Protein AF-D8QGA3-F1 (afdb_monomer_lite)

InterPro domains:
  IPR032675 Leucine-rich repeat domain superfamily [G3DSA:3.80.10.10] (146-526)

Structure (mmCIF, N/CA/C/O backbone):
data_AF-D8QGA3-F1
#
_entry.id   AF-D8QGA3-F1
#
loop_
_atom_site.group_PDB
_atom_site.id
_atom_site.type_symbol
_atom_site.label_atom_id
_atom_site.label_alt_id
_atom_site.label_comp_id
_atom_site.label_asym_id
_atom_site.label_entity_id
_atom_site.label_seq_id
_atom_site.pdbx_PDB_ins_code
_atom_site.Cartn_x
_atom_site.Cartn_y
_atom_site.Cartn_z
_atom_site.occupancy
_atom_site.B_iso_or_equiv
_atom_site.auth_seq_id
_atom_site.auth_comp_id
_atom_site.auth_asym_id
_atom_site.auth_atom_id
_atom_site.pdbx_PDB_model_num
ATOM 1 N N . MET A 1 1 ? -32.145 -8.968 11.616 1.00 62.69 1 MET A N 1
ATOM 2 C CA . MET A 1 1 ? -31.290 -10.158 11.440 1.00 62.69 1 MET A CA 1
ATOM 3 C C . MET A 1 1 ? -30.883 -10.277 9.981 1.00 62.69 1 MET A C 1
ATOM 5 O O . MET A 1 1 ? -30.034 -9.486 9.636 1.00 62.69 1 MET A O 1
ATOM 9 N N . ILE A 1 2 ? -31.520 -11.068 9.100 1.00 62.66 2 ILE A N 1
ATOM 10 C CA . ILE A 1 2 ? -31.058 -11.266 7.698 1.00 62.66 2 ILE A CA 1
ATOM 11 C C . ILE A 1 2 ? -30.681 -9.955 6.977 1.00 62.66 2 ILE A C 1
ATOM 13 O O . ILE A 1 2 ? -29.564 -9.838 6.490 1.00 62.66 2 ILE A O 1
ATOM 17 N N . CYS A 1 3 ? -31.551 -8.936 6.969 1.00 61.97 3 CYS A N 1
ATOM 18 C CA . CYS A 1 3 ? -31.232 -7.663 6.305 1.00 61.97 3 CYS A CA 1
ATOM 19 C C . CYS A 1 3 ? -30.091 -6.865 6.969 1.00 61.97 3 CYS A C 1
ATOM 21 O O . CYS A 1 3 ? -29.496 -6.029 6.309 1.00 61.97 3 CYS A O 1
ATOM 23 N N . ALA A 1 4 ? -29.799 -7.116 8.249 1.00 65.12 4 ALA A N 1
ATOM 24 C CA . ALA A 1 4 ? -28.674 -6.527 8.974 1.00 65.12 4 ALA A CA 1
ATOM 25 C C . ALA A 1 4 ? -27.374 -7.311 8.723 1.00 65.12 4 ALA A C 1
ATOM 27 O O . ALA A 1 4 ? -26.356 -6.686 8.472 1.00 65.12 4 ALA A O 1
ATOM 28 N N . GLU A 1 5 ? -27.409 -8.649 8.681 1.00 64.81 5 GLU A N 1
ATOM 29 C CA . GLU A 1 5 ? -26.251 -9.466 8.266 1.00 64.81 5 GLU A CA 1
ATOM 30 C C . GLU A 1 5 ? -25.817 -9.103 6.839 1.00 64.81 5 GLU A C 1
ATOM 32 O O . GLU A 1 5 ? -24.656 -8.801 6.590 1.00 64.81 5 GLU A O 1
ATOM 37 N N . LEU A 1 6 ? -26.773 -9.024 5.905 1.00 60.62 6 LEU A N 1
ATOM 38 C CA . LEU A 1 6 ? -26.517 -8.599 4.525 1.00 60.62 6 LEU A CA 1
ATOM 39 C C . LEU A 1 6 ? -26.026 -7.145 4.422 1.00 60.62 6 LEU A C 1
ATOM 41 O O . LEU A 1 6 ? -25.371 -6.803 3.445 1.00 60.62 6 LEU A O 1
ATOM 45 N N . GLN A 1 7 ? -26.325 -6.291 5.402 1.00 61.12 7 GLN A N 1
ATOM 46 C CA . GLN A 1 7 ? -25.847 -4.907 5.464 1.00 61.12 7 GLN A CA 1
ATOM 47 C C . GLN A 1 7 ? -24.437 -4.826 6.071 1.00 61.12 7 GLN A C 1
ATOM 49 O O . GLN A 1 7 ? -23.598 -4.101 5.546 1.00 61.12 7 GLN A O 1
ATOM 54 N N . HIS A 1 8 ? -24.147 -5.614 7.112 1.00 61.25 8 HIS A N 1
ATOM 55 C CA . HIS A 1 8 ? -22.802 -5.798 7.669 1.00 61.25 8 HIS A CA 1
ATOM 56 C C . HIS A 1 8 ? -21.844 -6.455 6.662 1.00 61.25 8 HIS A C 1
ATOM 58 O O . HIS A 1 8 ? -20.671 -6.108 6.633 1.00 61.25 8 HIS A O 1
ATOM 64 N N . ALA A 1 9 ? -22.353 -7.330 5.790 1.00 62.06 9 ALA A N 1
ATOM 65 C CA . ALA A 1 9 ? -21.626 -7.930 4.671 1.00 62.06 9 ALA A CA 1
ATOM 66 C C . ALA A 1 9 ? -21.742 -7.135 3.347 1.00 62.06 9 ALA A C 1
ATOM 68 O O . ALA A 1 9 ? -21.458 -7.682 2.284 1.00 62.06 9 ALA A O 1
ATOM 69 N N . HIS A 1 10 ? -22.198 -5.873 3.375 1.00 65.00 10 HIS A N 1
ATOM 70 C CA . HIS A 1 10 ? -22.252 -4.957 2.216 1.00 65.00 10 HIS A CA 1
ATOM 71 C C . HIS A 1 10 ? -22.998 -5.486 0.953 1.00 65.00 10 HIS A C 1
ATOM 73 O O . HIS A 1 10 ? -22.811 -4.999 -0.162 1.00 65.00 10 HIS A O 1
ATOM 79 N N . CYS A 1 11 ? -23.907 -6.453 1.108 1.00 72.69 11 CYS A N 1
ATOM 80 C CA . CYS A 1 11 ? -24.596 -7.188 0.037 1.00 72.69 11 CYS A CA 1
ATOM 81 C C . CYS A 1 11 ? -25.850 -6.468 -0.520 1.00 72.69 11 CYS A C 1
ATOM 83 O O . CYS A 1 11 ? -26.947 -7.037 -0.579 1.00 72.69 11 CYS A O 1
ATOM 85 N N . TYR A 1 12 ? -25.709 -5.211 -0.955 1.00 71.31 12 TYR A N 1
ATOM 86 C CA . TYR A 1 12 ? -26.837 -4.347 -1.349 1.00 71.31 12 TYR A CA 1
ATOM 87 C C . TYR A 1 12 ? -27.714 -4.894 -2.493 1.00 71.31 12 TYR A C 1
ATOM 89 O O . TYR A 1 12 ? -28.938 -4.752 -2.447 1.00 71.31 12 TYR A O 1
ATOM 97 N N . GLY A 1 13 ? -27.130 -5.564 -3.494 1.00 65.44 13 GLY A N 1
ATOM 98 C CA . GLY A 1 13 ? -27.889 -6.149 -4.612 1.00 65.44 13 GLY A CA 1
ATOM 99 C C . GLY A 1 13 ? -28.885 -7.228 -4.165 1.00 65.44 13 GLY A C 1
ATOM 100 O O . GLY A 1 13 ? -30.031 -7.255 -4.621 1.00 65.44 13 GLY A O 1
ATOM 101 N N . SER A 1 14 ? -28.485 -8.060 -3.199 1.00 68.94 14 SER A N 1
ATOM 102 C CA . SER A 1 14 ? -29.341 -9.088 -2.596 1.00 68.94 14 SER A CA 1
ATOM 103 C C . SER A 1 14 ? -30.527 -8.471 -1.855 1.00 68.94 14 SER A C 1
ATOM 105 O O . SER A 1 14 ? -31.649 -8.962 -1.977 1.00 68.94 14 SER A O 1
ATOM 107 N N . LEU A 1 15 ? -30.309 -7.361 -1.137 1.00 70.94 15 LEU A N 1
ATOM 108 C CA . LEU A 1 15 ? -31.378 -6.619 -0.462 1.00 70.94 15 LEU A CA 1
ATOM 109 C C . LEU A 1 15 ? -32.376 -6.010 -1.461 1.00 70.94 15 LEU A C 1
ATOM 111 O O . LEU A 1 15 ? -33.584 -6.080 -1.230 1.00 70.94 15 LEU A O 1
ATOM 115 N N . ALA A 1 16 ? -31.900 -5.449 -2.578 1.00 70.50 16 ALA A N 1
ATOM 116 C CA . ALA A 1 16 ? -32.761 -4.853 -3.604 1.00 70.50 16 ALA A CA 1
ATOM 117 C C . ALA A 1 16 ? -33.681 -5.895 -4.268 1.00 70.50 16 ALA A C 1
ATOM 119 O O . ALA A 1 16 ? -34.882 -5.659 -4.417 1.00 70.50 16 ALA A O 1
ATOM 120 N N . ALA A 1 17 ? -33.151 -7.084 -4.578 1.00 68.06 17 ALA A N 1
ATOM 121 C CA . ALA A 1 17 ? -33.957 -8.213 -5.043 1.00 68.06 17 ALA A CA 1
ATOM 122 C C . ALA A 1 17 ? -34.994 -8.656 -3.989 1.00 68.06 17 ALA A C 1
ATOM 124 O O . ALA A 1 17 ? -36.149 -8.918 -4.326 1.00 68.06 17 ALA A O 1
ATOM 125 N N . PHE A 1 18 ? -34.615 -8.670 -2.705 1.00 75.38 18 PHE A N 1
ATOM 126 C CA . PHE A 1 18 ? -35.513 -8.982 -1.586 1.00 75.38 18 PHE A CA 1
ATOM 127 C C . PHE A 1 18 ? -36.673 -7.980 -1.464 1.00 75.38 18 PHE A C 1
ATOM 129 O O . PHE A 1 18 ? -37.813 -8.382 -1.229 1.00 75.38 18 PHE A O 1
ATOM 136 N N . ALA A 1 19 ? -36.400 -6.687 -1.674 1.00 74.81 19 ALA A N 1
ATOM 137 C CA . ALA A 1 19 ? -37.408 -5.630 -1.650 1.00 74.81 19 ALA A CA 1
ATOM 138 C C . ALA A 1 19 ? -38.414 -5.744 -2.808 1.00 74.81 19 ALA A C 1
ATOM 140 O O . ALA A 1 19 ? -39.609 -5.530 -2.605 1.00 74.81 19 ALA A O 1
ATOM 141 N N . ALA A 1 20 ? -37.941 -6.097 -4.008 1.00 70.12 20 ALA A N 1
ATOM 142 C CA . ALA A 1 20 ? -38.783 -6.266 -5.192 1.00 70.12 20 ALA A CA 1
ATOM 143 C C . ALA A 1 20 ? -39.639 -7.548 -5.151 1.00 70.12 20 ALA A C 1
ATOM 145 O O . ALA A 1 20 ? -40.749 -7.565 -5.680 1.00 70.12 20 ALA A O 1
ATOM 146 N N . ALA A 1 21 ? -39.143 -8.619 -4.522 1.00 77.31 21 ALA A N 1
ATOM 147 C CA . ALA A 1 21 ? -39.791 -9.930 -4.542 1.00 77.31 21 ALA A CA 1
ATOM 148 C C . ALA A 1 21 ? -41.006 -10.072 -3.602 1.00 77.31 21 ALA A C 1
ATOM 150 O O . ALA A 1 21 ? -41.808 -10.987 -3.794 1.00 77.31 21 ALA A O 1
ATOM 151 N N . ASN A 1 22 ? -41.142 -9.238 -2.561 1.00 79.94 22 ASN A N 1
ATOM 152 C CA . ASN A 1 22 ? -42.162 -9.442 -1.526 1.00 79.94 22 ASN A CA 1
ATOM 153 C C . ASN A 1 22 ? -42.572 -8.135 -0.815 1.00 79.94 22 ASN A C 1
ATOM 155 O O . ASN A 1 22 ? -41.786 -7.499 -0.113 1.00 79.94 22 ASN A O 1
ATOM 159 N N . THR A 1 23 ? -43.855 -7.779 -0.921 1.00 75.19 23 THR A N 1
ATOM 160 C CA . THR A 1 23 ? -44.430 -6.539 -0.372 1.00 75.19 23 THR A CA 1
ATOM 161 C C . THR A 1 23 ? -44.436 -6.457 1.157 1.00 75.19 23 THR A C 1
ATOM 163 O O . THR A 1 23 ? -44.431 -5.353 1.687 1.00 75.19 23 THR A O 1
ATOM 166 N N . LEU A 1 24 ? -44.425 -7.584 1.882 1.00 76.00 24 LEU A N 1
ATOM 167 C CA . LEU A 1 24 ? -44.410 -7.601 3.357 1.00 76.00 24 LEU A CA 1
ATOM 168 C C . LEU A 1 24 ? -43.034 -7.265 3.947 1.00 76.00 24 LEU A C 1
ATOM 170 O O . LEU A 1 24 ? -42.946 -6.844 5.097 1.00 76.00 24 LEU A O 1
ATOM 174 N N . ILE A 1 25 ? -41.966 -7.478 3.176 1.00 79.81 25 ILE A N 1
ATOM 175 C CA . ILE A 1 25 ? -40.581 -7.204 3.590 1.00 79.81 25 ILE A CA 1
ATOM 176 C C . ILE A 1 25 ? -39.964 -6.031 2.827 1.00 79.81 25 ILE A C 1
ATOM 178 O O . ILE A 1 25 ? -38.893 -5.575 3.217 1.00 79.81 25 ILE A O 1
ATOM 182 N N . CYS A 1 26 ? -40.644 -5.521 1.794 1.00 85.44 26 CYS A N 1
ATOM 183 C CA . CYS A 1 26 ? -40.224 -4.379 0.987 1.00 85.44 26 CYS A CA 1
ATOM 184 C C . CYS A 1 26 ? -39.794 -3.192 1.859 1.00 85.44 26 CYS A C 1
ATOM 186 O O . CYS A 1 26 ? -38.671 -2.722 1.721 1.00 85.44 26 CYS A O 1
ATOM 188 N N . ASP A 1 27 ? -40.607 -2.787 2.839 1.00 86.62 27 ASP A N 1
ATOM 189 C CA . ASP A 1 27 ? -40.255 -1.688 3.747 1.00 86.62 27 ASP A CA 1
ATOM 190 C C . ASP A 1 27 ? -39.027 -1.968 4.626 1.00 86.62 27 ASP A C 1
ATOM 192 O O . ASP A 1 27 ? -38.256 -1.053 4.891 1.00 86.62 27 ASP A O 1
ATOM 196 N N . ILE A 1 28 ? -38.806 -3.214 5.055 1.00 85.88 28 ILE A N 1
ATOM 197 C CA . ILE A 1 28 ? -37.666 -3.589 5.913 1.00 85.88 28 ILE A CA 1
ATOM 198 C C . ILE A 1 28 ? -36.379 -3.705 5.085 1.00 85.88 28 ILE A C 1
ATOM 200 O O . ILE A 1 28 ? -35.304 -3.317 5.540 1.00 85.88 28 ILE A O 1
ATOM 204 N N . ALA A 1 29 ? -36.479 -4.230 3.863 1.00 81.56 29 ALA A N 1
ATOM 205 C CA . ALA A 1 29 ? -35.371 -4.307 2.921 1.00 81.56 29 ALA A CA 1
ATOM 206 C C . ALA A 1 29 ? -34.984 -2.909 2.414 1.00 81.56 29 ALA A C 1
ATOM 208 O O . ALA A 1 29 ? -33.802 -2.581 2.415 1.00 81.56 29 ALA A O 1
ATOM 209 N N . LEU A 1 30 ? -35.957 -2.055 2.075 1.00 85.19 30 LEU A N 1
ATOM 210 C CA . LEU A 1 30 ? -35.713 -0.646 1.763 1.00 85.19 30 LEU A CA 1
ATOM 211 C C . LEU A 1 30 ? -35.129 0.097 2.968 1.00 85.19 30 LEU A C 1
ATOM 213 O O . LEU A 1 30 ? -34.142 0.804 2.801 1.00 85.19 30 LEU A O 1
ATOM 217 N N . ASP A 1 31 ? -35.654 -0.086 4.180 1.00 88.69 31 ASP A N 1
ATOM 218 C CA . ASP A 1 31 ? -35.037 0.521 5.361 1.00 88.69 31 ASP A CA 1
ATOM 219 C C . ASP A 1 31 ? -33.565 0.093 5.495 1.00 88.69 31 ASP A C 1
ATOM 221 O O . ASP A 1 31 ? -32.723 0.965 5.660 1.00 88.69 31 ASP A O 1
ATOM 225 N N . ALA A 1 32 ? -33.211 -1.185 5.312 1.00 81.88 32 ALA A N 1
ATOM 226 C CA . ALA A 1 32 ? -31.815 -1.644 5.377 1.00 81.88 32 ALA A CA 1
ATOM 227 C C . ALA A 1 32 ? -30.913 -1.113 4.238 1.00 81.88 32 ALA A C 1
ATOM 229 O O . ALA A 1 32 ? -29.787 -0.694 4.508 1.00 81.88 32 ALA A O 1
ATOM 230 N N . ILE A 1 33 ? -31.397 -1.093 2.986 1.00 84.12 33 ILE A N 1
ATOM 231 C CA . ILE A 1 33 ? -30.666 -0.548 1.821 1.00 84.12 33 ILE A CA 1
ATOM 232 C C . ILE A 1 33 ? -30.339 0.925 2.049 1.00 84.12 33 ILE A C 1
ATOM 234 O O . ILE A 1 33 ? -29.197 1.347 1.898 1.00 84.12 33 ILE A O 1
ATOM 238 N N . TRP A 1 34 ? -31.355 1.706 2.411 1.00 87.06 34 TRP A N 1
ATOM 239 C CA . TRP A 1 34 ? -31.241 3.154 2.497 1.00 87.06 34 TRP A CA 1
ATOM 240 C C . TRP A 1 34 ? -30.659 3.614 3.841 1.00 87.06 34 TRP A C 1
ATOM 242 O O . TRP A 1 34 ? -30.111 4.709 3.905 1.00 87.06 34 TRP A O 1
ATOM 252 N N . GLN A 1 35 ? -30.704 2.803 4.908 1.00 87.81 35 GLN A N 1
ATOM 253 C CA . GLN A 1 35 ? -30.206 3.172 6.242 1.00 87.81 35 GLN A CA 1
ATOM 254 C C . GLN A 1 35 ? -28.764 3.687 6.223 1.00 87.81 35 GLN A C 1
ATOM 256 O O . GLN A 1 35 ? -28.471 4.603 6.990 1.00 87.81 35 GLN A O 1
ATOM 261 N N . HIS A 1 36 ? -27.884 3.158 5.372 1.00 82.81 36 HIS A N 1
ATOM 262 C CA . HIS A 1 36 ? -26.590 3.776 5.092 1.00 82.81 36 HIS A CA 1
ATOM 263 C C . HIS A 1 36 ? -26.489 4.091 3.602 1.00 82.81 36 HIS A C 1
ATOM 265 O O . HIS A 1 36 ? -26.660 3.213 2.764 1.00 82.81 36 HIS A O 1
ATOM 271 N N . GLN A 1 37 ? -26.189 5.346 3.283 1.00 85.56 37 GLN A N 1
ATOM 272 C CA . GLN A 1 37 ? -25.785 5.790 1.952 1.00 85.56 37 GLN A CA 1
ATOM 273 C C . GLN A 1 37 ? -24.453 6.543 2.051 1.00 85.56 37 GLN A C 1
ATOM 275 O O . GLN A 1 37 ? -24.142 7.136 3.085 1.00 85.56 37 GLN A O 1
ATOM 280 N N . ASP A 1 38 ? -23.681 6.526 0.977 1.00 78.75 38 ASP A N 1
ATOM 281 C CA . ASP A 1 38 ? -22.496 7.357 0.723 1.00 78.75 38 ASP A CA 1
ATOM 282 C C . ASP A 1 38 ? -22.730 8.354 -0.434 1.00 78.75 38 ASP A C 1
ATOM 284 O O . ASP A 1 38 ? -21.971 9.299 -0.644 1.00 78.75 38 ASP A O 1
ATOM 288 N N . ASN A 1 39 ? -23.835 8.173 -1.162 1.00 76.44 39 ASN A N 1
ATOM 289 C CA . ASN A 1 39 ? -24.136 8.822 -2.428 1.00 76.44 39 ASN A CA 1
ATOM 290 C C . ASN A 1 39 ? -25.613 9.273 -2.469 1.00 76.44 39 ASN A C 1
ATOM 292 O O . ASN A 1 39 ? -26.519 8.526 -2.101 1.00 76.44 39 ASN A O 1
ATOM 296 N N . LEU A 1 40 ? -25.872 10.507 -2.923 1.00 78.69 40 LEU A N 1
ATOM 297 C CA . LEU A 1 40 ? -27.222 11.089 -3.023 1.00 78.69 40 LEU A CA 1
ATOM 298 C C . LEU A 1 40 ? -27.926 10.834 -4.366 1.00 78.69 40 LEU A C 1
ATOM 300 O O . LEU A 1 40 ? -29.122 11.102 -4.483 1.00 78.69 40 LEU A O 1
ATOM 304 N N . VAL A 1 41 ? -27.233 10.308 -5.377 1.00 77.75 41 VAL A N 1
ATOM 305 C CA . VAL A 1 41 ? -27.791 10.098 -6.724 1.00 77.75 41 VAL A CA 1
ATOM 306 C C . VAL A 1 41 ? -28.903 9.074 -6.728 1.00 77.75 41 VAL A C 1
ATOM 308 O O . VAL A 1 41 ? -29.950 9.339 -7.315 1.00 77.75 41 VAL A O 1
ATOM 311 N N . TYR A 1 42 ? -28.722 7.953 -6.028 1.00 81.56 42 TYR A N 1
ATOM 312 C CA . TYR A 1 42 ? -29.754 6.925 -5.912 1.00 81.56 42 TYR A CA 1
ATOM 313 C C . TYR A 1 42 ? -31.080 7.537 -5.450 1.00 81.56 42 TYR A C 1
ATOM 315 O O . TYR A 1 42 ? -32.135 7.238 -6.009 1.00 81.56 42 TYR A O 1
ATOM 323 N N . LEU A 1 43 ? -31.024 8.455 -4.478 1.00 84.31 43 LEU A N 1
ATOM 324 C CA . LEU A 1 43 ? -32.195 9.163 -3.974 1.00 84.31 43 LEU A CA 1
ATOM 325 C C . LEU A 1 43 ? -32.810 10.092 -5.035 1.00 84.31 43 LEU A C 1
ATOM 327 O O . LEU A 1 43 ? -34.027 10.094 -5.215 1.00 84.31 43 LEU A O 1
ATOM 331 N N . LEU A 1 44 ? -31.995 10.859 -5.761 1.00 82.69 44 LEU A N 1
ATOM 332 C CA . LEU A 1 44 ? -32.468 11.768 -6.816 1.00 82.69 44 LEU A CA 1
ATOM 333 C C . LEU A 1 44 ? -33.104 11.016 -7.999 1.00 82.69 44 LEU A C 1
ATOM 335 O O . LEU A 1 44 ? -34.104 11.478 -8.547 1.00 82.69 44 LEU A O 1
ATOM 339 N N . MET A 1 45 ? -32.608 9.817 -8.320 1.00 80.88 45 MET A N 1
ATOM 340 C CA . MET A 1 45 ? -33.180 8.914 -9.332 1.00 80.88 45 MET A CA 1
ATOM 341 C C . MET A 1 45 ? -34.580 8.376 -8.978 1.00 80.88 45 MET A C 1
ATOM 343 O O . MET A 1 45 ? -35.201 7.710 -9.802 1.00 80.88 45 MET A O 1
ATOM 347 N N . THR A 1 46 ? -35.114 8.655 -7.782 1.00 82.06 46 THR A N 1
ATOM 348 C CA . THR A 1 46 ? -36.482 8.242 -7.419 1.00 82.06 46 THR A CA 1
ATOM 349 C C . THR A 1 46 ? -37.574 9.092 -8.083 1.00 82.06 46 THR A C 1
ATOM 351 O O . THR A 1 46 ? -38.729 8.660 -8.122 1.00 82.06 46 THR A O 1
ATOM 354 N N . LEU A 1 47 ? -37.244 10.277 -8.611 1.00 81.44 47 LEU A N 1
ATOM 355 C CA . LEU A 1 47 ? -38.208 11.227 -9.175 1.00 81.44 47 LEU A CA 1
ATOM 356 C C . LEU A 1 47 ? -38.815 10.730 -10.515 1.00 81.44 47 LEU A C 1
ATOM 358 O O . LEU A 1 47 ? -38.064 10.401 -11.427 1.00 81.44 47 LEU A O 1
ATOM 362 N N . PRO A 1 48 ? -40.158 10.684 -10.673 1.00 61.88 48 PRO A N 1
ATOM 363 C CA . PRO A 1 48 ? -40.805 9.932 -11.758 1.00 61.88 48 PRO A CA 1
ATOM 364 C C . PRO A 1 48 ? -40.848 10.590 -13.145 1.00 61.88 48 PRO A C 1
ATOM 366 O O . PRO A 1 48 ? -40.940 9.863 -14.128 1.00 61.88 48 PRO A O 1
ATOM 369 N N . GLU A 1 49 ? -40.862 11.923 -13.237 1.00 61.94 49 GLU A N 1
ATOM 370 C CA . GLU A 1 49 ? -41.240 12.639 -14.476 1.00 61.94 49 GLU A CA 1
ATOM 371 C C . GLU A 1 49 ? -40.182 13.629 -14.986 1.00 61.94 49 GLU A C 1
ATOM 373 O O . GLU A 1 49 ? -40.367 14.256 -16.027 1.00 61.94 49 GLU A O 1
ATOM 378 N N . HIS A 1 50 ? -39.058 13.779 -14.281 1.00 59.69 50 HIS A N 1
ATOM 379 C CA . HIS A 1 50 ? -37.995 14.687 -14.705 1.00 59.69 50 HIS A CA 1
ATOM 380 C C . HIS A 1 50 ? -37.039 13.968 -15.648 1.00 59.69 50 HIS A C 1
ATOM 382 O O . HIS A 1 50 ? -36.408 12.977 -15.277 1.00 59.69 50 HIS A O 1
ATOM 388 N N . HIS A 1 51 ? -36.902 14.491 -16.866 1.00 53.47 51 HIS A N 1
ATOM 389 C CA . HIS A 1 51 ? -35.857 14.051 -17.778 1.00 53.47 51 HIS A CA 1
ATOM 390 C C . HIS A 1 51 ? -34.489 14.374 -17.168 1.00 53.47 51 HIS A C 1
ATOM 392 O O . HIS A 1 51 ? -34.055 15.522 -17.168 1.00 53.47 51 HIS A O 1
ATOM 398 N N . ILE A 1 52 ? -33.793 13.342 -16.685 1.00 58.34 52 ILE A N 1
ATOM 399 C CA . ILE A 1 52 ? -32.362 13.413 -16.385 1.00 58.34 52 ILE A CA 1
ATOM 400 C C . ILE A 1 52 ? -31.641 13.513 -17.737 1.00 58.34 52 ILE A C 1
ATOM 402 O O . ILE A 1 52 ? -31.291 12.503 -18.351 1.00 58.34 52 ILE A O 1
ATOM 406 N N . GLN A 1 53 ? -31.492 14.736 -18.251 1.00 52.31 53 GLN A N 1
ATOM 407 C CA . GLN A 1 53 ? -30.799 14.979 -19.514 1.00 52.31 53 GLN A CA 1
ATOM 408 C C . GLN A 1 53 ? -29.291 14.769 -19.342 1.00 52.31 53 GLN A C 1
ATOM 410 O O . GLN A 1 53 ? -28.566 15.668 -18.919 1.00 52.31 53 GLN A O 1
ATOM 415 N N . GLY A 1 54 ? -28.809 13.587 -19.731 1.00 52.03 54 GLY A N 1
ATOM 416 C CA . GLY A 1 54 ? -27.387 13.356 -19.977 1.00 52.03 54 GLY A CA 1
ATOM 417 C C . GLY A 1 54 ? -26.917 14.204 -21.161 1.00 52.03 54 GLY A C 1
ATOM 418 O O . GLY A 1 54 ? -27.087 13.811 -22.317 1.00 52.03 54 GLY A O 1
ATOM 419 N N . LEU A 1 55 ? -26.358 15.381 -20.875 1.00 43.78 55 LEU A N 1
ATOM 420 C CA . LEU A 1 55 ? -25.884 16.334 -21.878 1.00 43.78 55 LEU A CA 1
ATOM 421 C C . LEU A 1 55 ? -24.607 15.839 -22.576 1.00 43.78 55 LEU A C 1
ATOM 423 O O . LEU A 1 55 ? -23.500 16.200 -22.200 1.00 43.78 55 LEU A O 1
ATOM 427 N N . HIS A 1 56 ? -24.812 15.094 -23.667 1.00 39.19 56 HIS A N 1
ATOM 428 C CA . HIS A 1 56 ? -23.800 14.677 -24.647 1.00 39.19 56 HIS A CA 1
ATOM 429 C C . HIS A 1 56 ? -22.762 13.642 -24.125 1.00 39.19 56 HIS A C 1
ATOM 431 O O . HIS A 1 56 ? -22.542 13.525 -22.923 1.00 39.19 56 HIS A O 1
ATOM 437 N N . PRO A 1 57 ? -22.119 12.818 -24.986 1.00 41.28 57 PRO A N 1
ATOM 438 C CA . PRO A 1 57 ? -21.294 11.701 -24.499 1.00 41.28 57 PRO A CA 1
ATOM 439 C C . PRO A 1 57 ? -19.942 12.055 -23.852 1.00 41.28 57 PRO A C 1
ATOM 441 O O . PRO A 1 57 ? -19.294 11.124 -23.368 1.00 41.28 57 PRO A O 1
ATOM 444 N N . TRP A 1 58 ? -19.524 13.329 -23.867 1.00 48.53 58 TRP A N 1
ATOM 445 C CA . TRP A 1 58 ? -18.123 13.763 -23.695 1.00 48.53 58 TRP A CA 1
ATOM 446 C C . TRP A 1 58 ? -17.863 14.834 -22.613 1.00 48.53 58 TRP A C 1
ATOM 448 O O . TRP A 1 58 ? -16.702 15.163 -22.394 1.00 48.53 58 TRP A O 1
ATOM 458 N N . ASP A 1 59 ? -18.894 15.358 -21.943 1.00 43.66 59 ASP A N 1
ATOM 459 C CA . ASP A 1 59 ? -18.779 16.390 -20.893 1.00 43.66 59 ASP A CA 1
ATOM 460 C C . ASP A 1 59 ? -19.346 15.893 -19.544 1.00 43.66 59 ASP A C 1
ATOM 462 O O . ASP A 1 59 ? -20.037 14.870 -19.497 1.00 43.66 59 ASP A O 1
ATOM 466 N N . ASP A 1 60 ? -19.057 16.618 -18.450 1.00 50.16 60 ASP A N 1
ATOM 467 C CA . ASP A 1 60 ? -19.498 16.301 -17.077 1.00 50.16 60 ASP A CA 1
ATOM 468 C C . ASP A 1 60 ? -20.983 15.928 -17.014 1.00 50.16 60 ASP A C 1
ATOM 470 O O . ASP A 1 60 ? -21.861 16.700 -17.424 1.00 50.16 60 ASP A O 1
ATOM 474 N N . LEU A 1 61 ? -21.293 14.773 -16.423 1.00 45.69 61 LEU A N 1
ATOM 475 C CA . LEU A 1 61 ? -22.647 14.238 -16.478 1.00 45.69 61 LEU A CA 1
ATOM 476 C C . LEU A 1 61 ? -23.523 14.882 -15.397 1.00 45.69 61 LEU A C 1
ATOM 478 O O . LEU A 1 61 ? -23.638 14.408 -14.271 1.00 45.69 61 LEU A O 1
ATOM 482 N N . ARG A 1 62 ? -24.102 16.035 -15.737 1.00 58.12 62 ARG A N 1
ATOM 483 C CA . ARG A 1 62 ? -24.833 16.880 -14.788 1.00 58.12 62 ARG A CA 1
ATOM 484 C C . ARG A 1 62 ? -26.250 16.396 -14.538 1.00 58.12 62 ARG A C 1
ATOM 486 O O . ARG A 1 62 ? -27.067 16.322 -15.453 1.00 58.12 62 ARG A O 1
ATOM 493 N N . LEU A 1 63 ? -26.581 16.195 -13.263 1.00 59.47 63 LEU A N 1
ATOM 494 C CA . LEU A 1 63 ? -27.963 15.985 -12.835 1.00 59.47 63 LEU A CA 1
ATOM 495 C C . LEU A 1 63 ? -28.744 17.310 -12.912 1.00 59.47 63 LEU A C 1
ATOM 497 O O . LEU A 1 63 ? -28.747 18.107 -11.972 1.00 59.47 63 LEU A O 1
ATOM 501 N N . VAL A 1 64 ? -29.395 17.554 -14.049 1.00 64.69 64 VAL A N 1
ATOM 502 C CA . VAL A 1 64 ? -30.401 18.614 -14.211 1.00 64.69 64 VAL A CA 1
ATOM 503 C C . VAL A 1 64 ? -31.781 18.008 -13.964 1.00 64.69 64 VAL A C 1
ATOM 505 O O . VAL A 1 64 ? -32.147 17.015 -14.587 1.00 64.69 64 VAL A O 1
ATOM 508 N N . ILE A 1 65 ? -32.542 18.600 -13.042 1.00 70.44 65 ILE A N 1
ATOM 509 C CA . ILE A 1 65 ? -33.962 18.289 -12.858 1.00 70.44 65 ILE A CA 1
ATOM 510 C C . ILE A 1 65 ? -34.744 19.220 -13.790 1.00 70.44 65 ILE A C 1
ATOM 512 O O . ILE A 1 65 ? -34.816 20.429 -13.556 1.00 70.44 65 ILE A O 1
ATOM 516 N N . ASP A 1 66 ? -35.287 18.663 -14.871 1.00 70.75 66 ASP A N 1
ATOM 517 C CA . ASP A 1 66 ? -36.100 19.414 -15.828 1.00 70.75 66 ASP A CA 1
ATOM 518 C C . ASP A 1 66 ? -37.549 19.566 -15.350 1.00 70.75 66 ASP A C 1
ATOM 520 O O . ASP A 1 66 ? -38.281 18.590 -15.168 1.00 70.75 66 ASP A O 1
ATOM 524 N N . GLY A 1 67 ? -37.978 20.822 -15.208 1.00 75.50 67 GLY A N 1
ATOM 525 C CA . GLY A 1 67 ? -39.312 21.195 -14.736 1.00 75.50 67 GLY A CA 1
ATOM 526 C C . GLY A 1 67 ? -39.428 21.300 -13.206 1.00 75.50 67 GLY A C 1
ATOM 527 O O . GLY A 1 67 ? -38.523 20.909 -12.474 1.00 75.50 67 GLY A O 1
ATOM 528 N N . PRO A 1 68 ? -40.532 21.872 -12.693 1.00 77.44 68 PRO A N 1
ATOM 529 C CA . PRO A 1 68 ? -40.773 21.965 -11.257 1.00 77.44 68 PRO A CA 1
ATOM 530 C C . PRO A 1 68 ? -41.104 20.587 -10.675 1.00 77.44 68 PRO A C 1
ATOM 532 O O . PRO A 1 68 ? -41.914 19.858 -11.245 1.00 77.44 68 PRO A O 1
ATOM 535 N N . ILE A 1 69 ? -40.534 20.261 -9.512 1.00 77.31 69 ILE A N 1
ATOM 536 C CA . ILE A 1 69 ? -40.821 19.005 -8.805 1.00 77.31 69 ILE A CA 1
ATOM 537 C C . ILE A 1 69 ? -42.328 18.886 -8.544 1.00 77.31 69 ILE A C 1
ATOM 539 O O . ILE A 1 69 ? -42.939 19.780 -7.956 1.00 77.31 69 ILE A O 1
ATOM 543 N N . THR A 1 70 ? -42.940 17.788 -8.993 1.00 85.50 70 THR A N 1
ATOM 544 C CA . THR A 1 70 ? -44.373 17.546 -8.779 1.00 85.50 70 THR A CA 1
ATOM 545 C C . THR A 1 70 ? -44.642 17.119 -7.329 1.00 85.50 70 THR A C 1
ATOM 547 O O . THR A 1 70 ? -43.756 16.540 -6.692 1.00 85.50 70 THR A O 1
ATOM 550 N N . PRO A 1 71 ? -45.852 17.343 -6.774 1.00 84.56 71 PRO A N 1
ATOM 551 C CA . PRO A 1 71 ? -46.188 16.887 -5.420 1.00 84.56 71 PRO A CA 1
ATOM 552 C C . PRO A 1 71 ? -45.969 15.382 -5.214 1.00 84.56 71 PRO A C 1
ATOM 554 O O . PRO A 1 71 ? -45.525 14.953 -4.151 1.00 84.56 71 PRO A O 1
ATOM 557 N N . GLU A 1 72 ? -46.220 14.583 -6.253 1.00 83.81 72 GLU A N 1
ATOM 558 C CA . GLU A 1 72 ? -46.008 13.133 -6.254 1.00 83.81 72 GLU A CA 1
ATOM 559 C C . GLU A 1 72 ? -44.518 12.764 -6.301 1.00 83.81 72 GLU A C 1
ATOM 561 O O . GLU A 1 72 ? -44.075 11.875 -5.568 1.00 83.81 72 GLU A O 1
ATOM 566 N N . GLY A 1 73 ? -43.723 13.487 -7.101 1.00 82.88 73 GLY A N 1
ATOM 567 C CA . GLY A 1 73 ? -42.266 13.372 -7.105 1.00 82.88 73 GLY A CA 1
ATOM 568 C C . GLY A 1 73 ? -41.660 13.719 -5.746 1.00 82.88 73 GLY A C 1
ATOM 569 O O . GLY A 1 73 ? -40.871 12.939 -5.212 1.00 82.88 73 GLY A O 1
ATOM 570 N N . TRP A 1 74 ? -42.091 14.824 -5.131 1.00 85.19 74 TRP A N 1
ATOM 571 C CA . TRP A 1 74 ? -41.651 15.211 -3.790 1.00 85.19 74 TRP A CA 1
ATOM 572 C C . TRP A 1 74 ? -42.027 14.173 -2.728 1.00 85.19 74 TRP A C 1
ATOM 574 O O . TRP A 1 74 ? -41.172 13.768 -1.941 1.00 85.19 74 TRP A O 1
ATOM 584 N N . ALA A 1 75 ? -43.280 13.705 -2.715 1.00 84.44 75 ALA A N 1
ATOM 585 C CA . ALA A 1 75 ? -43.738 12.696 -1.760 1.00 84.44 75 ALA A CA 1
ATOM 586 C C . ALA A 1 75 ? -42.914 11.399 -1.854 1.00 84.44 75 ALA A C 1
ATOM 588 O O . ALA A 1 75 ? -42.578 10.796 -0.831 1.00 84.44 75 ALA A O 1
ATOM 589 N N . ARG A 1 76 ? -42.532 11.000 -3.074 1.00 84.38 76 ARG A N 1
ATOM 590 C CA . ARG A 1 76 ? -41.680 9.835 -3.329 1.00 84.38 76 ARG A CA 1
ATOM 591 C C . ARG A 1 76 ? -40.229 10.063 -2.891 1.00 84.38 76 ARG A C 1
ATOM 593 O O . ARG A 1 76 ? -39.697 9.231 -2.159 1.00 84.38 76 ARG A O 1
ATOM 600 N N . LEU A 1 77 ? -39.625 11.194 -3.265 1.00 85.31 77 LEU A N 1
ATOM 601 C CA . LEU A 1 77 ? -38.271 11.590 -2.852 1.00 85.31 77 LEU A CA 1
ATOM 602 C C . LEU A 1 77 ? -38.154 11.614 -1.318 1.00 85.31 77 LEU A C 1
ATOM 604 O O . LEU A 1 77 ? -37.267 10.991 -0.739 1.00 85.31 77 LEU A O 1
ATOM 608 N N . HIS A 1 78 ? -39.112 12.258 -0.650 1.00 87.25 78 HIS A N 1
ATOM 609 C CA . HIS A 1 78 ? -39.203 12.305 0.807 1.00 87.25 78 HIS A CA 1
ATOM 610 C C . HIS A 1 78 ? -39.406 10.909 1.427 1.00 87.25 78 HIS A C 1
ATOM 612 O O . HIS A 1 78 ? -38.819 10.613 2.465 1.00 87.25 78 HIS A O 1
ATOM 618 N N . SER A 1 79 ? -40.179 10.018 0.791 1.00 87.81 79 SER A N 1
ATOM 619 C CA . SER A 1 79 ? -40.370 8.642 1.274 1.00 87.81 79 SER A CA 1
ATOM 620 C C . SER A 1 79 ? -39.052 7.861 1.350 1.00 87.81 79 SER A C 1
ATOM 622 O O . SER A 1 79 ? -38.746 7.305 2.405 1.00 87.81 79 SER A O 1
ATOM 624 N N . TYR A 1 80 ? -38.232 7.867 0.294 1.00 89.38 80 TYR A N 1
ATOM 625 C CA . TYR A 1 80 ? -36.935 7.175 0.311 1.00 89.38 80 TYR A CA 1
ATOM 626 C C . TYR A 1 80 ? -35.920 7.856 1.233 1.00 89.38 80 TYR A C 1
ATOM 628 O O . TYR A 1 80 ? -35.288 7.187 2.052 1.00 89.38 80 TYR A O 1
ATOM 636 N N . ALA A 1 81 ? -35.820 9.185 1.184 1.00 88.00 81 ALA A N 1
ATOM 637 C CA . ALA A 1 81 ? -34.899 9.929 2.036 1.00 88.00 81 ALA A CA 1
ATOM 638 C C . ALA A 1 81 ? -35.196 9.764 3.536 1.00 88.00 81 ALA A C 1
ATOM 640 O O . ALA A 1 81 ? -34.274 9.712 4.353 1.00 88.00 81 ALA A O 1
ATOM 641 N N . SER A 1 82 ? -36.471 9.574 3.901 1.00 89.94 82 SER A N 1
ATOM 642 C CA . SER A 1 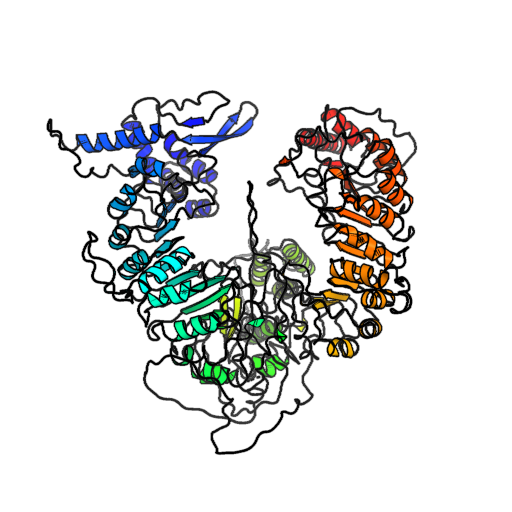82 ? -36.892 9.304 5.280 1.00 89.94 82 SER A CA 1
ATOM 643 C C . SER A 1 82 ? -36.351 8.009 5.884 1.00 89.94 82 SER A C 1
ATOM 645 O O . SER A 1 82 ? -36.439 7.843 7.100 1.00 89.94 82 SER A O 1
ATOM 647 N N . ARG A 1 83 ? -35.764 7.113 5.082 1.00 92.38 83 ARG A N 1
ATOM 648 C CA . ARG A 1 83 ? -35.177 5.845 5.542 1.00 92.38 83 ARG A CA 1
ATOM 649 C C . ARG A 1 83 ? -33.702 5.971 5.942 1.00 92.38 83 ARG A C 1
ATOM 651 O O . ARG A 1 83 ? -33.225 5.168 6.741 1.00 92.38 83 ARG A O 1
ATOM 658 N N . ILE A 1 84 ? -32.995 6.982 5.433 1.00 90.75 84 ILE A N 1
ATOM 659 C CA . ILE A 1 84 ? -31.537 7.118 5.563 1.00 90.75 84 ILE A CA 1
ATOM 660 C C . ILE A 1 84 ? -31.144 7.524 6.992 1.00 90.75 84 ILE A C 1
ATOM 662 O O . ILE A 1 84 ? -31.681 8.484 7.543 1.00 90.75 84 ILE A O 1
ATOM 666 N N . ALA A 1 85 ? -30.192 6.797 7.594 1.00 87.88 85 ALA A N 1
ATOM 667 C CA . ALA A 1 85 ? -29.740 6.973 8.981 1.00 87.88 85 ALA A CA 1
ATOM 668 C C . ALA A 1 85 ? -28.227 7.253 9.129 1.00 87.88 85 ALA A C 1
ATOM 670 O O . ALA A 1 85 ? -27.825 7.888 10.105 1.00 87.88 85 ALA A O 1
ATOM 671 N N . LYS A 1 86 ? -27.390 6.835 8.175 1.00 85.31 86 LYS A N 1
ATOM 672 C CA . LYS A 1 86 ? -26.011 7.298 7.978 1.00 85.31 86 LYS A CA 1
ATOM 673 C C . LYS A 1 86 ? -25.856 7.785 6.538 1.00 85.31 86 LYS A C 1
ATOM 675 O O . LYS A 1 86 ? -26.216 7.066 5.611 1.00 85.31 86 LYS A O 1
ATOM 680 N N . LEU A 1 87 ? -25.311 8.983 6.369 1.00 83.69 87 LEU A N 1
ATOM 681 C CA . LEU A 1 87 ? -25.013 9.590 5.078 1.00 83.69 87 LEU A CA 1
ATOM 682 C C . LEU A 1 87 ? -23.544 10.041 5.098 1.00 83.69 87 LEU A C 1
ATOM 684 O O . LEU A 1 87 ? -23.183 10.928 5.864 1.00 83.69 87 LEU A O 1
ATOM 688 N N . ASP A 1 88 ? -22.693 9.355 4.340 1.00 78.31 88 ASP A N 1
ATOM 689 C CA . ASP A 1 88 ? -21.220 9.438 4.388 1.00 78.31 88 ASP A CA 1
ATOM 690 C C . ASP A 1 88 ? -20.705 9.975 3.051 1.00 78.31 88 ASP A C 1
ATOM 692 O O . ASP A 1 88 ? -20.320 9.223 2.160 1.00 78.31 88 ASP A O 1
ATOM 696 N N . LEU A 1 89 ? -20.861 11.282 2.854 1.00 76.25 89 LEU A N 1
ATOM 697 C CA . LEU A 1 89 ? -20.710 11.882 1.533 1.00 76.25 89 LEU A CA 1
ATOM 698 C C . LEU A 1 89 ? -19.227 12.004 1.193 1.00 76.25 89 LEU A C 1
ATOM 700 O O . LEU A 1 89 ? -18.442 12.455 2.026 1.00 76.25 89 LEU A O 1
ATOM 704 N N . ARG A 1 90 ? -18.853 11.635 -0.040 1.00 67.50 90 ARG A N 1
ATOM 705 C CA . ARG A 1 90 ? -17.475 11.706 -0.565 1.00 67.50 90 ARG A CA 1
ATOM 706 C C . ARG A 1 90 ? -17.359 12.711 -1.719 1.00 67.50 90 ARG A C 1
ATOM 708 O O . ARG A 1 90 ? -18.362 13.095 -2.312 1.00 67.50 90 ARG A O 1
ATOM 715 N N . TYR A 1 91 ? -16.154 13.230 -1.958 1.00 47.75 91 TYR A N 1
ATOM 716 C CA . TYR A 1 91 ? -15.888 14.300 -2.930 1.00 47.75 91 TYR A CA 1
ATOM 717 C C . TYR A 1 91 ? -14.620 13.992 -3.701 1.00 47.75 91 TYR A C 1
ATOM 719 O O . TYR A 1 91 ? -13.547 13.832 -3.117 1.00 47.75 91 TYR A O 1
ATOM 727 N N . HIS A 1 92 ? -14.769 13.962 -5.019 1.00 49.59 92 HIS A N 1
ATOM 728 C CA . HIS A 1 92 ? -13.699 13.756 -5.974 1.00 49.59 92 HIS A CA 1
ATOM 729 C C . HIS A 1 92 ? -13.721 14.911 -6.985 1.00 49.59 92 HIS A C 1
ATOM 731 O O . HIS A 1 92 ? -14.778 15.439 -7.335 1.00 49.59 92 HIS A O 1
ATOM 737 N N . ASN A 1 93 ? -12.532 15.342 -7.401 1.00 41.25 93 ASN A N 1
ATOM 738 C CA . ASN A 1 93 ? -12.258 16.123 -8.614 1.00 41.25 93 ASN A CA 1
ATOM 739 C C . ASN A 1 93 ? -13.123 17.376 -8.882 1.00 41.25 93 ASN A C 1
ATOM 741 O O . ASN A 1 93 ? -13.261 17.819 -10.016 1.00 41.25 93 ASN A O 1
ATOM 745 N N . GLY A 1 94 ? -13.639 18.028 -7.834 1.00 45.81 94 GLY A N 1
ATOM 746 C CA . GLY A 1 94 ? -14.180 19.388 -7.916 1.00 45.81 94 GLY A CA 1
ATOM 747 C C . GLY A 1 94 ? -15.697 19.524 -7.779 1.00 45.81 94 GLY A C 1
ATOM 748 O O . GLY A 1 94 ? -16.145 20.604 -7.376 1.00 45.81 94 GLY A O 1
ATOM 749 N N . GLY A 1 95 ? -16.466 18.479 -8.078 1.00 45.50 95 GLY A N 1
ATOM 750 C CA . GLY A 1 95 ? -17.934 18.480 -8.029 1.00 45.50 95 GLY A CA 1
ATOM 751 C C . GLY A 1 95 ? -18.504 17.852 -6.756 1.00 45.50 95 GLY A C 1
ATOM 752 O O . GLY A 1 95 ? -17.763 17.411 -5.880 1.00 45.50 95 GLY A O 1
ATOM 753 N N . ILE A 1 96 ? -19.832 17.757 -6.664 1.00 53.81 96 ILE A N 1
ATOM 754 C CA . ILE A 1 96 ? -20.447 16.702 -5.836 1.00 53.81 96 ILE A CA 1
ATOM 755 C C . ILE A 1 96 ? -20.570 15.504 -6.771 1.00 53.81 96 ILE A C 1
ATOM 757 O O . ILE A 1 96 ? -21.638 15.274 -7.338 1.00 53.81 96 ILE A O 1
ATOM 761 N N . SER A 1 97 ? -19.438 14.837 -7.018 1.00 43.34 97 SER A N 1
ATOM 762 C CA . SER A 1 97 ? -19.402 13.693 -7.920 1.00 43.34 97 SER A CA 1
ATOM 763 C C . SER A 1 97 ? -20.007 12.465 -7.252 1.00 43.34 97 SER A C 1
ATOM 765 O O . SER A 1 97 ? -20.016 12.320 -6.026 1.00 43.34 97 SER A O 1
ATOM 767 N N . ALA A 1 98 ? -20.574 11.602 -8.079 1.00 46.34 98 ALA A N 1
ATOM 768 C CA . ALA A 1 98 ? -21.247 10.405 -7.637 1.00 46.34 98 ALA A CA 1
ATOM 769 C C . ALA A 1 98 ? -21.205 9.352 -8.736 1.00 46.34 98 ALA A C 1
ATOM 771 O O . ALA A 1 98 ? -21.525 9.628 -9.893 1.00 46.34 98 ALA A O 1
ATOM 772 N N . PHE A 1 99 ? -20.835 8.134 -8.362 1.00 40.38 99 PHE A N 1
ATOM 773 C CA . PHE A 1 99 ? -20.725 7.033 -9.304 1.00 40.38 99 PHE A CA 1
ATOM 774 C C . PHE A 1 99 ? -22.105 6.477 -9.643 1.00 40.38 99 PHE A C 1
ATOM 776 O O . PHE A 1 99 ? -22.918 6.205 -8.757 1.00 40.38 99 PHE A O 1
ATOM 783 N N . TYR A 1 100 ? -22.344 6.273 -10.934 1.00 40.53 100 TYR A N 1
ATOM 784 C CA . TYR A 1 100 ? -23.455 5.475 -11.435 1.00 40.53 100 TYR A CA 1
ATOM 785 C C . TYR A 1 100 ? -22.993 4.645 -12.639 1.00 40.53 100 TYR A C 1
ATOM 787 O O . TYR A 1 100 ? -22.003 4.973 -13.300 1.00 40.53 100 TYR A O 1
ATOM 795 N N . THR A 1 101 ? -23.683 3.536 -12.892 1.00 37.12 101 THR A N 1
ATOM 796 C CA . THR A 1 101 ? -23.300 2.535 -13.889 1.00 37.12 101 THR A CA 1
ATOM 797 C C . THR A 1 101 ? -24.242 2.567 -15.087 1.00 37.12 101 THR A C 1
ATOM 799 O O . THR A 1 101 ? -25.445 2.339 -14.959 1.00 37.12 101 THR A O 1
ATOM 802 N N . VAL A 1 102 ? -23.695 2.825 -16.278 1.00 39.66 102 VAL A N 1
ATOM 803 C CA . VAL A 1 102 ? -24.450 2.735 -17.538 1.00 39.66 102 VAL A CA 1
ATOM 804 C C . VAL A 1 102 ? -24.175 1.380 -18.197 1.00 39.66 102 VAL A C 1
ATOM 806 O O . VAL A 1 102 ? -23.009 1.093 -18.490 1.00 39.66 102 VAL A O 1
ATOM 809 N N . PRO A 1 103 ? -25.203 0.551 -18.471 1.00 33.53 103 PRO A N 1
ATOM 810 C CA . PRO A 1 103 ? -25.058 -0.599 -19.352 1.00 33.53 103 PRO A CA 1
ATOM 811 C C . PRO A 1 103 ? -24.939 -0.111 -20.801 1.00 33.53 103 PRO A C 1
ATOM 813 O O . PRO A 1 103 ? -25.835 0.555 -21.318 1.00 33.53 103 PRO A O 1
ATOM 816 N N . VAL A 1 104 ? -23.828 -0.435 -21.457 1.00 42.47 104 VAL A N 1
ATOM 817 C CA . VAL A 1 104 ? -23.578 -0.084 -22.862 1.00 42.47 104 VAL A CA 1
ATOM 818 C C . VAL A 1 104 ? -24.035 -1.237 -23.762 1.00 42.47 104 VAL A C 1
ATOM 820 O O . VAL A 1 104 ? -23.823 -2.407 -23.427 1.00 42.47 104 VAL A O 1
ATOM 823 N N . GLU A 1 105 ? -24.634 -0.936 -24.919 1.00 27.52 105 GLU A N 1
ATOM 824 C CA . GLU A 1 105 ? -24.918 -1.955 -25.939 1.00 27.52 105 GLU A CA 1
ATOM 825 C C . GLU A 1 105 ? -23.609 -2.658 -26.340 1.00 27.52 105 GLU A C 1
ATOM 827 O O . GLU A 1 105 ? -22.674 -2.031 -26.834 1.00 27.52 105 GLU A O 1
ATOM 832 N N . GLY A 1 106 ? -23.520 -3.960 -26.048 1.00 35.09 106 GLY A N 1
ATOM 833 C CA . GLY A 1 106 ? -22.267 -4.728 -26.071 1.00 35.09 106 GLY A CA 1
ATOM 834 C C . GLY A 1 106 ? -21.906 -5.397 -24.737 1.00 35.09 106 GLY A C 1
ATOM 835 O O . GLY A 1 106 ? -21.015 -6.240 -24.711 1.00 35.09 106 GLY A O 1
ATOM 836 N N . GLY A 1 107 ? -22.611 -5.085 -23.641 1.00 34.12 107 GLY A N 1
ATOM 837 C CA . GLY A 1 107 ? -22.477 -5.792 -22.356 1.00 34.12 107 GLY A CA 1
ATOM 838 C C . GLY A 1 107 ? -21.362 -5.277 -21.439 1.00 34.12 107 GLY A C 1
ATOM 839 O O . GLY A 1 107 ? -21.072 -5.904 -20.423 1.00 34.12 107 GLY A O 1
ATOM 840 N N . GLY A 1 108 ? -20.751 -4.138 -21.772 1.00 30.69 108 GLY A N 1
ATOM 841 C CA . GLY A 1 108 ? -19.846 -3.420 -20.875 1.00 30.69 108 GLY A CA 1
ATOM 842 C C . GLY A 1 108 ? -20.608 -2.528 -19.891 1.00 30.69 108 GLY A C 1
ATOM 843 O O . GLY A 1 108 ? -21.633 -1.941 -20.240 1.00 30.69 108 GLY A O 1
ATOM 844 N N . VAL A 1 109 ? -20.077 -2.389 -18.676 1.00 31.28 109 VAL A N 1
ATOM 845 C CA . VAL A 1 109 ? -20.528 -1.396 -17.691 1.00 31.28 109 VAL A CA 1
ATOM 846 C C . VAL A 1 109 ? -19.518 -0.256 -17.665 1.00 31.28 109 VAL A C 1
ATOM 848 O O . VAL A 1 109 ? -18.329 -0.492 -17.466 1.00 31.28 109 VAL A O 1
ATOM 851 N N . MET A 1 110 ? -19.986 0.977 -17.862 1.00 35.06 110 MET A N 1
ATOM 852 C CA . MET A 1 110 ? -19.152 2.176 -17.762 1.00 35.06 110 MET A CA 1
ATOM 853 C C . MET A 1 110 ? -19.481 2.928 -16.470 1.00 35.06 110 MET A C 1
ATOM 855 O O . MET A 1 110 ? -20.636 3.304 -16.253 1.00 35.06 110 MET A O 1
ATOM 859 N N . PHE A 1 111 ? -18.465 3.157 -15.637 1.00 37.19 111 PHE A N 1
ATOM 860 C CA . PHE A 1 111 ? -18.532 4.078 -14.502 1.00 37.19 111 PHE A CA 1
ATOM 861 C C . PHE A 1 111 ? -18.327 5.514 -14.996 1.00 37.19 111 PHE A C 1
ATOM 863 O O . PHE A 1 111 ? -17.520 5.750 -15.898 1.00 37.19 111 PHE A O 1
ATOM 870 N N . ARG A 1 112 ? -19.063 6.469 -14.424 1.00 42.78 112 ARG A N 1
ATOM 871 C CA . ARG A 1 112 ? -18.950 7.901 -14.737 1.00 42.78 112 ARG A CA 1
ATOM 872 C C . ARG A 1 112 ? -19.113 8.741 -13.474 1.00 42.78 112 ARG A C 1
ATOM 874 O O . ARG A 1 112 ? -19.960 8.420 -12.641 1.00 42.78 112 ARG A O 1
ATOM 881 N N . ASP A 1 113 ? -18.348 9.826 -13.382 1.00 41.50 113 ASP A N 1
ATOM 882 C CA . ASP A 1 113 ? -18.592 10.902 -12.422 1.00 41.50 113 ASP A CA 1
ATOM 883 C C . ASP A 1 113 ? -19.839 11.699 -12.827 1.00 41.50 113 ASP A C 1
ATOM 885 O O . ASP A 1 113 ? -19.955 12.188 -13.955 1.00 41.50 113 ASP A O 1
ATOM 889 N N . LEU A 1 114 ? -20.776 11.831 -11.890 1.00 41.03 114 LEU A N 1
ATOM 890 C CA . LEU A 1 114 ? -22.000 12.611 -12.042 1.00 41.03 114 LEU A CA 1
ATOM 891 C C . LEU A 1 114 ? -21.954 13.848 -11.133 1.00 41.03 114 LEU A C 1
ATOM 893 O O . LEU A 1 114 ? -22.180 13.722 -9.931 1.00 41.03 114 LEU A O 1
ATOM 897 N N . ASP A 1 115 ? -21.678 15.038 -11.674 1.00 51.66 115 ASP A N 1
ATOM 898 C CA . ASP A 1 115 ? -21.735 16.280 -10.888 1.00 51.66 115 ASP A CA 1
ATOM 899 C C . ASP A 1 115 ? -23.198 16.649 -10.604 1.00 51.66 115 ASP A C 1
ATOM 901 O O . ASP A 1 115 ? -23.959 17.035 -11.504 1.00 51.66 115 ASP A O 1
ATOM 905 N N . ILE A 1 116 ? -23.628 16.511 -9.346 1.00 56.59 116 ILE A N 1
ATOM 906 C CA . ILE A 1 116 ? -24.996 16.873 -8.973 1.00 56.59 116 ILE A CA 1
ATOM 907 C C . ILE A 1 116 ? -25.128 18.396 -8.993 1.00 56.59 116 ILE A C 1
ATOM 909 O O . ILE A 1 116 ? -24.714 19.089 -8.058 1.00 56.59 116 ILE A O 1
ATOM 913 N N . SER A 1 117 ? -25.755 18.911 -10.054 1.00 57.78 117 SER A N 1
ATOM 914 C CA . SER A 1 117 ? -25.891 20.347 -10.263 1.00 57.78 117 SER A CA 1
ATOM 915 C C . SER A 1 117 ? -26.523 21.029 -9.052 1.00 57.78 117 SER A C 1
ATOM 917 O O . SER A 1 117 ? -27.591 20.647 -8.566 1.00 57.78 117 SER A O 1
ATOM 919 N N . ILE A 1 118 ? -25.894 22.125 -8.629 1.00 60.94 118 ILE A N 1
ATOM 920 C CA . ILE A 1 118 ? -26.412 23.081 -7.644 1.00 60.94 118 ILE A CA 1
ATOM 921 C C . ILE A 1 118 ? -27.896 23.403 -7.886 1.00 60.94 118 ILE A C 1
ATOM 923 O O . ILE A 1 118 ? -28.665 23.497 -6.930 1.00 60.94 118 ILE A O 1
ATOM 927 N N . THR A 1 119 ? -28.313 23.508 -9.152 1.00 59.66 119 THR A N 1
ATOM 928 C CA . THR A 1 119 ? -29.691 23.831 -9.541 1.00 59.66 119 THR A CA 1
ATOM 929 C C . THR A 1 119 ? -30.704 22.778 -9.078 1.00 59.66 119 THR A C 1
ATOM 931 O O . THR A 1 119 ? -31.822 23.139 -8.721 1.00 59.66 119 THR A O 1
ATOM 934 N N . ALA A 1 120 ? -30.330 21.494 -9.022 1.00 64.81 120 ALA A N 1
ATOM 935 C CA . ALA A 1 120 ? -31.203 20.419 -8.543 1.00 64.81 120 ALA A CA 1
ATOM 936 C C . ALA A 1 120 ? -31.495 20.563 -7.038 1.00 64.81 120 ALA A C 1
ATOM 938 O O . ALA A 1 120 ? -32.650 20.514 -6.612 1.00 64.81 120 ALA A O 1
ATOM 939 N N . PHE A 1 121 ? -30.466 20.839 -6.229 1.00 69.38 121 PHE A N 1
ATOM 940 C CA . PHE A 1 121 ? -30.642 21.111 -4.799 1.00 69.38 121 PHE A CA 1
ATOM 941 C C . PHE A 1 121 ? -31.325 22.453 -4.521 1.00 69.38 121 PHE A C 1
ATOM 943 O O . PHE A 1 121 ? -32.078 22.562 -3.550 1.00 69.38 121 PHE A O 1
ATOM 950 N N . GLU A 1 122 ? -31.129 23.461 -5.374 1.00 73.00 122 GLU A N 1
ATOM 951 C CA . GLU A 1 122 ? -31.880 24.717 -5.306 1.00 73.00 122 GLU A CA 1
ATOM 952 C C . GLU A 1 122 ? -33.370 24.500 -5.609 1.00 73.00 122 GLU A C 1
ATOM 954 O O . GLU A 1 122 ? -34.198 25.005 -4.854 1.00 73.00 122 GLU A O 1
ATOM 959 N N . GLN A 1 123 ? -33.737 23.681 -6.604 1.00 72.06 123 GLN A N 1
ATOM 960 C CA . GLN A 1 123 ? -35.136 23.304 -6.855 1.00 72.06 123 GLN A CA 1
ATOM 961 C C . GLN A 1 123 ? -35.753 22.514 -5.690 1.00 72.06 123 GLN A C 1
ATOM 963 O O . GLN A 1 123 ? -36.824 22.888 -5.212 1.00 72.06 123 GLN A O 1
ATOM 968 N N . ILE A 1 124 ? -35.066 21.481 -5.183 1.00 73.00 124 ILE A N 1
ATOM 969 C CA . ILE A 1 124 ? -35.474 20.705 -3.993 1.00 73.00 124 ILE A CA 1
ATOM 970 C C . ILE A 1 124 ? -35.711 21.638 -2.799 1.00 73.00 124 ILE A C 1
ATOM 972 O O . ILE A 1 124 ? -36.734 21.550 -2.121 1.00 73.00 124 ILE A O 1
ATOM 976 N N . THR A 1 125 ? -34.802 22.587 -2.574 1.00 72.06 125 THR A N 1
ATOM 977 C CA . THR A 1 125 ? -34.898 23.560 -1.478 1.00 72.06 125 THR A CA 1
ATOM 978 C C . THR A 1 125 ? -36.014 24.585 -1.704 1.00 72.06 125 THR A C 1
ATOM 980 O O . THR A 1 125 ? -36.693 24.967 -0.751 1.00 72.06 125 THR A O 1
ATOM 983 N N . CYS A 1 126 ? -36.243 25.031 -2.940 1.00 75.81 126 CYS A N 1
ATOM 984 C CA . CYS A 1 126 ? -37.355 25.916 -3.288 1.00 75.81 126 CYS A CA 1
ATOM 985 C C . CYS A 1 126 ? -38.713 25.225 -3.119 1.00 75.81 126 CYS A C 1
ATOM 987 O O . CYS A 1 126 ? -39.619 25.840 -2.560 1.00 75.81 126 CYS A O 1
ATOM 989 N N . TYR A 1 127 ? -38.836 23.953 -3.505 1.00 74.88 127 TYR A N 1
ATOM 990 C CA . TYR A 1 127 ? -40.063 23.178 -3.323 1.00 74.88 127 TYR A CA 1
ATOM 991 C C . TYR A 1 127 ? -40.352 22.892 -1.838 1.00 74.88 127 TYR A C 1
ATOM 993 O O . TYR A 1 127 ? -41.459 23.123 -1.348 1.00 74.88 127 TYR A O 1
ATOM 1001 N N . ALA A 1 128 ? -39.326 22.505 -1.070 1.00 72.12 128 ALA A N 1
ATOM 1002 C CA . ALA A 1 128 ? -39.436 22.349 0.383 1.00 72.12 128 ALA A CA 1
ATOM 1003 C C . ALA A 1 128 ? -39.873 23.652 1.086 1.00 72.12 128 ALA A C 1
ATOM 1005 O O . ALA A 1 128 ? -40.592 23.617 2.086 1.00 72.12 128 ALA A O 1
ATOM 1006 N N . ARG A 1 129 ? -39.461 24.813 0.551 1.00 73.88 129 ARG A N 1
ATOM 1007 C CA . ARG A 1 129 ? -39.882 26.139 1.030 1.00 73.88 129 ARG A CA 1
ATOM 1008 C C . ARG A 1 129 ? -41.311 26.496 0.615 1.00 73.88 129 ARG A C 1
ATOM 1010 O O . ARG A 1 129 ? -42.013 27.063 1.451 1.00 73.88 129 ARG A O 1
ATOM 1017 N N . SER A 1 130 ? -41.767 26.169 -0.599 1.00 75.81 130 SER A N 1
ATOM 1018 C CA . SER A 1 130 ? -43.146 26.472 -1.021 1.00 75.81 130 SER A CA 1
ATOM 1019 C C . SER A 1 130 ? -44.182 25.702 -0.203 1.00 75.81 130 SER A C 1
ATOM 1021 O O . SER A 1 130 ? -45.143 26.311 0.257 1.00 75.81 130 SER A O 1
ATOM 1023 N N . LEU A 1 131 ? -43.936 24.420 0.103 1.00 69.44 131 LEU A N 1
ATOM 1024 C CA . LEU A 1 131 ? -44.802 23.644 1.005 1.00 69.44 131 LEU A CA 1
ATOM 1025 C C . LEU A 1 131 ? -44.980 24.326 2.375 1.00 69.44 131 LEU A C 1
ATOM 1027 O O . LEU A 1 131 ? -46.088 24.402 2.897 1.00 69.44 131 LEU A O 1
ATOM 1031 N N . SER A 1 132 ? -43.903 24.895 2.929 1.00 64.75 132 SER A N 1
ATOM 1032 C CA . SER A 1 132 ? -43.934 25.592 4.227 1.00 64.75 132 SER A CA 1
ATOM 1033 C C . SER A 1 132 ? -44.609 26.977 4.210 1.00 64.75 132 SER A C 1
ATOM 1035 O O . SER A 1 132 ? -44.739 27.609 5.266 1.00 64.75 132 SER A O 1
ATOM 1037 N N . ALA A 1 133 ? -45.017 27.467 3.032 1.00 65.38 133 ALA A N 1
ATOM 1038 C CA . ALA A 1 133 ? -45.740 28.727 2.869 1.00 65.38 133 ALA A CA 1
ATOM 1039 C C . ALA A 1 133 ? -47.267 28.523 2.873 1.00 65.38 133 ALA A C 1
ATOM 1041 O O . ALA A 1 133 ? -47.969 29.269 3.558 1.00 65.38 133 ALA A O 1
ATOM 1042 N N . ASP A 1 134 ? -47.773 27.498 2.177 1.00 55.56 134 ASP A N 1
ATOM 1043 C CA . ASP A 1 134 ? -49.219 27.266 2.018 1.00 55.56 134 ASP A CA 1
ATOM 1044 C C . ASP A 1 134 ? -49.934 26.888 3.331 1.00 55.56 134 ASP A C 1
ATOM 1046 O O . ASP A 1 134 ? -51.109 27.213 3.507 1.00 55.56 134 ASP A O 1
ATOM 1050 N N . GLU A 1 135 ? -49.232 26.307 4.315 1.00 54.09 135 GLU A N 1
ATOM 1051 C CA . GLU A 1 135 ? -49.788 26.065 5.662 1.00 54.09 135 GLU A CA 1
ATOM 1052 C C . GLU A 1 135 ? -50.175 27.357 6.419 1.00 54.09 135 GLU A C 1
ATOM 1054 O O . GLU A 1 135 ? -50.855 27.302 7.447 1.00 54.09 135 GLU A O 1
ATOM 1059 N N . LYS A 1 136 ? -49.746 28.537 5.949 1.00 49.94 136 LYS A N 1
ATOM 1060 C CA . LYS A 1 136 ? -49.966 29.834 6.609 1.00 49.94 136 LYS A CA 1
ATOM 1061 C C . LYS A 1 136 ? -50.721 30.786 5.689 1.00 49.94 136 LYS A C 1
ATOM 1063 O O . LYS A 1 136 ? -50.156 31.760 5.199 1.00 49.94 136 LYS A O 1
ATOM 1068 N N . GLY A 1 137 ? -52.016 30.518 5.508 1.00 45.88 137 GLY A N 1
ATOM 1069 C CA . GLY A 1 137 ? -52.948 31.269 4.652 1.00 45.88 137 GLY A CA 1
ATOM 1070 C C . GLY A 1 137 ? -53.159 32.749 5.018 1.00 45.88 137 GLY A C 1
ATOM 1071 O O . GLY A 1 137 ? -54.248 33.145 5.424 1.00 45.88 137 GLY A O 1
ATOM 1072 N N . TYR A 1 138 ? -52.126 33.573 4.833 1.00 39.03 138 TYR A N 1
ATOM 1073 C CA . TYR A 1 138 ? -52.109 35.022 5.029 1.00 39.03 138 TYR A CA 1
ATOM 1074 C C . TYR A 1 138 ? -51.686 35.732 3.731 1.00 39.03 138 TYR A C 1
ATOM 1076 O O . TYR A 1 138 ? -50.490 35.912 3.482 1.00 39.03 138 TYR A O 1
ATOM 1084 N N . PRO A 1 139 ? -52.638 36.176 2.891 1.00 44.16 139 PRO A N 1
ATOM 1085 C CA . PRO A 1 139 ? -52.310 36.963 1.712 1.00 44.16 139 PRO A CA 1
ATOM 1086 C C . PRO A 1 139 ? -51.885 38.386 2.107 1.00 44.16 139 PRO A C 1
ATOM 1088 O O . PRO A 1 139 ? -52.696 39.185 2.568 1.00 44.16 139 PRO A O 1
ATOM 1091 N N . GLY A 1 140 ? -50.616 38.719 1.854 1.00 46.19 140 GLY A N 1
ATOM 1092 C CA . GLY A 1 140 ? -50.142 40.102 1.756 1.00 46.19 140 GLY A CA 1
ATOM 1093 C C . GLY A 1 140 ? -49.629 40.759 3.042 1.00 46.19 140 GLY A C 1
ATOM 1094 O O . GLY A 1 140 ? -50.312 41.590 3.631 1.00 46.19 140 GLY A O 1
ATOM 1095 N N . ASN A 1 141 ? -48.362 40.502 3.388 1.00 42.72 141 ASN A N 1
ATOM 1096 C CA . ASN A 1 141 ? -47.400 41.561 3.740 1.00 42.72 141 ASN A CA 1
ATOM 1097 C C . ASN A 1 141 ? -45.963 41.011 3.763 1.00 42.72 141 ASN A C 1
ATOM 1099 O O . ASN A 1 141 ? -45.683 40.010 4.418 1.00 42.72 141 ASN A O 1
ATOM 1103 N N . ALA A 1 142 ? -45.038 41.671 3.061 1.00 46.78 142 ALA A N 1
ATOM 1104 C CA . ALA A 1 142 ? -43.641 41.246 2.984 1.00 46.78 142 ALA A CA 1
ATOM 1105 C C . ALA A 1 142 ? -42.827 41.795 4.170 1.00 46.78 142 ALA A C 1
ATOM 1107 O O . ALA A 1 142 ? -42.439 42.962 4.179 1.00 46.78 142 ALA A O 1
ATOM 1108 N N . ALA A 1 143 ? -42.550 40.948 5.165 1.00 35.03 143 ALA A N 1
ATOM 1109 C CA . ALA A 1 143 ? -41.649 41.267 6.273 1.00 35.03 143 ALA A CA 1
ATOM 1110 C C . ALA A 1 143 ? -40.208 40.796 5.964 1.00 35.03 143 ALA A C 1
ATOM 1112 O O . ALA A 1 143 ? -40.022 39.634 5.593 1.00 35.03 143 ALA A O 1
ATOM 1113 N N . PRO A 1 144 ? -39.174 41.646 6.115 1.00 46.12 144 PRO A N 1
ATOM 1114 C CA . PRO A 1 144 ? -37.797 41.266 5.809 1.00 46.12 144 PRO A CA 1
ATOM 1115 C C . PRO A 1 144 ? -37.185 40.378 6.905 1.00 46.12 144 PRO A C 1
ATOM 1117 O O . PRO A 1 144 ? -37.211 40.727 8.081 1.00 46.12 144 PRO A O 1
ATOM 1120 N N . PHE A 1 145 ? -36.575 39.261 6.495 1.00 45.53 145 PHE A N 1
ATOM 1121 C CA . PHE A 1 145 ? -35.680 38.418 7.308 1.00 45.53 145 PHE A CA 1
ATOM 1122 C C . PHE A 1 145 ? -36.193 38.002 8.702 1.00 45.53 145 PHE A C 1
ATOM 1124 O O . PHE A 1 145 ? -35.434 37.965 9.671 1.00 45.53 145 PHE A O 1
ATOM 1131 N N . GLY A 1 146 ? -37.457 37.579 8.791 1.00 42.44 146 GLY A N 1
ATOM 1132 C CA . GLY A 1 146 ? -37.842 36.631 9.841 1.00 42.44 146 GLY A CA 1
ATOM 1133 C C . GLY A 1 146 ? -37.020 35.339 9.722 1.00 42.44 146 GLY A C 1
ATOM 1134 O O . GLY A 1 146 ? -36.622 34.957 8.618 1.00 42.44 146 GLY A O 1
ATOM 1135 N N . THR A 1 147 ? -36.756 34.656 10.839 1.00 47.12 147 THR A N 1
ATOM 1136 C CA . THR A 1 147 ? -36.119 33.330 10.816 1.00 47.12 147 THR A CA 1
ATOM 1137 C C . THR A 1 147 ? -36.930 32.397 9.913 1.00 47.12 147 THR A C 1
ATOM 1139 O O . THR A 1 147 ? -38.140 32.272 10.127 1.00 47.12 147 THR A O 1
ATOM 1142 N N . PRO A 1 148 ? -36.315 31.744 8.907 1.00 51.56 148 PRO A N 1
ATOM 1143 C CA . PRO A 1 148 ? -37.048 30.819 8.058 1.00 51.56 148 PRO A CA 1
ATOM 1144 C C . PRO A 1 148 ? -37.615 29.699 8.930 1.00 51.56 148 PRO A C 1
ATOM 1146 O O . PRO A 1 148 ? -36.905 29.141 9.771 1.00 51.56 148 PRO A O 1
ATOM 1149 N N . ALA A 1 149 ? -38.893 29.370 8.731 1.00 54.19 149 ALA A N 1
ATOM 1150 C CA . ALA A 1 149 ? -39.424 28.120 9.250 1.00 54.19 149 ALA A CA 1
ATOM 1151 C C . ALA A 1 149 ? -38.546 26.990 8.697 1.00 54.19 149 ALA A C 1
ATOM 1153 O O . ALA A 1 149 ? -38.240 26.992 7.503 1.00 54.19 149 ALA A O 1
ATOM 1154 N N . ILE A 1 150 ? -38.091 26.082 9.565 1.00 54.66 150 ILE A N 1
ATOM 1155 C CA . ILE A 1 150 ? -37.248 24.963 9.139 1.00 54.66 150 ILE A CA 1
ATOM 1156 C C . ILE A 1 150 ? -38.083 24.158 8.130 1.00 54.66 150 ILE A C 1
ATOM 1158 O O . ILE A 1 150 ? -39.148 23.671 8.517 1.00 54.66 150 ILE A O 1
ATOM 1162 N N . PRO A 1 151 ? -37.678 24.075 6.847 1.00 57.25 151 PRO A N 1
ATOM 1163 C CA . PRO A 1 151 ? -38.436 23.324 5.856 1.00 57.25 151 PRO A CA 1
ATOM 1164 C C . PRO A 1 151 ? -38.432 21.845 6.246 1.00 57.25 151 PRO A C 1
ATOM 1166 O O . PRO A 1 151 ? -37.519 21.400 6.945 1.00 57.25 151 PRO A O 1
ATOM 1169 N N . HIS A 1 152 ? -39.425 21.080 5.784 1.00 71.12 152 HIS A N 1
ATOM 1170 C CA . HIS A 1 152 ? -39.477 19.639 6.041 1.00 71.12 152 HIS A CA 1
ATOM 1171 C C . HIS A 1 152 ? -38.138 18.998 5.656 1.00 71.12 152 HIS A C 1
ATOM 1173 O O . HIS A 1 152 ? -37.726 19.032 4.495 1.00 71.12 152 HIS A O 1
ATOM 1179 N N . THR A 1 153 ? -37.431 18.484 6.662 1.00 78.75 153 THR A N 1
ATOM 1180 C CA . THR A 1 153 ? -36.088 17.927 6.502 1.00 78.75 153 THR A CA 1
ATOM 1181 C C . THR A 1 153 ? -36.180 16.709 5.609 1.00 78.75 153 THR A C 1
ATOM 1183 O O . THR A 1 153 ? -37.023 15.852 5.864 1.00 78.75 153 THR A O 1
ATOM 1186 N N . LEU A 1 154 ? -35.322 16.598 4.597 1.00 84.00 154 LEU A N 1
ATOM 1187 C CA . LEU A 1 154 ? -35.436 15.501 3.639 1.00 84.00 154 LEU A CA 1
ATOM 1188 C C . LEU A 1 154 ? -35.080 14.148 4.291 1.00 84.00 154 LEU A C 1
ATOM 1190 O O . LEU A 1 154 ? -35.640 13.130 3.910 1.00 84.00 154 LEU A O 1
ATOM 1194 N N . PHE A 1 155 ? -34.256 14.139 5.347 1.00 86.81 155 PHE A N 1
ATOM 1195 C CA . PHE A 1 155 ? -33.742 12.921 5.992 1.00 86.81 155 PHE A CA 1
ATOM 1196 C C . PHE A 1 155 ? -34.130 12.816 7.488 1.00 86.81 155 PHE A C 1
ATOM 1198 O O . PHE A 1 155 ? -33.250 12.802 8.351 1.00 86.81 155 PHE A O 1
ATOM 1205 N N . PRO A 1 156 ? -35.427 12.726 7.854 1.00 85.62 156 PRO A N 1
ATOM 1206 C CA . PRO A 1 156 ? -35.906 12.739 9.248 1.00 85.62 156 PRO A CA 1
ATOM 1207 C C . PRO A 1 156 ? -35.408 11.589 10.150 1.00 85.62 156 PRO A C 1
ATOM 1209 O O . PRO A 1 156 ? -35.683 11.600 11.350 1.00 85.62 156 PRO A O 1
ATOM 1212 N N . ARG A 1 157 ? -34.686 10.594 9.610 1.00 88.69 157 ARG A N 1
ATOM 1213 C CA . ARG A 1 157 ? -34.012 9.530 10.380 1.00 88.69 157 ARG A CA 1
ATOM 1214 C C . ARG A 1 157 ? -32.485 9.646 10.424 1.00 88.69 157 ARG A C 1
ATOM 1216 O O . ARG A 1 157 ? -31.865 8.865 11.146 1.00 88.69 157 ARG A O 1
ATOM 1223 N N . LEU A 1 158 ? -31.874 10.593 9.707 1.00 90.88 158 LEU A N 1
ATOM 1224 C CA . LEU A 1 158 ? -30.422 10.726 9.589 1.00 90.88 158 LEU A CA 1
ATOM 1225 C C . LEU A 1 158 ? -29.778 10.975 10.952 1.00 90.88 158 LEU A C 1
ATOM 1227 O O . LEU A 1 158 ? -30.011 12.014 11.561 1.00 90.88 158 LEU A O 1
ATOM 1231 N N . ARG A 1 159 ? -28.989 10.015 11.436 1.00 91.12 159 ARG A N 1
ATOM 1232 C CA . ARG A 1 159 ? -28.270 10.063 12.715 1.00 91.12 159 ARG A CA 1
ATOM 1233 C C . ARG A 1 159 ? -26.814 10.447 12.545 1.00 91.12 159 ARG A C 1
ATOM 1235 O O . ARG A 1 159 ? -26.308 11.207 13.359 1.00 91.12 159 ARG A O 1
ATOM 1242 N N . ASN A 1 160 ? -26.155 9.933 11.514 1.00 88.62 160 ASN A N 1
ATOM 1243 C CA . ASN A 1 160 ? -24.729 10.134 11.285 1.00 88.62 160 ASN A CA 1
ATOM 1244 C C . ASN A 1 160 ? -24.531 10.794 9.920 1.00 88.62 160 ASN A C 1
ATOM 1246 O O . ASN A 1 160 ? -24.859 10.183 8.909 1.00 88.62 160 ASN A O 1
ATOM 1250 N N . LEU A 1 161 ? -24.009 12.015 9.880 1.00 88.94 161 LEU A N 1
ATOM 1251 C CA . LEU A 1 161 ? -23.732 12.739 8.640 1.00 88.94 161 LEU A CA 1
ATOM 1252 C C . LEU A 1 161 ? -22.241 13.071 8.564 1.00 88.94 161 LEU A C 1
ATOM 1254 O O . LEU A 1 161 ? -21.739 13.773 9.443 1.00 88.94 161 LEU A O 1
ATOM 1258 N N . ASP A 1 162 ? -21.552 12.596 7.526 1.00 84.69 162 ASP A N 1
ATOM 1259 C CA . ASP A 1 162 ? -20.247 13.135 7.145 1.00 84.69 162 ASP A CA 1
ATOM 1260 C C . ASP A 1 162 ? -20.393 14.134 5.989 1.00 84.69 162 ASP A C 1
ATOM 1262 O O . ASP A 1 162 ? -21.043 13.885 4.973 1.00 84.69 162 ASP A O 1
ATOM 1266 N N . CYS A 1 163 ? -19.813 15.301 6.233 1.00 78.94 163 CYS A N 1
ATOM 1267 C CA . CYS A 1 163 ? -19.790 16.517 5.445 1.00 78.94 163 CYS A CA 1
ATOM 1268 C C . CYS A 1 163 ? -18.395 17.183 5.509 1.00 78.94 163 CYS A C 1
ATOM 1270 O O . CYS A 1 163 ? -18.259 18.355 5.148 1.00 78.94 163 CYS A O 1
ATOM 1272 N N . THR A 1 164 ? -17.340 16.474 5.942 1.00 74.94 164 THR A N 1
ATOM 1273 C CA . THR A 1 164 ? -15.920 16.914 5.838 1.00 74.94 164 THR A CA 1
ATOM 1274 C C . THR A 1 164 ? -15.468 17.151 4.400 1.00 74.94 164 THR A C 1
ATOM 1276 O O . THR A 1 164 ? -14.441 17.765 4.109 1.00 74.94 164 THR A O 1
ATOM 1279 N N . VAL A 1 165 ? -16.287 16.649 3.499 1.00 68.25 165 VAL A N 1
ATOM 1280 C CA . VAL A 1 165 ? -16.086 16.496 2.079 1.00 68.25 165 VAL A CA 1
ATOM 1281 C C . VAL A 1 165 ? -16.616 17.683 1.273 1.00 68.25 165 VAL A C 1
ATOM 1283 O O . VAL A 1 165 ? -16.097 17.977 0.198 1.00 68.25 165 VAL A O 1
ATOM 1286 N N . PHE A 1 166 ? -17.622 18.407 1.771 1.00 67.50 166 PHE A N 1
ATOM 1287 C CA . PHE A 1 166 ? -18.227 19.480 0.988 1.00 67.50 166 PHE A CA 1
ATOM 1288 C C . PHE A 1 166 ? -17.280 20.660 0.804 1.00 67.50 166 PHE A C 1
ATOM 1290 O O . PHE A 1 166 ? -16.788 21.235 1.775 1.00 67.50 166 PHE A O 1
ATOM 1297 N N . LYS A 1 167 ? -17.166 21.131 -0.446 1.00 69.31 167 LYS A N 1
ATOM 1298 C CA . LYS A 1 167 ? -16.805 22.525 -0.744 1.00 69.31 167 LYS A CA 1
ATOM 1299 C C . LYS A 1 167 ? -17.650 23.436 0.162 1.00 69.31 167 LYS A C 1
ATOM 1301 O O . LYS A 1 167 ? -18.869 23.456 -0.001 1.00 69.31 167 LYS A O 1
ATOM 1306 N N . PRO A 1 168 ? -17.076 24.211 1.100 1.00 64.38 168 PRO A N 1
ATOM 1307 C CA . PRO A 1 168 ? -17.896 24.856 2.130 1.00 64.38 168 PRO A CA 1
ATOM 1308 C C . PRO A 1 168 ? -18.902 25.903 1.621 1.00 64.38 168 PRO A C 1
ATOM 1310 O O . PRO A 1 168 ? -19.939 26.113 2.248 1.00 64.38 168 PRO A O 1
ATOM 1313 N N . LYS A 1 169 ? -18.661 26.492 0.438 1.00 65.50 169 LYS A N 1
ATOM 1314 C CA . LYS A 1 169 ? -19.644 27.318 -0.295 1.00 65.50 169 LYS A CA 1
ATOM 1315 C C . LYS A 1 169 ? -20.920 26.550 -0.625 1.00 65.50 169 LYS A C 1
ATOM 1317 O O . LYS A 1 169 ? -22.008 27.121 -0.549 1.00 65.50 169 LYS A O 1
ATOM 1322 N N . SER A 1 170 ? -20.795 25.262 -0.941 1.00 69.38 170 SER A N 1
ATOM 1323 C CA . SER A 1 170 ? -21.920 24.376 -1.210 1.00 69.38 170 SER A CA 1
ATOM 1324 C C . SER A 1 170 ? -22.846 24.320 0.000 1.00 69.38 170 SER A C 1
ATOM 1326 O O . SER A 1 170 ? -24.019 24.620 -0.182 1.00 69.38 170 SER A O 1
ATOM 1328 N N . LEU A 1 171 ? -22.336 24.071 1.221 1.00 67.94 171 LEU A N 1
ATOM 1329 C CA . LEU A 1 171 ? -23.130 23.878 2.455 1.00 67.94 171 LEU A CA 1
ATOM 1330 C C . LEU A 1 171 ? -24.256 24.912 2.653 1.00 67.94 171 LEU A C 1
ATOM 1332 O O . LEU A 1 171 ? -25.338 24.535 3.092 1.00 67.94 171 LEU A O 1
ATOM 1336 N N . SER A 1 172 ? -24.058 26.178 2.261 1.00 64.88 172 SER A N 1
ATOM 1337 C CA . SER A 1 172 ? -25.089 27.241 2.257 1.00 64.88 172 SER A CA 1
ATOM 1338 C C . SER A 1 172 ? -26.412 26.901 1.551 1.00 64.88 172 SER A C 1
ATOM 1340 O O . SER A 1 172 ? -27.453 27.481 1.865 1.00 64.88 172 SER A O 1
ATOM 1342 N N . ARG A 1 173 ? -26.391 25.928 0.637 1.00 65.31 173 ARG A N 1
ATOM 1343 C CA . ARG A 1 173 ? -27.533 25.436 -0.146 1.00 65.31 173 ARG A CA 1
ATOM 1344 C C . ARG A 1 173 ? -28.170 24.162 0.418 1.00 65.31 173 ARG A C 1
ATOM 1346 O O . ARG A 1 173 ? -29.230 23.768 -0.052 1.00 65.31 173 ARG A O 1
ATOM 1353 N N . PHE A 1 174 ? -27.579 23.553 1.449 1.00 73.44 174 PHE A N 1
ATOM 1354 C CA . PHE A 1 174 ? -27.989 22.256 2.004 1.00 73.44 174 PHE A CA 1
ATOM 1355 C C . PHE A 1 174 ? -28.671 22.269 3.397 1.00 73.44 174 PHE A C 1
ATOM 1357 O O . PHE A 1 174 ? -28.561 21.259 4.096 1.00 73.44 174 PHE A O 1
ATOM 1364 N N . PRO A 1 175 ? -29.456 23.293 3.824 1.00 74.69 175 PRO A N 1
ATOM 1365 C CA . PRO A 1 175 ? -30.315 23.159 5.012 1.00 74.69 175 PRO A CA 1
ATOM 1366 C C . PRO A 1 175 ? -31.202 21.904 5.009 1.00 74.69 175 PRO A C 1
ATOM 1368 O O . PRO A 1 175 ? -31.556 21.406 6.069 1.00 74.69 175 PRO A O 1
ATOM 1371 N N . VAL A 1 176 ? -31.544 21.389 3.821 1.00 76.75 176 VAL A N 1
ATOM 1372 C CA . VAL A 1 176 ? -32.432 20.236 3.630 1.00 76.75 176 VAL A CA 1
ATOM 1373 C C . VAL A 1 176 ? -31.784 18.876 3.955 1.00 76.75 176 VAL A C 1
ATOM 1375 O O . VAL A 1 176 ? -32.513 17.928 4.246 1.00 76.75 176 VAL A O 1
ATOM 1378 N N . LEU A 1 177 ? -30.443 18.768 3.933 1.00 80.69 177 LEU A N 1
ATOM 1379 C CA . LEU A 1 177 ? -29.724 17.536 4.316 1.00 80.69 177 LEU A CA 1
ATOM 1380 C C . LEU A 1 177 ? -29.735 17.300 5.829 1.00 80.69 177 LEU A C 1
ATOM 1382 O O . LEU A 1 177 ? -29.565 16.178 6.295 1.00 80.69 177 LEU A O 1
ATOM 1386 N N . LEU A 1 178 ? -29.872 18.374 6.600 1.00 84.88 178 LEU A N 1
ATOM 1387 C CA . LEU A 1 178 ? -29.674 18.367 8.038 1.00 84.88 178 LEU A CA 1
ATOM 1388 C C . LEU A 1 178 ? -31.000 18.060 8.745 1.00 84.88 178 LEU A C 1
ATOM 1390 O O . LEU A 1 178 ? -32.057 18.530 8.329 1.00 84.88 178 LEU A O 1
ATOM 1394 N N . SER A 1 179 ? -30.948 17.275 9.821 1.00 85.56 179 SER A N 1
ATOM 1395 C CA . SER A 1 179 ? -32.139 16.764 10.502 1.00 85.56 179 SER A CA 1
ATOM 1396 C C . SER A 1 179 ? -31.995 16.794 12.029 1.00 85.56 179 SER A C 1
ATOM 1398 O O . SER A 1 179 ? -30.915 16.479 12.538 1.00 85.56 179 SER A O 1
ATOM 1400 N N . PRO A 1 180 ? -33.084 17.046 12.784 1.00 88.69 180 PRO A N 1
ATOM 1401 C CA . PRO A 1 180 ? -33.104 16.913 14.238 1.00 88.69 180 PRO A CA 1
ATOM 1402 C C . PRO A 1 180 ? -32.696 15.543 14.780 1.00 88.69 180 PRO A C 1
ATOM 1404 O O . PRO A 1 180 ? -32.322 15.440 15.948 1.00 88.69 180 PRO A O 1
ATOM 1407 N N . SER A 1 181 ? -32.738 14.501 13.945 1.00 90.88 181 SER A N 1
ATOM 1408 C CA . SER A 1 181 ? -32.261 13.158 14.276 1.00 90.88 181 SER A CA 1
ATOM 1409 C C . SER A 1 181 ? -30.732 13.018 14.322 1.00 90.88 181 SER A C 1
ATOM 1411 O O . SER A 1 181 ? -30.261 11.987 14.803 1.00 90.88 181 SER A O 1
ATOM 1413 N N . ILE A 1 182 ? -29.958 14.001 13.835 1.00 93.94 182 ILE A N 1
ATOM 1414 C CA . ILE A 1 182 ? -28.497 13.888 13.717 1.00 93.94 182 ILE A CA 1
ATOM 1415 C C . ILE A 1 182 ? -27.856 13.867 15.109 1.00 93.94 182 ILE A C 1
ATOM 1417 O O . ILE A 1 182 ? -27.849 14.861 15.835 1.00 93.94 182 ILE A O 1
ATOM 1421 N N . THR A 1 183 ? -27.282 12.713 15.451 1.00 95.12 183 THR A N 1
ATOM 1422 C CA . THR A 1 183 ? -26.508 12.441 16.665 1.00 95.12 183 THR A CA 1
ATOM 1423 C C . THR A 1 183 ? -25.000 12.480 16.437 1.00 95.12 183 THR A C 1
ATOM 1425 O O . THR A 1 183 ? -24.274 12.705 17.396 1.00 95.12 183 THR A O 1
ATOM 1428 N N . SER A 1 184 ? -24.511 12.297 15.210 1.00 93.38 184 SER A N 1
ATOM 1429 C CA . SER A 1 184 ? -23.103 12.460 14.839 1.00 93.38 184 SER A CA 1
ATOM 1430 C C . SER A 1 184 ? -22.996 13.306 13.577 1.00 93.38 184 SER A C 1
ATOM 1432 O O . SER A 1 184 ? -23.635 12.998 12.573 1.00 93.38 184 SER A O 1
ATOM 1434 N N . LEU A 1 185 ? -22.179 14.352 13.614 1.00 93.19 185 LEU A N 1
ATOM 1435 C CA . LEU A 1 185 ? -21.909 15.227 12.480 1.00 93.19 185 LEU A CA 1
ATOM 1436 C C . LEU A 1 185 ? -20.405 15.421 12.346 1.00 93.19 185 LEU A C 1
ATOM 1438 O O . LEU A 1 185 ? -19.750 15.858 13.286 1.00 93.19 185 LEU A O 1
ATOM 1442 N N . SER A 1 186 ? -19.879 15.126 11.173 1.00 90.69 186 SER A N 1
ATOM 1443 C CA . SER A 1 186 ? -18.484 15.327 10.810 1.00 90.69 186 SER A CA 1
ATOM 1444 C C . SER A 1 186 ? -18.457 16.370 9.692 1.00 90.69 186 SER A C 1
ATOM 1446 O O . SER A 1 186 ? -19.174 16.220 8.709 1.00 90.69 186 SER A O 1
ATOM 1448 N N . ILE A 1 187 ? -17.774 17.504 9.873 1.00 87.69 187 ILE A N 1
ATOM 1449 C CA . ILE A 1 187 ? -17.900 18.691 9.003 1.00 87.69 187 ILE A CA 1
ATOM 1450 C C . ILE A 1 187 ? -16.569 19.405 8.784 1.00 87.69 187 ILE A C 1
ATOM 1452 O O . ILE A 1 187 ? -15.767 19.547 9.703 1.00 87.69 187 ILE A O 1
ATOM 1456 N N . ARG A 1 188 ? -16.384 19.935 7.568 1.00 82.06 188 ARG A N 1
ATOM 1457 C CA . ARG A 1 188 ? -15.290 20.839 7.186 1.00 82.06 188 ARG A CA 1
ATOM 1458 C C . ARG A 1 188 ? -15.890 22.181 6.785 1.00 82.06 188 ARG A C 1
ATOM 1460 O O . ARG A 1 188 ? -16.788 22.228 5.946 1.00 82.06 188 ARG A O 1
ATOM 1467 N N . ILE A 1 189 ? -15.450 23.270 7.414 1.00 73.94 189 ILE A N 1
ATOM 1468 C CA . ILE A 1 189 ? -16.173 24.552 7.378 1.00 73.94 189 ILE A CA 1
ATOM 1469 C C . ILE A 1 189 ? -15.300 25.731 6.918 1.00 73.94 189 ILE A C 1
ATOM 1471 O O . ILE A 1 189 ? -14.159 25.913 7.334 1.00 73.94 189 ILE A O 1
ATOM 1475 N N . SER A 1 190 ? -15.896 26.588 6.081 1.00 74.94 190 SER A N 1
ATOM 1476 C CA . SER A 1 190 ? -15.444 27.956 5.799 1.00 74.94 190 SER A CA 1
ATOM 1477 C C . SER A 1 190 ? -16.488 28.965 6.287 1.00 74.94 190 SER A C 1
ATOM 1479 O O . SER A 1 190 ? -17.573 28.614 6.754 1.00 74.94 190 SER A O 1
ATOM 1481 N N . LYS A 1 191 ? -16.189 30.247 6.081 1.00 70.69 191 LYS A N 1
ATOM 1482 C CA . LYS A 1 191 ? -17.103 31.368 6.316 1.00 70.69 191 LYS A CA 1
ATOM 1483 C C . LYS A 1 191 ? -18.443 31.279 5.597 1.00 70.69 191 LYS A C 1
ATOM 1485 O O . LYS A 1 191 ? -19.443 31.751 6.124 1.00 70.69 191 LYS A O 1
ATOM 1490 N N . ASP A 1 192 ? -18.496 30.637 4.437 1.00 66.12 192 ASP A N 1
ATOM 1491 C CA . ASP A 1 192 ? -19.739 30.467 3.679 1.00 66.12 192 ASP A CA 1
ATOM 1492 C C . ASP A 1 192 ? -20.740 29.541 4.410 1.00 66.12 192 ASP A C 1
ATOM 1494 O O . ASP A 1 192 ? -21.939 29.545 4.124 1.00 66.12 192 ASP A O 1
ATOM 1498 N N . ALA A 1 193 ? -20.265 28.805 5.423 1.00 72.75 193 ALA A N 1
ATOM 1499 C CA . ALA A 1 193 ? -21.061 28.031 6.367 1.00 72.75 193 ALA A CA 1
ATOM 1500 C C . ALA A 1 193 ? -21.247 28.722 7.745 1.00 72.75 193 ALA A C 1
ATOM 1502 O O . ALA A 1 193 ? -21.705 28.076 8.683 1.00 72.75 193 ALA A O 1
ATOM 1503 N N . GLU A 1 194 ? -20.985 30.032 7.900 1.00 77.12 194 GLU A N 1
ATOM 1504 C CA . GLU A 1 194 ? -21.264 30.772 9.156 1.00 77.12 194 GLU A CA 1
ATOM 1505 C C . GLU A 1 194 ? -22.749 30.697 9.574 1.00 77.12 194 GLU A C 1
ATOM 1507 O O . GLU A 1 194 ? -23.061 30.664 10.766 1.00 77.12 194 GLU A O 1
ATOM 1512 N N . TRP A 1 195 ? -23.677 30.588 8.616 1.00 81.75 195 TRP A N 1
ATOM 1513 C CA . TRP A 1 195 ? -25.092 30.313 8.898 1.00 81.75 195 TRP A CA 1
ATOM 1514 C C . TRP A 1 195 ? -25.292 28.921 9.534 1.00 81.75 195 TRP A C 1
ATOM 1516 O O . TRP A 1 195 ? -26.078 28.793 10.467 1.00 81.75 195 TRP A O 1
ATOM 1526 N N . LEU A 1 196 ? -24.555 27.895 9.082 1.00 82.44 196 LEU A N 1
ATOM 1527 C CA . LEU A 1 196 ? -24.639 26.533 9.611 1.00 82.44 196 LEU A CA 1
ATOM 1528 C C . LEU A 1 196 ? -24.115 26.524 11.040 1.00 82.44 196 LEU A C 1
ATOM 1530 O O . LEU A 1 196 ? -24.779 26.014 11.927 1.00 82.44 196 LEU A O 1
ATOM 1534 N N . VAL A 1 197 ? -22.985 27.181 11.295 1.00 82.44 197 VAL A N 1
ATOM 1535 C CA . VAL A 1 197 ? -22.473 27.395 12.656 1.00 82.44 197 VAL A CA 1
ATOM 1536 C C . VAL A 1 197 ? -23.514 28.077 13.549 1.00 82.44 197 VAL A C 1
ATOM 1538 O O . VAL A 1 197 ? -23.711 27.681 14.699 1.00 82.44 197 VAL A O 1
ATOM 1541 N N . ARG A 1 198 ? -24.206 29.096 13.030 1.00 83.94 198 ARG A N 1
ATOM 1542 C CA . ARG A 1 198 ? -25.256 29.806 13.768 1.00 83.94 198 ARG A CA 1
ATOM 1543 C C . ARG A 1 198 ? -26.489 28.934 14.017 1.00 83.94 198 ARG A C 1
ATOM 1545 O O . ARG A 1 198 ? -27.109 29.083 15.068 1.00 83.94 198 ARG A O 1
ATOM 1552 N N . ASP A 1 199 ? -26.857 28.035 13.113 1.00 85.62 199 ASP A N 1
ATOM 1553 C CA . ASP A 1 199 ? -28.166 27.374 13.156 1.00 85.62 199 ASP A CA 1
ATOM 1554 C C . ASP A 1 199 ? -28.095 25.881 13.533 1.00 85.62 199 ASP A C 1
ATOM 1556 O O . ASP A 1 199 ? -29.094 25.331 13.993 1.00 85.62 199 ASP A O 1
ATOM 1560 N N . LEU A 1 200 ? -26.919 25.243 13.476 1.00 88.88 200 LEU A N 1
ATOM 1561 C CA . LEU A 1 200 ? -26.688 23.823 13.780 1.00 88.88 200 LEU A CA 1
ATOM 1562 C C . LEU A 1 200 ? -27.288 23.342 15.121 1.00 88.88 200 LEU A C 1
ATOM 1564 O O . LEU A 1 200 ? -27.871 22.265 15.123 1.00 88.88 200 LEU A O 1
ATOM 1568 N N . PRO A 1 201 ? -27.268 24.097 16.239 1.00 90.94 201 PRO A N 1
ATOM 1569 C CA . PRO A 1 201 ? -27.928 23.670 17.481 1.00 90.94 201 PRO A CA 1
ATOM 1570 C C . PRO A 1 201 ? -29.460 23.630 17.411 1.00 90.94 201 PRO A C 1
ATOM 1572 O O . PRO A 1 201 ? -30.095 22.961 18.220 1.00 90.94 201 PRO A O 1
ATOM 1575 N N . ASN A 1 202 ? -30.054 24.373 16.475 1.00 87.88 202 ASN A N 1
ATOM 1576 C CA . ASN A 1 202 ? -31.496 24.385 16.228 1.00 87.88 202 ASN A CA 1
ATOM 1577 C C . ASN A 1 202 ? -31.882 23.288 15.223 1.00 87.88 202 ASN A C 1
ATOM 1579 O O . ASN A 1 202 ? -32.994 22.771 15.275 1.00 87.88 202 ASN A O 1
ATOM 1583 N N . ILE A 1 203 ? -30.967 22.967 14.303 1.00 87.88 203 ILE A N 1
ATOM 1584 C CA . ILE A 1 203 ? -31.165 21.997 13.223 1.00 87.88 203 ILE A CA 1
ATOM 1585 C C . ILE A 1 203 ? -30.870 20.566 13.699 1.00 87.88 203 ILE A C 1
ATOM 1587 O O . ILE A 1 203 ? -31.631 19.658 13.390 1.00 87.88 203 ILE A O 1
ATOM 1591 N N . CYS A 1 204 ? -29.814 20.378 14.497 1.00 92.19 204 CYS A N 1
ATOM 1592 C CA . CYS A 1 204 ? -29.372 19.103 15.065 1.00 92.19 204 CYS A CA 1
ATOM 1593 C C . CYS A 1 204 ? -29.367 19.145 16.616 1.00 92.19 204 CYS A C 1
ATOM 1595 O O . CYS A 1 204 ? -28.321 18.935 17.233 1.00 92.19 204 CYS A O 1
ATOM 1597 N N . PRO A 1 205 ? -30.502 19.417 17.296 1.00 92.81 205 PRO A N 1
ATOM 1598 C CA . PRO A 1 205 ? -30.581 19.457 18.763 1.00 92.81 205 PRO A CA 1
ATOM 1599 C C . PRO A 1 205 ? -30.286 18.114 19.456 1.00 92.81 205 PRO A C 1
ATOM 1601 O O . PRO A 1 205 ? -30.164 18.086 20.677 1.00 92.81 205 PRO A O 1
ATOM 1604 N N . GLY A 1 206 ? -30.190 17.009 18.706 1.00 92.62 206 GLY A N 1
ATOM 1605 C CA . GLY A 1 206 ? -29.760 15.697 19.195 1.00 92.62 206 GLY A CA 1
ATOM 1606 C C . GLY A 1 206 ? -28.254 15.426 19.090 1.00 92.62 206 GLY A C 1
ATOM 1607 O O . GLY A 1 206 ? -27.840 14.309 19.402 1.00 92.62 206 GLY A O 1
ATOM 1608 N N . LEU A 1 207 ? -27.437 16.389 18.640 1.00 95.50 207 LEU A N 1
ATOM 1609 C CA . LEU A 1 207 ? -26.033 16.156 18.289 1.00 95.50 207 LEU A CA 1
ATOM 1610 C C . LEU A 1 207 ? -25.188 15.747 19.505 1.00 95.50 207 LEU A C 1
ATOM 1612 O O . LEU A 1 207 ? -25.013 16.535 20.433 1.00 95.50 207 LEU A O 1
ATOM 1616 N N . ARG A 1 208 ? -24.651 14.523 19.473 1.00 95.25 208 ARG A N 1
ATOM 1617 C CA . ARG A 1 208 ? -23.790 13.914 20.501 1.00 95.25 208 ARG A CA 1
ATOM 1618 C C . ARG A 1 208 ? -22.324 13.907 20.097 1.00 95.25 208 ARG A C 1
ATOM 1620 O O . ARG A 1 208 ? -21.480 14.136 20.948 1.00 95.25 208 ARG A O 1
ATOM 1627 N N . THR A 1 209 ? -22.016 13.685 18.826 1.00 94.44 209 THR A N 1
ATOM 1628 C CA . THR A 1 209 ? -20.649 13.693 18.301 1.00 94.44 209 THR A CA 1
ATOM 1629 C C . THR A 1 209 ? -20.512 14.785 17.253 1.00 94.44 209 THR A C 1
ATOM 1631 O O . THR A 1 209 ? -21.286 14.826 16.301 1.00 94.44 209 THR A O 1
ATOM 1634 N N . LEU A 1 210 ? -19.532 15.667 17.421 1.00 94.62 210 LEU A N 1
ATOM 1635 C CA . LEU A 1 210 ? -19.136 16.658 16.426 1.00 94.62 210 LEU A CA 1
ATOM 1636 C C . LEU A 1 210 ? -17.673 16.410 16.085 1.00 94.62 210 LEU A C 1
ATOM 1638 O O . LEU A 1 210 ? -16.828 16.570 16.960 1.00 94.62 210 LEU A O 1
ATOM 1642 N N . SER A 1 211 ? -17.389 16.052 14.836 1.00 92.00 211 SER A N 1
ATOM 1643 C CA . SER A 1 211 ? -16.040 16.099 14.281 1.00 92.00 211 SER A CA 1
ATOM 1644 C C . SER A 1 211 ? -15.902 17.360 13.442 1.00 92.00 211 SER A C 1
ATOM 1646 O O . SER A 1 211 ? -16.676 17.581 12.508 1.00 92.00 211 SER A O 1
ATOM 1648 N N . TRP A 1 212 ? -14.963 18.226 13.804 1.00 90.31 212 TRP A N 1
ATOM 1649 C CA . TRP A 1 212 ? -14.720 19.488 13.122 1.00 90.31 212 TRP A CA 1
ATOM 1650 C C . TRP A 1 212 ? -13.342 19.479 12.476 1.00 90.31 212 TRP A C 1
ATOM 1652 O O . TRP A 1 212 ? -12.313 19.528 13.143 1.00 90.31 212 TRP A O 1
ATOM 1662 N N . HIS A 1 213 ? -13.321 19.456 11.154 1.00 84.06 213 HIS A N 1
ATOM 1663 C CA . HIS A 1 213 ? -12.089 19.448 10.388 1.00 84.06 213 HIS A CA 1
ATOM 1664 C C . HIS A 1 213 ? -11.858 20.858 9.859 1.00 84.06 213 HIS A C 1
ATOM 1666 O O . HIS A 1 213 ? -12.501 21.305 8.903 1.00 84.06 213 HIS A O 1
ATOM 1672 N N . GLY A 1 214 ? -10.962 21.580 10.525 1.00 72.56 214 GLY A N 1
ATOM 1673 C CA . GLY A 1 214 ? -10.489 22.874 10.066 1.00 72.56 214 GLY A CA 1
ATOM 1674 C C . GLY A 1 214 ? -9.857 22.755 8.685 1.00 72.56 214 GLY A C 1
ATOM 1675 O O . GLY A 1 214 ? -9.287 21.725 8.321 1.00 72.56 214 GLY A O 1
ATOM 1676 N N . PHE A 1 215 ? -9.941 23.823 7.894 1.00 62.28 215 PHE A N 1
ATOM 1677 C CA . PHE A 1 215 ? -9.157 23.916 6.665 1.00 62.28 215 PHE A CA 1
ATOM 1678 C C . PHE A 1 215 ? -7.741 24.394 7.019 1.00 62.28 215 PHE A C 1
ATOM 1680 O O . PHE A 1 215 ? -7.378 25.540 6.746 1.00 62.28 215 PHE A O 1
ATOM 1687 N N . ALA A 1 216 ? -6.969 23.521 7.677 1.00 54.44 216 ALA A N 1
ATOM 1688 C CA . ALA A 1 216 ? -5.531 23.706 7.852 1.00 54.44 216 ALA A CA 1
ATOM 1689 C C . ALA A 1 216 ? -4.906 23.941 6.467 1.00 54.44 216 ALA A C 1
ATOM 1691 O O . ALA A 1 216 ? -5.239 23.257 5.493 1.00 54.44 216 ALA A O 1
ATOM 1692 N N . SER A 1 217 ? -4.098 24.992 6.334 1.00 42.03 217 SER A N 1
ATOM 1693 C CA . SER A 1 217 ? -3.751 25.526 5.018 1.00 42.03 217 SER A CA 1
ATOM 1694 C C . SER A 1 217 ? -2.683 24.683 4.322 1.00 42.03 217 SER A C 1
ATOM 1696 O O . SER A 1 217 ? -1.493 24.894 4.542 1.00 42.03 217 SER A O 1
ATOM 1698 N N . LEU A 1 218 ? -3.118 23.793 3.425 1.00 44.06 218 LEU A N 1
ATOM 1699 C CA . LEU A 1 218 ? -2.277 23.064 2.464 1.00 44.06 218 LEU A CA 1
ATOM 1700 C C . LEU A 1 218 ? -1.536 24.033 1.516 1.00 44.06 218 LEU A C 1
ATOM 1702 O O . LEU A 1 218 ? -1.986 24.277 0.397 1.00 44.06 218 LEU A O 1
ATOM 1706 N N . GLY A 1 219 ? -0.436 24.634 1.986 1.00 48.84 219 GLY A N 1
ATOM 1707 C CA . GLY A 1 219 ? 0.563 25.430 1.245 1.00 48.84 219 GLY A CA 1
ATOM 1708 C C . GLY A 1 219 ? 0.104 26.745 0.582 1.00 48.84 219 GLY A C 1
ATOM 1709 O O . GLY A 1 219 ? 0.914 27.642 0.330 1.00 48.84 219 GLY A O 1
ATOM 1710 N N . GLY A 1 220 ? -1.185 26.893 0.281 1.00 40.94 220 GLY A N 1
ATOM 1711 C CA . GLY A 1 220 ? -1.721 27.963 -0.552 1.00 40.94 220 GLY A CA 1
ATOM 1712 C C . GLY A 1 220 ? -1.694 29.333 0.125 1.00 40.94 220 GLY A C 1
ATOM 1713 O O . GLY A 1 220 ? -2.481 29.609 1.024 1.00 40.94 220 GLY A O 1
ATOM 1714 N N . LYS A 1 221 ? -0.879 30.259 -0.398 1.00 45.62 221 LYS A N 1
ATOM 1715 C CA . LYS A 1 221 ? -0.765 31.663 0.069 1.00 45.62 221 LYS A CA 1
ATOM 1716 C C . LYS A 1 221 ? -2.030 32.526 -0.157 1.00 45.62 221 LYS A C 1
ATOM 1718 O O . LYS A 1 221 ? -1.993 33.746 0.022 1.00 45.62 221 LYS A O 1
ATOM 1723 N N . GLY A 1 222 ? -3.154 31.921 -0.547 1.00 43.41 222 GLY A N 1
ATOM 1724 C CA . GLY A 1 222 ? -4.450 32.578 -0.701 1.00 43.41 222 GLY A CA 1
ATOM 1725 C C . GLY A 1 222 ? -5.119 32.816 0.652 1.00 43.41 222 GLY A C 1
ATOM 1726 O O . GLY A 1 222 ? -5.470 31.875 1.353 1.00 43.41 222 GLY A O 1
ATOM 1727 N N . ARG A 1 223 ? -5.347 34.084 1.016 1.00 44.62 223 ARG A N 1
ATOM 1728 C CA . ARG A 1 223 ? -5.970 34.489 2.295 1.00 44.62 223 ARG A CA 1
ATOM 1729 C C . ARG A 1 223 ? -7.496 34.270 2.348 1.00 44.62 223 ARG A C 1
ATOM 1731 O O . ARG A 1 223 ? -8.206 35.084 2.945 1.00 44.62 223 ARG A O 1
ATOM 1738 N N . ASP A 1 224 ? -8.003 33.190 1.756 1.00 49.78 224 ASP A N 1
ATOM 1739 C CA . ASP A 1 224 ? -9.405 32.780 1.898 1.00 49.78 224 ASP A CA 1
ATOM 1740 C C . ASP A 1 224 ? -9.604 32.213 3.310 1.00 49.78 224 ASP A C 1
ATOM 1742 O O . ASP A 1 224 ? -9.355 31.048 3.606 1.00 49.78 224 ASP A O 1
ATOM 1746 N N . ARG A 1 225 ? -9.987 33.116 4.219 1.00 54.56 225 ARG A N 1
ATOM 1747 C CA . ARG A 1 225 ? -10.087 32.895 5.668 1.00 54.56 225 ARG A CA 1
ATOM 1748 C C . ARG A 1 225 ? -11.050 31.746 5.991 1.00 54.56 225 ARG A C 1
ATOM 1750 O O . ARG A 1 225 ? -12.254 31.977 6.078 1.00 54.56 225 ARG A O 1
ATOM 1757 N N . ALA A 1 226 ? -10.535 30.544 6.226 1.00 57.72 226 ALA A N 1
ATOM 1758 C CA . ALA A 1 226 ? -11.306 29.454 6.817 1.00 57.72 226 ALA A CA 1
ATOM 1759 C C . ALA A 1 226 ? -11.747 29.782 8.260 1.00 57.72 226 ALA A C 1
ATOM 1761 O O . ALA A 1 226 ? -11.329 30.783 8.851 1.00 57.72 226 ALA A O 1
ATOM 1762 N N . LEU A 1 227 ? -12.599 28.929 8.832 1.00 63.31 227 LEU A N 1
ATOM 1763 C CA . LEU A 1 227 ? -12.813 28.864 10.277 1.00 63.31 227 LEU A CA 1
ATOM 1764 C C . LEU A 1 227 ? -12.095 27.599 10.773 1.00 63.31 227 LEU A C 1
ATOM 1766 O O . LEU A 1 227 ? -12.686 26.523 10.675 1.00 63.31 227 LEU A O 1
ATOM 1770 N N . PRO A 1 228 ? -10.829 27.691 11.230 1.00 64.31 228 PRO A N 1
ATOM 1771 C CA . PRO A 1 228 ? -10.067 26.514 11.653 1.00 64.31 228 PRO A CA 1
ATOM 1772 C C . PRO A 1 228 ? -10.811 25.705 12.720 1.00 64.31 228 PRO A C 1
ATOM 1774 O O . PRO A 1 228 ? -11.011 24.506 12.577 1.00 64.31 228 PRO A O 1
ATOM 1777 N N . HIS A 1 229 ? -11.335 26.401 13.726 1.00 77.94 229 HIS A N 1
ATOM 1778 C CA . HIS A 1 229 ? -12.017 25.827 14.877 1.00 77.94 229 HIS A CA 1
ATOM 1779 C C . HIS A 1 229 ? -13.533 26.127 14.873 1.00 77.94 229 HIS A C 1
ATOM 1781 O O . HIS A 1 229 ? -13.952 27.169 14.347 1.00 77.94 229 HIS A O 1
ATOM 1787 N N . PRO A 1 230 ? -14.379 25.306 15.532 1.00 82.75 230 PRO A N 1
ATOM 1788 C CA . PRO A 1 230 ? -15.772 25.647 15.805 1.00 82.75 230 PRO A CA 1
ATOM 1789 C C . PRO A 1 230 ? -15.871 26.963 16.589 1.00 82.75 230 PRO A C 1
ATOM 1791 O O . PRO A 1 230 ? -15.203 27.127 17.616 1.00 82.75 230 PRO A O 1
ATOM 1794 N N . PRO A 1 231 ? -16.705 27.923 16.152 1.00 87.50 231 PRO A N 1
ATOM 1795 C CA . PRO A 1 231 ? -16.917 29.141 16.919 1.00 87.50 231 PRO A CA 1
ATOM 1796 C C . PRO A 1 231 ? -17.510 28.876 18.320 1.00 87.50 231 PRO A C 1
ATOM 1798 O O . PRO A 1 231 ? -18.418 28.050 18.461 1.00 87.50 231 PRO A O 1
ATOM 1801 N N . PRO A 1 232 ? -17.040 29.587 19.363 1.00 86.38 232 PRO A N 1
ATOM 1802 C CA . PRO A 1 232 ? -17.474 29.419 20.758 1.00 86.38 232 PRO A CA 1
ATOM 1803 C C . PRO A 1 232 ? -18.999 29.400 20.955 1.00 86.38 232 PRO A C 1
ATOM 1805 O O . PRO A 1 232 ? -19.547 28.618 21.734 1.00 86.38 232 PRO A O 1
ATOM 1808 N N . GLU A 1 233 ? -19.708 30.243 20.209 1.00 87.69 233 GLU A N 1
ATOM 1809 C CA . GLU A 1 233 ? -21.160 30.420 20.250 1.00 87.69 233 GLU A CA 1
ATOM 1810 C C . GLU A 1 233 ? -21.934 29.187 19.755 1.00 87.69 233 GLU A C 1
ATOM 1812 O O . GLU A 1 233 ? -23.064 28.969 20.198 1.00 87.69 233 GLU A O 1
ATOM 1817 N N . LEU A 1 234 ? -21.330 28.370 18.882 1.00 89.81 234 LEU A N 1
ATOM 1818 C CA . LEU A 1 234 ? -21.871 27.072 18.475 1.00 89.81 234 LEU A CA 1
ATOM 1819 C C . LEU A 1 234 ? -21.748 26.071 19.625 1.00 89.81 234 LEU A C 1
ATOM 1821 O O . LEU A 1 234 ? -22.757 25.518 20.068 1.00 89.81 234 LEU A O 1
ATOM 1825 N N . LEU A 1 235 ? -20.531 25.881 20.147 1.00 90.69 235 LEU A N 1
ATOM 1826 C CA . LEU A 1 235 ? -20.260 24.909 21.209 1.00 90.69 235 LEU A CA 1
ATOM 1827 C C . LEU A 1 235 ? -21.146 25.158 22.437 1.00 90.69 235 LEU A C 1
ATOM 1829 O O . LEU A 1 235 ? -21.814 24.239 22.895 1.00 90.69 235 LEU A O 1
ATOM 1833 N N . ARG A 1 236 ? -21.283 26.411 22.898 1.00 89.44 236 ARG A N 1
ATOM 1834 C CA . ARG A 1 236 ? -22.156 26.776 24.041 1.00 89.44 236 ARG A CA 1
ATOM 1835 C C . ARG A 1 236 ? -23.642 26.406 23.864 1.00 89.44 236 ARG A C 1
ATOM 1837 O O . ARG A 1 236 ? -24.397 26.443 24.838 1.00 89.44 236 ARG A O 1
ATOM 1844 N N . ARG A 1 237 ? -24.090 26.081 22.646 1.00 92.06 237 ARG A N 1
ATOM 1845 C CA . ARG A 1 237 ? -25.480 25.712 22.326 1.00 92.06 237 ARG A CA 1
ATOM 1846 C C . ARG A 1 237 ? -25.680 24.223 22.039 1.00 92.06 237 ARG A C 1
ATOM 1848 O O . ARG A 1 237 ? -26.803 23.753 22.204 1.00 92.06 237 ARG A O 1
ATOM 1855 N N . LEU A 1 238 ? -24.634 23.473 21.689 1.00 92.94 238 LEU A N 1
ATOM 1856 C CA . LEU A 1 238 ? -24.689 22.021 21.468 1.00 92.94 238 LEU A CA 1
ATOM 1857 C C . LEU A 1 238 ? -24.754 21.247 22.798 1.00 92.94 238 LEU A C 1
ATOM 1859 O O . LEU A 1 238 ? -23.873 20.465 23.130 1.00 92.94 238 LEU A O 1
ATOM 1863 N N . ARG A 1 239 ? -25.796 21.475 23.605 1.00 92.75 239 ARG A N 1
ATOM 1864 C CA . ARG A 1 239 ? -25.883 20.963 24.990 1.00 92.75 239 ARG A CA 1
ATOM 1865 C C . ARG A 1 239 ? -25.830 19.440 25.111 1.00 92.75 239 ARG A C 1
ATOM 1867 O O . ARG A 1 239 ? -25.439 18.950 26.166 1.00 92.75 239 ARG A O 1
ATOM 1874 N N . THR A 1 240 ? -26.231 18.721 24.067 1.00 94.50 240 THR A N 1
ATOM 1875 C CA . THR A 1 240 ? -26.192 17.255 23.944 1.00 94.50 240 THR A CA 1
ATOM 1876 C C . THR A 1 240 ? -24.828 16.704 23.541 1.00 94.50 240 THR A C 1
ATOM 1878 O O . THR A 1 240 ? -24.683 15.487 23.490 1.00 94.50 240 THR A O 1
ATOM 1881 N N . LEU A 1 241 ? -23.844 17.561 23.242 1.00 95.38 241 LEU A N 1
ATOM 1882 C CA . LEU A 1 241 ? -22.554 17.132 22.720 1.00 95.38 241 LEU A CA 1
ATOM 1883 C C . LEU A 1 241 ? -21.783 16.348 23.782 1.00 95.38 241 LEU A C 1
ATOM 1885 O O . LEU A 1 241 ? -21.352 16.904 24.786 1.00 95.38 241 LEU A O 1
ATOM 1889 N N . GLU A 1 242 ? -21.652 15.052 23.537 1.00 95.00 242 GLU A N 1
ATOM 1890 C CA . GLU A 1 242 ? -20.957 14.051 24.340 1.00 95.00 242 GLU A CA 1
ATOM 1891 C C . GLU A 1 242 ? -19.484 13.928 23.936 1.00 95.00 242 GLU A C 1
ATOM 1893 O O . GLU A 1 242 ? -18.615 13.805 24.802 1.00 95.00 242 GLU A O 1
ATOM 1898 N N . THR A 1 243 ? -19.218 14.022 22.630 1.00 94.00 243 THR A N 1
ATOM 1899 C CA . THR A 1 243 ? -17.908 13.909 21.990 1.00 94.00 243 THR A CA 1
ATOM 1900 C C . THR A 1 243 ? -17.658 15.098 21.068 1.00 94.00 243 THR A C 1
ATOM 1902 O O . THR A 1 243 ? -18.427 15.337 20.137 1.00 94.00 243 THR A O 1
ATOM 1905 N N . LEU A 1 244 ? -16.546 15.798 21.274 1.00 94.19 244 LEU A N 1
ATOM 1906 C CA . LEU A 1 244 ? -16.009 16.778 20.331 1.00 94.19 244 LEU A CA 1
ATOM 1907 C C . LEU A 1 244 ? -14.652 16.281 19.824 1.00 94.19 244 LEU A C 1
ATOM 1909 O O . LEU A 1 244 ? -13.781 15.973 20.631 1.00 94.19 244 LEU A O 1
ATOM 1913 N N . ILE A 1 245 ? -14.499 16.209 18.506 1.00 92.06 245 ILE A N 1
ATOM 1914 C CA . ILE A 1 245 ? -13.238 15.970 17.802 1.00 92.06 245 ILE A CA 1
ATOM 1915 C C . ILE A 1 245 ? -12.937 17.247 17.006 1.00 92.06 245 ILE A C 1
ATOM 1917 O O . ILE A 1 245 ? -13.847 17.787 16.372 1.00 92.06 245 ILE A O 1
ATOM 1921 N N . THR A 1 246 ? -11.709 17.766 17.034 1.00 89.31 246 THR A N 1
ATOM 1922 C CA . THR A 1 246 ? -11.314 18.889 16.162 1.00 89.31 246 THR A CA 1
ATOM 1923 C C . THR A 1 246 ? -9.879 18.758 15.656 1.00 89.31 246 THR A C 1
ATOM 1925 O O . THR A 1 246 ? -8.990 18.369 16.405 1.00 89.31 246 THR A O 1
ATOM 1928 N N . SER A 1 247 ? -9.638 19.103 14.391 1.00 79.12 247 SER A N 1
ATOM 1929 C CA . SER A 1 247 ? -8.289 19.082 13.795 1.00 79.12 247 SER A CA 1
ATOM 1930 C C . SER A 1 247 ? -7.471 20.354 14.062 1.00 79.12 247 SER A C 1
ATOM 1932 O O . SER A 1 247 ? -6.418 20.534 13.464 1.00 79.12 247 SER A O 1
ATOM 1934 N N . ASP A 1 248 ? -8.002 21.275 14.863 1.00 79.50 248 ASP A N 1
ATOM 1935 C CA . ASP A 1 248 ? -7.325 22.478 15.350 1.00 79.50 248 ASP A CA 1
ATOM 1936 C C . ASP A 1 248 ? -8.050 22.960 16.618 1.00 79.50 248 ASP A C 1
ATOM 1938 O O . ASP A 1 248 ? -9.287 22.892 16.692 1.00 79.50 248 ASP A O 1
ATOM 1942 N N . LEU A 1 249 ? -7.306 23.444 17.611 1.00 79.62 249 LEU A N 1
ATOM 1943 C CA . LEU A 1 249 ? -7.820 23.928 18.887 1.00 79.62 249 LEU A CA 1
ATOM 1944 C C . LEU A 1 249 ? -7.489 25.411 19.072 1.00 79.62 249 LEU A C 1
ATOM 1946 O O . LEU A 1 249 ? -6.360 25.844 18.890 1.00 79.62 249 LEU A O 1
ATOM 1950 N N . CYS A 1 250 ? -8.451 26.189 19.567 1.00 85.38 250 CYS A N 1
ATOM 1951 C CA . CYS A 1 250 ? -8.183 27.523 20.110 1.00 85.38 250 CYS A CA 1
ATOM 1952 C C . CYS A 1 250 ? -8.587 27.608 21.589 1.00 85.38 250 CYS A C 1
ATOM 1954 O O . CYS A 1 250 ? -9.441 26.851 22.063 1.00 85.38 250 CYS A O 1
ATOM 1956 N N . ILE A 1 251 ? -8.042 28.573 22.333 1.00 83.94 251 ILE A N 1
ATOM 1957 C CA . ILE A 1 251 ? -8.358 28.805 23.758 1.00 83.94 251 ILE A CA 1
ATOM 1958 C C . ILE A 1 251 ? -9.872 28.914 23.966 1.00 83.94 251 ILE A C 1
ATOM 1960 O O . ILE A 1 251 ? -10.435 28.384 24.926 1.00 83.94 251 ILE A O 1
ATOM 1964 N N . LYS A 1 252 ? -10.552 29.574 23.023 1.00 84.75 252 LYS A N 1
ATOM 1965 C CA . LYS A 1 252 ? -11.996 29.827 23.070 1.00 84.75 252 LYS A CA 1
ATOM 1966 C C . LYS A 1 252 ? -12.828 28.555 22.849 1.00 84.75 252 LYS A C 1
ATOM 1968 O O . LYS A 1 252 ? -13.970 28.501 23.306 1.00 84.75 252 LYS A O 1
ATOM 1973 N N . MET A 1 253 ? -12.271 27.526 22.200 1.00 85.62 253 MET A N 1
ATOM 1974 C CA . MET A 1 253 ? -12.873 26.190 22.185 1.00 85.62 253 MET A CA 1
ATOM 1975 C C . MET A 1 253 ? -12.797 25.544 23.556 1.00 85.62 253 MET A C 1
ATOM 1977 O O . MET A 1 253 ? -13.823 25.081 24.045 1.00 85.62 253 MET A O 1
ATOM 1981 N N . VAL A 1 254 ? -11.618 25.531 24.187 1.00 84.19 254 VAL A N 1
ATOM 1982 C CA . VAL A 1 254 ? -11.440 24.939 25.523 1.00 84.19 254 VAL A CA 1
ATOM 1983 C C . VAL A 1 254 ? -12.359 25.642 26.524 1.00 84.19 254 VAL A C 1
ATOM 1985 O O . VAL A 1 254 ? -13.067 24.977 27.276 1.00 84.19 254 VAL A O 1
ATOM 1988 N N . GLU A 1 255 ? -12.481 26.971 26.438 1.00 87.00 255 GLU A N 1
ATOM 1989 C CA . GLU A 1 255 ? -13.413 27.809 27.215 1.00 87.00 255 GLU A CA 1
ATOM 1990 C C . GLU A 1 255 ? -14.903 27.465 27.006 1.00 87.00 255 GLU A C 1
ATOM 1992 O O . GLU A 1 255 ? -15.741 27.876 27.809 1.00 87.00 255 GLU A O 1
ATOM 1997 N N . CYS A 1 256 ? -15.253 26.701 25.966 1.00 87.94 256 CYS A N 1
ATOM 1998 C CA . CYS A 1 256 ? -16.623 26.258 25.687 1.00 87.94 256 CYS A CA 1
ATOM 1999 C C . CYS A 1 256 ? -16.833 24.754 25.884 1.00 87.94 256 CYS A C 1
ATOM 2001 O O . CYS A 1 256 ? -17.872 24.365 26.411 1.00 87.94 256 CYS A O 1
ATOM 2003 N N . ALA A 1 257 ? -15.849 23.923 25.536 1.00 87.12 257 ALA A N 1
ATOM 2004 C CA . ALA A 1 257 ? -15.831 22.491 25.818 1.00 87.12 257 ALA A CA 1
ATOM 2005 C C . ALA A 1 257 ? -15.938 22.231 27.330 1.00 87.12 257 ALA A C 1
ATOM 2007 O O . ALA A 1 257 ? -16.768 21.449 27.781 1.00 87.12 257 ALA A O 1
ATOM 2008 N N . THR A 1 258 ? -15.202 23.007 28.127 1.00 84.56 258 THR A N 1
ATOM 2009 C CA . THR A 1 258 ? -15.296 23.027 29.597 1.00 84.56 258 THR A CA 1
ATOM 2010 C C . THR A 1 258 ? -16.704 23.330 30.134 1.00 84.56 258 THR A C 1
ATOM 2012 O O . THR A 1 258 ? -17.074 22.861 31.214 1.00 84.56 258 THR A O 1
ATOM 2015 N N . LYS A 1 259 ? -17.522 24.067 29.370 1.00 87.25 259 LYS A N 1
ATOM 2016 C CA . LYS A 1 259 ? -18.882 24.511 29.729 1.00 87.25 259 LYS A CA 1
ATOM 2017 C C . LYS A 1 259 ? -19.996 23.632 29.144 1.00 87.25 259 LYS A C 1
ATOM 2019 O O . LYS A 1 259 ? -21.170 23.953 29.333 1.00 87.25 259 LYS A O 1
ATOM 2024 N N . LEU A 1 260 ? -19.664 22.553 28.432 1.00 90.00 260 LEU A N 1
ATOM 2025 C CA . LEU A 1 260 ? -20.650 21.652 27.839 1.00 90.00 260 LEU A CA 1
ATOM 2026 C C . LEU A 1 260 ? -21.128 20.588 28.849 1.00 90.00 260 LEU A C 1
ATOM 2028 O O . LEU A 1 260 ? -20.331 19.759 29.281 1.00 90.00 260 LEU A O 1
ATOM 2032 N N . PRO A 1 261 ? -22.431 20.542 29.192 1.00 89.69 261 PRO A N 1
ATOM 2033 C CA . PRO A 1 261 ? -22.932 19.708 30.286 1.00 89.69 261 PRO A CA 1
ATOM 2034 C C . PRO A 1 261 ? -23.076 18.222 29.932 1.00 89.69 261 PRO A C 1
ATOM 2036 O O . PRO A 1 261 ? -23.220 17.411 30.843 1.00 89.69 261 PRO A O 1
ATOM 2039 N N . SER A 1 262 ? -23.032 17.856 28.647 1.00 91.75 262 SER A N 1
ATOM 2040 C CA . SER A 1 262 ? -22.979 16.451 28.210 1.00 91.75 262 SER A CA 1
ATOM 2041 C C . SER A 1 262 ? -21.572 16.003 27.822 1.00 91.75 262 SER A C 1
ATOM 2043 O O . SER A 1 262 ? -21.357 14.801 27.680 1.00 91.75 262 SER A O 1
ATOM 2045 N N . LEU A 1 263 ? -20.620 16.934 27.656 1.00 93.38 263 LEU A N 1
ATOM 2046 C CA . LEU A 1 263 ? -19.311 16.602 27.106 1.00 93.38 263 LEU A CA 1
ATOM 2047 C C . LEU A 1 263 ? -18.563 15.740 28.110 1.00 93.38 263 LEU A C 1
ATOM 2049 O O . LEU A 1 263 ? -18.340 16.127 29.260 1.00 93.38 263 LEU A O 1
ATOM 2053 N N . HIS A 1 264 ? -18.212 14.549 27.648 1.00 92.00 264 HIS A N 1
ATOM 2054 C CA . HIS A 1 264 ? -17.413 13.591 28.391 1.00 92.00 264 HIS A CA 1
ATOM 2055 C C . HIS A 1 264 ? -16.226 13.090 27.574 1.00 92.00 264 HIS A C 1
ATOM 2057 O O . HIS A 1 264 ? -15.318 12.521 28.158 1.00 92.00 264 HIS A O 1
ATOM 2063 N N . SER A 1 265 ? -16.186 13.353 26.269 1.00 93.06 265 SER A N 1
ATOM 2064 C CA . SER A 1 265 ? -15.109 12.985 25.361 1.00 93.06 265 SER A CA 1
ATOM 2065 C C . SER A 1 265 ? -14.644 14.206 24.574 1.00 93.06 265 SER A C 1
ATOM 2067 O O . SER A 1 265 ? -15.459 14.897 23.965 1.00 93.06 265 SER A O 1
ATOM 2069 N N . LEU A 1 266 ? -13.342 14.461 24.541 1.00 92.69 266 LEU A N 1
ATOM 2070 C CA . LEU A 1 266 ? -12.772 15.593 23.814 1.00 92.69 266 LEU A CA 1
ATOM 2071 C C . LEU A 1 266 ? -11.424 15.192 23.202 1.00 92.69 266 LEU A C 1
ATOM 2073 O O . LEU A 1 266 ? -10.469 15.007 23.942 1.00 92.69 266 LEU A O 1
ATOM 2077 N N . GLN A 1 267 ? -11.361 15.057 21.879 1.00 92.50 267 GLN A N 1
ATOM 2078 C CA . GLN A 1 267 ? -10.150 14.735 21.115 1.00 92.50 267 GLN A CA 1
ATOM 2079 C C . GLN A 1 267 ? -9.758 15.937 20.260 1.00 92.50 267 GLN A C 1
ATOM 2081 O O . GLN A 1 267 ? -10.635 16.538 19.633 1.00 92.50 267 GLN A O 1
ATOM 2086 N N . PHE A 1 268 ? -8.481 16.309 20.218 1.00 87.75 268 PHE A N 1
ATOM 2087 C CA . PHE A 1 268 ? -8.056 17.392 19.336 1.00 87.75 268 PHE A CA 1
ATOM 2088 C C . PHE A 1 268 ? -6.562 17.459 19.056 1.00 87.75 268 PHE A C 1
ATOM 2090 O O . PHE A 1 268 ? -5.733 17.171 19.919 1.00 87.75 268 PHE A O 1
ATOM 2097 N N . PHE A 1 269 ? -6.269 17.977 17.867 1.00 83.62 269 PHE A N 1
ATOM 2098 C CA . PHE A 1 269 ? -4.937 18.382 17.456 1.00 83.62 269 PHE A CA 1
ATOM 2099 C C . PHE A 1 269 ? -4.585 19.765 18.039 1.00 83.62 269 PHE A C 1
ATOM 2101 O O . PHE A 1 269 ? -5.366 20.717 17.925 1.00 83.62 269 PHE A O 1
ATOM 2108 N N . ILE A 1 270 ? -3.420 19.879 18.676 1.00 81.50 270 ILE A N 1
ATOM 2109 C CA . ILE A 1 270 ? -2.774 21.128 19.089 1.00 81.50 270 ILE A CA 1
ATOM 2110 C C . ILE A 1 270 ? -1.666 21.412 18.076 1.00 81.50 270 ILE A C 1
ATOM 2112 O O . ILE A 1 270 ? -0.538 20.955 18.230 1.00 81.50 270 ILE A O 1
ATOM 2116 N N . GLY A 1 271 ? -2.002 22.190 17.048 1.00 81.19 271 GLY A N 1
ATOM 2117 C CA . GLY A 1 271 ? -1.007 22.745 16.135 1.00 81.19 271 GLY A CA 1
ATOM 2118 C C . GLY A 1 271 ? -0.207 23.886 16.774 1.00 81.19 271 GLY A C 1
ATOM 2119 O O . GLY A 1 271 ? -0.640 24.497 17.762 1.00 81.19 271 GLY A O 1
ATOM 2120 N N . GLY A 1 272 ? 0.912 24.270 16.161 1.00 79.88 272 GLY A N 1
ATOM 2121 C CA . GLY A 1 272 ? 1.743 25.392 16.616 1.00 79.88 272 GLY A CA 1
ATOM 2122 C C . GLY A 1 272 ? 0.999 26.739 16.689 1.00 79.88 272 GLY A C 1
ATOM 2123 O O . GLY A 1 272 ? 1.405 27.636 17.431 1.00 79.88 272 GLY A O 1
ATOM 2124 N N . ASP A 1 273 ? -0.128 26.908 15.983 1.00 80.06 273 ASP A N 1
ATOM 2125 C CA . ASP A 1 273 ? -0.988 28.097 16.121 1.00 80.06 273 ASP A CA 1
ATOM 2126 C C . ASP A 1 273 ? -1.740 28.164 17.462 1.00 80.06 273 ASP A C 1
ATOM 2128 O O . ASP A 1 273 ? -1.929 29.265 17.986 1.00 80.06 273 ASP A O 1
ATOM 2132 N N . PHE A 1 274 ? -2.089 27.031 18.085 1.00 83.44 274 PHE A N 1
ATOM 2133 C CA . PHE A 1 274 ? -2.630 27.021 19.451 1.00 83.44 274 PHE A CA 1
ATOM 2134 C C . PHE A 1 274 ? -1.577 27.491 20.456 1.00 83.44 274 PHE A C 1
ATOM 2136 O O . PHE A 1 274 ? -1.867 28.320 21.322 1.00 83.44 274 PHE A O 1
ATOM 2143 N N . VAL A 1 275 ? -0.338 27.005 20.322 1.00 83.25 275 VAL A N 1
ATOM 2144 C CA . VAL A 1 275 ? 0.774 27.433 21.179 1.00 83.25 275 VAL A CA 1
ATOM 2145 C C . VAL A 1 275 ? 1.044 28.924 21.003 1.00 83.25 275 VAL A C 1
ATOM 2147 O O . VAL A 1 275 ? 1.184 29.628 22.006 1.00 83.25 275 VAL A O 1
ATOM 2150 N N . ARG A 1 276 ? 1.003 29.441 19.767 1.00 86.12 276 ARG A N 1
ATOM 2151 C CA . ARG A 1 276 ? 1.071 30.885 19.491 1.00 86.12 276 ARG A CA 1
ATOM 2152 C C . ARG A 1 276 ? -0.110 31.666 20.091 1.00 86.12 276 ARG A C 1
ATOM 2154 O O . ARG A 1 276 ? 0.130 32.738 20.648 1.00 86.12 276 ARG A O 1
ATOM 2161 N N . GLU A 1 277 ? -1.354 31.164 20.046 1.00 84.94 277 GLU A N 1
ATOM 2162 C CA . GLU A 1 277 ? -2.502 31.834 20.695 1.00 84.94 277 GLU A CA 1
ATOM 2163 C C . GLU A 1 277 ? -2.325 31.874 22.222 1.00 84.94 277 GLU A C 1
ATOM 2165 O O . GLU A 1 277 ? -2.504 32.935 22.824 1.00 84.94 277 GLU A O 1
ATOM 2170 N N . VAL A 1 278 ? -1.940 30.759 22.858 1.00 82.06 278 VAL A N 1
ATOM 2171 C CA . VAL A 1 278 ? -1.764 30.678 24.320 1.00 82.06 278 VAL A CA 1
ATOM 2172 C C . VAL A 1 278 ? -0.573 31.504 24.794 1.00 82.06 278 VAL A C 1
ATOM 2174 O O . VAL A 1 278 ? -0.696 32.236 25.775 1.00 82.06 278 VAL A O 1
ATOM 2177 N N . ASP A 1 279 ? 0.560 31.450 24.099 1.00 85.19 279 ASP A N 1
ATOM 2178 C CA . ASP A 1 279 ? 1.729 32.265 24.424 1.00 85.19 279 ASP A CA 1
ATOM 2179 C C . ASP A 1 279 ? 1.414 33.766 24.317 1.00 85.19 279 ASP A C 1
ATOM 2181 O O . ASP A 1 279 ? 1.697 34.525 25.246 1.00 85.19 279 ASP A O 1
ATOM 2185 N N . ALA A 1 280 ? 0.733 34.195 23.248 1.00 87.00 280 ALA A N 1
ATOM 2186 C CA . ALA A 1 280 ? 0.283 35.577 23.095 1.00 87.00 280 ALA A CA 1
ATOM 2187 C C . ALA A 1 280 ? -0.746 35.981 24.168 1.00 87.00 280 ALA A C 1
ATOM 2189 O O . ALA A 1 280 ? -0.666 37.084 24.718 1.00 87.00 280 ALA A O 1
ATOM 2190 N N . PHE A 1 281 ? -1.687 35.094 24.507 1.00 82.44 281 PHE A N 1
ATOM 2191 C CA . PHE A 1 281 ? -2.680 35.306 25.562 1.00 82.44 281 PHE A CA 1
ATOM 2192 C C . PHE A 1 281 ? -2.028 35.494 26.941 1.00 82.44 281 PHE A C 1
ATOM 2194 O O . PHE A 1 281 ? -2.417 36.397 27.679 1.00 82.44 281 PHE A O 1
ATOM 2201 N N . LEU A 1 282 ? -1.000 34.703 27.263 1.00 81.06 282 LEU A N 1
ATOM 2202 C CA . LEU A 1 282 ? -0.279 34.765 28.539 1.00 81.06 282 LEU A CA 1
ATOM 2203 C C . LEU A 1 282 ? 0.743 35.909 28.611 1.00 81.06 282 LEU A C 1
ATOM 2205 O O . LEU A 1 282 ? 0.939 36.483 29.682 1.00 81.06 282 LEU A O 1
ATOM 2209 N N . LYS A 1 283 ? 1.393 36.258 27.493 1.00 84.38 283 LYS A N 1
ATOM 2210 C CA . LYS A 1 283 ? 2.337 37.389 27.413 1.00 84.38 283 LYS A CA 1
ATOM 2211 C C . LYS A 1 283 ? 1.642 38.748 27.371 1.00 84.38 283 LYS A C 1
ATOM 2213 O O . LYS A 1 283 ? 2.284 39.752 27.672 1.00 84.38 283 LYS A O 1
ATOM 2218 N N . THR A 1 284 ? 0.357 38.803 27.017 1.00 81.69 284 THR A N 1
ATOM 2219 C CA . THR A 1 284 ? -0.437 40.039 27.034 1.00 81.69 284 THR A CA 1
ATOM 2220 C C . THR A 1 284 ? -0.619 40.527 28.478 1.00 81.69 284 THR A C 1
ATOM 2222 O O . THR A 1 284 ? -1.351 39.896 29.242 1.00 81.69 284 THR A O 1
ATOM 2225 N N . PRO A 1 285 ? -0.010 41.656 28.898 1.00 74.12 285 PRO A N 1
ATOM 2226 C CA . PRO A 1 285 ? -0.093 42.078 30.289 1.00 74.12 285 PRO A CA 1
ATOM 2227 C C . PRO A 1 285 ? -1.515 42.531 30.632 1.00 74.12 285 PRO A C 1
ATOM 2229 O O . PRO A 1 285 ? -2.144 43.268 29.867 1.00 74.12 285 PRO A O 1
ATOM 2232 N N . ALA A 1 286 ? -1.991 42.169 31.826 1.00 62.44 286 ALA A N 1
ATOM 2233 C CA . ALA A 1 286 ? -3.373 42.371 32.282 1.00 62.44 286 ALA A CA 1
ATOM 2234 C C . ALA A 1 286 ? -3.860 43.842 32.361 1.00 62.44 286 ALA A C 1
ATOM 2236 O O . ALA A 1 286 ? -5.010 44.086 32.719 1.00 62.44 286 ALA A O 1
ATOM 2237 N N . GLY A 1 287 ? -3.009 44.820 32.025 1.00 57.47 287 GLY A N 1
ATOM 2238 C CA . GLY A 1 287 ? -3.347 46.243 31.913 1.00 57.47 287 GLY A CA 1
ATOM 2239 C C . GLY A 1 287 ? -2.965 46.911 30.582 1.00 57.47 287 GLY A C 1
ATOM 2240 O O . GLY A 1 287 ? -3.113 48.125 30.474 1.00 57.47 287 GLY A O 1
ATOM 2241 N N . THR A 1 288 ? -2.460 46.176 29.579 1.00 54.19 288 THR A N 1
ATOM 2242 C CA . THR A 1 288 ? -1.920 46.765 28.327 1.00 54.19 288 THR A CA 1
ATOM 2243 C C . THR A 1 288 ? -2.775 46.479 27.084 1.00 54.19 288 THR A C 1
ATOM 2245 O O . THR A 1 288 ? -2.511 47.026 26.014 1.00 54.19 288 THR A O 1
ATOM 2248 N N . LEU A 1 289 ? -3.867 45.715 27.215 1.00 53.50 289 LEU A N 1
ATOM 2249 C CA . LEU A 1 289 ? -4.951 45.695 26.224 1.00 53.50 289 LEU A CA 1
ATOM 2250 C C . LEU A 1 289 ? -5.669 47.055 26.220 1.00 53.50 289 LEU A C 1
ATOM 2252 O O . LEU A 1 289 ? -6.641 47.273 26.942 1.00 53.50 289 LEU A O 1
ATOM 2256 N N . GLY A 1 290 ? -5.151 47.990 25.418 1.00 45.22 290 GLY A N 1
ATOM 2257 C CA . GLY A 1 290 ? -5.667 49.354 25.314 1.00 45.22 290 GLY A CA 1
ATOM 2258 C C . GLY A 1 290 ? -7.155 49.367 24.962 1.00 45.22 290 GLY A C 1
ATOM 2259 O O . GLY A 1 290 ? -7.546 48.917 23.885 1.00 45.22 290 GLY A O 1
ATOM 2260 N N . MET A 1 291 ? -7.987 49.884 25.873 1.00 43.53 291 MET A N 1
ATOM 2261 C CA . MET A 1 291 ? -9.448 49.829 25.767 1.00 43.53 291 MET A CA 1
ATOM 2262 C C . MET A 1 291 ? -9.992 50.677 24.608 1.00 43.53 291 MET A C 1
ATOM 2264 O O . MET A 1 291 ? -10.401 51.824 24.776 1.00 43.53 291 MET A O 1
ATOM 2268 N N . SER A 1 292 ? -10.047 50.071 23.423 1.00 45.41 292 SER A N 1
ATOM 2269 C CA . SER A 1 292 ? -10.697 50.612 22.232 1.00 45.41 292 SER A CA 1
ATOM 2270 C C . SER A 1 292 ? -11.517 49.520 21.535 1.00 45.41 292 SER A C 1
ATOM 2272 O O . SER A 1 292 ? -11.023 48.771 20.697 1.00 45.41 292 SER A O 1
ATOM 2274 N N . LYS A 1 293 ? -12.810 49.465 21.882 1.00 46.00 293 LYS A N 1
ATOM 2275 C CA . LYS A 1 293 ? -13.896 48.756 21.168 1.00 46.00 293 LYS A CA 1
ATOM 2276 C C . LYS A 1 293 ? -13.951 47.217 21.192 1.00 46.00 293 LYS A C 1
ATOM 2278 O O . LYS A 1 293 ? -14.839 46.672 20.540 1.00 46.00 293 LYS A O 1
ATOM 2283 N N . VAL A 1 294 ? -13.131 46.507 21.968 1.00 43.56 294 VAL A N 1
ATOM 2284 C CA . VAL A 1 294 ? -13.452 45.108 22.328 1.00 43.56 294 VAL A CA 1
ATOM 2285 C C . VAL A 1 294 ? -14.327 45.115 23.584 1.00 43.56 294 VAL A C 1
ATOM 2287 O O . VAL A 1 294 ? -14.016 45.808 24.551 1.00 43.56 294 VAL A O 1
ATOM 2290 N N . ASN A 1 295 ? -15.452 44.392 23.549 1.00 42.97 295 ASN A N 1
ATOM 2291 C CA . ASN A 1 295 ? -16.400 44.325 24.665 1.00 42.97 295 ASN A CA 1
ATOM 2292 C C . ASN A 1 295 ? -15.745 43.755 25.930 1.00 42.97 295 ASN A C 1
ATOM 2294 O O . ASN A 1 295 ? -14.836 42.932 25.846 1.00 42.97 295 ASN A O 1
ATOM 2298 N N . ALA A 1 296 ? -16.253 44.165 27.095 1.00 39.34 296 ALA A N 1
ATOM 2299 C CA . ALA A 1 296 ? -15.723 43.796 28.405 1.00 39.34 296 ALA A CA 1
ATOM 2300 C C . ALA A 1 296 ? -15.937 42.307 28.746 1.00 39.34 296 ALA A C 1
ATOM 2302 O O . ALA A 1 296 ? -16.777 41.952 29.573 1.00 39.34 296 ALA A O 1
ATOM 2303 N N . MET A 1 297 ? -15.132 41.434 28.142 1.00 43.91 297 MET A N 1
ATOM 2304 C CA . MET A 1 297 ? -14.734 40.202 28.807 1.00 43.91 297 MET A CA 1
ATOM 2305 C C . MET A 1 297 ? -13.857 40.601 29.994 1.00 43.91 297 MET A C 1
ATOM 2307 O O . MET A 1 297 ? -12.840 41.276 29.824 1.00 43.91 297 MET A O 1
ATOM 2311 N N . THR A 1 298 ? -14.242 40.181 31.199 1.00 50.12 298 THR A N 1
ATOM 2312 C CA . THR A 1 298 ? -13.277 40.023 32.290 1.00 50.12 298 THR A CA 1
ATOM 2313 C C . THR A 1 298 ? -12.086 39.220 31.759 1.00 50.12 298 THR A C 1
ATOM 2315 O O . THR A 1 298 ? -12.317 38.279 30.991 1.00 50.12 298 THR A O 1
ATOM 2318 N N . PRO A 1 299 ? -10.832 39.550 32.136 1.00 48.34 299 PRO A N 1
ATOM 2319 C CA . PRO A 1 299 ? -9.703 38.696 31.788 1.00 48.34 299 PRO A CA 1
ATOM 2320 C C . PRO A 1 299 ? -10.052 37.280 32.261 1.00 48.34 299 PRO A C 1
ATOM 2322 O O . PRO A 1 299 ? -10.444 37.135 33.427 1.00 48.34 299 PRO A O 1
ATOM 2325 N N . PRO A 1 300 ? -10.022 36.259 31.381 1.00 52.91 300 PRO A N 1
ATOM 2326 C CA . PRO A 1 300 ? -10.385 34.916 31.793 1.00 52.91 300 PRO A CA 1
ATOM 2327 C C . PRO A 1 300 ? -9.526 34.531 32.991 1.00 52.91 300 PRO A C 1
ATOM 2329 O O . PRO A 1 300 ? -8.318 34.784 32.985 1.00 52.91 300 PRO A O 1
ATOM 2332 N N . SER A 1 301 ? -10.132 33.933 34.021 1.00 57.34 301 SER A N 1
ATOM 2333 C CA . SER A 1 301 ? -9.340 33.238 35.036 1.00 57.34 301 SER A CA 1
ATOM 2334 C C . SER A 1 301 ? -8.367 32.319 34.283 1.00 57.34 301 SER A C 1
ATOM 2336 O O . SER A 1 301 ? -8.827 31.648 33.354 1.00 57.34 301 SER A O 1
ATOM 2338 N N . PRO A 1 302 ? -7.050 32.350 34.579 1.00 56.97 302 PRO A N 1
ATOM 2339 C CA . PRO A 1 302 ? -5.989 31.820 33.706 1.00 56.97 302 PRO A CA 1
ATOM 2340 C C . PRO A 1 302 ? -5.887 30.291 33.820 1.00 56.97 302 PRO A C 1
ATOM 2342 O O . PRO A 1 302 ? -4.857 29.731 34.178 1.00 56.97 302 PRO A O 1
ATOM 2345 N N . SER A 1 303 ? -7.049 29.654 33.723 1.00 68.38 303 SER A N 1
ATOM 2346 C CA . SER A 1 303 ? -7.395 28.398 34.355 1.00 68.38 303 SER A CA 1
ATOM 2347 C C . SER A 1 303 ? -8.895 28.142 34.053 1.00 68.38 303 SER A C 1
ATOM 2349 O O . SER A 1 303 ? -9.753 28.874 34.553 1.00 68.38 303 SER A O 1
ATOM 2351 N N . LEU A 1 304 ? -9.227 27.115 33.266 1.00 79.75 304 LEU A N 1
ATOM 2352 C CA . LEU A 1 304 ? -10.588 26.793 32.809 1.00 79.75 304 LEU A CA 1
ATOM 2353 C C . LEU A 1 304 ? -11.131 25.500 33.455 1.00 79.75 304 LEU A C 1
ATOM 2355 O O . LEU A 1 304 ? -10.546 24.424 33.312 1.00 79.75 304 LEU A O 1
ATOM 2359 N N . HIS A 1 305 ? -12.279 25.587 34.135 1.00 80.50 305 HIS A N 1
ATOM 2360 C CA . HIS A 1 305 ? -12.939 24.460 34.808 1.00 80.50 305 HIS A CA 1
ATOM 2361 C C . HIS A 1 305 ? -13.778 23.630 33.834 1.00 80.50 305 HIS A C 1
ATOM 2363 O O . HIS A 1 305 ? -14.871 24.056 33.460 1.00 80.50 305 HIS A O 1
ATOM 2369 N N . PHE A 1 306 ? -13.361 22.394 33.543 1.00 82.50 306 PHE A N 1
ATOM 2370 C CA . PHE A 1 306 ? -14.307 21.379 33.074 1.00 82.50 306 PHE A CA 1
ATOM 2371 C C . PHE A 1 306 ? -15.401 21.179 34.133 1.00 82.50 306 PHE A C 1
ATOM 2373 O O . PHE A 1 306 ? -15.127 20.853 35.289 1.00 82.50 306 PHE A O 1
ATOM 2380 N N . SER A 1 307 ? -16.644 21.457 33.738 1.00 79.31 307 SER A N 1
ATOM 2381 C CA . SER A 1 307 ? -17.819 21.438 34.621 1.00 79.31 307 SER A CA 1
ATOM 2382 C C . SER A 1 307 ? -18.205 20.024 35.069 1.00 79.31 307 SER A C 1
ATOM 2384 O O . SER A 1 307 ? -18.643 19.834 36.205 1.00 79.31 307 SER A O 1
ATOM 2386 N N . ASN A 1 308 ? -17.967 19.035 34.208 1.00 81.62 308 ASN A N 1
ATOM 2387 C CA . ASN A 1 308 ? -18.069 17.610 34.503 1.00 81.62 308 ASN A CA 1
ATOM 2388 C C . ASN A 1 308 ? -16.700 17.003 34.836 1.00 81.62 308 ASN A C 1
ATOM 2390 O O . ASN A 1 308 ? -15.656 17.554 34.491 1.00 81.62 308 ASN A O 1
ATOM 2394 N N . ALA A 1 309 ? -16.712 15.802 35.421 1.00 87.38 309 ALA A N 1
ATOM 2395 C CA . ALA A 1 309 ? -15.593 14.890 35.228 1.00 87.38 309 ALA A CA 1
ATOM 2396 C C . ALA A 1 309 ? -15.616 14.418 33.765 1.00 87.38 309 ALA A C 1
ATOM 2398 O O . ALA A 1 309 ? -16.548 13.721 33.357 1.00 87.38 309 ALA A O 1
ATOM 2399 N N . MET A 1 310 ? -14.624 14.825 32.973 1.00 90.81 310 MET A N 1
ATOM 2400 C CA . MET A 1 310 ? -14.460 14.340 31.601 1.00 90.81 310 MET A CA 1
ATOM 2401 C C . MET A 1 310 ? -14.204 12.835 31.645 1.00 90.81 310 MET A C 1
ATOM 2403 O O . MET A 1 310 ? -13.343 12.399 32.399 1.00 90.81 310 MET A O 1
ATOM 2407 N N . ARG A 1 311 ? -14.909 12.019 30.856 1.00 90.94 311 ARG A N 1
ATOM 2408 C CA . ARG A 1 311 ? -14.564 10.592 30.746 1.00 90.94 311 ARG A CA 1
ATOM 2409 C C . ARG A 1 311 ? -13.252 10.400 30.006 1.00 90.94 311 ARG A C 1
ATOM 2411 O O . ARG A 1 311 ? -12.499 9.527 30.398 1.00 90.94 311 ARG A O 1
ATOM 2418 N N . HIS A 1 312 ? -12.997 11.203 28.976 1.00 92.81 312 HIS A N 1
ATOM 2419 C CA . HIS A 1 312 ? -11.821 11.132 28.123 1.00 92.81 312 HIS A CA 1
ATOM 2420 C C . HIS A 1 312 ? -11.420 12.514 27.602 1.00 92.81 312 HIS A C 1
ATOM 2422 O O . HIS A 1 312 ? -12.272 13.273 27.130 1.00 92.81 312 HIS A O 1
ATOM 2428 N N . ILE A 1 313 ? -10.131 12.816 27.646 1.00 92.94 313 ILE A N 1
ATOM 2429 C CA . ILE A 1 313 ? -9.487 13.860 26.847 1.00 92.94 313 ILE A CA 1
ATOM 2430 C C . ILE A 1 313 ? -8.393 13.157 26.042 1.00 92.94 313 ILE A C 1
ATOM 2432 O O . ILE A 1 313 ? -7.675 12.363 26.634 1.00 92.94 313 ILE A O 1
ATOM 2436 N N . LYS A 1 314 ? -8.276 13.440 24.743 1.00 92.69 314 LYS A N 1
ATOM 2437 C CA . LYS A 1 314 ? -7.152 13.028 23.897 1.00 92.69 314 LYS A CA 1
ATOM 2438 C C . LYS A 1 314 ? -6.517 14.269 23.272 1.00 92.69 314 LYS A C 1
ATOM 2440 O O . LYS A 1 314 ? -7.225 15.058 22.641 1.00 92.69 314 LYS A O 1
ATOM 2445 N N . LEU A 1 315 ? -5.216 14.441 23.460 1.00 92.38 315 LEU A N 1
ATOM 2446 C CA . LEU A 1 315 ? -4.417 15.491 22.834 1.00 92.38 315 LEU A CA 1
ATOM 2447 C C . LEU A 1 315 ? -3.511 14.871 21.770 1.00 92.38 315 LEU A C 1
ATOM 2449 O O . LEU A 1 315 ? -2.886 13.854 22.034 1.00 92.38 315 LEU A O 1
ATOM 2453 N N . GLU A 1 316 ? -3.411 15.505 20.611 1.00 88.44 316 GLU A N 1
ATOM 2454 C CA . GLU A 1 316 ? -2.440 15.177 19.560 1.00 88.44 316 GLU A CA 1
ATOM 2455 C C . GLU A 1 316 ? -1.628 16.461 19.319 1.00 88.44 316 GLU A C 1
ATOM 2457 O O . GLU A 1 316 ? -2.167 17.431 18.795 1.00 88.44 316 GLU A O 1
ATOM 2462 N N . LEU A 1 317 ? -0.392 16.561 19.812 1.00 85.56 317 LEU A N 1
ATOM 2463 C CA . LEU A 1 317 ? 0.377 17.815 19.828 1.00 85.56 317 LEU A CA 1
ATOM 2464 C C . LEU A 1 317 ? 1.400 17.852 18.686 1.00 85.56 317 LEU A C 1
ATOM 2466 O O . LEU A 1 317 ? 2.239 16.971 18.618 1.00 85.56 317 LEU A O 1
ATOM 2470 N N . GLU A 1 318 ? 1.389 18.901 17.867 1.00 81.50 318 GLU A N 1
ATOM 2471 C CA . GLU A 1 318 ? 2.422 19.235 16.858 1.00 81.50 318 GLU A CA 1
ATOM 2472 C C . GLU A 1 318 ? 3.601 20.026 17.464 1.00 81.50 318 GLU A C 1
ATOM 2474 O O . GLU A 1 318 ? 4.626 20.259 16.835 1.00 81.50 318 GLU A O 1
ATOM 2479 N N . ASP A 1 319 ? 3.410 20.544 18.679 1.00 79.06 319 ASP A N 1
ATOM 2480 C CA . ASP A 1 319 ? 4.317 21.476 19.340 1.00 79.06 319 ASP A CA 1
ATOM 2481 C C . ASP A 1 319 ? 4.514 21.029 20.792 1.00 79.06 319 ASP A C 1
ATOM 2483 O O . ASP A 1 319 ? 3.549 20.856 21.548 1.00 79.06 319 ASP A O 1
ATOM 2487 N N . ARG A 1 320 ? 5.776 20.884 21.207 1.00 71.94 320 ARG A N 1
ATOM 2488 C CA . ARG A 1 320 ? 6.194 20.464 22.557 1.00 71.94 320 ARG A CA 1
ATOM 2489 C C . ARG A 1 320 ? 5.632 21.326 23.684 1.00 71.94 320 ARG A C 1
ATOM 2491 O O . ARG A 1 320 ? 5.395 20.853 24.797 1.00 71.94 320 ARG A O 1
ATOM 2498 N N . ALA A 1 321 ? 5.404 22.612 23.421 1.00 82.00 321 ALA A N 1
ATOM 2499 C CA . ALA A 1 321 ? 4.784 23.509 24.379 1.00 82.00 321 ALA A CA 1
ATOM 2500 C C . ALA A 1 321 ? 3.264 23.299 24.451 1.00 82.00 321 ALA A C 1
ATOM 2502 O O . ALA A 1 321 ? 2.652 23.803 25.387 1.00 82.00 321 ALA A O 1
ATOM 2503 N N . GLY A 1 322 ? 2.652 22.534 23.545 1.00 84.50 322 GLY A N 1
ATOM 2504 C CA . GLY A 1 322 ? 1.221 22.241 23.483 1.00 84.50 322 GLY A CA 1
ATOM 2505 C C . GLY A 1 322 ? 0.633 21.753 24.805 1.00 84.50 322 GLY A C 1
ATOM 2506 O O . GLY A 1 322 ? -0.342 22.337 25.283 1.00 84.50 322 GLY A O 1
ATOM 2507 N N . LEU A 1 323 ? 1.266 20.775 25.466 1.00 86.88 323 LEU A N 1
ATOM 2508 C CA . LEU A 1 323 ? 0.810 20.271 26.770 1.00 86.88 323 LEU A CA 1
ATOM 2509 C C . LEU A 1 323 ? 0.955 21.330 27.870 1.00 86.88 323 LEU A C 1
ATOM 2511 O O . LEU A 1 323 ? 0.051 21.546 28.683 1.00 86.88 323 LEU A O 1
ATOM 2515 N N . VAL A 1 324 ? 2.091 22.032 27.863 1.00 87.00 324 VAL A N 1
ATOM 2516 C CA . VAL A 1 324 ? 2.399 23.118 28.797 1.00 87.00 324 VAL A CA 1
ATOM 2517 C C . VAL A 1 324 ? 1.378 24.249 28.656 1.00 87.00 324 VAL A C 1
ATOM 2519 O O . VAL A 1 324 ? 0.865 24.745 29.656 1.00 87.00 324 VAL A O 1
ATOM 2522 N N . MET A 1 325 ? 1.042 24.634 27.428 1.00 86.44 325 MET A N 1
ATOM 2523 C CA . MET A 1 325 ? 0.048 25.648 27.094 1.00 86.44 325 MET A CA 1
ATOM 2524 C C . MET A 1 325 ? -1.375 25.185 27.430 1.00 86.44 325 MET A C 1
ATOM 2526 O O . MET A 1 325 ? -2.135 25.956 28.014 1.00 86.44 325 MET A O 1
ATOM 2530 N N . PHE A 1 326 ? -1.718 23.919 27.177 1.00 87.56 326 PHE A N 1
ATOM 2531 C CA . PHE A 1 326 ? -3.001 23.334 27.567 1.00 87.56 326 PHE A CA 1
ATOM 2532 C C . PHE A 1 326 ? -3.225 23.400 29.088 1.00 87.56 326 PHE A C 1
ATOM 2534 O O . PHE A 1 326 ? -4.237 23.939 29.540 1.00 87.56 326 PHE A O 1
ATOM 2541 N N . PHE A 1 327 ? -2.265 22.963 29.907 1.00 85.62 327 PHE A N 1
ATOM 2542 C CA . PHE A 1 327 ? -2.387 23.044 31.372 1.00 85.62 327 PHE A CA 1
ATOM 2543 C C . PHE A 1 327 ? -2.133 24.440 31.965 1.00 85.62 327 PHE A C 1
ATOM 2545 O O . PHE A 1 327 ? -2.492 24.678 33.119 1.00 85.62 327 PHE A O 1
ATOM 2552 N N . LYS A 1 328 ? -1.576 25.383 31.193 1.00 84.69 328 LYS A N 1
ATOM 2553 C CA . LYS A 1 328 ? -1.605 26.822 31.518 1.00 84.69 328 LYS A CA 1
ATOM 2554 C C . LYS A 1 328 ? -2.982 27.454 31.285 1.00 84.69 328 LYS A C 1
ATOM 2556 O O . LYS A 1 328 ? -3.222 28.532 31.821 1.00 84.69 328 LYS A O 1
ATOM 2561 N N . ILE A 1 329 ? -3.875 26.827 30.507 1.00 81.94 329 ILE A N 1
ATOM 2562 C CA . ILE A 1 329 ? -5.259 27.300 30.335 1.00 81.94 329 ILE A CA 1
ATOM 2563 C C . ILE A 1 329 ? -6.308 26.429 31.034 1.00 81.94 329 ILE A C 1
ATOM 2565 O O . ILE A 1 329 ? -7.403 26.921 31.261 1.00 81.94 329 ILE A O 1
ATOM 2569 N N . VAL A 1 330 ? -6.033 25.181 31.422 1.00 82.38 330 VAL A N 1
ATOM 2570 C CA . VAL A 1 330 ? -6.989 24.291 32.122 1.00 82.38 330 VAL A CA 1
ATOM 2571 C C . VAL A 1 330 ? -6.779 24.299 33.644 1.00 82.38 330 VAL A C 1
ATOM 2573 O O . VAL A 1 330 ? -5.680 24.537 34.132 1.00 82.38 330 VAL A O 1
ATOM 2576 N N . GLN A 1 331 ? -7.850 24.098 34.425 1.00 75.06 331 GLN A N 1
ATOM 2577 C CA . GLN A 1 331 ? -7.770 24.124 35.892 1.00 75.06 331 GLN A CA 1
ATOM 2578 C C . GLN A 1 331 ? -7.247 22.841 36.523 1.00 75.06 331 GLN A C 1
ATOM 2580 O O . GLN A 1 331 ? -7.804 21.760 36.344 1.00 75.06 331 GLN A O 1
ATOM 2585 N N . ASN A 1 332 ? -6.256 23.041 37.389 1.00 67.06 332 ASN A N 1
ATOM 2586 C CA . ASN A 1 332 ? -5.578 22.014 38.159 1.00 67.06 332 ASN A CA 1
ATOM 2587 C C . ASN A 1 332 ? -6.180 21.962 39.581 1.00 67.06 332 ASN A C 1
ATOM 2589 O O . ASN A 1 332 ? -6.254 23.007 40.235 1.00 67.06 332 ASN A O 1
ATOM 2593 N N . PRO A 1 333 ? -6.612 20.797 40.100 1.00 82.12 333 PRO A N 1
ATOM 2594 C CA . PRO A 1 333 ? -6.593 19.488 39.456 1.00 82.12 333 PRO A CA 1
ATOM 2595 C C . PRO A 1 333 ? -7.808 19.230 38.534 1.00 82.12 333 PRO A C 1
ATOM 2597 O O . PRO A 1 333 ? -8.967 19.315 38.951 1.00 82.12 333 PRO A O 1
ATOM 2600 N N . LEU A 1 334 ? -7.519 18.841 37.294 1.00 87.31 334 LEU A N 1
ATOM 2601 C CA . LEU A 1 334 ? -8.436 18.471 36.226 1.00 87.31 334 LEU A CA 1
ATOM 2602 C C . LEU A 1 334 ? -9.174 17.176 36.574 1.00 87.31 334 LEU A C 1
ATOM 2604 O O . LEU A 1 334 ? -8.577 16.112 36.750 1.00 87.31 334 LEU A O 1
ATOM 2608 N N . LYS A 1 335 ? -10.504 17.260 36.647 1.00 91.00 335 LYS A N 1
ATOM 2609 C CA . LYS A 1 335 ? -11.370 16.091 36.809 1.00 91.00 335 LYS A CA 1
ATOM 2610 C C . LYS A 1 335 ? -11.541 15.402 35.466 1.00 91.00 335 LYS A C 1
ATOM 2612 O O . LYS A 1 335 ? -12.412 15.756 34.675 1.00 91.00 335 LYS A O 1
ATOM 2617 N N . VAL A 1 336 ? -10.710 14.405 35.237 1.00 92.62 336 VAL A N 1
ATOM 2618 C CA . VAL A 1 336 ? -10.754 13.556 34.056 1.00 92.62 336 VAL A CA 1
ATOM 2619 C C . VAL A 1 336 ? -10.641 12.101 34.500 1.00 92.62 336 VAL A C 1
ATOM 2621 O O . VAL A 1 336 ? -9.969 11.820 35.488 1.00 92.62 336 VAL A O 1
ATOM 2624 N N . THR A 1 337 ? -11.365 11.199 33.843 1.00 91.19 337 THR A N 1
ATOM 2625 C CA . THR A 1 337 ? -11.311 9.758 34.086 1.00 91.19 337 THR A CA 1
ATOM 2626 C C . THR A 1 337 ? -10.239 9.123 33.223 1.00 91.19 337 THR A C 1
ATOM 2628 O O . THR A 1 337 ? -9.454 8.399 33.804 1.00 91.19 337 THR A O 1
ATOM 2631 N N . ALA A 1 338 ? -10.162 9.433 31.925 1.00 93.00 338 ALA A N 1
ATOM 2632 C CA . ALA A 1 338 ? -9.088 9.062 31.003 1.00 93.00 338 ALA A CA 1
ATOM 2633 C C . ALA A 1 338 ? -8.450 10.301 30.364 1.00 93.00 338 ALA A C 1
ATOM 2635 O O . ALA A 1 338 ? -9.158 11.125 29.789 1.00 93.00 338 ALA A O 1
ATOM 2636 N N . PHE A 1 339 ? -7.140 10.465 30.472 1.00 92.75 339 PHE A N 1
ATOM 2637 C CA . PHE A 1 339 ? -6.419 11.575 29.858 1.00 92.75 339 PHE A CA 1
ATOM 2638 C C . PHE A 1 339 ? -5.309 11.020 28.990 1.00 92.75 339 PHE A C 1
ATOM 2640 O O . PHE A 1 339 ? -4.376 10.476 29.551 1.00 92.75 339 PHE A O 1
ATOM 2647 N N . ASP A 1 340 ? -5.398 11.192 27.681 1.00 93.31 340 ASP A N 1
ATOM 2648 C CA . ASP A 1 340 ? -4.421 10.723 26.711 1.00 93.31 340 ASP A CA 1
ATOM 2649 C C . ASP A 1 340 ? -3.758 11.945 26.055 1.00 93.31 340 ASP A C 1
ATOM 2651 O O . ASP A 1 340 ? -4.433 12.942 25.770 1.00 93.31 340 ASP A O 1
ATOM 2655 N N . ALA A 1 341 ? -2.449 11.899 25.822 1.00 91.62 341 ALA A N 1
ATOM 2656 C CA . ALA A 1 341 ? -1.731 12.952 25.112 1.00 91.62 341 ALA A CA 1
ATOM 2657 C C . ALA A 1 341 ? -0.559 12.381 24.312 1.00 91.62 341 ALA A C 1
ATOM 2659 O O . ALA A 1 341 ? 0.450 12.030 24.915 1.00 91.62 341 ALA A O 1
ATOM 2660 N N . GLU A 1 342 ? -0.684 12.342 22.987 1.00 89.06 342 GLU A N 1
ATOM 2661 C CA . GLU A 1 342 ? 0.431 12.150 22.061 1.00 89.06 342 GLU A CA 1
ATOM 2662 C C . GLU A 1 342 ? 1.134 13.478 21.790 1.00 89.06 342 GLU A C 1
ATOM 2664 O O . GLU A 1 342 ? 0.489 14.463 21.434 1.00 89.06 342 GLU A O 1
ATOM 2669 N N . CYS A 1 343 ? 2.455 13.500 21.916 1.00 85.81 343 CYS A N 1
ATOM 2670 C CA . CYS A 1 343 ? 3.309 14.603 21.495 1.00 85.81 343 CYS A CA 1
ATOM 2671 C C . CYS A 1 343 ? 4.065 14.165 20.240 1.00 85.81 343 CYS A C 1
ATOM 2673 O O . CYS A 1 343 ? 4.680 13.115 20.299 1.00 85.81 343 CYS A O 1
ATOM 2675 N N . TYR A 1 344 ? 4.044 14.942 19.162 1.00 78.62 344 TYR A N 1
ATOM 2676 C CA . TYR A 1 344 ? 4.832 14.741 17.946 1.00 78.62 344 TYR A CA 1
ATOM 2677 C C . TYR A 1 344 ? 5.750 15.971 17.797 1.00 78.62 344 TYR A C 1
ATOM 2679 O O . TYR A 1 344 ? 5.247 17.087 17.659 1.00 78.62 344 TYR A O 1
ATOM 2687 N N . GLU A 1 345 ? 7.074 15.812 17.898 1.00 67.62 345 GLU A N 1
ATOM 2688 C CA . GLU A 1 345 ? 8.045 16.906 17.683 1.00 67.62 345 GLU A CA 1
ATOM 2689 C C . GLU A 1 345 ? 8.651 16.845 16.268 1.00 67.62 345 GLU A C 1
ATOM 2691 O O . GLU A 1 345 ? 9.173 15.810 15.874 1.00 67.62 345 GLU A O 1
ATOM 2696 N N . GLU A 1 346 ? 8.682 17.978 15.555 1.00 58.19 346 GLU A N 1
ATOM 2697 C CA . GLU A 1 346 ? 9.736 18.264 14.564 1.00 58.19 346 GLU A CA 1
ATOM 2698 C C . GLU A 1 346 ? 10.855 19.084 15.252 1.00 58.19 346 GLU A C 1
ATOM 2700 O O . GLU A 1 346 ? 10.595 19.828 16.205 1.00 58.19 346 GLU A O 1
ATOM 2705 N N . GLU A 1 347 ? 12.110 18.926 14.810 1.00 56.62 347 GLU A N 1
ATOM 2706 C CA . GLU A 1 347 ? 13.324 19.388 15.512 1.00 56.62 347 GLU A CA 1
ATOM 2707 C C . GLU A 1 347 ? 13.311 20.859 15.982 1.00 56.62 347 GLU A C 1
ATOM 2709 O O . GLU A 1 347 ? 13.060 21.766 15.192 1.00 56.62 347 GLU A O 1
ATOM 2714 N N . TYR A 1 348 ? 13.742 21.124 17.229 1.00 53.47 348 TYR A N 1
ATOM 2715 C CA . TYR A 1 348 ? 14.497 22.344 17.587 1.00 53.47 348 TYR A CA 1
ATOM 2716 C C . TYR A 1 348 ? 15.148 22.260 18.983 1.00 53.47 348 TYR A C 1
ATOM 2718 O O . TYR A 1 348 ? 14.562 21.733 19.927 1.00 53.47 348 TYR A O 1
ATOM 2726 N N . ASP A 1 349 ? 16.318 22.873 19.162 1.00 54.16 349 ASP A N 1
ATOM 2727 C CA . ASP A 1 349 ? 17.071 22.906 20.430 1.00 54.16 349 ASP A CA 1
ATOM 2728 C C . ASP A 1 349 ? 16.562 23.989 21.422 1.00 54.16 349 ASP A C 1
ATOM 2730 O O . ASP A 1 349 ? 16.503 25.173 21.082 1.00 54.16 349 ASP A O 1
ATOM 2734 N N . ASP A 1 350 ? 16.192 23.605 22.659 1.00 58.53 350 ASP A N 1
ATOM 2735 C CA . ASP A 1 350 ? 16.116 24.531 23.818 1.00 58.53 350 ASP A CA 1
ATOM 2736 C C . ASP A 1 350 ? 16.706 24.006 25.147 1.00 58.53 350 ASP A C 1
ATOM 2738 O O . ASP A 1 350 ? 16.515 24.622 26.202 1.00 58.53 350 ASP A O 1
ATOM 2742 N N . GLY A 1 351 ? 17.469 22.908 25.102 1.00 63.72 351 GLY A N 1
ATOM 2743 C CA . GLY A 1 351 ? 18.310 22.421 26.207 1.00 63.72 351 GLY A CA 1
ATOM 2744 C C . GLY A 1 351 ? 17.637 22.044 27.540 1.00 63.72 351 GLY A C 1
ATOM 2745 O O . GLY A 1 351 ? 18.349 21.741 28.498 1.00 63.72 351 GLY A O 1
ATOM 2746 N N . ALA A 1 352 ? 16.305 22.062 27.661 1.00 72.38 352 ALA A N 1
ATOM 2747 C CA . ALA A 1 352 ? 15.613 21.752 28.915 1.00 72.38 352 ALA A CA 1
ATOM 2748 C C . ALA A 1 352 ? 14.494 20.725 28.698 1.00 72.38 352 ALA A C 1
ATOM 2750 O O . ALA A 1 352 ? 13.444 21.053 28.150 1.00 72.38 352 ALA A O 1
ATOM 2751 N N . ASP A 1 353 ? 14.690 19.499 29.184 1.00 81.19 353 ASP A N 1
ATOM 2752 C CA . ASP A 1 353 ? 13.830 18.352 28.873 1.00 81.19 353 ASP A CA 1
ATOM 2753 C C . ASP A 1 353 ? 12.321 18.615 29.056 1.00 81.19 353 ASP A C 1
ATOM 2755 O O . ASP A 1 353 ? 11.828 18.898 30.156 1.00 81.19 353 ASP A O 1
ATOM 2759 N N . VAL A 1 354 ? 11.573 18.501 27.954 1.00 82.00 354 VAL A N 1
ATOM 2760 C CA . VAL A 1 354 ? 10.119 18.662 27.945 1.00 82.00 354 VAL A CA 1
ATOM 2761 C C . VAL A 1 354 ? 9.394 17.481 28.589 1.00 82.00 354 VAL A C 1
ATOM 2763 O O . VAL A 1 354 ? 8.340 17.694 29.177 1.00 82.00 354 VAL A O 1
ATOM 2766 N N . ARG A 1 355 ? 9.978 16.276 28.609 1.00 86.75 355 ARG A N 1
ATOM 2767 C CA . ARG A 1 355 ? 9.394 15.078 29.237 1.00 86.75 355 ARG A CA 1
ATOM 2768 C C . ARG A 1 355 ? 9.345 15.242 30.760 1.00 86.75 355 ARG A C 1
ATOM 2770 O O . ARG A 1 355 ? 8.270 15.124 31.345 1.00 86.75 355 ARG A O 1
ATOM 2777 N N . VAL A 1 356 ? 10.447 15.666 31.396 1.00 87.75 356 VAL A N 1
ATOM 2778 C CA . VAL A 1 356 ? 10.469 16.076 32.820 1.00 87.75 356 VAL A CA 1
ATOM 2779 C C . VAL A 1 356 ? 9.440 17.177 33.110 1.00 87.75 356 VAL A C 1
ATOM 2781 O O . VAL A 1 356 ? 8.696 17.074 34.089 1.00 87.75 356 VAL A O 1
ATOM 2784 N N . LYS A 1 357 ? 9.359 18.226 32.271 1.00 86.19 357 LYS A N 1
ATOM 2785 C CA . LYS A 1 357 ? 8.370 19.313 32.437 1.00 86.19 357 LYS A CA 1
ATOM 2786 C C . LYS A 1 357 ? 6.939 18.767 32.364 1.00 86.19 357 LYS A C 1
ATOM 2788 O O . LYS A 1 357 ? 6.145 19.041 33.262 1.00 86.19 357 LYS A O 1
ATOM 2793 N N . ASN A 1 358 ? 6.625 17.986 31.333 1.00 89.19 358 ASN A N 1
ATOM 2794 C CA . ASN A 1 358 ? 5.312 17.406 31.060 1.00 89.19 358 ASN A CA 1
ATOM 2795 C C . ASN A 1 358 ? 4.887 16.418 32.147 1.00 89.19 358 ASN A C 1
ATOM 2797 O O . ASN A 1 358 ? 3.737 16.453 32.581 1.00 89.19 358 ASN A O 1
ATOM 2801 N N . LEU A 1 359 ? 5.808 15.611 32.670 1.00 88.62 359 LEU A N 1
ATOM 2802 C CA . LEU A 1 359 ? 5.518 14.701 33.772 1.00 88.62 359 LEU A CA 1
ATOM 2803 C C . LEU A 1 359 ? 5.385 15.410 35.105 1.00 88.62 359 LEU A C 1
ATOM 2805 O O . LEU A 1 359 ? 4.427 15.133 35.815 1.00 88.62 359 LEU A O 1
ATOM 2809 N N . ALA A 1 360 ? 6.240 16.380 35.432 1.00 89.25 360 ALA A N 1
ATOM 2810 C CA . ALA A 1 360 ? 6.026 17.221 36.608 1.00 89.25 360 ALA A CA 1
ATOM 2811 C C . ALA A 1 360 ? 4.680 17.968 36.533 1.00 89.25 360 ALA A C 1
ATOM 2813 O O . ALA A 1 360 ? 4.035 18.174 37.562 1.00 89.25 360 ALA A O 1
ATOM 2814 N N . LEU A 1 361 ? 4.249 18.345 35.328 1.00 86.69 361 LEU A N 1
ATOM 2815 C CA . LEU A 1 361 ? 2.985 19.012 35.035 1.00 86.69 361 LEU A CA 1
ATOM 2816 C C . LEU A 1 361 ? 1.791 18.053 35.192 1.00 86.69 361 LEU A C 1
ATOM 2818 O O . LEU A 1 361 ? 0.949 18.309 36.044 1.00 86.69 361 LEU A O 1
ATOM 2822 N N . LEU A 1 362 ? 1.752 16.905 34.509 1.00 91.81 362 LEU A N 1
ATOM 2823 C CA . LEU A 1 362 ? 0.753 15.835 34.710 1.00 91.81 362 LEU A CA 1
ATOM 2824 C C . LEU A 1 362 ? 0.693 15.365 36.173 1.00 91.81 362 LEU A C 1
ATOM 2826 O O . LEU A 1 362 ? -0.382 15.171 36.752 1.00 91.81 362 LEU A O 1
ATOM 2830 N N . ALA A 1 363 ? 1.855 15.271 36.820 1.00 85.88 363 ALA A N 1
ATOM 2831 C CA . ALA A 1 363 ? 1.999 14.980 38.239 1.00 85.88 363 ALA A CA 1
ATOM 2832 C C . ALA A 1 363 ? 1.453 16.081 39.154 1.00 85.88 363 ALA A C 1
ATOM 2834 O O . ALA A 1 363 ? 1.361 15.804 40.344 1.00 85.88 363 ALA A O 1
ATOM 2835 N N . GLN A 1 364 ? 1.067 17.259 38.641 1.00 87.75 364 GLN A N 1
ATOM 2836 C CA . GLN A 1 364 ? 0.468 18.415 39.337 1.00 87.75 364 GLN A CA 1
ATOM 2837 C C . GLN A 1 364 ? -0.944 18.799 38.839 1.00 87.75 364 GLN A C 1
ATOM 2839 O O . GLN A 1 364 ? -1.635 19.564 39.516 1.00 87.75 364 GLN A O 1
ATOM 2844 N N . THR A 1 365 ? -1.388 18.325 37.669 1.00 86.38 365 THR A N 1
ATOM 2845 C CA . THR A 1 365 ? -2.544 18.914 36.966 1.00 86.38 365 THR A CA 1
ATOM 2846 C C . THR A 1 365 ? -3.839 18.123 37.027 1.00 86.38 365 THR A C 1
ATOM 2848 O O . THR A 1 365 ? -4.870 18.708 36.727 1.00 86.38 365 THR A O 1
ATOM 2851 N N . LEU A 1 366 ? -3.858 16.848 37.426 1.00 90.38 366 LEU A N 1
ATOM 2852 C CA . LEU A 1 366 ? -5.050 15.980 37.360 1.00 90.38 366 LEU A CA 1
ATOM 2853 C C . LEU A 1 366 ? -5.624 15.668 38.769 1.00 90.38 366 LEU A C 1
ATOM 2855 O O . LEU A 1 366 ? -4.939 15.816 39.785 1.00 90.38 366 LEU A O 1
ATOM 2859 N N . ASP A 1 367 ? -6.894 15.250 38.892 1.00 88.00 367 ASP A N 1
ATOM 2860 C CA . ASP A 1 367 ? -7.516 14.951 40.204 1.00 88.00 367 ASP A CA 1
ATOM 2861 C C . ASP A 1 367 ? -7.437 13.460 40.592 1.00 88.00 367 ASP A C 1
ATOM 2863 O O . ASP A 1 367 ? -8.156 12.655 40.007 1.00 88.00 367 ASP A O 1
ATOM 2867 N N . PRO A 1 368 ? -6.719 13.070 41.665 1.00 86.25 368 PRO A N 1
ATOM 2868 C CA . PRO A 1 368 ? -6.601 11.678 42.118 1.00 86.25 368 PRO A CA 1
ATOM 2869 C C . PRO A 1 368 ? -7.858 11.033 42.681 1.00 86.25 368 PRO A C 1
ATOM 2871 O O . PRO A 1 368 ? -7.848 9.832 42.945 1.00 86.25 368 PRO A O 1
ATOM 2874 N N . ALA A 1 369 ? -8.946 11.779 42.871 1.00 88.88 369 ALA A N 1
ATOM 2875 C CA . ALA A 1 369 ? -10.246 11.142 43.073 1.00 88.88 369 ALA A CA 1
ATOM 2876 C C . ALA A 1 369 ? -10.844 10.610 41.758 1.00 88.88 369 ALA A C 1
ATOM 2878 O O . ALA A 1 369 ? -11.534 9.589 41.787 1.00 88.88 369 ALA A O 1
ATOM 2879 N N . HIS A 1 370 ? -10.580 11.281 40.633 1.00 88.50 370 HIS A N 1
ATOM 2880 C CA . HIS A 1 370 ? -11.260 11.078 39.350 1.00 88.50 370 HIS A CA 1
ATOM 2881 C C . HIS A 1 370 ? -10.397 10.358 38.317 1.00 88.50 370 HIS A C 1
ATOM 2883 O O . HIS A 1 370 ? -10.938 9.525 37.592 1.00 88.50 370 HIS A O 1
ATOM 2889 N N . LEU A 1 371 ? -9.091 10.644 38.296 1.00 94.12 371 LEU A N 1
ATOM 2890 C CA . LEU A 1 371 ? -8.136 10.033 37.386 1.00 94.12 371 LEU A CA 1
ATOM 2891 C C . LEU A 1 371 ? -8.135 8.529 37.613 1.00 94.12 371 LEU A C 1
ATOM 2893 O O . LEU A 1 371 ? -7.843 8.041 38.709 1.00 94.12 371 LEU A O 1
ATOM 2897 N N . ARG A 1 372 ? -8.559 7.816 36.578 1.00 92.44 372 ARG A N 1
ATOM 2898 C CA . ARG A 1 372 ? -8.474 6.369 36.491 1.00 92.44 372 ARG A CA 1
ATOM 2899 C C . ARG A 1 372 ? -7.416 6.064 35.467 1.00 92.44 372 ARG A C 1
ATOM 2901 O O . ARG A 1 372 ? -6.404 5.533 35.870 1.00 92.44 372 ARG A O 1
ATOM 2908 N N . GLN A 1 373 ? -7.608 6.523 34.243 1.00 93.50 373 GLN A N 1
ATOM 2909 C CA . GLN A 1 373 ? -6.667 6.503 33.149 1.00 93.50 373 GLN A CA 1
ATOM 2910 C C . GLN A 1 373 ? -5.890 7.810 32.968 1.00 93.50 373 GLN A C 1
ATOM 2912 O O . GLN A 1 373 ? -6.459 8.898 32.907 1.00 93.50 373 GLN A O 1
ATOM 2917 N N . LEU A 1 374 ? -4.581 7.670 32.823 1.00 92.38 374 LEU A N 1
ATOM 2918 C CA . LEU A 1 374 ? -3.669 8.615 32.189 1.00 92.38 374 LEU A CA 1
ATOM 2919 C C . LEU A 1 374 ? -2.920 7.815 31.122 1.00 92.38 374 LEU A C 1
ATOM 2921 O O . LEU A 1 374 ? -2.489 6.725 31.451 1.00 92.38 374 LEU A O 1
ATOM 2925 N N . LEU A 1 375 ? -2.788 8.324 29.905 1.00 92.12 375 LEU A N 1
ATOM 2926 C CA . LEU A 1 375 ? -1.800 7.965 28.901 1.00 92.12 375 LEU A CA 1
ATOM 2927 C C . LEU A 1 375 ? -1.041 9.248 28.543 1.00 92.12 375 LEU A C 1
ATOM 2929 O O . LEU A 1 375 ? -1.625 10.305 28.309 1.00 92.12 375 LEU A O 1
ATOM 2933 N N . TYR A 1 376 ? 0.269 9.165 28.502 1.00 90.62 376 TYR A N 1
ATOM 2934 C CA . TYR A 1 376 ? 1.147 10.192 27.988 1.00 90.62 376 TYR A CA 1
ATOM 2935 C C . TYR A 1 376 ? 2.082 9.485 27.033 1.00 90.62 376 TYR A C 1
ATOM 2937 O O . TYR A 1 376 ? 2.714 8.507 27.417 1.00 90.62 376 TYR A O 1
ATOM 2945 N N . TYR A 1 377 ? 2.118 9.960 25.804 1.00 86.69 377 TYR A N 1
ATOM 2946 C CA . TYR A 1 377 ? 2.936 9.430 24.742 1.00 86.69 377 TYR A CA 1
ATOM 2947 C C . TYR A 1 377 ? 3.754 10.567 24.161 1.00 86.69 377 TYR A C 1
ATOM 2949 O O . TYR A 1 377 ? 3.230 11.655 23.908 1.00 86.69 377 TYR A O 1
ATOM 2957 N N . HIS A 1 378 ? 5.038 10.327 23.954 1.00 82.00 378 HIS A N 1
ATOM 2958 C CA . HIS A 1 378 ? 5.874 11.237 23.200 1.00 82.00 378 HIS A CA 1
ATOM 2959 C C . HIS A 1 378 ? 6.409 10.474 21.995 1.00 82.00 378 HIS A C 1
ATOM 2961 O O . HIS A 1 378 ? 7.386 9.736 22.095 1.00 82.00 378 HIS A O 1
ATOM 2967 N N . ASP A 1 379 ? 5.752 10.675 20.856 1.00 69.44 379 ASP A N 1
ATOM 2968 C CA . ASP A 1 379 ? 6.378 10.436 19.570 1.00 69.44 379 ASP A CA 1
ATOM 2969 C C . ASP A 1 379 ? 7.540 11.423 19.477 1.00 69.44 379 ASP A C 1
ATOM 2971 O O . ASP A 1 379 ? 7.390 12.650 19.544 1.00 69.44 379 ASP A O 1
ATOM 2975 N N . CYS A 1 380 ? 8.735 10.872 19.479 1.00 59.03 380 CYS A N 1
ATOM 2976 C CA . CYS A 1 380 ? 9.939 11.648 19.329 1.00 59.03 380 CYS A CA 1
ATOM 2977 C C . CYS A 1 380 ? 10.983 10.761 18.683 1.00 59.03 380 CYS A C 1
ATOM 2979 O O . CYS A 1 380 ? 11.295 9.673 19.170 1.00 59.03 380 CYS A O 1
ATOM 2981 N N . ASP A 1 381 ? 11.557 11.296 17.620 1.00 58.59 381 ASP A N 1
ATOM 2982 C CA . ASP A 1 381 ? 12.767 10.817 16.982 1.00 58.59 381 ASP A CA 1
ATOM 2983 C C . ASP A 1 381 ? 13.908 11.201 17.969 1.00 58.59 381 ASP A C 1
ATOM 2985 O O . ASP A 1 381 ? 14.571 12.231 17.832 1.00 58.59 381 ASP A O 1
ATOM 2989 N N . ILE A 1 382 ? 13.997 10.493 19.115 1.00 58.41 382 ILE A N 1
ATOM 2990 C CA . ILE A 1 382 ? 14.689 10.976 20.333 1.00 58.41 382 ILE A CA 1
ATOM 2991 C C . ILE A 1 382 ? 16.187 11.168 20.089 1.00 58.41 382 ILE A C 1
ATOM 2993 O O . ILE A 1 382 ? 16.955 10.205 20.033 1.00 58.41 382 ILE A O 1
ATOM 2997 N N . GLU A 1 383 ? 16.636 12.422 20.176 1.00 56.31 383 GLU A N 1
ATOM 2998 C CA . GLU A 1 383 ? 18.023 12.730 20.514 1.00 56.31 383 GLU A CA 1
ATOM 2999 C C . GLU A 1 383 ? 18.393 12.079 21.865 1.00 56.31 383 GLU A C 1
ATOM 3001 O O . GLU A 1 383 ? 18.019 12.568 22.942 1.00 56.31 383 GLU A O 1
ATOM 3006 N N . LEU A 1 384 ? 19.194 11.006 21.841 1.00 64.25 384 LEU A N 1
ATOM 3007 C CA . LEU A 1 384 ? 19.694 10.342 23.058 1.00 64.25 384 LEU A CA 1
ATOM 3008 C C . LEU A 1 384 ? 20.504 11.286 23.980 1.00 64.25 384 LEU A C 1
ATOM 3010 O O . LEU A 1 384 ? 20.723 10.985 25.154 1.00 64.25 384 LEU A O 1
ATOM 3014 N N . SER A 1 385 ? 20.902 12.460 23.477 1.00 69.06 385 SER A N 1
ATOM 3015 C CA . SER A 1 385 ? 21.584 13.533 24.213 1.00 69.06 385 SER A CA 1
ATOM 3016 C C . SER A 1 385 ? 20.838 14.013 25.467 1.00 69.06 385 SER A C 1
ATOM 3018 O O . SER A 1 385 ? 21.473 14.488 26.411 1.00 69.06 385 SER A O 1
ATOM 3020 N N . ARG A 1 386 ? 19.502 13.890 25.500 1.00 70.69 386 ARG A N 1
ATOM 3021 C CA . ARG A 1 386 ? 18.647 14.438 26.573 1.00 70.69 386 ARG A CA 1
ATOM 3022 C C . ARG A 1 386 ? 18.563 13.549 27.821 1.00 70.69 386 ARG A C 1
ATOM 3024 O O . ARG A 1 386 ? 18.031 13.994 28.837 1.00 70.69 386 ARG A O 1
ATOM 3031 N N . GLY A 1 387 ? 19.095 12.325 27.761 1.00 76.56 387 GLY A N 1
ATOM 3032 C CA . GLY A 1 387 ? 19.121 11.373 28.874 1.00 76.56 387 GLY A CA 1
ATOM 3033 C C . GLY A 1 387 ? 17.741 10.842 29.305 1.00 76.56 387 GLY A C 1
ATOM 3034 O O . GLY A 1 387 ? 16.712 11.214 28.730 1.00 76.56 387 GLY A O 1
ATOM 3035 N N . PRO A 1 388 ? 17.700 9.979 30.331 1.00 80.00 388 PRO A N 1
ATOM 3036 C CA . PRO A 1 388 ? 16.462 9.503 30.941 1.00 80.00 388 PRO A CA 1
ATOM 3037 C C . PRO A 1 388 ? 15.788 10.577 31.806 1.00 80.00 388 PRO A C 1
ATOM 3039 O O . PRO A 1 388 ? 16.448 11.365 32.489 1.00 80.00 388 PRO A O 1
ATOM 3042 N N . VAL A 1 389 ? 14.456 10.562 31.849 1.00 80.50 389 VAL A N 1
ATOM 3043 C CA . VAL A 1 389 ? 13.680 11.254 32.883 1.00 80.50 389 VAL A CA 1
ATOM 3044 C C . VAL A 1 389 ? 13.995 10.592 34.233 1.00 80.50 389 VAL A C 1
ATOM 3046 O O . VAL A 1 389 ? 13.837 9.377 34.361 1.00 80.50 389 VAL A O 1
ATOM 3049 N N . PRO A 1 390 ? 14.393 11.344 35.275 1.00 84.56 390 PRO A N 1
ATOM 3050 C CA . PRO A 1 390 ? 14.682 10.737 36.563 1.00 84.56 390 PRO A CA 1
ATOM 3051 C C . PRO A 1 390 ? 13.461 10.082 37.202 1.00 84.56 390 PRO A C 1
ATOM 3053 O O . PRO A 1 390 ? 12.342 10.617 37.165 1.00 84.56 390 PRO A O 1
ATOM 3056 N N . VAL A 1 391 ? 13.736 9.039 37.981 1.00 74.50 391 VAL A N 1
ATOM 3057 C CA . VAL A 1 391 ? 12.837 8.407 38.955 1.00 74.50 391 VAL A CA 1
ATOM 3058 C C . VAL A 1 391 ? 12.476 9.322 40.147 1.00 74.50 391 VAL A C 1
ATOM 3060 O O . VAL A 1 391 ? 12.192 8.889 41.260 1.00 74.50 391 VAL A O 1
ATOM 3063 N N . VAL A 1 392 ? 12.397 10.640 39.899 1.00 78.56 392 VAL A N 1
ATOM 3064 C CA . VAL A 1 392 ? 11.740 11.636 40.756 1.00 78.56 392 VAL A CA 1
ATOM 3065 C C . VAL A 1 392 ? 10.684 12.530 40.034 1.00 78.56 392 VAL A C 1
ATOM 3067 O O . VAL A 1 392 ? 10.338 13.611 40.520 1.00 78.56 392 VAL A O 1
ATOM 3070 N N . HIS A 1 393 ? 10.034 12.035 38.961 1.00 86.31 393 HIS A N 1
ATOM 3071 C CA . HIS A 1 393 ? 8.776 12.591 38.391 1.00 86.31 393 HIS A CA 1
ATOM 3072 C C . HIS A 1 393 ? 7.486 11.693 38.416 1.00 86.31 393 HIS A C 1
ATOM 3074 O O . HIS A 1 393 ? 6.437 12.170 38.858 1.00 86.31 393 HIS A O 1
ATOM 3080 N N . VAL A 1 394 ? 7.538 10.400 38.062 1.00 86.62 394 VAL A N 1
ATOM 3081 C CA . VAL A 1 394 ? 6.447 9.377 38.040 1.00 86.62 394 VAL A CA 1
ATOM 3082 C C . VAL A 1 394 ? 5.843 8.858 39.389 1.00 86.62 394 VAL A C 1
ATOM 3084 O O . VAL A 1 394 ? 4.629 8.831 39.551 1.00 86.62 394 VAL A O 1
ATOM 3087 N N . LEU A 1 395 ? 6.592 8.398 40.397 1.00 76.56 395 LEU A N 1
ATOM 3088 C CA . LEU A 1 395 ? 6.102 7.572 41.534 1.00 76.56 395 LEU A CA 1
ATOM 3089 C C . LEU A 1 395 ? 5.124 8.240 42.500 1.00 76.56 395 LEU A C 1
ATOM 3091 O O . LEU A 1 395 ? 4.448 7.567 43.257 1.00 76.56 395 LEU A O 1
ATOM 3095 N N . ARG A 1 396 ? 5.073 9.567 42.547 1.00 85.12 396 ARG A N 1
ATOM 3096 C CA . ARG A 1 396 ? 4.059 10.360 43.278 1.00 85.12 396 ARG A CA 1
ATOM 3097 C C . ARG A 1 396 ? 3.414 11.397 42.361 1.00 85.12 396 ARG A C 1
ATOM 3099 O O . ARG A 1 396 ? 2.711 12.305 42.786 1.00 85.12 396 ARG A O 1
ATOM 3106 N N . LEU A 1 397 ? 3.489 11.123 41.065 1.00 86.62 397 LEU A N 1
ATOM 3107 C CA . LEU A 1 397 ? 2.254 10.885 40.340 1.00 86.62 397 LEU A CA 1
ATOM 3108 C C . LEU A 1 397 ? 1.598 9.584 40.904 1.00 86.62 397 LEU A C 1
ATOM 3110 O O . LEU A 1 397 ? 0.514 9.679 41.463 1.00 86.62 397 LEU A O 1
ATOM 3114 N N . ALA A 1 398 ? 2.246 8.423 40.995 1.00 84.75 398 ALA A N 1
ATOM 3115 C CA . ALA A 1 398 ? 1.625 7.211 41.572 1.00 84.75 398 ALA A CA 1
ATOM 3116 C C . ALA A 1 398 ? 1.077 7.341 43.031 1.00 84.75 398 ALA A C 1
ATOM 3118 O O . ALA A 1 398 ? -0.130 7.240 43.220 1.00 84.75 398 ALA A O 1
ATOM 3119 N N . GLN A 1 399 ? 1.869 7.704 44.055 1.00 87.19 399 GLN A N 1
ATOM 3120 C CA . GLN A 1 399 ? 1.406 7.927 45.448 1.00 87.19 399 GLN A CA 1
ATOM 3121 C C . GLN A 1 399 ? 0.428 9.120 45.559 1.00 87.19 399 GLN A C 1
ATOM 3123 O O . GLN A 1 399 ? -0.272 9.263 46.562 1.00 87.19 399 GLN A O 1
ATOM 3128 N N . ARG A 1 400 ? 0.367 10.005 44.547 1.00 87.81 400 ARG A N 1
ATOM 3129 C CA . ARG A 1 400 ? -0.673 11.045 44.429 1.00 87.81 400 ARG A CA 1
ATOM 3130 C C . ARG A 1 400 ? -1.978 10.426 43.986 1.00 87.81 400 ARG A C 1
ATOM 3132 O O . ARG A 1 400 ? -3.032 10.791 44.507 1.00 87.81 400 ARG A O 1
ATOM 3139 N N . TYR A 1 401 ? -1.885 9.552 42.996 1.00 87.75 401 TYR A N 1
ATOM 3140 C CA . TYR A 1 401 ? -2.964 8.917 42.276 1.00 87.75 401 TYR A CA 1
ATOM 3141 C C . TYR A 1 401 ? -3.047 7.398 42.622 1.00 87.75 401 TYR A C 1
ATOM 3143 O O . TYR A 1 401 ? -3.118 6.579 41.713 1.00 87.75 401 TYR A O 1
ATOM 3151 N N . PRO A 1 402 ? -3.139 6.973 43.907 1.00 82.69 402 PRO A N 1
ATOM 3152 C CA . PRO A 1 402 ? -3.168 5.550 44.301 1.00 82.69 402 PRO A CA 1
ATOM 3153 C C . PRO A 1 402 ? -4.456 4.818 43.874 1.00 82.69 402 PRO A C 1
ATOM 3155 O O . PRO A 1 402 ? -4.647 3.642 44.169 1.00 82.69 402 PRO A O 1
ATOM 3158 N N . ASN A 1 403 ? -5.372 5.542 43.223 1.00 84.94 403 ASN A N 1
ATOM 3159 C CA . ASN A 1 403 ? -6.605 5.038 42.623 1.00 84.94 403 ASN A CA 1
ATOM 3160 C C . ASN A 1 403 ? -6.464 4.857 41.097 1.00 84.94 403 ASN A C 1
ATOM 3162 O O . ASN A 1 403 ? -7.492 4.778 40.419 1.00 84.94 403 ASN A O 1
ATOM 3166 N N . LEU A 1 404 ? -5.243 4.903 40.544 1.00 95.19 404 LEU A N 1
ATOM 3167 C CA . LEU A 1 404 ? -5.042 4.750 39.107 1.00 95.19 404 LEU A CA 1
ATOM 3168 C C . LEU A 1 404 ? -5.429 3.358 38.649 1.00 95.19 404 LEU A C 1
ATOM 3170 O O . LEU A 1 404 ? -5.111 2.335 39.246 1.00 95.19 404 LEU A O 1
ATOM 3174 N N . SER A 1 405 ? -6.160 3.389 37.553 1.00 89.25 405 SER A N 1
ATOM 3175 C CA . SER A 1 405 ? -6.718 2.257 36.860 1.00 89.25 405 SER A CA 1
ATOM 3176 C C . SER A 1 405 ? -6.386 2.283 35.353 1.00 89.25 405 SER A C 1
ATOM 3178 O O . SER A 1 405 ? -6.954 1.490 34.610 1.00 89.25 405 SER A O 1
ATOM 3180 N N . TYR A 1 406 ? -5.497 3.192 34.936 1.00 90.94 406 TYR A N 1
ATOM 3181 C CA . TYR A 1 406 ? -4.641 3.247 33.749 1.00 90.94 406 TYR A CA 1
ATOM 3182 C C . TYR A 1 406 ? -3.545 4.292 34.012 1.00 90.94 406 TYR A C 1
ATOM 3184 O O . TYR A 1 406 ? -3.851 5.335 34.583 1.00 90.94 406 TYR A O 1
ATOM 3192 N N . LEU A 1 407 ? -2.305 4.088 33.601 1.00 90.56 407 LEU A N 1
ATOM 3193 C CA . LEU A 1 407 ? -1.238 5.079 33.745 1.00 90.56 407 LEU A CA 1
ATOM 3194 C C . LEU A 1 407 ? -0.160 4.850 32.693 1.00 90.56 407 LEU A C 1
ATOM 3196 O O . LEU A 1 407 ? 0.892 4.426 33.093 1.00 90.56 407 LEU A O 1
ATOM 3200 N N . GLY A 1 408 ? -0.374 5.112 31.409 1.00 91.06 408 GLY A N 1
ATOM 3201 C CA . GLY A 1 408 ? 0.686 5.192 30.402 1.00 91.06 408 GLY A CA 1
ATOM 3202 C C . GLY A 1 408 ? 1.518 6.466 30.463 1.00 91.06 408 GLY A C 1
ATOM 3203 O O . GLY A 1 408 ? 0.968 7.554 30.620 1.00 91.06 408 GLY A O 1
ATOM 3204 N N . ILE A 1 409 ? 2.839 6.318 30.351 1.00 88.19 409 ILE A N 1
ATOM 3205 C CA . ILE A 1 409 ? 3.876 7.357 30.281 1.00 88.19 409 ILE A CA 1
ATOM 3206 C C . ILE A 1 409 ? 4.992 6.836 29.370 1.00 88.19 409 ILE A C 1
ATOM 3208 O O . ILE A 1 409 ? 6.067 6.449 29.811 1.00 88.19 409 ILE A O 1
ATOM 3212 N N . ASP A 1 410 ? 4.740 6.793 28.078 1.00 83.88 410 ASP A N 1
ATOM 3213 C CA . ASP A 1 410 ? 5.769 6.450 27.117 1.00 83.88 410 ASP A CA 1
ATOM 3214 C C . ASP A 1 410 ? 6.770 7.605 26.953 1.00 83.88 410 ASP A C 1
ATOM 3216 O O . ASP A 1 410 ? 6.530 8.586 26.240 1.00 83.88 410 ASP A O 1
ATOM 3220 N N . CYS A 1 411 ? 7.869 7.520 27.702 1.00 79.56 411 CYS A N 1
ATOM 3221 C CA . CYS A 1 411 ? 9.088 8.291 27.503 1.00 79.56 411 CYS A CA 1
ATOM 3222 C C . CYS A 1 411 ? 10.244 7.691 28.317 1.00 79.56 411 CYS A C 1
ATOM 3224 O O . CYS A 1 411 ? 10.017 7.186 29.413 1.00 79.56 411 CYS A O 1
ATOM 3226 N N . TRP A 1 412 ? 11.478 7.855 27.834 1.00 80.12 412 TRP A N 1
ATOM 3227 C CA . TRP A 1 412 ? 12.705 7.333 28.453 1.00 80.12 412 TRP A CA 1
ATOM 3228 C C . TRP A 1 412 ? 12.852 7.639 29.957 1.00 80.12 412 TRP A C 1
ATOM 3230 O O . TRP A 1 412 ? 12.861 8.812 30.338 1.00 80.12 412 TRP A O 1
ATOM 3240 N N . LEU A 1 413 ? 13.027 6.607 30.793 1.00 77.88 413 LEU A N 1
ATOM 3241 C CA . LEU A 1 413 ? 13.248 6.691 32.247 1.00 77.88 413 LEU A CA 1
ATOM 3242 C C . LEU A 1 413 ? 14.566 6.000 32.687 1.00 77.88 413 LEU A C 1
ATOM 3244 O O . LEU A 1 413 ? 15.168 5.240 31.933 1.00 77.88 413 LEU A O 1
ATOM 3248 N N . ASP A 1 414 ? 15.031 6.299 33.906 1.00 75.69 414 ASP A N 1
ATOM 3249 C CA . ASP A 1 414 ? 16.135 5.610 34.611 1.00 75.69 414 ASP A CA 1
ATOM 3250 C C . ASP A 1 414 ? 15.594 5.143 35.949 1.00 75.69 414 ASP A C 1
ATOM 3252 O O . ASP A 1 414 ? 15.254 5.977 36.788 1.00 75.69 414 ASP A O 1
ATOM 3256 N N . LEU A 1 415 ? 15.449 3.832 36.096 1.00 73.56 415 LEU A N 1
ATOM 3257 C CA . LEU A 1 415 ? 14.743 3.186 37.185 1.00 73.56 415 LEU A CA 1
ATOM 3258 C C . LEU A 1 415 ? 15.568 1.963 37.646 1.00 73.56 415 LEU A C 1
ATOM 3260 O O . LEU A 1 415 ? 16.364 1.410 36.881 1.00 73.56 415 LEU A O 1
ATOM 3264 N N . ALA A 1 416 ? 15.453 1.589 38.919 1.00 77.38 416 ALA A N 1
ATOM 3265 C CA . ALA A 1 416 ? 16.237 0.511 39.517 1.00 77.38 416 ALA A CA 1
ATOM 3266 C C . ALA A 1 416 ? 15.447 -0.333 40.513 1.00 77.38 416 ALA A C 1
ATOM 3268 O O . ALA A 1 416 ? 14.343 0.051 40.845 1.00 77.38 416 ALA A O 1
ATOM 3269 N N . ASP A 1 417 ? 16.049 -1.425 41.004 1.00 74.44 417 ASP A N 1
ATOM 3270 C CA . ASP A 1 417 ? 15.561 -2.404 41.990 1.00 74.44 417 ASP A CA 1
ATOM 3271 C C . ASP A 1 417 ? 14.216 -2.036 42.706 1.00 74.44 417 ASP A C 1
ATOM 3273 O O . ASP A 1 417 ? 13.132 -1.866 42.135 1.00 74.44 417 ASP A O 1
ATOM 3277 N N . ALA A 1 418 ? 14.260 -1.922 44.022 1.00 75.31 418 ALA A N 1
ATOM 3278 C CA . ALA A 1 418 ? 14.275 -0.627 44.628 1.00 75.31 418 ALA A CA 1
ATOM 3279 C C . ALA A 1 418 ? 13.111 0.240 44.118 1.00 75.31 418 ALA A C 1
ATOM 3281 O O . ALA A 1 418 ? 12.030 0.142 44.701 1.00 75.31 418 ALA A O 1
ATOM 3282 N N . ASP A 1 419 ? 13.303 1.057 43.075 1.00 83.56 419 ASP A N 1
ATOM 3283 C CA . ASP A 1 419 ? 12.427 2.118 42.548 1.00 83.56 419 ASP A CA 1
ATOM 3284 C C . ASP A 1 419 ? 10.997 1.696 42.202 1.00 83.56 419 ASP A C 1
ATOM 3286 O O . ASP A 1 419 ? 10.137 2.547 41.967 1.00 83.56 419 ASP A O 1
ATOM 3290 N N . HIS A 1 420 ? 10.689 0.406 42.265 1.00 85.94 420 HIS A N 1
ATOM 3291 C CA . HIS A 1 420 ? 9.359 -0.097 41.965 1.00 85.94 420 HIS A CA 1
ATOM 3292 C C . HIS A 1 420 ? 8.711 -0.791 43.165 1.00 85.94 420 HIS A C 1
ATOM 3294 O O . HIS A 1 420 ? 7.483 -0.927 43.193 1.00 85.94 420 HIS A O 1
ATOM 3300 N N . ILE A 1 421 ? 9.484 -1.080 44.227 1.00 70.44 421 ILE A N 1
ATOM 3301 C CA . ILE A 1 421 ? 8.956 -1.528 45.521 1.00 70.44 421 ILE A CA 1
ATOM 3302 C C . ILE A 1 421 ? 7.913 -0.538 46.030 1.00 70.44 421 ILE A C 1
ATOM 3304 O O . ILE A 1 421 ? 6.882 -0.962 46.551 1.00 70.44 421 ILE A O 1
ATOM 3308 N N . GLU A 1 422 ? 8.134 0.776 45.879 1.00 79.56 422 GLU A N 1
ATOM 3309 C CA . GLU A 1 422 ? 7.085 1.756 46.168 1.00 79.56 422 GLU A CA 1
ATOM 3310 C C . GLU A 1 422 ? 6.264 2.228 44.969 1.00 79.56 422 GLU A C 1
ATOM 3312 O O . GLU A 1 422 ? 5.217 2.788 45.255 1.00 79.56 422 GLU A O 1
ATOM 3317 N N . LEU A 1 423 ? 6.570 1.968 43.684 1.00 83.50 423 LEU A N 1
ATOM 3318 C CA . LEU A 1 423 ? 5.508 2.086 42.652 1.00 83.50 423 LEU A CA 1
ATOM 3319 C C . LEU A 1 423 ? 4.354 1.163 43.032 1.00 83.50 423 LEU A C 1
ATOM 3321 O O . LEU A 1 423 ? 3.193 1.569 43.031 1.00 83.50 423 LEU A O 1
ATOM 3325 N N . ALA A 1 424 ? 4.703 -0.035 43.487 1.00 79.81 424 ALA A N 1
ATOM 3326 C CA . ALA A 1 424 ? 3.784 -0.962 44.096 1.00 79.81 424 ALA A CA 1
ATOM 3327 C C . ALA A 1 424 ? 3.127 -0.431 45.377 1.00 79.81 424 ALA A C 1
ATOM 3329 O O . ALA A 1 424 ? 1.901 -0.317 45.417 1.00 79.81 424 ALA A O 1
ATOM 3330 N N . ARG A 1 425 ? 3.902 -0.046 46.413 1.00 77.12 425 ARG A N 1
ATOM 3331 C CA . ARG A 1 425 ? 3.343 0.538 47.667 1.00 77.12 425 ARG A CA 1
ATOM 3332 C C . ARG A 1 425 ? 2.446 1.756 47.400 1.00 77.12 425 ARG A C 1
ATOM 3334 O O . ARG A 1 425 ? 1.569 2.055 48.209 1.00 77.12 425 ARG A O 1
ATOM 3341 N N . ALA A 1 426 ? 2.652 2.446 46.280 1.00 82.75 426 ALA A N 1
ATOM 3342 C CA . ALA A 1 426 ? 1.946 3.649 45.871 1.00 82.75 426 ALA A CA 1
ATOM 3343 C C . ALA A 1 426 ? 0.653 3.433 45.084 1.00 82.75 426 ALA A C 1
ATOM 3345 O O . ALA A 1 426 ? -0.177 4.341 45.078 1.00 82.75 426 ALA A O 1
ATOM 3346 N N . LEU A 1 427 ? 0.474 2.299 44.402 1.00 87.38 427 LEU A N 1
ATOM 3347 C CA . LEU A 1 427 ? -0.593 2.109 43.412 1.00 87.38 427 LEU A CA 1
ATOM 3348 C C . LEU A 1 427 ? -1.649 1.051 43.802 1.00 87.38 427 LEU A C 1
ATOM 3350 O O . LEU A 1 427 ? -2.104 0.314 42.938 1.00 87.38 427 LEU A O 1
ATOM 3354 N N . PRO A 1 428 ? -2.141 0.964 45.053 1.00 90.12 428 PRO A N 1
ATOM 3355 C CA . PRO A 1 428 ? -2.842 -0.217 45.566 1.00 90.12 428 PRO A CA 1
ATOM 3356 C C . PRO A 1 428 ? -4.207 -0.572 44.945 1.00 90.12 428 PRO A C 1
ATOM 3358 O O . PRO A 1 428 ? -4.906 -1.466 45.426 1.00 90.12 428 PRO A O 1
ATOM 3361 N N . GLN A 1 429 ? -4.652 0.150 43.921 1.00 84.56 429 GLN A N 1
ATOM 3362 C CA . GLN A 1 429 ? -5.844 -0.151 43.127 1.00 84.56 429 GLN A CA 1
ATOM 3363 C C . GLN A 1 429 ? -5.503 -0.476 41.678 1.00 84.56 429 GLN A C 1
ATOM 3365 O O . GLN A 1 429 ? -6.382 -0.315 40.830 1.00 84.56 429 GLN A O 1
ATOM 3370 N N . LEU A 1 430 ? -4.253 -0.872 41.405 1.00 94.94 430 LEU A N 1
ATOM 3371 C CA . LEU A 1 430 ? -3.707 -0.752 40.072 1.00 94.94 430 LEU A CA 1
ATOM 3372 C C . LEU A 1 430 ? -4.560 -1.503 39.077 1.00 94.94 430 LEU A C 1
ATOM 3374 O O . LEU A 1 430 ? -4.671 -2.734 39.077 1.00 94.94 430 LEU A O 1
ATOM 3378 N N . GLU A 1 431 ? -5.178 -0.699 38.219 1.00 89.88 431 GLU A N 1
ATOM 3379 C CA . GLU A 1 431 ? -5.482 -1.180 36.904 1.00 89.88 431 GLU A CA 1
ATOM 3380 C C . GLU A 1 431 ? -4.361 -0.842 35.913 1.00 89.88 431 GLU A C 1
ATOM 3382 O O . GLU A 1 431 ? -3.223 -1.230 36.145 1.00 89.88 431 GLU A O 1
ATOM 3387 N N . TYR A 1 432 ? -4.654 -0.189 34.808 1.00 88.50 432 TYR A N 1
ATOM 3388 C CA . TYR A 1 432 ? -3.864 -0.252 33.586 1.00 88.50 432 TYR A CA 1
ATOM 3389 C C . TYR A 1 432 ? -2.531 0.614 33.513 1.00 88.50 432 TYR A C 1
ATOM 3391 O O . TYR A 1 432 ? -2.391 1.508 32.694 1.00 88.50 432 TYR A O 1
ATOM 3399 N N . PHE A 1 433 ? -1.604 0.575 34.475 1.00 87.75 433 PHE A N 1
ATOM 3400 C CA . PHE A 1 433 ? -0.306 1.335 34.474 1.00 87.75 433 PHE A CA 1
ATOM 3401 C C . PHE A 1 433 ? 0.765 1.029 33.369 1.00 87.75 433 PHE A C 1
ATOM 3403 O O . PHE A 1 433 ? 0.865 -0.040 32.816 1.00 87.75 433 PHE A O 1
ATOM 3410 N N . ALA A 1 434 ? 1.653 1.957 33.020 1.00 86.62 434 ALA A N 1
ATOM 3411 C CA . ALA A 1 434 ? 2.432 1.925 31.775 1.00 86.62 434 ALA A CA 1
ATOM 3412 C C . ALA A 1 434 ? 3.535 3.054 31.743 1.00 86.62 434 ALA A C 1
ATOM 3414 O O . ALA A 1 434 ? 3.244 4.190 32.058 1.00 86.62 434 ALA A O 1
ATOM 3415 N N . LEU A 1 435 ? 4.818 2.822 31.441 1.00 84.44 435 LEU A N 1
ATOM 3416 C CA . LEU A 1 435 ? 5.969 3.740 31.415 1.00 84.44 435 LEU A CA 1
ATOM 3417 C C . LEU A 1 435 ? 7.059 3.281 30.400 1.00 84.44 435 LEU A C 1
ATOM 3419 O O . LEU A 1 435 ? 7.360 2.103 30.381 1.00 84.44 435 LEU A O 1
ATOM 3423 N N . ASP A 1 436 ? 7.703 4.198 29.670 1.00 70.19 436 ASP A N 1
ATOM 3424 C CA . ASP A 1 436 ? 8.911 4.052 28.808 1.00 70.19 436 ASP A CA 1
ATOM 3425 C C . ASP A 1 436 ? 8.987 2.905 27.770 1.00 70.19 436 ASP A C 1
ATOM 3427 O O . ASP A 1 436 ? 9.616 1.881 28.035 1.00 70.19 436 ASP A O 1
ATOM 3431 N N . THR A 1 437 ? 8.427 3.068 26.560 1.00 67.81 437 THR A N 1
ATOM 3432 C CA . THR A 1 437 ? 8.078 1.885 25.740 1.00 67.81 437 THR A CA 1
ATOM 3433 C C . THR A 1 437 ? 8.296 2.036 24.232 1.00 67.81 437 THR A C 1
ATOM 3435 O O . THR A 1 437 ? 8.817 1.117 23.597 1.00 67.81 437 THR A O 1
ATOM 3438 N N . HIS A 1 438 ? 8.157 3.228 23.652 1.00 62.47 438 HIS A N 1
ATOM 3439 C CA . HIS A 1 438 ? 8.646 3.476 22.303 1.00 62.47 438 HIS A CA 1
ATOM 3440 C C . HIS A 1 438 ? 10.183 3.490 22.298 1.00 62.47 438 HIS A C 1
ATOM 3442 O O . HIS A 1 438 ? 10.856 4.297 22.947 1.00 62.47 438 HIS A O 1
ATOM 3448 N N . ALA A 1 439 ? 10.742 2.529 21.564 1.00 50.00 439 ALA A N 1
ATOM 3449 C CA . ALA A 1 439 ? 12.112 2.543 21.043 1.00 50.00 439 ALA A CA 1
ATOM 3450 C C . ALA A 1 439 ? 12.183 1.849 19.671 1.00 50.00 439 ALA A C 1
ATOM 3452 O O . ALA A 1 439 ? 13.119 1.112 19.370 1.00 50.00 439 ALA A O 1
ATOM 3453 N N . ILE A 1 440 ? 11.173 2.063 18.821 1.00 48.56 440 ILE A N 1
ATOM 3454 C CA . ILE A 1 440 ? 11.539 2.377 17.435 1.00 48.56 440 ILE A CA 1
ATOM 3455 C C . ILE A 1 440 ? 11.882 3.850 17.423 1.00 48.56 440 ILE A C 1
ATOM 3457 O O . ILE A 1 440 ? 11.128 4.637 17.993 1.00 48.56 440 ILE A O 1
ATOM 3461 N N . ASP A 1 441 ? 12.890 4.196 16.639 1.00 43.91 441 ASP A N 1
ATOM 3462 C CA . ASP A 1 441 ? 12.548 5.090 15.552 1.00 43.91 441 ASP A CA 1
ATOM 3463 C C . ASP A 1 441 ? 12.607 4.336 14.209 1.00 43.91 441 ASP A C 1
ATOM 3465 O O . ASP A 1 441 ? 13.393 3.407 14.050 1.00 43.91 441 ASP A O 1
ATOM 3469 N N . ASN A 1 442 ? 11.685 4.650 13.302 1.00 44.59 442 ASN A N 1
ATOM 3470 C CA . ASN A 1 442 ? 11.652 4.386 11.851 1.00 44.59 442 ASN A CA 1
ATOM 3471 C C . ASN A 1 442 ? 12.210 3.075 11.228 1.00 44.59 442 ASN A C 1
ATOM 3473 O O . ASN A 1 442 ? 12.445 3.012 10.022 1.00 44.59 442 ASN A O 1
ATOM 3477 N N . GLY A 1 443 ? 12.333 1.991 11.996 1.00 47.38 443 GLY A N 1
ATOM 3478 C CA . GLY A 1 443 ? 12.942 0.721 11.569 1.00 47.38 443 GLY A CA 1
ATOM 3479 C C . GLY A 1 443 ? 14.400 0.549 12.016 1.00 47.38 443 GLY A C 1
ATOM 3480 O O . GLY A 1 443 ? 14.976 -0.524 11.837 1.00 47.38 443 GLY A O 1
ATOM 3481 N N . GLU A 1 444 ? 14.975 1.553 12.674 1.00 49.78 444 GLU A N 1
ATOM 3482 C CA . GLU A 1 444 ? 16.295 1.529 13.295 1.00 49.78 444 GLU A CA 1
ATOM 3483 C C . GLU A 1 444 ? 16.152 1.662 14.822 1.00 49.78 444 GLU A C 1
ATOM 3485 O O . GLU A 1 444 ? 16.099 2.742 15.398 1.00 49.78 444 GLU A O 1
ATOM 3490 N N . TYR A 1 445 ? 16.056 0.510 15.492 1.00 53.41 445 TYR A N 1
ATOM 3491 C CA . TYR A 1 445 ? 15.973 0.412 16.951 1.00 53.41 445 TYR A CA 1
ATOM 3492 C C . TYR A 1 445 ? 17.167 1.068 17.658 1.00 53.41 445 TYR A C 1
ATOM 3494 O O . TYR A 1 445 ? 18.306 0.642 17.481 1.00 53.41 445 TYR A O 1
ATOM 3502 N N . LEU A 1 446 ? 16.896 2.005 18.564 1.00 52.56 446 LEU A N 1
ATOM 3503 C CA . LEU A 1 446 ? 17.907 2.552 19.471 1.00 52.56 446 LEU A CA 1
ATOM 3504 C C . LEU A 1 446 ? 18.365 1.471 20.476 1.00 52.56 446 LEU A C 1
ATOM 3506 O O . LEU A 1 446 ? 17.529 0.823 21.107 1.00 52.56 446 LEU A O 1
ATOM 3510 N N . ASP A 1 447 ? 19.684 1.281 20.629 1.00 51.53 447 ASP A N 1
ATOM 3511 C CA . ASP A 1 447 ? 20.310 0.238 21.469 1.00 51.53 447 ASP A CA 1
ATOM 3512 C C . ASP A 1 447 ? 19.871 0.353 22.944 1.00 51.53 447 ASP A C 1
ATOM 3514 O O . ASP A 1 447 ? 20.342 1.204 23.699 1.00 51.53 447 ASP A O 1
ATOM 3518 N N . ILE A 1 448 ? 18.936 -0.510 23.347 1.00 53.91 448 ILE A N 1
ATOM 3519 C CA . ILE A 1 448 ? 18.226 -0.501 24.636 1.00 53.91 448 ILE A CA 1
ATOM 3520 C C . ILE A 1 448 ? 19.173 -0.461 25.826 1.00 53.91 448 ILE A C 1
ATOM 3522 O O . ILE A 1 448 ? 18.875 0.261 26.766 1.00 53.91 448 ILE A O 1
ATOM 3526 N N . GLY A 1 449 ? 20.327 -1.131 25.795 1.00 51.66 449 GLY A N 1
ATOM 3527 C CA . GLY A 1 449 ? 21.252 -1.082 26.931 1.00 51.66 449 GLY A CA 1
ATOM 3528 C C . GLY A 1 449 ? 21.981 0.260 27.097 1.00 51.66 449 GLY A C 1
ATOM 3529 O O . GLY A 1 449 ? 22.714 0.431 28.070 1.00 51.66 449 GLY A O 1
ATOM 3530 N N . ALA A 1 450 ? 21.820 1.226 26.181 1.00 53.56 450 ALA A N 1
ATOM 3531 C CA . ALA A 1 450 ? 22.144 2.633 26.450 1.00 53.56 450 ALA A CA 1
ATOM 3532 C C . ALA A 1 450 ? 21.238 3.214 27.555 1.00 53.56 450 ALA A C 1
ATOM 3534 O O . ALA A 1 450 ? 21.621 4.144 28.267 1.00 53.56 450 ALA A O 1
ATOM 3535 N N . ARG A 1 451 ? 20.057 2.618 27.738 1.00 60.56 451 ARG A N 1
ATOM 3536 C CA . ARG A 1 451 ? 19.211 2.733 28.923 1.00 60.56 451 ARG A CA 1
ATOM 3537 C C . ARG A 1 451 ? 19.728 1.679 29.899 1.00 60.56 451 ARG A C 1
ATOM 3539 O O . ARG A 1 451 ? 19.677 0.484 29.633 1.00 60.56 451 ARG A O 1
ATOM 3546 N N . ASN A 1 452 ? 20.340 2.128 30.988 1.00 64.25 452 ASN A N 1
ATOM 3547 C CA . ASN A 1 452 ? 21.081 1.255 31.894 1.00 64.25 452 ASN A CA 1
ATOM 3548 C C . ASN A 1 452 ? 20.116 0.571 32.867 1.00 64.25 452 ASN A C 1
ATOM 3550 O O . ASN A 1 452 ? 20.062 0.940 34.040 1.00 64.25 452 ASN A O 1
ATOM 3554 N N . VAL A 1 453 ? 19.318 -0.355 32.332 1.00 75.31 453 VAL A N 1
ATOM 3555 C CA . VAL A 1 453 ? 18.186 -0.959 33.026 1.00 75.31 453 VAL A CA 1
ATOM 3556 C C . VAL A 1 453 ? 18.665 -1.647 34.293 1.00 75.31 453 VAL A C 1
ATOM 3558 O O . VAL A 1 453 ? 19.453 -2.589 34.251 1.00 75.31 453 VAL A O 1
ATOM 3561 N N . ARG A 1 454 ? 18.280 -1.073 35.431 1.00 81.69 454 ARG A N 1
ATOM 3562 C CA . ARG A 1 454 ? 19.034 -1.238 36.675 1.00 81.69 454 ARG A CA 1
ATOM 3563 C C . ARG A 1 454 ? 18.328 -2.079 37.711 1.00 81.69 454 ARG A C 1
ATOM 3565 O O . ARG A 1 454 ? 18.807 -2.169 38.845 1.00 81.69 454 ARG A O 1
ATOM 3572 N N . THR A 1 455 ? 17.189 -2.626 37.332 1.00 75.44 455 THR A N 1
ATOM 3573 C CA . THR A 1 455 ? 16.402 -3.469 38.197 1.00 75.44 455 THR A CA 1
ATOM 3574 C C . THR A 1 455 ? 16.779 -4.896 37.961 1.00 75.44 455 THR A C 1
ATOM 3576 O O . THR A 1 455 ? 16.231 -5.600 37.124 1.00 75.44 455 THR A O 1
ATOM 3579 N N . THR A 1 456 ? 17.754 -5.261 38.779 1.00 84.50 456 THR A N 1
ATOM 3580 C CA . THR A 1 456 ? 17.796 -6.572 39.377 1.00 84.50 456 THR A CA 1
ATOM 3581 C C . THR A 1 456 ? 16.660 -6.651 40.413 1.00 84.50 456 THR A C 1
ATOM 3583 O O . THR A 1 456 ? 15.519 -6.511 39.998 1.00 84.50 456 THR A O 1
ATOM 3586 N N . LEU A 1 457 ? 16.871 -7.034 41.692 1.00 78.12 457 LEU A N 1
ATOM 3587 C CA . LEU A 1 457 ? 15.864 -7.880 42.338 1.00 78.12 457 LEU A CA 1
ATOM 3588 C C . LEU A 1 457 ? 15.564 -7.780 43.895 1.00 78.12 457 LEU A C 1
ATOM 3590 O O . LEU A 1 457 ? 16.316 -8.285 44.730 1.00 78.12 457 LEU A O 1
ATOM 3594 N N . GLY A 1 458 ? 14.343 -7.281 44.243 1.00 80.94 458 GLY A N 1
ATOM 3595 C CA . GLY A 1 458 ? 13.646 -7.015 45.533 1.00 80.94 458 GLY A CA 1
ATOM 3596 C C . GLY A 1 458 ? 12.073 -6.933 45.811 1.00 80.94 458 GLY A C 1
ATOM 3597 O O . GLY A 1 458 ? 11.791 -7.297 46.953 1.00 80.94 458 GLY A O 1
ATOM 3598 N N . VAL A 1 459 ? 10.930 -6.590 45.122 1.00 78.25 459 VAL A N 1
ATOM 3599 C CA . VAL A 1 459 ? 10.350 -6.341 43.737 1.00 78.25 459 VAL A CA 1
ATOM 3600 C C . VAL A 1 459 ? 9.184 -7.292 43.560 1.00 78.25 459 VAL A C 1
ATOM 3602 O O . VAL A 1 459 ? 8.574 -7.515 44.593 1.00 78.25 459 VAL A O 1
ATOM 3605 N N . LEU A 1 460 ? 8.791 -7.776 42.355 1.00 86.88 460 LEU A N 1
ATOM 3606 C CA . LEU A 1 460 ? 7.616 -8.665 42.103 1.00 86.88 460 LEU A CA 1
ATOM 3607 C C . LEU A 1 460 ? 6.599 -8.714 43.281 1.00 86.88 460 LEU A C 1
ATOM 3609 O O . LEU A 1 460 ? 5.792 -7.794 43.346 1.00 86.88 460 LEU A O 1
ATOM 3613 N N . PRO A 1 461 ? 6.623 -9.620 44.292 1.00 78.00 461 PRO A N 1
ATOM 3614 C CA . PRO A 1 461 ? 5.671 -9.249 45.781 1.00 78.00 461 PRO A CA 1
ATOM 3615 C C . PRO A 1 461 ? 5.793 -7.925 46.560 1.00 78.00 461 PRO A C 1
ATOM 3617 O O . PRO A 1 461 ? 5.173 -7.785 47.619 1.00 78.00 461 PRO A O 1
ATOM 3620 N N . ALA A 1 462 ? 6.408 -6.894 45.998 1.00 81.94 462 ALA A N 1
ATOM 3621 C CA . ALA A 1 462 ? 5.981 -5.536 46.267 1.00 81.94 462 ALA A CA 1
ATOM 3622 C C . ALA A 1 462 ? 4.686 -5.269 45.502 1.00 81.94 462 ALA A C 1
ATOM 3624 O O . ALA A 1 462 ? 3.674 -5.000 46.144 1.00 81.94 462 ALA A O 1
ATOM 3625 N N . PHE A 1 463 ? 4.635 -5.437 44.174 1.00 86.50 463 PHE A N 1
ATOM 3626 C CA . PHE A 1 463 ? 3.349 -5.399 43.477 1.00 86.50 463 PHE A CA 1
ATOM 3627 C C . PHE A 1 463 ? 2.335 -6.361 44.187 1.00 86.50 463 PHE A C 1
ATOM 3629 O O . PHE A 1 463 ? 1.226 -5.915 44.452 1.00 86.50 463 PHE A O 1
ATOM 3636 N N . ALA A 1 464 ? 2.730 -7.500 44.810 1.00 80.75 464 ALA A N 1
ATOM 3637 C CA . ALA A 1 464 ? 1.852 -8.302 45.723 1.00 80.75 464 ALA A CA 1
ATOM 3638 C C . ALA A 1 464 ? 1.194 -7.554 46.862 1.00 80.75 464 ALA A C 1
ATOM 3640 O O . ALA A 1 464 ? -0.018 -7.344 46.918 1.00 80.75 464 ALA A O 1
ATOM 3641 N N . HIS A 1 465 ? 2.029 -7.221 47.841 1.00 76.25 465 HIS A N 1
ATOM 3642 C CA . HIS A 1 465 ? 1.584 -6.853 49.166 1.00 76.25 465 HIS A CA 1
ATOM 3643 C C . HIS A 1 465 ? 0.789 -5.537 49.092 1.00 76.25 465 HIS A C 1
ATOM 3645 O O . HIS A 1 465 ? 0.142 -5.137 50.067 1.00 76.25 465 HIS A O 1
ATOM 3651 N N . TYR A 1 466 ? 0.830 -4.889 47.919 1.00 84.94 466 TYR A N 1
ATOM 3652 C CA . TYR A 1 466 ? 0.389 -3.549 47.656 1.00 84.94 466 TYR A CA 1
ATOM 3653 C C . TYR A 1 466 ? -0.690 -3.420 46.542 1.00 84.94 466 TYR A C 1
ATOM 3655 O O . TYR A 1 466 ? -1.637 -2.696 46.822 1.00 84.94 466 TYR A O 1
ATOM 3663 N N . CYS A 1 467 ? -0.685 -4.095 45.374 1.00 88.12 467 CYS A N 1
ATOM 3664 C CA . CYS A 1 467 ? -1.515 -3.721 44.186 1.00 88.12 467 CYS A CA 1
ATOM 3665 C C . CYS A 1 467 ? -2.811 -4.510 43.751 1.00 88.12 467 CYS A C 1
ATOM 3667 O O . CYS A 1 467 ? -3.420 -4.058 42.775 1.00 88.12 467 CYS A O 1
ATOM 3669 N N . PRO A 1 468 ? -3.377 -5.513 44.477 1.00 90.38 468 PRO A N 1
ATOM 3670 C CA . PRO A 1 468 ? -4.176 -6.716 44.055 1.00 90.38 468 PRO A CA 1
ATOM 3671 C C . PRO A 1 468 ? -5.237 -6.743 42.910 1.00 90.38 468 PRO A C 1
ATOM 3673 O O . PRO A 1 468 ? -5.916 -7.769 42.744 1.00 90.38 468 PRO A O 1
ATOM 3676 N N . GLN A 1 469 ? -5.505 -5.679 42.148 1.00 83.69 469 GLN A N 1
ATOM 3677 C CA . GLN A 1 469 ? -6.667 -5.530 41.237 1.00 83.69 469 GLN A CA 1
ATOM 3678 C C . GLN A 1 469 ? -6.409 -5.882 39.758 1.00 83.69 469 GLN A C 1
ATOM 3680 O O . GLN A 1 469 ? -7.112 -5.413 38.865 1.00 83.69 469 GLN A O 1
ATOM 3685 N N . LEU A 1 470 ? -5.409 -6.713 39.486 1.00 94.12 470 LEU A N 1
ATOM 3686 C CA . LEU A 1 470 ? -4.717 -6.778 38.200 1.00 94.12 470 LEU A CA 1
ATOM 3687 C C . LEU A 1 470 ? -5.451 -7.459 36.993 1.00 94.12 470 LEU A C 1
ATOM 3689 O O . LEU A 1 470 ? -6.154 -8.452 37.159 1.00 94.12 470 LEU A O 1
ATOM 3693 N N . ARG A 1 471 ? -5.278 -6.851 35.790 1.00 88.06 471 ARG A N 1
ATOM 3694 C CA . ARG A 1 471 ? -5.700 -7.122 34.378 1.00 88.06 471 ARG A CA 1
ATOM 3695 C C . ARG A 1 471 ? -4.835 -6.673 33.172 1.00 88.06 471 ARG A C 1
ATOM 3697 O O . ARG A 1 471 ? -5.046 -7.228 32.097 1.00 88.06 471 ARG A O 1
ATOM 3704 N N . SER A 1 472 ? -3.956 -5.668 33.314 1.00 86.44 472 SER A N 1
ATOM 3705 C CA . SER A 1 472 ? -3.417 -4.726 32.293 1.00 86.44 472 SER A CA 1
ATOM 3706 C C . SER A 1 472 ? -2.136 -3.829 32.654 1.00 86.44 472 SER A C 1
ATOM 3708 O O . SER A 1 472 ? -2.250 -3.186 33.683 1.00 86.44 472 SER A O 1
ATOM 3710 N N . LEU A 1 473 ? -0.968 -3.753 31.939 1.00 83.81 473 LEU A N 1
ATOM 3711 C CA . LEU A 1 473 ? 0.217 -2.850 32.178 1.00 83.81 473 LEU A CA 1
ATOM 3712 C C . LEU A 1 473 ? 1.195 -2.576 30.899 1.00 83.81 473 LEU A C 1
ATOM 3714 O O . LEU A 1 473 ? 1.224 -3.518 30.123 1.00 83.81 473 LEU A O 1
ATOM 3718 N N . CYS A 1 474 ? 2.067 -1.502 30.670 1.00 84.31 474 CYS A N 1
ATOM 3719 C CA . CYS A 1 474 ? 3.358 -1.467 29.776 1.00 84.31 474 CYS A CA 1
ATOM 3720 C C . CYS A 1 474 ? 4.787 -0.722 30.127 1.00 84.31 474 CYS A C 1
ATOM 3722 O O . CYS A 1 474 ? 4.677 0.447 30.378 1.00 84.31 474 CYS A O 1
ATOM 3724 N N . ILE A 1 475 ? 6.080 -1.263 30.230 1.00 80.00 475 ILE A N 1
ATOM 3725 C CA . ILE A 1 475 ? 7.386 -0.884 31.044 1.00 80.00 475 ILE A CA 1
ATOM 3726 C C . ILE A 1 475 ? 8.797 -0.982 30.212 1.00 80.00 475 ILE A C 1
ATOM 3728 O O . ILE A 1 475 ? 8.651 -1.168 29.025 1.00 80.00 475 ILE A O 1
ATOM 3732 N N . ARG A 1 476 ? 10.101 -0.937 30.730 1.00 75.38 476 ARG A N 1
ATOM 3733 C CA . ARG A 1 476 ? 11.523 -1.517 30.278 1.00 75.38 476 ARG A CA 1
ATOM 3734 C C . ARG A 1 476 ? 12.652 -2.271 31.244 1.00 75.38 476 ARG A C 1
ATOM 3736 O O . ARG A 1 476 ? 13.204 -1.561 32.067 1.00 75.38 476 ARG A O 1
ATOM 3743 N N . LEU A 1 477 ? 13.129 -3.587 31.172 1.00 76.00 477 LEU A N 1
ATOM 3744 C CA . LEU A 1 477 ? 13.880 -4.444 32.271 1.00 76.00 477 LEU A CA 1
ATOM 3745 C C . LEU A 1 477 ? 15.287 -5.226 32.113 1.00 76.00 477 LEU A C 1
ATOM 3747 O O . LEU A 1 477 ? 15.798 -5.310 30.997 1.00 76.00 477 LEU A O 1
ATOM 3751 N N . ASP A 1 478 ? 15.822 -5.915 33.189 1.00 68.94 478 ASP A N 1
ATOM 3752 C CA . ASP A 1 478 ? 16.915 -6.975 33.344 1.00 68.94 478 ASP A CA 1
ATOM 3753 C C . ASP A 1 478 ? 16.611 -8.195 34.303 1.00 68.94 478 ASP A C 1
ATOM 3755 O O . ASP A 1 478 ? 16.338 -8.034 35.487 1.00 68.94 478 ASP A O 1
ATOM 3759 N N . ALA A 1 479 ? 16.763 -9.453 33.849 1.00 77.06 479 ALA A N 1
ATOM 3760 C CA . ALA A 1 479 ? 16.582 -10.685 34.649 1.00 77.06 479 ALA A CA 1
ATOM 3761 C C . ALA A 1 479 ? 17.807 -11.633 34.752 1.00 77.06 479 ALA A C 1
ATOM 3763 O O . ALA A 1 479 ? 17.671 -12.866 34.766 1.00 77.06 479 ALA A O 1
ATOM 3764 N N . THR A 1 480 ? 19.016 -11.081 34.836 1.00 75.12 480 THR A N 1
ATOM 3765 C CA . THR A 1 480 ? 20.251 -11.816 35.176 1.00 75.12 480 THR A CA 1
ATOM 3766 C C . THR A 1 480 ? 20.128 -12.711 36.407 1.00 75.12 480 THR A C 1
ATOM 3768 O O . THR A 1 480 ? 20.451 -13.901 36.381 1.00 75.12 480 THR A O 1
ATOM 3771 N N . GLU A 1 481 ? 19.785 -12.121 37.542 1.00 83.31 481 GLU A N 1
ATOM 3772 C CA . GLU A 1 481 ? 20.043 -12.738 38.833 1.00 83.31 481 GLU A CA 1
ATOM 3773 C C . GLU A 1 481 ? 18.911 -13.714 39.163 1.00 83.31 481 GLU A C 1
ATOM 3775 O O . GLU A 1 481 ? 17.754 -13.351 39.249 1.00 83.31 481 GLU A O 1
ATOM 3780 N N . ILE A 1 482 ? 19.199 -15.000 39.358 1.00 68.75 482 ILE A N 1
ATOM 3781 C CA . ILE A 1 482 ? 18.173 -15.940 39.842 1.00 68.75 482 ILE A CA 1
ATOM 3782 C C . ILE A 1 482 ? 18.589 -16.608 41.158 1.00 68.75 482 ILE A C 1
ATOM 3784 O O . ILE A 1 482 ? 18.875 -17.811 41.155 1.00 68.75 482 ILE A O 1
ATOM 3788 N N . PRO A 1 483 ? 18.700 -15.864 42.281 1.00 78.19 483 PRO A N 1
ATOM 3789 C CA . PRO A 1 483 ? 18.927 -16.427 43.613 1.00 78.19 483 PRO A CA 1
ATOM 3790 C C . PRO A 1 483 ? 17.864 -17.398 44.164 1.00 78.19 483 PRO A C 1
ATOM 3792 O O . PRO A 1 483 ? 17.224 -18.178 43.447 1.00 78.19 483 PRO A O 1
ATOM 3795 N N . ALA A 1 484 ? 17.838 -17.498 45.494 1.00 67.50 484 ALA A N 1
ATOM 3796 C CA . ALA A 1 484 ? 17.204 -18.556 46.265 1.00 67.50 484 ALA A CA 1
ATOM 3797 C C . ALA A 1 484 ? 16.171 -17.993 47.251 1.00 67.50 484 ALA A C 1
ATOM 3799 O O . ALA A 1 484 ? 16.460 -17.066 47.989 1.00 67.50 484 ALA A O 1
ATOM 3800 N N . LEU A 1 485 ? 14.998 -18.622 47.261 1.00 71.06 485 LEU A N 1
ATOM 3801 C CA . LEU A 1 485 ? 13.728 -18.247 47.891 1.00 71.06 485 LEU A CA 1
ATOM 3802 C C . LEU A 1 485 ? 13.712 -18.337 49.506 1.00 71.06 485 LEU A C 1
ATOM 3804 O O . LEU A 1 485 ? 14.277 -19.310 49.983 1.00 71.06 485 LEU A O 1
ATOM 3808 N N . ASP A 1 486 ? 13.014 -17.457 50.324 1.00 75.94 486 ASP A N 1
ATOM 3809 C CA . ASP A 1 486 ? 12.425 -17.528 51.757 1.00 75.94 486 ASP A CA 1
ATOM 3810 C C . ASP A 1 486 ? 10.794 -17.559 52.108 1.00 75.94 486 ASP A C 1
ATOM 3812 O O . ASP A 1 486 ? 10.160 -16.524 52.194 1.00 75.94 486 ASP A O 1
ATOM 3816 N N . GLU A 1 487 ? 10.084 -18.708 52.376 1.00 60.22 487 GLU A N 1
ATOM 3817 C CA . GLU A 1 487 ? 8.671 -19.304 52.376 1.00 60.22 487 GLU A CA 1
ATOM 3818 C C . GLU A 1 487 ? 7.636 -19.024 53.438 1.00 60.22 487 GLU A C 1
ATOM 3820 O O . GLU A 1 487 ? 6.439 -19.112 53.169 1.00 60.22 487 GLU A O 1
ATOM 3825 N N . GLY A 1 488 ? 8.063 -18.664 54.634 1.00 62.09 488 GLY A N 1
ATOM 3826 C CA . GLY A 1 488 ? 7.213 -17.782 55.412 1.00 62.09 488 GLY A CA 1
ATOM 3827 C C . GLY A 1 488 ? 6.924 -16.496 54.623 1.00 62.09 488 GLY A C 1
ATOM 3828 O O . GLY A 1 488 ? 6.002 -15.780 55.003 1.00 62.09 488 GLY A O 1
ATOM 3829 N N . GLY A 1 489 ? 7.673 -16.224 53.536 1.00 61.25 489 GLY A N 1
ATOM 3830 C CA . GLY A 1 489 ? 7.383 -15.287 52.464 1.00 61.25 489 GLY A CA 1
ATOM 3831 C C . GLY A 1 489 ? 5.891 -15.138 52.238 1.00 61.25 489 GLY A C 1
ATOM 3832 O O . GLY A 1 489 ? 5.218 -16.031 51.727 1.00 61.25 489 GLY A O 1
ATOM 3833 N N . GLU A 1 490 ? 5.371 -14.006 52.708 1.00 63.34 490 GLU A N 1
ATOM 3834 C CA . GLU A 1 490 ? 3.956 -13.883 53.010 1.00 63.34 490 GLU A CA 1
ATOM 3835 C C . GLU A 1 490 ? 3.088 -14.025 51.755 1.00 63.34 490 GLU A C 1
ATOM 3837 O O . GLU A 1 490 ? 3.337 -13.423 50.709 1.00 63.34 490 GLU A O 1
ATOM 3842 N N . GLU A 1 491 ? 2.050 -14.842 51.915 1.00 70.69 491 GLU A N 1
ATOM 3843 C CA . GLU A 1 491 ? 1.210 -15.370 50.852 1.00 70.69 491 GLU A CA 1
ATOM 3844 C C . GLU A 1 491 ? 0.276 -14.327 50.156 1.00 70.69 491 GLU A C 1
ATOM 3846 O O . GLU A 1 491 ? 0.137 -13.173 50.580 1.00 70.69 491 GLU A O 1
ATOM 3851 N N . PRO A 1 492 ? -0.394 -14.745 49.064 1.00 63.09 492 PRO A N 1
ATOM 3852 C CA . PRO A 1 492 ? -1.086 -13.915 48.065 1.00 63.09 492 PRO A CA 1
ATOM 3853 C C . PRO A 1 492 ? -2.425 -13.218 48.348 1.00 63.09 492 PRO A C 1
ATOM 3855 O O . PRO A 1 492 ? -3.240 -13.642 49.164 1.00 63.09 492 PRO A O 1
ATOM 3858 N N . ARG A 1 493 ? -2.737 -12.234 47.482 1.00 76.56 493 ARG A N 1
ATOM 3859 C CA . ARG A 1 493 ? -3.950 -11.395 47.440 1.00 76.56 493 ARG A CA 1
ATOM 3860 C C . ARG A 1 493 ? -4.575 -11.109 46.027 1.00 76.56 493 ARG A C 1
ATOM 3862 O O . ARG A 1 493 ? -5.717 -10.637 46.006 1.00 76.56 493 ARG A O 1
ATOM 3869 N N . LEU A 1 494 ? -3.954 -11.412 44.864 1.00 78.88 494 LEU A N 1
ATOM 3870 C CA . LEU A 1 494 ? -4.430 -10.968 43.517 1.00 78.88 494 LEU A CA 1
ATOM 3871 C C . LEU A 1 494 ? -5.669 -11.731 43.010 1.00 78.88 494 LEU A C 1
ATOM 3873 O O . LEU A 1 494 ? -5.866 -12.927 43.250 1.00 78.88 494 LEU A O 1
ATOM 3877 N N . ARG A 1 495 ? -6.489 -11.020 42.233 1.00 81.50 495 ARG A N 1
ATOM 3878 C CA . ARG A 1 495 ? -7.858 -11.348 41.815 1.00 81.50 495 ARG A CA 1
ATOM 3879 C C . ARG A 1 495 ? -8.134 -11.816 40.361 1.00 81.50 495 ARG A C 1
ATOM 3881 O O . ARG A 1 495 ? -9.076 -12.584 40.209 1.00 81.50 495 ARG A O 1
ATOM 3888 N N . GLY A 1 496 ? -7.448 -11.341 39.311 1.00 77.31 496 GLY A N 1
ATOM 3889 C CA . GLY A 1 496 ? -7.965 -11.337 37.915 1.00 77.31 496 GLY A CA 1
ATOM 3890 C C . GLY A 1 496 ? -7.830 -12.580 36.990 1.00 77.31 496 GLY A C 1
ATOM 3891 O O . GLY A 1 496 ? -7.353 -13.642 37.356 1.00 77.31 496 GLY A O 1
ATOM 3892 N N . HIS A 1 497 ? -8.288 -12.435 35.739 1.00 86.62 497 HIS A N 1
ATOM 3893 C CA . HIS A 1 497 ? -7.623 -12.873 34.490 1.00 86.62 497 HIS A CA 1
ATOM 3894 C C . HIS A 1 497 ? -7.850 -11.761 33.430 1.00 86.62 497 HIS A C 1
ATOM 3896 O O . HIS A 1 497 ? -8.563 -10.789 33.708 1.00 86.62 497 HIS A O 1
ATOM 3902 N N . VAL A 1 498 ? -7.113 -11.791 32.317 1.00 82.75 498 VAL A N 1
ATOM 3903 C CA . VAL A 1 498 ? -6.291 -10.633 31.932 1.00 82.75 498 VAL A CA 1
ATOM 3904 C C . VAL A 1 498 ? -5.802 -10.762 30.409 1.00 82.75 498 VAL A C 1
ATOM 3906 O O . VAL A 1 498 ? -5.948 -11.846 29.847 1.00 82.75 498 VAL A O 1
ATOM 3909 N N . ARG A 1 499 ? -5.289 -9.708 29.700 1.00 80.81 499 ARG A N 1
ATOM 3910 C CA . ARG A 1 499 ? -4.721 -9.586 28.274 1.00 80.81 499 ARG A CA 1
ATOM 3911 C C . ARG A 1 499 ? -3.253 -9.920 27.616 1.00 80.81 499 ARG A C 1
ATOM 3913 O O . ARG A 1 499 ? -3.462 -10.469 26.534 1.00 80.81 499 ARG A O 1
ATOM 3920 N N . MET A 1 500 ? -1.872 -9.759 27.805 1.00 80.75 500 MET A N 1
ATOM 3921 C CA . MET A 1 500 ? -0.621 -9.168 28.521 1.00 80.75 500 MET A CA 1
ATOM 3922 C C . MET A 1 500 ? 0.567 -9.030 27.524 1.00 80.75 500 MET A C 1
ATOM 3924 O O . MET A 1 500 ? 0.453 -9.631 26.471 1.00 80.75 500 MET A O 1
ATOM 3928 N N . TYR A 1 501 ? 1.690 -8.293 27.772 1.00 73.75 501 TYR A N 1
ATOM 3929 C CA . TYR A 1 501 ? 2.755 -7.986 26.778 1.00 73.75 501 TYR A CA 1
ATOM 3930 C C . TYR A 1 501 ? 4.199 -7.736 27.370 1.00 73.75 501 TYR A C 1
ATOM 3932 O O . TYR A 1 501 ? 4.329 -7.954 28.574 1.00 73.75 501 TYR A O 1
ATOM 3940 N N . PHE A 1 502 ? 5.273 -7.470 26.571 1.00 68.50 502 PHE A N 1
ATOM 3941 C CA . PHE A 1 502 ? 6.721 -7.367 26.966 1.00 68.50 502 PHE A CA 1
ATOM 3942 C C . PHE A 1 502 ? 7.796 -7.290 25.803 1.00 68.50 502 PHE A C 1
ATOM 3944 O O . PHE A 1 502 ? 8.006 -8.310 25.149 1.00 68.50 502 PHE A O 1
ATOM 3951 N N . ALA A 1 503 ? 8.571 -6.195 25.586 1.00 59.09 503 ALA A N 1
ATOM 3952 C CA . ALA A 1 503 ? 9.783 -6.101 24.688 1.00 59.09 503 ALA A CA 1
ATOM 3953 C C . ALA A 1 503 ? 11.241 -6.088 25.251 1.00 59.09 503 ALA A C 1
ATOM 3955 O O . ALA A 1 503 ? 11.677 -5.225 25.993 1.00 59.09 503 ALA A O 1
ATOM 3956 N N . HIS A 1 504 ? 12.080 -6.976 24.724 1.00 56.56 504 HIS A N 1
ATOM 3957 C CA . HIS A 1 504 ? 13.524 -6.740 24.554 1.00 56.56 504 HIS A CA 1
ATOM 3958 C C . HIS A 1 504 ? 14.483 -6.635 25.765 1.00 56.56 504 HIS A C 1
ATOM 3960 O O . HIS A 1 504 ? 15.691 -6.480 25.565 1.00 56.56 504 HIS A O 1
ATOM 3966 N N . SER A 1 505 ? 14.016 -6.826 26.994 1.00 66.25 505 SER A N 1
ATOM 3967 C CA . SER A 1 505 ? 14.892 -7.086 28.149 1.00 66.25 505 SER A CA 1
ATOM 3968 C C . SER A 1 505 ? 15.694 -8.371 28.050 1.00 66.25 505 SER A C 1
ATOM 3970 O O . SER A 1 505 ? 15.432 -9.250 27.224 1.00 66.25 505 SER A O 1
ATOM 3972 N N . GLU A 1 506 ? 16.603 -8.533 28.999 1.00 63.06 506 GLU A N 1
ATOM 3973 C CA . GLU A 1 506 ? 17.331 -9.773 29.198 1.00 63.06 506 GLU A CA 1
ATOM 3974 C C . GLU A 1 506 ? 16.768 -10.625 30.333 1.00 63.06 506 GLU A C 1
ATOM 3976 O O . GLU A 1 506 ? 15.968 -10.165 31.144 1.00 63.06 506 GLU A O 1
ATOM 3981 N N . LEU A 1 507 ? 17.182 -11.890 30.354 1.00 78.81 507 LEU A N 1
ATOM 3982 C CA . LEU A 1 507 ? 16.934 -12.910 31.374 1.00 78.81 507 LEU A CA 1
ATOM 3983 C C . LEU A 1 507 ? 18.216 -13.760 31.473 1.00 78.81 507 LEU A C 1
ATOM 3985 O O . LEU A 1 507 ? 18.985 -13.725 30.527 1.00 78.81 507 LEU A O 1
ATOM 3989 N N . SER A 1 508 ? 18.464 -14.574 32.506 1.00 63.09 508 SER A N 1
ATOM 3990 C CA . SER A 1 508 ? 19.608 -15.521 32.480 1.00 63.09 508 SER A CA 1
ATOM 3991 C C . SER A 1 508 ? 19.212 -16.947 32.117 1.00 63.09 508 SER A C 1
ATOM 3993 O O . SER A 1 508 ? 19.460 -17.393 30.997 1.00 63.09 508 SER A O 1
ATOM 3995 N N . ASP A 1 509 ? 18.582 -17.653 33.056 1.00 68.12 509 ASP A N 1
ATOM 3996 C CA . ASP A 1 509 ? 17.800 -18.861 32.834 1.00 68.12 509 ASP A CA 1
ATOM 3997 C C . ASP A 1 509 ? 16.338 -18.442 32.702 1.00 68.12 509 ASP A C 1
ATOM 3999 O O . ASP A 1 509 ? 15.635 -18.276 33.709 1.00 68.12 509 ASP A O 1
ATOM 4003 N N . PRO A 1 510 ? 15.844 -18.293 31.468 1.00 80.31 510 PRO A N 1
ATOM 4004 C CA . PRO A 1 510 ? 14.478 -17.892 31.283 1.00 80.31 510 PRO A CA 1
ATOM 4005 C C . PRO A 1 510 ? 13.462 -18.957 31.732 1.00 80.31 510 PRO A C 1
ATOM 4007 O O . PRO A 1 510 ? 12.304 -18.593 31.804 1.00 80.31 510 PRO A O 1
ATOM 4010 N N . VAL A 1 511 ? 13.805 -20.202 32.131 1.00 72.44 511 VAL A N 1
ATOM 4011 C CA . VAL A 1 511 ? 12.869 -21.091 32.875 1.00 72.44 511 VAL A CA 1
ATOM 4012 C C . VAL A 1 511 ? 12.863 -20.795 34.368 1.00 72.44 511 VAL A C 1
ATOM 4014 O O . VAL A 1 511 ? 11.821 -20.904 35.010 1.00 72.44 511 VAL A O 1
ATOM 4017 N N . ALA A 1 512 ? 13.982 -20.355 34.941 1.00 80.12 512 ALA A N 1
ATOM 4018 C CA . ALA A 1 512 ? 14.021 -19.845 36.308 1.00 80.12 512 ALA A CA 1
ATOM 4019 C C . ALA A 1 512 ? 13.537 -18.390 36.419 1.00 80.12 512 ALA A C 1
ATOM 4021 O O . ALA A 1 512 ? 13.219 -17.953 37.519 1.00 80.12 512 ALA A O 1
ATOM 4022 N N . VAL A 1 513 ? 13.210 -17.729 35.309 1.00 83.88 513 VAL A N 1
ATOM 4023 C CA . VAL A 1 513 ? 12.192 -16.662 35.299 1.00 83.88 513 VAL A CA 1
ATOM 4024 C C . VAL A 1 513 ? 10.820 -17.215 35.728 1.00 83.88 513 VAL A C 1
ATOM 4026 O O . VAL A 1 513 ? 9.897 -16.441 35.894 1.00 83.88 513 VAL A O 1
ATOM 4029 N N . ALA A 1 514 ? 10.680 -18.521 36.026 1.00 85.88 514 ALA A N 1
ATOM 4030 C CA . ALA A 1 514 ? 9.621 -19.106 36.853 1.00 85.88 514 ALA A CA 1
ATOM 4031 C C . ALA A 1 514 ? 10.026 -19.439 38.298 1.00 85.88 514 ALA A C 1
ATOM 4033 O O . ALA A 1 514 ? 9.153 -19.564 39.143 1.00 85.88 514 ALA A O 1
ATOM 4034 N N . ARG A 1 515 ? 11.311 -19.510 38.647 1.00 69.75 515 ARG A N 1
ATOM 4035 C CA . ARG A 1 515 ? 11.722 -19.317 40.050 1.00 69.75 515 ARG A CA 1
ATOM 4036 C C . ARG A 1 515 ? 11.285 -17.922 40.540 1.00 69.75 515 ARG A C 1
ATOM 4038 O O . ARG A 1 515 ? 11.060 -17.738 41.726 1.00 69.75 515 ARG A O 1
ATOM 4045 N N . PHE A 1 516 ? 11.053 -16.995 39.602 1.00 82.19 516 PHE A N 1
ATOM 4046 C CA . PHE A 1 516 ? 10.069 -15.916 39.719 1.00 82.19 516 PHE A CA 1
ATOM 4047 C C . PHE A 1 516 ? 8.651 -16.316 39.225 1.00 82.19 516 PHE A C 1
ATOM 4049 O O . PHE A 1 516 ? 7.877 -16.780 40.034 1.00 82.19 516 PHE A O 1
ATOM 4056 N N . LEU A 1 517 ? 8.232 -16.215 37.961 1.00 85.12 517 LEU A N 1
ATOM 4057 C CA . LEU A 1 517 ? 6.841 -16.415 37.467 1.00 85.12 517 LEU A CA 1
ATOM 4058 C C . LEU A 1 517 ? 6.128 -17.800 37.729 1.00 85.12 517 LEU A C 1
ATOM 4060 O O . LEU A 1 517 ? 5.020 -17.997 37.228 1.00 85.12 517 LEU A O 1
ATOM 4064 N N . ARG A 1 518 ? 6.668 -18.764 38.521 1.00 81.44 518 ARG A N 1
ATOM 4065 C CA . ARG A 1 518 ? 5.918 -19.809 39.311 1.00 81.44 518 ARG A CA 1
ATOM 4066 C C . ARG A 1 518 ? 5.645 -19.384 40.728 1.00 81.44 518 ARG A C 1
ATOM 4068 O O . ARG A 1 518 ? 4.570 -19.721 41.195 1.00 81.44 518 ARG A O 1
ATOM 4075 N N . GLN A 1 519 ? 6.572 -18.662 41.317 1.00 74.31 519 GLN A N 1
ATOM 4076 C CA . GLN A 1 519 ? 6.771 -18.316 42.709 1.00 74.31 519 GLN A CA 1
ATOM 4077 C C . GLN A 1 519 ? 6.486 -16.802 42.971 1.00 74.31 519 GLN A C 1
ATOM 4079 O O . GLN A 1 519 ? 7.292 -16.149 43.596 1.00 74.31 519 GLN A O 1
ATOM 4084 N N . VAL A 1 520 ? 5.404 -16.191 42.423 1.00 80.69 520 VAL A N 1
ATOM 4085 C CA . VAL A 1 520 ? 5.155 -14.714 42.316 1.00 80.69 520 VAL A CA 1
ATOM 4086 C C . VAL A 1 520 ? 3.686 -14.150 42.212 1.00 80.69 520 VAL A C 1
ATOM 4088 O O . VAL A 1 520 ? 3.385 -13.240 42.967 1.00 80.69 520 VAL A O 1
ATOM 4091 N N . PHE A 1 521 ? 2.745 -14.653 41.376 1.00 85.44 521 PHE A N 1
ATOM 4092 C CA . PHE A 1 521 ? 1.276 -14.319 41.409 1.00 85.44 521 PHE A CA 1
ATOM 4093 C C . PHE A 1 521 ? 0.183 -15.476 41.426 1.00 85.44 521 PHE A C 1
ATOM 4095 O O . PHE A 1 521 ? -0.135 -15.998 40.364 1.00 85.44 521 PHE A O 1
ATOM 4102 N N . VAL A 1 522 ? -0.460 -15.924 42.519 1.00 80.25 522 VAL A N 1
ATOM 4103 C CA . VAL A 1 522 ? -1.305 -17.160 42.726 1.00 80.25 522 VAL A CA 1
ATOM 4104 C C . VAL A 1 522 ? -1.796 -18.029 41.548 1.00 80.25 522 VAL A C 1
ATOM 4106 O O . VAL A 1 522 ? -1.870 -19.246 41.703 1.00 80.25 522 VAL A O 1
ATOM 4109 N N . ARG A 1 523 ? -2.274 -17.453 40.440 1.00 75.12 523 ARG A N 1
ATOM 4110 C CA . ARG A 1 523 ? -2.928 -18.169 39.341 1.00 75.12 523 ARG A CA 1
ATOM 4111 C C . ARG A 1 523 ? -2.285 -17.876 37.976 1.00 75.12 523 ARG A C 1
ATOM 4113 O O . ARG A 1 523 ? -1.846 -18.854 37.366 1.00 75.12 523 ARG A O 1
ATOM 4120 N N . GLY A 1 524 ? -2.138 -16.609 37.533 1.00 81.94 524 GLY A N 1
ATOM 4121 C CA . GLY A 1 524 ? -1.223 -16.249 36.435 1.00 81.94 524 GLY A CA 1
ATOM 4122 C C . GLY A 1 524 ? -1.357 -15.156 35.281 1.00 81.94 524 GLY A C 1
ATOM 4123 O O . GLY A 1 524 ? -2.349 -14.527 35.002 1.00 81.94 524 GLY A O 1
ATOM 4124 N N . CYS A 1 525 ? -0.310 -14.962 34.493 1.00 82.06 525 CYS A N 1
ATOM 4125 C CA . CYS A 1 525 ? -0.044 -14.153 33.291 1.00 82.06 525 CYS A CA 1
ATOM 4126 C C . CYS A 1 525 ? -0.494 -14.554 31.875 1.00 82.06 525 CYS A C 1
ATOM 4128 O O . CYS A 1 525 ? -0.265 -15.682 31.500 1.00 82.06 525 CYS A O 1
ATOM 4130 N N . SER A 1 526 ? -0.950 -13.620 31.023 1.00 79.12 526 SER A N 1
ATOM 4131 C CA . SER A 1 526 ? -1.324 -13.874 29.624 1.00 79.12 526 SER A CA 1
ATOM 4132 C C . SER A 1 526 ? -0.629 -13.080 28.516 1.00 79.12 526 SER A C 1
ATOM 4134 O O . SER A 1 526 ? -1.280 -12.327 27.807 1.00 79.12 526 SER A O 1
ATOM 4136 N N . ILE A 1 527 ? 0.662 -13.299 28.252 1.00 81.94 527 ILE A N 1
ATOM 4137 C CA . ILE A 1 527 ? 1.385 -12.497 27.245 1.00 81.94 527 ILE A CA 1
ATOM 4138 C C . ILE A 1 527 ? 0.926 -12.693 25.764 1.00 81.94 527 ILE A C 1
ATOM 4140 O O . ILE A 1 527 ? 0.396 -13.749 25.448 1.00 81.94 527 ILE A O 1
ATOM 4144 N N . ALA A 1 528 ? 1.015 -11.666 24.887 1.00 70.31 528 ALA A N 1
ATOM 4145 C CA . ALA A 1 528 ? 0.301 -11.403 23.609 1.00 70.31 528 ALA A CA 1
ATOM 4146 C C . ALA A 1 528 ? 1.022 -10.374 22.678 1.00 70.31 528 ALA A C 1
ATOM 4148 O O . ALA A 1 528 ? 1.935 -9.714 23.128 1.00 70.31 528 ALA A O 1
ATOM 4149 N N . SER A 1 529 ? 0.685 -10.197 21.391 1.00 58.56 529 SER A N 1
ATOM 4150 C CA . SER A 1 529 ? 1.469 -9.384 20.418 1.00 58.56 529 SER A CA 1
ATOM 4151 C C . SER A 1 529 ? 1.293 -7.857 20.478 1.00 58.56 529 SER A C 1
ATOM 4153 O O . SER A 1 529 ? 0.195 -7.397 20.767 1.00 58.56 529 SER A O 1
ATOM 4155 N N . TRP A 1 530 ? 2.321 -7.120 20.031 1.00 59.16 530 TRP A N 1
ATOM 4156 C CA . TRP A 1 530 ? 2.300 -5.710 19.590 1.00 59.16 530 TRP A CA 1
ATOM 4157 C C . TRP A 1 530 ? 0.967 -5.317 18.867 1.00 59.16 530 TRP A C 1
ATOM 4159 O O . TRP A 1 530 ? 0.579 -6.083 17.971 1.00 59.16 530 TRP A O 1
ATOM 4169 N N . PRO A 1 531 ? 0.221 -4.221 19.196 1.00 52.72 531 PRO A N 1
ATOM 4170 C CA . PRO A 1 531 ? -1.090 -3.911 18.628 1.00 52.72 531 PRO A CA 1
ATOM 4171 C C . PRO A 1 531 ? -1.046 -2.648 17.736 1.00 52.72 531 PRO A C 1
ATOM 4173 O O . PRO A 1 531 ? -0.164 -1.806 17.838 1.00 52.72 531 PRO A O 1
ATOM 4176 N N . PRO A 1 532 ? -1.848 -2.555 16.680 1.00 44.47 532 PRO A N 1
ATOM 4177 C CA . PRO A 1 532 ? -1.549 -1.020 15.634 1.00 44.47 532 PRO A CA 1
ATOM 4178 C C . PRO A 1 532 ? -1.989 0.235 16.347 1.00 44.47 532 PRO A C 1
ATOM 4180 O O . PRO A 1 532 ? -2.815 0.127 17.239 1.00 44.47 532 PRO A O 1
ATOM 4183 N N . ARG A 1 533 ? -1.444 1.413 15.980 1.00 48.31 533 ARG A N 1
ATOM 4184 C CA . ARG A 1 533 ? -1.225 2.729 16.773 1.00 48.31 533 ARG A CA 1
ATOM 4185 C C . ARG A 1 533 ? -2.678 3.441 16.654 1.00 48.31 533 ARG A C 1
ATOM 4187 O O . ARG A 1 533 ? -2.933 4.642 16.583 1.00 48.31 533 ARG A O 1
ATOM 4194 N N . GLU A 1 534 ? -3.719 2.598 16.653 1.00 41.22 534 GLU A N 1
ATOM 4195 C CA . GLU A 1 534 ? -5.172 2.791 16.646 1.00 41.22 534 GLU A CA 1
ATOM 4196 C C . GLU A 1 534 ? -5.909 1.891 17.698 1.00 41.22 534 GLU A C 1
ATOM 4198 O O . GLU A 1 534 ? -7.014 2.213 18.146 1.00 41.22 534 GLU A O 1
ATOM 4203 N N . GLY A 1 535 ? -5.277 0.781 18.116 1.00 43.41 535 GLY A N 1
ATOM 4204 C CA . GLY A 1 535 ? -5.610 -0.341 19.025 1.00 43.41 535 GLY A CA 1
ATOM 4205 C C . GLY A 1 535 ? -6.037 -0.060 20.480 1.00 43.41 535 GLY A C 1
ATOM 4206 O O . GLY A 1 535 ? -6.180 -0.980 21.273 1.00 43.41 535 GLY A O 1
ATOM 4207 N N . MET A 1 536 ? -6.275 1.202 20.821 1.00 42.81 536 MET A N 1
ATOM 4208 C CA . MET A 1 536 ? -6.671 1.723 22.136 1.00 42.81 536 MET A CA 1
ATOM 4209 C C . MET A 1 536 ? -7.645 2.873 21.947 1.00 42.81 536 MET A C 1
ATOM 4211 O O . MET A 1 536 ? -8.725 2.894 22.536 1.00 42.81 536 MET A O 1
ATOM 4215 N N . TYR A 1 537 ? -7.266 3.826 21.082 1.00 47.50 537 TYR A N 1
ATOM 4216 C CA . TYR A 1 537 ? -8.087 4.984 20.743 1.00 47.50 537 TYR A CA 1
ATOM 4217 C C . TYR A 1 537 ? -9.482 4.533 20.261 1.00 47.50 537 TYR A C 1
ATOM 4219 O O . TYR A 1 537 ? -10.500 5.158 20.580 1.00 47.50 537 TYR A O 1
ATOM 4227 N N . LYS A 1 538 ? -9.559 3.398 19.548 1.00 41.69 538 LYS A N 1
ATOM 4228 C CA . LYS A 1 538 ? -10.809 2.741 19.132 1.00 41.69 538 LYS A CA 1
ATOM 4229 C C . LYS A 1 538 ? -11.544 2.079 20.317 1.00 41.69 538 LYS A C 1
ATOM 4231 O O . LYS A 1 538 ? -11.601 0.864 20.410 1.00 41.69 538 LYS A O 1
ATOM 4236 N N . ARG A 1 539 ? -12.218 2.867 21.167 1.00 39.69 539 ARG A N 1
ATOM 4237 C CA . ARG A 1 539 ? -13.009 2.472 22.374 1.00 39.69 539 ARG A CA 1
ATOM 4238 C C . ARG A 1 539 ? -13.972 1.254 22.329 1.00 39.69 539 ARG A C 1
ATOM 4240 O O . ARG A 1 539 ? -14.677 1.013 23.311 1.00 39.69 539 ARG A O 1
ATOM 4247 N N . ARG A 1 540 ? -14.113 0.509 21.233 1.00 40.97 540 ARG A N 1
ATOM 4248 C CA . ARG A 1 540 ? -14.951 -0.697 21.195 1.00 40.97 540 ARG A CA 1
ATOM 4249 C C . ARG A 1 540 ? -14.178 -1.881 21.769 1.00 40.97 540 ARG A C 1
ATOM 4251 O O . ARG A 1 540 ? -13.530 -2.612 21.030 1.00 40.97 540 ARG A O 1
ATOM 4258 N N . HIS A 1 541 ? -14.329 -2.081 23.079 1.00 42.16 541 HIS A N 1
ATOM 4259 C CA . HIS A 1 541 ? -13.790 -3.220 23.836 1.00 42.16 541 HIS A CA 1
ATOM 4260 C C . HIS A 1 541 ? -14.061 -4.597 23.192 1.00 42.16 541 HIS A C 1
ATOM 4262 O O . HIS A 1 541 ? -13.309 -5.533 23.439 1.00 42.16 541 HIS A O 1
ATOM 4268 N N . ASP A 1 542 ? -15.091 -4.698 22.343 1.00 40.28 542 ASP A N 1
ATOM 4269 C CA . ASP A 1 542 ? -15.543 -5.932 21.693 1.00 40.28 542 ASP A CA 1
ATOM 4270 C C . ASP A 1 542 ? -15.123 -6.053 20.205 1.00 40.28 542 ASP A C 1
ATOM 4272 O O . ASP A 1 542 ? -15.581 -6.965 19.524 1.00 40.28 542 ASP A O 1
ATOM 4276 N N . GLN A 1 543 ? -14.325 -5.121 19.651 1.00 40.97 543 GLN A N 1
ATOM 4277 C CA . GLN A 1 543 ? -13.960 -5.098 18.216 1.00 40.97 543 GLN A CA 1
ATOM 4278 C C . GLN A 1 543 ? -12.457 -4.915 17.932 1.00 40.97 543 GLN A C 1
ATOM 4280 O O . GLN A 1 543 ? -12.084 -4.393 16.880 1.00 40.97 543 GLN A O 1
ATOM 4285 N N . PHE A 1 544 ? -11.579 -5.348 18.837 1.00 42.19 544 PHE A N 1
ATOM 4286 C CA . PHE A 1 544 ? -10.139 -5.377 18.562 1.00 42.19 544 PHE A CA 1
ATOM 4287 C C . PHE A 1 544 ? -9.708 -6.665 17.861 1.00 42.19 544 PHE A C 1
ATOM 4289 O O . PHE A 1 544 ? -9.175 -7.560 18.510 1.00 42.19 544 PHE A O 1
ATOM 4296 N N . TRP A 1 545 ? -9.940 -6.654 16.542 1.00 44.94 545 TRP A N 1
ATOM 4297 C CA . TRP A 1 545 ? -9.384 -7.508 15.482 1.00 44.94 545 TRP A CA 1
ATOM 4298 C C . TRP A 1 545 ? -9.472 -9.032 15.689 1.00 44.94 545 TRP A C 1
ATOM 4300 O O . TRP A 1 545 ? -8.710 -9.611 16.455 1.00 44.94 545 TRP A O 1
ATOM 4310 N N . ASP A 1 546 ? -10.328 -9.690 14.898 1.00 41.66 546 ASP A N 1
ATOM 4311 C CA . ASP A 1 546 ? -10.066 -11.071 14.467 1.00 41.66 546 ASP A CA 1
ATOM 4312 C C . ASP A 1 546 ? -8.823 -11.074 13.552 1.00 41.66 546 ASP A C 1
ATOM 4314 O O . ASP A 1 546 ? -8.650 -10.153 12.749 1.00 41.66 546 ASP A O 1
ATOM 4318 N N . ASP A 1 547 ? -7.965 -12.099 13.634 1.00 42.53 547 ASP A N 1
ATOM 4319 C CA . ASP A 1 547 ? -6.608 -12.092 13.048 1.00 42.53 547 ASP A CA 1
ATOM 4320 C C . ASP A 1 547 ? -6.547 -12.269 11.507 1.00 42.53 547 ASP A C 1
ATOM 4322 O O . ASP A 1 547 ? -5.638 -12.916 10.980 1.00 42.53 547 ASP A O 1
ATOM 4326 N N . ALA A 1 548 ? -7.522 -11.743 10.763 1.00 39.16 548 ALA A N 1
ATOM 4327 C CA . ALA A 1 548 ? -7.515 -11.741 9.298 1.00 39.16 548 ALA A CA 1
ATOM 4328 C C . ALA A 1 548 ? -6.554 -10.688 8.706 1.00 39.16 548 ALA A C 1
ATOM 4330 O O . ALA A 1 548 ? -6.026 -10.886 7.615 1.00 39.16 548 ALA A O 1
ATOM 4331 N N . GLU A 1 549 ? -6.310 -9.587 9.428 1.00 41.62 549 GLU A N 1
ATOM 4332 C CA . GLU A 1 549 ? -5.599 -8.398 8.934 1.00 41.62 549 GLU A CA 1
ATOM 4333 C C . GLU A 1 549 ? -4.483 -7.956 9.904 1.00 41.62 549 GLU A C 1
ATOM 4335 O O . GLU A 1 549 ? -4.588 -6.957 10.611 1.00 41.62 549 GLU A O 1
ATOM 4340 N N . VAL A 1 550 ? -3.380 -8.715 9.938 1.00 41.47 550 VAL A N 1
ATOM 4341 C CA . VAL A 1 550 ? -2.116 -8.340 10.611 1.00 41.47 550 VAL A CA 1
ATOM 4342 C C . VAL A 1 550 ? -0.939 -8.730 9.697 1.00 41.47 550 VAL A C 1
ATOM 4344 O O . VAL A 1 550 ? -0.949 -9.832 9.130 1.00 41.47 550 VAL A O 1
ATOM 4347 N N . PRO A 1 551 ? 0.087 -7.873 9.500 1.00 36.53 551 PRO A N 1
ATOM 4348 C CA . PRO A 1 551 ? 1.215 -8.192 8.628 1.00 36.53 551 PRO A CA 1
ATOM 4349 C C . PRO A 1 551 ? 2.110 -9.261 9.262 1.00 36.53 551 PRO A C 1
ATOM 4351 O O . PRO A 1 551 ? 2.314 -9.302 10.475 1.00 36.53 551 PRO A O 1
ATOM 4354 N N . ARG A 1 552 ? 2.738 -10.088 8.425 1.00 40.22 552 ARG A N 1
ATOM 4355 C CA . ARG A 1 552 ? 3.620 -11.186 8.858 1.00 40.22 552 ARG A CA 1
ATOM 4356 C C . ARG A 1 552 ? 4.920 -10.770 9.543 1.00 40.22 552 ARG A C 1
ATOM 4358 O O . ARG A 1 552 ? 5.659 -11.647 9.973 1.00 40.22 552 ARG A O 1
ATOM 4365 N N . ASN A 1 553 ? 5.219 -9.477 9.591 1.00 42.12 553 ASN A N 1
ATOM 4366 C CA . ASN A 1 553 ? 6.605 -9.032 9.655 1.00 42.12 553 ASN A CA 1
ATOM 4367 C C . ASN A 1 553 ? 7.107 -8.715 11.060 1.00 42.12 553 ASN A C 1
ATOM 4369 O O . ASN A 1 553 ? 8.317 -8.744 11.229 1.00 42.12 553 ASN A O 1
ATOM 4373 N N . TRP A 1 554 ? 6.248 -8.412 12.050 1.00 50.59 554 TRP A N 1
ATOM 4374 C CA . TRP A 1 554 ? 6.755 -8.177 13.412 1.00 50.59 554 TRP A CA 1
ATOM 4375 C C . TRP A 1 554 ? 7.595 -9.342 13.860 1.00 50.59 554 TRP A C 1
ATOM 4377 O O . TRP A 1 554 ? 7.231 -10.479 13.580 1.00 50.59 554 TRP A O 1
ATOM 4387 N N . ALA A 1 555 ? 8.640 -9.082 14.623 1.00 48.62 555 ALA A N 1
ATOM 4388 C CA . ALA A 1 555 ? 9.388 -10.166 15.195 1.00 48.62 555 ALA A CA 1
ATOM 4389 C C . ALA A 1 555 ? 10.034 -9.742 16.510 1.00 48.62 555 ALA A C 1
ATOM 4391 O O . ALA A 1 555 ? 10.237 -8.569 16.810 1.00 48.62 555 ALA A O 1
ATOM 4392 N N . VAL A 1 556 ? 10.103 -10.686 17.429 1.00 54.28 556 VAL A N 1
ATOM 4393 C CA . VAL A 1 556 ? 9.973 -10.426 18.845 1.00 54.28 556 VAL A CA 1
ATOM 4394 C C . VAL A 1 556 ? 10.434 -11.743 19.540 1.00 54.28 556 VAL A C 1
ATOM 4396 O O . VAL A 1 556 ? 9.664 -12.604 19.919 1.00 54.28 556 VAL A O 1
ATOM 4399 N N . GLY A 1 557 ? 11.757 -11.929 19.635 1.00 54.97 557 GLY A N 1
ATOM 4400 C CA . GLY A 1 557 ? 12.462 -13.208 19.833 1.00 54.97 557 GLY A CA 1
ATOM 4401 C C . GLY A 1 557 ? 12.797 -13.637 21.268 1.00 54.97 557 GLY A C 1
ATOM 4402 O O . GLY A 1 557 ? 12.122 -14.491 21.807 1.00 54.97 557 GLY A O 1
ATOM 4403 N N . GLN A 1 558 ? 13.822 -13.104 21.933 1.00 65.12 558 GLN A N 1
ATOM 4404 C CA . GLN A 1 558 ? 14.480 -13.750 23.102 1.00 65.12 558 GLN A CA 1
ATOM 4405 C C . GLN A 1 558 ? 13.598 -14.158 24.328 1.00 65.12 558 GLN A C 1
ATOM 4407 O O . GLN A 1 558 ? 13.958 -15.063 25.076 1.00 65.12 558 GLN A O 1
ATOM 4412 N N . TRP A 1 559 ? 12.417 -13.559 24.504 1.00 77.56 559 TRP A N 1
ATOM 4413 C CA . TRP A 1 559 ? 11.369 -13.861 25.497 1.00 77.56 559 TRP A CA 1
ATOM 4414 C C . TRP A 1 559 ? 10.304 -14.853 25.033 1.00 77.56 559 TRP A C 1
ATOM 4416 O O . TRP A 1 559 ? 9.482 -15.229 25.872 1.00 77.56 559 TRP A O 1
ATOM 4426 N N . LEU A 1 560 ? 10.297 -15.266 23.745 1.00 78.94 560 LEU A N 1
ATOM 4427 C CA . LEU A 1 560 ? 9.205 -15.946 23.003 1.00 78.94 560 LEU A CA 1
ATOM 4428 C C . LEU A 1 560 ? 8.709 -17.253 23.618 1.00 78.94 560 LEU A C 1
ATOM 4430 O O . LEU A 1 560 ? 7.919 -18.006 23.082 1.00 78.94 560 LEU A O 1
ATOM 4434 N N . GLU A 1 561 ? 9.236 -17.568 24.752 1.00 68.12 561 GLU A N 1
ATOM 4435 C CA . GLU A 1 561 ? 9.901 -18.780 25.051 1.00 68.12 561 GLU A CA 1
ATOM 4436 C C . GLU A 1 561 ? 9.484 -19.078 26.486 1.00 68.12 561 GLU A C 1
ATOM 4438 O O . GLU A 1 561 ? 8.652 -19.956 26.693 1.00 68.12 561 GLU A O 1
ATOM 4443 N N . VAL A 1 562 ? 9.749 -18.124 27.391 1.00 80.44 562 VAL A N 1
ATOM 4444 C CA . VAL A 1 562 ? 8.873 -17.807 28.533 1.00 80.44 562 VAL A CA 1
ATOM 4445 C C . VAL A 1 562 ? 7.388 -17.653 28.086 1.00 80.44 562 VAL A C 1
ATOM 4447 O O . VAL A 1 562 ? 6.502 -17.899 28.902 1.00 80.44 562 VAL A O 1
ATOM 4450 N N . ARG A 1 563 ? 7.181 -17.351 26.777 1.00 79.75 563 ARG A N 1
ATOM 4451 C CA . ARG A 1 563 ? 6.278 -17.881 25.688 1.00 79.75 563 ARG A CA 1
ATOM 4452 C C . ARG A 1 563 ? 5.411 -19.119 26.131 1.00 79.75 563 ARG A C 1
ATOM 4454 O O . ARG A 1 563 ? 4.887 -19.192 27.232 1.00 79.75 563 ARG A O 1
ATOM 4461 N N . LYS A 1 564 ? 5.333 -20.198 25.318 1.00 84.12 564 LYS A N 1
ATOM 4462 C CA . LYS A 1 564 ? 4.503 -21.452 25.452 1.00 84.12 564 LYS A CA 1
ATOM 4463 C C . LYS A 1 564 ? 4.682 -22.159 26.747 1.00 84.12 564 LYS A C 1
ATOM 4465 O O . LYS A 1 564 ? 3.771 -22.860 27.181 1.00 84.12 564 LYS A O 1
ATOM 4470 N N . GLU A 1 565 ? 5.855 -22.008 27.313 1.00 78.25 565 GLU A N 1
ATOM 4471 C CA . GLU A 1 565 ? 6.125 -22.416 28.656 1.00 78.25 565 GLU A CA 1
ATOM 4472 C C . GLU A 1 565 ? 4.915 -22.161 29.566 1.00 78.25 565 GLU A C 1
ATOM 4474 O O . GLU A 1 565 ? 4.379 -23.079 30.195 1.00 78.25 565 GLU A O 1
ATOM 4479 N N . LEU A 1 566 ? 4.354 -20.953 29.537 1.00 77.44 566 LEU A N 1
ATOM 4480 C CA . LEU A 1 566 ? 3.215 -20.679 30.387 1.00 77.44 566 LEU A CA 1
ATOM 4481 C C . LEU A 1 566 ? 1.873 -21.178 29.869 1.00 77.44 566 LEU A C 1
ATOM 4483 O O . LEU A 1 566 ? 0.932 -21.251 30.655 1.00 77.44 566 LEU A O 1
ATOM 4487 N N . VAL A 1 567 ? 1.731 -21.591 28.609 1.00 80.75 567 VAL A N 1
ATOM 4488 C CA . VAL A 1 567 ? 0.522 -22.324 28.180 1.00 80.75 567 VAL A CA 1
ATOM 4489 C C . VAL A 1 567 ? 0.476 -23.697 28.866 1.00 80.75 567 VAL A C 1
ATOM 4491 O O . VAL A 1 567 ? -0.608 -24.230 29.093 1.00 80.75 567 VAL A O 1
ATOM 4494 N N . MET A 1 568 ? 1.605 -24.270 29.311 1.00 76.62 568 MET A N 1
ATOM 4495 C CA . MET A 1 568 ? 1.651 -25.692 29.691 1.00 76.62 568 MET A CA 1
ATOM 4496 C C . MET A 1 568 ? 1.164 -26.115 31.087 1.00 76.62 568 MET A C 1
ATOM 4498 O O . MET A 1 568 ? 0.832 -27.277 31.191 1.00 76.62 568 MET A O 1
ATOM 4502 N N . LEU A 1 569 ? 1.006 -25.291 32.138 1.00 71.56 569 LEU A N 1
ATOM 4503 C CA . LEU A 1 569 ? 0.111 -25.621 33.289 1.00 71.56 569 LEU A CA 1
ATOM 4504 C C . LEU A 1 569 ? -1.146 -24.760 33.226 1.00 71.56 569 LEU A C 1
ATOM 4506 O O . LEU A 1 569 ? -1.952 -24.885 34.124 1.00 71.56 569 LEU A O 1
ATOM 4510 N N . GLU A 1 570 ? -1.436 -23.983 32.178 1.00 75.44 570 GLU A N 1
ATOM 4511 C CA . GLU A 1 570 ? -2.857 -23.728 31.936 1.00 75.44 570 GLU A CA 1
ATOM 4512 C C . GLU A 1 570 ? -3.421 -25.001 31.375 1.00 75.44 570 GLU A C 1
ATOM 4514 O O . GLU A 1 570 ? -4.314 -25.577 31.979 1.00 75.44 570 GLU A O 1
ATOM 4519 N N . HIS A 1 571 ? -2.792 -25.538 30.332 1.00 77.31 571 HIS A N 1
ATOM 4520 C CA . HIS A 1 571 ? -3.107 -26.868 29.863 1.00 77.31 571 HIS A CA 1
ATOM 4521 C C . HIS A 1 571 ? -2.874 -27.942 30.924 1.00 77.31 571 HIS A C 1
ATOM 4523 O O . HIS A 1 571 ? -3.801 -28.706 31.120 1.00 77.31 571 HIS A O 1
ATOM 4529 N N . VAL A 1 572 ? -1.783 -28.009 31.693 1.00 68.81 572 VAL A N 1
ATOM 4530 C CA . VAL A 1 572 ? -1.651 -29.067 32.721 1.00 68.81 572 VAL A CA 1
ATOM 4531 C C . VAL A 1 572 ? -2.457 -28.800 34.009 1.00 68.81 572 VAL A C 1
ATOM 4533 O O . VAL A 1 572 ? -2.964 -29.788 34.526 1.00 68.81 572 VAL A O 1
ATOM 4536 N N . LEU A 1 573 ? -2.714 -27.577 34.527 1.00 68.31 573 LEU A N 1
ATOM 4537 C CA . LEU A 1 573 ? -3.676 -27.432 35.653 1.00 68.31 573 LEU A CA 1
ATOM 4538 C C . LEU A 1 573 ? -5.074 -27.747 35.146 1.00 68.31 573 LEU A C 1
ATOM 4540 O O . LEU A 1 573 ? -5.753 -28.590 35.725 1.00 68.31 573 LEU A O 1
ATOM 4544 N N . THR A 1 574 ? -5.490 -27.127 34.041 1.00 67.88 574 THR A N 1
ATOM 4545 C CA . THR A 1 574 ? -6.836 -27.317 33.490 1.00 67.88 574 THR A CA 1
ATOM 4546 C C . THR A 1 574 ? -7.046 -28.768 33.068 1.00 67.88 574 THR A C 1
ATOM 4548 O O . THR A 1 574 ? -8.081 -29.338 33.398 1.00 67.88 574 THR A O 1
ATOM 4551 N N . SER A 1 575 ? -6.062 -29.428 32.448 1.00 61.00 575 SER A N 1
ATOM 4552 C CA . SER A 1 575 ? -6.141 -30.861 32.116 1.00 61.00 575 SER A CA 1
ATOM 4553 C C . SER A 1 575 ? -6.079 -31.742 33.355 1.00 61.00 575 SER A C 1
ATOM 4555 O O . SER A 1 575 ? -6.835 -32.701 33.418 1.00 61.00 575 SER A O 1
ATOM 4557 N N . THR A 1 576 ? -5.273 -31.430 34.375 1.00 58.12 576 THR A N 1
ATOM 4558 C CA . THR A 1 576 ? -5.280 -32.203 35.634 1.00 58.12 576 THR A CA 1
ATOM 4559 C C . THR A 1 576 ? -6.652 -32.108 36.311 1.00 58.12 576 THR A C 1
ATOM 4561 O O . THR A 1 576 ? -7.215 -33.125 36.707 1.00 58.12 576 THR A O 1
ATOM 4564 N N . ILE A 1 577 ? -7.256 -30.917 36.345 1.00 67.56 577 ILE A N 1
ATOM 4565 C CA . ILE A 1 577 ? -8.615 -30.677 36.859 1.00 67.56 577 ILE A CA 1
ATOM 4566 C C . ILE A 1 577 ? -9.687 -31.383 35.991 1.00 67.56 577 ILE A C 1
ATOM 4568 O O . ILE A 1 577 ? -10.650 -31.945 36.521 1.00 67.56 577 ILE A O 1
ATOM 4572 N N . THR A 1 578 ? -9.515 -31.422 34.665 1.00 58.22 578 THR A N 1
ATOM 4573 C CA . THR A 1 578 ? -10.483 -32.009 33.707 1.00 58.22 578 THR A CA 1
ATOM 4574 C C . THR A 1 578 ? -10.392 -33.543 33.610 1.00 58.22 578 THR A C 1
ATOM 4576 O O . THR A 1 578 ? -11.403 -34.238 33.471 1.00 58.22 578 THR A O 1
ATOM 4579 N N . VAL A 1 579 ? -9.194 -34.116 33.738 1.00 55.59 579 VAL A N 1
ATOM 4580 C CA . VAL A 1 579 ? -8.977 -35.574 33.762 1.00 55.59 579 VAL A CA 1
ATOM 4581 C C . VAL A 1 579 ? -9.482 -36.175 35.076 1.00 55.59 579 VAL A C 1
ATOM 4583 O O . VAL A 1 579 ? -10.054 -37.265 35.072 1.00 55.59 579 VAL A O 1
ATOM 4586 N N . LEU A 1 580 ? -9.377 -35.445 36.193 1.00 60.25 580 LEU A N 1
ATOM 4587 C CA . LEU A 1 580 ? -9.927 -35.867 37.488 1.00 60.25 580 LEU A CA 1
ATOM 4588 C C . LEU A 1 580 ? -11.471 -35.883 37.554 1.00 60.25 580 LEU A C 1
ATOM 4590 O O . LEU A 1 580 ? -12.017 -36.344 38.555 1.00 60.25 580 LEU A O 1
ATOM 4594 N N . SER A 1 581 ? -12.189 -35.415 36.522 1.00 59.84 581 SER A N 1
ATOM 4595 C CA . SER A 1 581 ? -13.646 -35.189 36.578 1.00 59.84 581 SER A CA 1
ATOM 4596 C C . SER A 1 581 ? -14.513 -35.964 35.562 1.00 59.84 581 SER A C 1
ATOM 4598 O O . SER A 1 581 ? -15.736 -35.854 35.625 1.00 59.84 581 SER A O 1
ATOM 4600 N N . SER A 1 582 ? -13.950 -36.791 34.667 1.00 45.69 582 SER A N 1
ATOM 4601 C CA . SER A 1 582 ? -14.666 -37.284 33.460 1.00 45.69 582 SER A CA 1
ATOM 4602 C C . SER A 1 582 ? -14.952 -38.807 33.346 1.00 45.69 582 SER A C 1
ATOM 4604 O O . SER A 1 582 ? -15.538 -39.254 32.360 1.00 45.69 582 SER A O 1
ATOM 4606 N N . SER A 1 583 ? -14.601 -39.640 34.333 1.00 36.94 583 SER A N 1
ATOM 4607 C CA . SER A 1 583 ? -14.433 -41.105 34.145 1.00 36.94 583 SER A CA 1
ATOM 4608 C C . SER A 1 583 ? -15.654 -42.041 34.408 1.00 36.94 583 SER A C 1
ATOM 4610 O O . SER A 1 583 ? -15.478 -43.138 34.944 1.00 36.94 583 SER A O 1
ATOM 4612 N N . THR A 1 584 ? -16.908 -41.690 34.054 1.00 53.03 584 THR A N 1
ATOM 4613 C CA . THR A 1 584 ? -18.097 -42.554 34.358 1.00 53.03 584 THR A CA 1
ATOM 4614 C C . THR A 1 584 ? -19.253 -42.615 33.319 1.00 53.03 584 THR A C 1
ATOM 4616 O O . THR A 1 584 ? -20.265 -41.951 33.494 1.00 53.03 584 THR A O 1
ATOM 4619 N N . ARG A 1 585 ? -19.116 -43.515 32.319 1.00 44.91 585 ARG A N 1
ATOM 4620 C CA . ARG A 1 585 ? -20.093 -44.298 31.475 1.00 44.91 585 ARG A CA 1
ATOM 4621 C C . ARG A 1 585 ? -21.443 -43.721 30.894 1.00 44.91 585 ARG A C 1
ATOM 4623 O O . ARG A 1 585 ? -22.063 -42.867 31.507 1.00 44.91 585 ARG A O 1
ATOM 4630 N N . PRO A 1 586 ? -21.968 -44.257 29.745 1.00 62.25 586 PRO A N 1
ATOM 4631 C CA . PRO A 1 586 ? -23.030 -43.611 28.919 1.00 62.25 586 PRO A CA 1
ATOM 4632 C C . PRO A 1 586 ? -24.255 -44.483 28.479 1.00 62.25 586 PRO A C 1
ATOM 4634 O O . PRO A 1 586 ? -24.214 -45.705 28.615 1.00 62.25 586 PRO A O 1
ATOM 4637 N N . HIS A 1 587 ? -25.284 -43.897 27.816 1.00 43.31 587 HIS A N 1
ATOM 4638 C CA . HIS A 1 587 ? -26.266 -44.626 26.959 1.00 43.31 587 HIS A CA 1
ATOM 4639 C C . HIS A 1 587 ? -27.106 -43.775 25.944 1.00 43.31 587 HIS A C 1
ATOM 4641 O O . HIS A 1 587 ? -27.915 -42.954 26.348 1.00 43.31 587 HIS A O 1
ATOM 4647 N N . SER A 1 588 ? -27.009 -44.134 24.647 1.00 47.56 588 SER A N 1
ATOM 4648 C CA . SER A 1 588 ? -28.068 -44.291 23.603 1.00 47.56 588 SER A CA 1
ATOM 4649 C C . SER A 1 588 ? -28.956 -43.147 23.015 1.00 47.56 588 SER A C 1
ATOM 4651 O O . SER A 1 588 ? -29.750 -42.525 23.708 1.00 47.56 588 SER A O 1
ATOM 4653 N N . SER A 1 589 ? -28.999 -43.121 21.662 1.00 50.66 589 SER A N 1
ATOM 4654 C CA . SER A 1 589 ? -30.162 -42.864 20.763 1.00 50.66 589 SER A CA 1
ATOM 4655 C C . SER A 1 589 ? -30.662 -41.433 20.435 1.00 50.66 589 SER A C 1
ATOM 4657 O O . SER A 1 589 ? -31.669 -41.007 20.997 1.00 50.66 589 SER A O 1
ATOM 4659 N N . TYR A 1 590 ? -30.120 -40.807 19.365 1.00 37.44 590 TYR A N 1
ATOM 4660 C CA . TYR A 1 590 ? -30.921 -40.365 18.179 1.00 37.44 590 TYR A CA 1
ATOM 4661 C C . TYR A 1 590 ? -30.115 -39.822 16.962 1.00 37.44 590 TYR A C 1
ATOM 4663 O O . TYR A 1 590 ? -30.691 -39.646 15.892 1.00 37.44 590 TYR A O 1
ATOM 4671 N N . ALA A 1 591 ? -28.812 -39.535 17.075 1.00 50.09 591 ALA A N 1
ATOM 4672 C CA . ALA A 1 591 ? -28.103 -38.645 16.132 1.00 50.09 591 ALA A CA 1
ATOM 4673 C C . ALA A 1 591 ? -27.410 -39.306 14.902 1.00 50.09 591 ALA A C 1
ATOM 4675 O O . ALA A 1 591 ? -26.790 -38.624 14.077 1.00 50.09 591 ALA A O 1
ATOM 4676 N N . SER A 1 592 ? -27.575 -40.619 14.709 1.00 47.00 592 SER A N 1
ATOM 4677 C CA . SER A 1 592 ? -26.688 -41.484 13.905 1.00 47.00 592 SER A CA 1
ATOM 4678 C C . SER A 1 592 ? -26.745 -41.366 12.366 1.00 47.00 592 SER A C 1
ATOM 4680 O O . SER A 1 592 ? -26.331 -42.296 11.675 1.00 47.00 592 SER A O 1
ATOM 4682 N N . LEU A 1 593 ? -27.260 -40.268 11.805 1.00 39.94 593 LEU A N 1
ATOM 4683 C CA . LEU A 1 593 ? -27.160 -39.961 10.364 1.00 39.94 593 LEU A CA 1
ATOM 4684 C C . LEU A 1 593 ? -26.756 -38.509 10.054 1.00 39.94 593 LEU A C 1
ATOM 4686 O O . LEU A 1 593 ? -26.311 -38.252 8.941 1.00 39.94 593 LEU A O 1
ATOM 4690 N N . SER A 1 594 ? -26.804 -37.593 11.029 1.00 44.00 594 SER A N 1
ATOM 4691 C CA . SER A 1 594 ? -26.088 -36.307 10.956 1.00 44.00 594 SER A CA 1
ATOM 4692 C C . SER A 1 594 ? -24.697 -36.381 11.599 1.00 44.00 594 SER A C 1
ATOM 4694 O O . SER A 1 594 ? -23.800 -35.668 11.169 1.00 44.00 594 SER A O 1
ATOM 4696 N N . GLU A 1 595 ? -24.465 -37.297 12.549 1.00 48.03 595 GLU A N 1
ATOM 4697 C CA . GLU A 1 595 ? -23.108 -37.638 13.028 1.00 48.03 595 GLU A CA 1
ATOM 4698 C C . GLU A 1 595 ? -22.269 -38.363 11.960 1.00 48.03 595 GLU A C 1
ATOM 4700 O O . GLU A 1 595 ? -21.043 -38.268 11.944 1.00 48.03 595 GLU A O 1
ATOM 4705 N N . ALA A 1 596 ? -22.920 -39.098 11.050 1.00 44.06 596 ALA A N 1
ATOM 4706 C CA . ALA A 1 596 ? -22.259 -40.010 10.113 1.00 44.06 596 ALA A CA 1
ATOM 4707 C C . ALA A 1 596 ? -21.424 -39.314 9.017 1.00 44.06 596 ALA A C 1
ATOM 4709 O O . ALA A 1 596 ? -20.625 -39.980 8.359 1.00 44.06 596 ALA A O 1
ATOM 4710 N N . MET A 1 597 ? -21.585 -37.997 8.842 1.00 40.78 597 MET A N 1
ATOM 4711 C CA . MET A 1 597 ? -20.730 -37.153 7.998 1.00 40.78 597 MET A CA 1
ATOM 4712 C C . MET A 1 597 ? -19.988 -36.069 8.796 1.00 40.78 597 MET A C 1
ATOM 4714 O O . MET A 1 597 ? -19.624 -35.031 8.246 1.00 40.78 597 MET A O 1
ATOM 4718 N N . SER A 1 598 ? -19.675 -36.339 10.070 1.00 47.00 598 SER A N 1
ATOM 4719 C CA . SER A 1 598 ? -18.480 -35.732 10.663 1.00 47.00 598 SER A CA 1
ATOM 4720 C C . SER A 1 598 ? -17.262 -36.087 9.798 1.00 47.00 598 SER A C 1
ATOM 4722 O O . SER A 1 598 ? -17.096 -37.237 9.371 1.00 47.00 598 SER A O 1
ATOM 4724 N N . LEU A 1 599 ? -16.441 -35.088 9.479 1.00 59.16 599 LEU A N 1
ATOM 4725 C CA . LEU A 1 599 ? -15.353 -35.195 8.510 1.00 59.16 599 LEU A CA 1
ATOM 4726 C C . LEU A 1 599 ? -14.177 -36.000 9.081 1.00 59.16 599 LEU A C 1
ATOM 4728 O O . LEU A 1 599 ? -13.217 -35.430 9.587 1.00 59.16 599 LEU A O 1
ATOM 4732 N N . ARG A 1 600 ? -14.218 -37.331 8.923 1.00 69.94 600 ARG A N 1
ATOM 4733 C CA . ARG A 1 600 ? -13.163 -38.277 9.361 1.00 69.94 600 ARG A CA 1
ATOM 4734 C C . ARG A 1 600 ? -11.750 -37.990 8.838 1.00 69.94 600 ARG A C 1
ATOM 4736 O O . ARG A 1 600 ? -10.790 -38.590 9.305 1.00 69.94 600 ARG A O 1
ATOM 4743 N N . CYS A 1 601 ? -11.590 -37.099 7.861 1.00 69.38 601 CYS A N 1
ATOM 4744 C CA . CYS A 1 601 ? -10.272 -36.604 7.467 1.00 69.38 601 CYS A CA 1
ATOM 4745 C C . CYS A 1 601 ? -9.607 -35.754 8.566 1.00 69.38 601 CYS A C 1
ATOM 4747 O O . CYS A 1 601 ? -8.389 -35.663 8.585 1.00 69.38 601 CYS A O 1
ATOM 4749 N N . LEU A 1 602 ? -10.377 -35.178 9.495 1.00 72.25 602 LEU A N 1
ATOM 4750 C CA . LEU A 1 602 ? -9.865 -34.441 10.655 1.00 72.25 602 LEU A CA 1
ATOM 4751 C C . LEU A 1 602 ? -9.360 -35.358 11.785 1.00 72.25 602 LEU A C 1
ATOM 4753 O O . LEU A 1 602 ? -8.660 -34.883 12.673 1.00 72.25 602 LEU A O 1
ATOM 4757 N N . ASP A 1 603 ? -9.661 -36.662 11.732 1.00 80.38 603 ASP A N 1
ATOM 4758 C CA . ASP A 1 603 ? -9.123 -37.667 12.662 1.00 80.38 603 ASP A CA 1
ATOM 4759 C C . ASP A 1 603 ? -7.685 -38.106 12.290 1.00 80.38 603 ASP A C 1
ATOM 4761 O O . ASP A 1 603 ? -7.073 -38.893 13.012 1.00 80.38 603 ASP A O 1
ATOM 4765 N N . LEU A 1 604 ? -7.146 -37.637 11.153 1.00 87.12 604 LEU A N 1
ATOM 4766 C CA . LEU A 1 604 ? -5.799 -37.958 10.670 1.00 87.12 604 LEU A CA 1
ATOM 4767 C C . LEU A 1 604 ? -4.815 -36.821 11.006 1.00 87.12 604 LEU A C 1
ATOM 4769 O O . LEU A 1 604 ? -4.947 -35.730 10.436 1.00 87.12 604 LEU A O 1
ATOM 4773 N N . PRO A 1 605 ? -3.801 -37.057 11.867 1.00 79.44 605 PRO A N 1
ATOM 4774 C CA . PRO A 1 605 ? -2.813 -36.048 12.246 1.00 79.44 605 PRO A CA 1
ATOM 4775 C C . PRO A 1 605 ? -2.129 -35.375 11.057 1.00 79.44 605 PRO A C 1
ATOM 4777 O O . PRO A 1 605 ? -1.913 -34.170 11.072 1.00 79.44 605 PRO A O 1
ATOM 4780 N N . GLU A 1 606 ? -1.836 -36.123 9.996 1.00 89.12 606 GLU A N 1
ATOM 4781 C CA . GLU A 1 606 ? -1.172 -35.622 8.794 1.00 89.12 606 GLU A CA 1
ATOM 4782 C C . GLU A 1 606 ? -2.047 -34.619 8.029 1.00 89.12 606 GLU A C 1
ATOM 4784 O O . GLU A 1 606 ? -1.534 -33.652 7.468 1.00 89.12 606 GLU A O 1
ATOM 4789 N N . ILE A 1 607 ? -3.370 -34.808 8.038 1.00 83.25 607 ILE A N 1
ATOM 4790 C CA . ILE A 1 607 ? -4.316 -33.873 7.418 1.00 83.25 607 ILE A CA 1
ATOM 4791 C C . ILE A 1 607 ? -4.497 -32.641 8.307 1.00 83.25 607 ILE A C 1
ATOM 4793 O O . ILE A 1 607 ? -4.512 -31.530 7.784 1.00 83.25 607 ILE A O 1
ATOM 4797 N N . ALA A 1 608 ? -4.550 -32.801 9.634 1.00 84.56 608 ALA A N 1
ATOM 4798 C CA . ALA A 1 608 ? -4.532 -31.666 10.557 1.00 84.56 608 ALA A CA 1
ATOM 4799 C C . ALA A 1 608 ? -3.243 -30.831 10.398 1.00 84.56 608 ALA A C 1
ATOM 4801 O O . ALA A 1 608 ? -3.326 -29.612 10.280 1.00 84.56 608 ALA A O 1
ATOM 4802 N N . ILE A 1 609 ? -2.072 -31.472 10.284 1.00 85.62 609 ILE A N 1
ATOM 4803 C CA . ILE A 1 609 ? -0.783 -30.818 9.996 1.00 85.62 609 ILE A CA 1
ATOM 4804 C C . ILE A 1 609 ? -0.838 -30.062 8.662 1.00 85.62 609 ILE A C 1
ATOM 4806 O O . ILE A 1 609 ? -0.413 -28.911 8.606 1.00 85.62 609 ILE A O 1
ATOM 4810 N N . LEU A 1 610 ? -1.375 -30.667 7.595 1.00 86.94 610 LEU A N 1
ATOM 4811 C CA . LEU A 1 610 ? -1.494 -30.011 6.287 1.00 86.94 610 LEU A CA 1
ATOM 4812 C C . LEU A 1 610 ? -2.471 -28.825 6.304 1.00 86.94 610 LEU A C 1
ATOM 4814 O O . LEU A 1 610 ? -2.160 -27.794 5.714 1.00 86.94 610 LEU A O 1
ATOM 4818 N N . ILE A 1 611 ? -3.606 -28.931 7.004 1.00 85.06 611 ILE A N 1
ATOM 4819 C CA . ILE A 1 611 ? -4.555 -27.818 7.170 1.00 85.06 611 ILE A CA 1
ATOM 4820 C C . ILE A 1 611 ? -3.907 -26.692 7.978 1.00 85.06 611 ILE A C 1
ATOM 4822 O O . ILE A 1 611 ? -3.942 -25.545 7.545 1.00 85.06 611 ILE A O 1
ATOM 4826 N N . CYS A 1 612 ? -3.256 -26.994 9.103 1.00 87.12 612 CYS A N 1
ATOM 4827 C CA . CYS A 1 612 ? -2.558 -25.988 9.899 1.00 87.12 612 CYS A CA 1
ATOM 4828 C C . CYS A 1 612 ? -1.416 -25.321 9.114 1.00 87.12 612 CYS A C 1
ATOM 4830 O O . CYS A 1 612 ? -1.282 -24.101 9.165 1.00 87.12 612 CYS A O 1
ATOM 4832 N N . ALA A 1 613 ? -0.640 -26.086 8.340 1.00 81.88 613 ALA A N 1
ATOM 4833 C CA . ALA A 1 613 ? 0.409 -25.551 7.473 1.00 81.88 613 ALA A CA 1
ATOM 4834 C C . ALA A 1 613 ? -0.153 -24.675 6.339 1.00 81.88 613 ALA A C 1
ATOM 4836 O O . ALA A 1 613 ? 0.478 -23.685 5.969 1.00 81.88 613 ALA A O 1
ATOM 4837 N N . GLU A 1 614 ? -1.336 -24.993 5.801 1.00 83.00 614 GLU A N 1
ATOM 4838 C CA . GLU A 1 614 ? -1.990 -24.156 4.792 1.00 83.00 614 GLU A CA 1
ATOM 4839 C C . GLU A 1 614 ? -2.630 -22.903 5.400 1.00 83.00 614 GLU A C 1
ATOM 4841 O O . GLU A 1 614 ? -2.473 -21.826 4.840 1.00 83.00 614 GLU A O 1
ATOM 4846 N N . LEU A 1 615 ? -3.258 -22.980 6.578 1.00 78.88 615 LEU A N 1
ATOM 4847 C CA . LEU A 1 615 ? -3.745 -21.802 7.311 1.00 78.88 615 LEU A CA 1
ATOM 4848 C C . LEU A 1 615 ? -2.585 -20.860 7.683 1.00 78.88 615 LEU A C 1
ATOM 4850 O O . LEU A 1 615 ? -2.692 -19.645 7.520 1.00 78.88 615 LEU A O 1
ATOM 4854 N N . GLN A 1 616 ? -1.439 -21.422 8.082 1.00 76.25 616 GLN A N 1
ATOM 4855 C CA . GLN A 1 616 ? -0.195 -20.691 8.338 1.00 76.25 616 GLN A CA 1
ATOM 4856 C C . GLN A 1 616 ? 0.382 -20.071 7.045 1.00 76.25 616 GLN A C 1
ATOM 4858 O O . GLN A 1 616 ? 0.830 -18.921 7.068 1.00 76.25 616 GLN A O 1
ATOM 4863 N N . ARG A 1 617 ? 0.307 -20.769 5.896 1.00 75.00 617 ARG A N 1
ATOM 4864 C CA . ARG A 1 617 ? 0.643 -20.250 4.547 1.00 75.00 617 ARG A CA 1
ATOM 4865 C C . ARG A 1 617 ? -0.362 -19.212 4.027 1.00 75.00 617 ARG A C 1
ATOM 4867 O O . ARG A 1 617 ? 0.047 -18.292 3.321 1.00 75.00 617 ARG A O 1
ATOM 4874 N N . SER A 1 618 ? -1.615 -19.279 4.455 1.00 64.00 618 SER A N 1
ATOM 4875 C CA . SER A 1 618 ? -2.699 -18.351 4.103 1.00 64.00 618 SER A CA 1
ATOM 4876 C C . SER A 1 618 ? -2.809 -17.151 5.051 1.00 64.00 618 SER A C 1
ATOM 4878 O O . SER A 1 618 ? -3.694 -16.326 4.873 1.00 64.00 618 SER A O 1
ATOM 4880 N N . GLN A 1 619 ? -1.927 -17.043 6.056 1.00 74.75 619 GLN A N 1
ATOM 4881 C CA . GLN A 1 619 ? -1.897 -15.952 7.050 1.00 74.75 619 GLN A CA 1
ATOM 4882 C C . GLN A 1 619 ? -3.129 -15.910 7.980 1.00 74.75 619 GLN A C 1
ATOM 4884 O O . GLN A 1 619 ? -3.269 -15.002 8.791 1.00 74.75 619 GLN A O 1
ATOM 4889 N N . ALA A 1 620 ? -3.994 -16.925 7.912 1.00 72.31 620 ALA A N 1
ATOM 4890 C CA . ALA A 1 620 ? -5.294 -16.976 8.571 1.00 72.31 620 ALA A CA 1
ATOM 4891 C C . ALA A 1 620 ? -5.180 -17.456 10.032 1.00 72.31 620 ALA A C 1
ATOM 4893 O O . ALA A 1 620 ? -5.779 -18.463 10.421 1.00 72.31 620 ALA A O 1
ATOM 4894 N N . TYR A 1 621 ? -4.392 -16.757 10.853 1.00 72.50 621 TYR A N 1
ATOM 4895 C CA . TYR A 1 621 ? -4.083 -17.170 12.229 1.00 72.50 621 TYR A CA 1
ATOM 4896 C C . TYR A 1 621 ? -5.321 -17.238 13.137 1.00 72.50 621 TYR A C 1
ATOM 4898 O O . TYR A 1 621 ? -5.380 -18.107 14.004 1.00 72.50 621 TYR A O 1
ATOM 4906 N N . GLY A 1 622 ? -6.352 -16.428 12.879 1.00 75.44 622 GLY A N 1
ATOM 4907 C CA . GLY A 1 622 ? -7.634 -16.498 13.589 1.00 75.44 622 GLY A CA 1
ATOM 4908 C C . GLY A 1 622 ? -8.452 -17.729 13.198 1.00 75.44 622 GLY A C 1
ATOM 4909 O O . GLY A 1 622 ? -9.055 -18.379 14.049 1.00 75.44 622 GLY A O 1
ATOM 4910 N N . SER A 1 623 ? -8.368 -18.152 11.930 1.00 79.44 623 SER A N 1
ATOM 4911 C CA . SER A 1 623 ? -8.903 -19.454 11.506 1.00 79.44 623 SER A CA 1
ATOM 4912 C C . SER A 1 623 ? -8.113 -20.611 12.123 1.00 79.44 623 SER A C 1
ATOM 4914 O O . SER A 1 623 ? -8.715 -21.594 12.532 1.00 79.44 623 SER A O 1
ATOM 4916 N N . LEU A 1 624 ? -6.787 -20.490 12.256 1.00 77.50 624 LEU A N 1
ATOM 4917 C CA . LEU A 1 624 ? -5.922 -21.492 12.898 1.00 77.50 624 LEU A CA 1
ATOM 4918 C C . LEU A 1 624 ? -6.193 -21.587 14.415 1.00 77.50 624 LEU A C 1
ATOM 4920 O O . LEU A 1 624 ? -6.271 -22.683 14.966 1.00 77.50 624 LEU A O 1
ATOM 4924 N N . THR A 1 625 ? -6.454 -20.458 15.074 1.00 73.25 625 THR A N 1
ATOM 4925 C CA . THR A 1 625 ? -6.842 -20.385 16.492 1.00 73.25 625 THR A CA 1
ATOM 4926 C C . THR A 1 625 ? -8.252 -20.939 16.717 1.00 73.25 625 THR A C 1
ATOM 4928 O O . THR A 1 625 ? -8.458 -21.746 17.623 1.00 73.25 625 THR A O 1
ATOM 4931 N N . ALA A 1 626 ? -9.213 -20.621 15.843 1.00 77.12 626 ALA A N 1
ATOM 4932 C CA . ALA A 1 626 ? -10.529 -21.261 15.837 1.00 77.12 626 ALA A CA 1
ATOM 4933 C C . ALA A 1 626 ? -10.442 -22.777 15.553 1.00 77.12 626 ALA A C 1
ATOM 4935 O O . ALA A 1 626 ? -11.214 -23.561 16.108 1.00 77.12 626 ALA A O 1
ATOM 4936 N N . PHE A 1 627 ? -9.478 -23.218 14.739 1.00 81.88 627 PHE A N 1
ATOM 4937 C CA . PHE A 1 627 ? -9.221 -24.632 14.447 1.00 81.88 627 PHE A CA 1
ATOM 4938 C C . PHE A 1 627 ? -8.614 -25.375 15.652 1.00 81.88 627 PHE A C 1
ATOM 4940 O O . PHE A 1 627 ? -9.034 -26.490 15.956 1.00 81.88 627 PHE A O 1
ATOM 4947 N N . ALA A 1 628 ? -7.721 -24.734 16.417 1.00 76.50 628 ALA A N 1
ATOM 4948 C CA . ALA A 1 628 ? -7.259 -25.247 17.712 1.00 76.50 628 ALA A CA 1
ATOM 4949 C C . ALA A 1 628 ? -8.402 -25.323 18.745 1.00 76.50 628 ALA A C 1
ATOM 4951 O O . ALA A 1 628 ? -8.527 -26.310 19.469 1.00 76.50 628 ALA A O 1
ATOM 4952 N N . ALA A 1 629 ? -9.270 -24.307 18.782 1.00 76.81 629 ALA A N 1
ATOM 4953 C CA . ALA A 1 629 ? -10.373 -24.207 19.737 1.00 76.81 629 ALA A CA 1
ATOM 4954 C C . ALA A 1 629 ? -11.572 -25.132 19.438 1.00 76.81 629 ALA A C 1
ATOM 4956 O O . ALA A 1 629 ? -12.412 -25.338 20.315 1.00 76.81 629 ALA A O 1
ATOM 4957 N N . THR A 1 630 ? -11.687 -25.693 18.227 1.00 72.88 630 THR A N 1
ATOM 4958 C CA . THR A 1 630 ? -12.859 -26.496 17.821 1.00 72.88 630 THR A CA 1
ATOM 4959 C C . THR A 1 630 ? -12.747 -27.996 18.108 1.00 72.88 630 THR A C 1
ATOM 4961 O O . THR A 1 630 ? -13.783 -28.663 18.139 1.00 72.88 630 THR A O 1
ATOM 4964 N N . ASN A 1 631 ? -11.552 -28.560 18.341 1.00 77.62 631 ASN A N 1
ATOM 4965 C CA . ASN A 1 631 ? -11.398 -29.997 18.629 1.00 77.62 631 ASN A CA 1
ATOM 4966 C C . ASN A 1 631 ? -10.110 -30.321 19.414 1.00 77.62 631 ASN A C 1
ATOM 4968 O O . ASN A 1 631 ? -9.013 -29.963 18.997 1.00 77.62 631 ASN A O 1
ATOM 4972 N N . THR A 1 632 ? -10.219 -31.091 20.502 1.00 74.19 632 THR A N 1
ATOM 4973 C CA . THR A 1 632 ? -9.077 -31.512 21.338 1.00 74.19 632 THR A CA 1
ATOM 4974 C C . THR A 1 632 ? -8.077 -32.435 20.636 1.00 74.19 632 THR A C 1
ATOM 4976 O O . THR A 1 632 ? -6.901 -32.394 20.980 1.00 74.19 632 THR A O 1
ATOM 4979 N N . LEU A 1 633 ? -8.498 -33.227 19.641 1.00 78.69 633 LEU A N 1
ATOM 4980 C CA . LEU A 1 633 ? -7.590 -34.047 18.818 1.00 78.69 633 LEU A CA 1
ATOM 4981 C C . LEU A 1 633 ? -6.723 -33.189 17.888 1.00 78.69 633 LEU A C 1
ATOM 4983 O O . LEU A 1 633 ? -5.576 -33.528 17.611 1.00 78.69 633 LEU A O 1
ATOM 4987 N N . ILE A 1 634 ? -7.286 -32.076 17.415 1.00 83.62 634 ILE A N 1
ATOM 4988 C CA . ILE A 1 634 ? -6.603 -31.105 16.558 1.00 83.62 634 ILE A CA 1
ATOM 4989 C C . ILE A 1 634 ? -5.749 -30.163 17.417 1.00 83.62 634 ILE A C 1
ATOM 4991 O O . ILE A 1 634 ? -4.705 -29.715 16.958 1.00 83.62 634 ILE A O 1
ATOM 4995 N N . CYS A 1 635 ? -6.153 -29.914 18.667 1.00 86.62 635 CYS A N 1
ATOM 4996 C CA . CYS A 1 635 ? -5.547 -28.953 19.584 1.00 86.62 635 CYS A CA 1
ATOM 4997 C C . CYS A 1 635 ? -4.017 -29.063 19.665 1.00 86.62 635 CYS A C 1
ATOM 4999 O O . CYS A 1 635 ? -3.356 -28.105 19.295 1.00 86.62 635 CYS A O 1
ATOM 5001 N N . ASP A 1 636 ? -3.419 -30.204 20.034 1.00 84.25 636 ASP A N 1
ATOM 5002 C CA . ASP A 1 636 ? -1.946 -30.297 20.142 1.00 84.25 636 ASP A CA 1
ATOM 5003 C C . ASP A 1 636 ? -1.210 -30.025 18.813 1.00 84.25 636 ASP A C 1
ATOM 5005 O O . ASP A 1 636 ? -0.123 -29.453 18.824 1.00 84.25 636 ASP A O 1
ATOM 5009 N N . ILE A 1 637 ? -1.813 -30.367 17.670 1.00 88.69 637 ILE A N 1
ATOM 5010 C CA . ILE A 1 637 ? -1.244 -30.160 16.325 1.00 88.69 637 ILE A CA 1
ATOM 5011 C C . ILE A 1 637 ? -1.399 -28.704 15.875 1.00 88.69 637 ILE A C 1
ATOM 5013 O O . ILE A 1 637 ? -0.476 -28.108 15.318 1.00 88.69 637 ILE A O 1
ATOM 5017 N N . ALA A 1 638 ? -2.573 -28.121 16.107 1.00 88.12 638 ALA A N 1
ATOM 5018 C CA . ALA A 1 638 ? -2.847 -26.725 15.816 1.00 88.12 638 ALA A CA 1
ATOM 5019 C C . ALA A 1 638 ? -2.081 -25.803 16.763 1.00 88.12 638 ALA A C 1
ATOM 5021 O O . ALA A 1 638 ? -1.627 -24.766 16.309 1.00 88.12 638 ALA A O 1
ATOM 5022 N N . LEU A 1 639 ? -1.837 -26.200 18.014 1.00 87.25 639 LEU A N 1
ATOM 5023 C CA . LEU A 1 639 ? -0.908 -25.534 18.923 1.00 87.25 639 LEU A CA 1
ATOM 5024 C C . LEU A 1 639 ? 0.530 -25.673 18.413 1.00 87.25 639 LEU A C 1
ATOM 5026 O O . LEU A 1 639 ? 1.205 -24.661 18.266 1.00 87.25 639 LEU A O 1
ATOM 5030 N N . ASP A 1 640 ? 1.005 -26.877 18.072 1.00 88.38 640 ASP A N 1
ATOM 5031 C CA . ASP A 1 640 ? 2.347 -27.056 17.495 1.00 88.38 640 ASP A CA 1
ATOM 5032 C C . ASP A 1 640 ? 2.578 -26.123 16.300 1.00 88.38 640 ASP A C 1
ATOM 5034 O O . ASP A 1 640 ? 3.588 -25.424 16.273 1.00 88.38 640 ASP A O 1
ATOM 5038 N N . ALA A 1 641 ? 1.615 -26.030 15.378 1.00 84.75 641 ALA A N 1
ATOM 5039 C CA . ALA A 1 641 ? 1.681 -25.153 14.211 1.00 84.75 641 ALA A CA 1
ATOM 5040 C C . ALA A 1 641 ? 1.494 -23.656 14.534 1.00 84.75 641 ALA A C 1
ATOM 5042 O O . ALA A 1 641 ? 2.291 -22.840 14.067 1.00 84.75 641 ALA A O 1
ATOM 5043 N N . LEU A 1 642 ? 0.493 -23.288 15.349 1.00 85.69 642 LEU A N 1
ATOM 5044 C CA . LEU A 1 642 ? 0.252 -21.919 15.839 1.00 85.69 642 LEU A CA 1
ATOM 5045 C C . LEU A 1 642 ? 1.516 -21.350 16.473 1.00 85.69 642 LEU A C 1
ATOM 5047 O O . LEU A 1 642 ? 1.787 -20.163 16.338 1.00 85.69 642 LEU A O 1
ATOM 5051 N N . TRP A 1 643 ? 2.281 -22.214 17.139 1.00 88.50 643 TRP A N 1
ATOM 5052 C CA . TRP A 1 643 ? 3.404 -21.843 17.970 1.00 88.50 643 TRP A CA 1
ATOM 5053 C C . TRP A 1 643 ? 4.805 -22.167 17.374 1.00 88.50 643 TRP A C 1
ATOM 5055 O O . TRP A 1 643 ? 5.808 -21.917 18.050 1.00 88.50 643 TRP A O 1
ATOM 5065 N N . GLN A 1 644 ? 4.929 -22.795 16.194 1.00 88.06 644 GLN A N 1
ATOM 5066 C CA . GLN A 1 644 ? 6.209 -23.319 15.652 1.00 88.06 644 GLN A CA 1
ATOM 5067 C C . GLN A 1 644 ? 7.203 -22.217 15.247 1.00 88.06 644 GLN A C 1
ATOM 5069 O O . GLN A 1 644 ? 8.379 -22.243 15.630 1.00 88.06 644 GLN A O 1
ATOM 5074 N N . TRP A 1 645 ? 6.730 -21.307 14.393 1.00 83.25 645 TRP A N 1
ATOM 5075 C CA . TRP A 1 645 ? 7.315 -19.989 14.182 1.00 83.25 645 TRP A CA 1
ATOM 5076 C C . TRP A 1 645 ? 6.449 -19.017 14.920 1.00 83.25 645 TRP A C 1
ATOM 5078 O O . TRP A 1 645 ? 5.225 -19.138 14.877 1.00 83.25 645 TRP A O 1
ATOM 5088 N N . GLN A 1 646 ? 7.077 -18.015 15.500 1.00 84.75 646 GLN A N 1
ATOM 5089 C CA . GLN A 1 646 ? 6.364 -16.844 15.918 1.00 84.75 646 GLN A CA 1
ATOM 5090 C C . GLN A 1 646 ? 7.186 -15.610 15.639 1.00 84.75 646 GLN A C 1
ATOM 5092 O O . GLN A 1 646 ? 8.402 -15.587 15.802 1.00 84.75 646 GLN A O 1
ATOM 5097 N N . ASN A 1 647 ? 6.429 -14.565 15.380 1.00 74.56 647 ASN A N 1
ATOM 5098 C CA . ASN A 1 647 ? 6.785 -13.218 15.718 1.00 74.56 647 ASN A CA 1
ATOM 5099 C C . ASN A 1 647 ? 7.056 -13.084 17.232 1.00 74.56 647 ASN A C 1
ATOM 5101 O O . ASN A 1 647 ? 8.208 -13.001 17.617 1.00 74.56 647 ASN A O 1
ATOM 5105 N N . ASN A 1 648 ? 6.030 -12.988 18.093 1.00 69.56 648 ASN A N 1
ATOM 5106 C CA . ASN A 1 648 ? 6.096 -12.159 19.327 1.00 69.56 648 ASN A CA 1
ATOM 5107 C C . ASN A 1 648 ? 6.317 -12.766 20.726 1.00 69.56 648 ASN A C 1
ATOM 5109 O O . ASN A 1 648 ? 5.331 -13.259 21.226 1.00 69.56 648 ASN A O 1
ATOM 5113 N N . LEU A 1 649 ? 7.491 -12.602 21.378 1.00 62.97 649 LEU A N 1
ATOM 5114 C CA . LEU A 1 649 ? 8.052 -12.596 22.777 1.00 62.97 649 LEU A CA 1
ATOM 5115 C C . LEU A 1 649 ? 7.100 -13.009 23.897 1.00 62.97 649 LEU A C 1
ATOM 5117 O O . LEU A 1 649 ? 7.449 -13.557 24.920 1.00 62.97 649 LEU A O 1
ATOM 5121 N N . VAL A 1 650 ? 5.867 -12.692 23.648 1.00 73.44 650 VAL A N 1
ATOM 5122 C CA . VAL A 1 650 ? 4.755 -12.395 24.473 1.00 73.44 650 VAL A CA 1
ATOM 5123 C C . VAL A 1 650 ? 3.614 -13.421 24.235 1.00 73.44 650 VAL A C 1
ATOM 5125 O O . VAL A 1 650 ? 3.286 -14.185 25.133 1.00 73.44 650 VAL A O 1
ATOM 5128 N N . PHE A 1 651 ? 3.127 -13.646 23.004 1.00 71.50 651 PHE A N 1
ATOM 5129 C CA . PHE A 1 651 ? 1.857 -14.344 22.653 1.00 71.50 651 PHE A CA 1
ATOM 5130 C C . PHE A 1 651 ? 1.732 -15.893 22.856 1.00 71.50 651 PHE A C 1
ATOM 5132 O O . PHE A 1 651 ? 0.969 -16.550 22.165 1.00 71.50 651 PHE A O 1
ATOM 5139 N N . LEU A 1 652 ? 2.459 -16.521 23.788 1.00 64.12 652 LEU A N 1
ATOM 5140 C CA . LEU A 1 652 ? 2.192 -17.869 24.371 1.00 64.12 652 LEU A CA 1
ATOM 5141 C C . LEU A 1 652 ? 2.603 -17.920 25.849 1.00 64.12 652 LEU A C 1
ATOM 5143 O O . LEU A 1 652 ? 2.366 -18.948 26.464 1.00 64.12 652 LEU A O 1
ATOM 5147 N N . PHE A 1 653 ? 3.037 -16.821 26.495 1.00 65.31 653 PHE A N 1
ATOM 5148 C CA . PHE A 1 653 ? 3.004 -16.722 27.948 1.00 65.31 653 PHE A CA 1
ATOM 5149 C C . PHE A 1 653 ? 1.488 -16.556 28.292 1.00 65.31 653 PHE A C 1
ATOM 5151 O O . PHE A 1 653 ? 1.153 -15.910 29.272 1.00 65.31 653 PHE A O 1
ATOM 5158 N N . LYS A 1 654 ? 0.526 -16.926 27.421 1.00 62.53 654 LYS A N 1
ATOM 5159 C CA . LYS A 1 654 ? -0.806 -16.310 27.317 1.00 62.53 654 LYS A CA 1
ATOM 5160 C C . LYS A 1 654 ? -1.821 -16.793 28.382 1.00 62.53 654 LYS A C 1
ATOM 5162 O O . LYS A 1 654 ? -3.020 -16.740 28.151 1.00 62.53 654 LYS A O 1
ATOM 5167 N N . THR A 1 655 ? -1.342 -17.303 29.519 1.00 61.94 655 THR A N 1
ATOM 5168 C CA . THR A 1 655 ? -1.871 -18.568 30.065 1.00 61.94 655 THR A CA 1
ATOM 5169 C C . THR A 1 655 ? -1.337 -19.059 31.442 1.00 61.94 655 THR A C 1
ATOM 5171 O O . THR A 1 655 ? -1.538 -20.177 31.922 1.00 61.94 655 THR A O 1
ATOM 5174 N N . LEU A 1 656 ? -0.590 -18.258 32.158 1.00 55.50 656 LEU A N 1
ATOM 5175 C CA . LEU A 1 656 ? -0.852 -18.139 33.582 1.00 55.50 656 LEU A CA 1
ATOM 5176 C C . LEU A 1 656 ? -2.235 -17.323 33.650 1.00 55.50 656 LEU A C 1
ATOM 5178 O O . LEU A 1 656 ? -2.406 -16.425 32.834 1.00 55.50 656 LEU A O 1
ATOM 5182 N N . PRO A 1 657 ? -3.235 -17.530 34.566 1.00 52.41 657 PRO A N 1
ATOM 5183 C CA . PRO A 1 657 ? -4.398 -16.586 34.670 1.00 52.41 657 PRO A CA 1
ATOM 5184 C C . PRO A 1 657 ? -4.701 -15.839 36.011 1.00 52.41 657 PRO A C 1
ATOM 5186 O O . PRO A 1 657 ? -5.008 -16.511 36.983 1.00 52.41 657 PRO A O 1
ATOM 5189 N N . GLN A 1 658 ? -4.743 -14.480 36.124 1.00 46.25 658 GLN A N 1
ATOM 5190 C CA . GLN A 1 658 ? -3.905 -13.795 37.168 1.00 46.25 658 GLN A CA 1
ATOM 5191 C C . GLN A 1 658 ? -3.191 -12.404 36.922 1.00 46.25 658 GLN A C 1
ATOM 5193 O O . GLN A 1 658 ? -3.807 -11.403 37.271 1.00 46.25 658 GLN A O 1
ATOM 5198 N N . HIS A 1 659 ? -1.886 -12.363 36.502 1.00 52.06 659 HIS A N 1
ATOM 5199 C CA . HIS A 1 659 ? -0.848 -11.269 36.484 1.00 52.06 659 HIS A CA 1
ATOM 5200 C C . HIS A 1 659 ? -1.328 -9.918 35.860 1.00 52.06 659 HIS A C 1
ATOM 5202 O O . HIS A 1 659 ? -2.523 -9.769 35.671 1.00 52.06 659 HIS A O 1
ATOM 5208 N N . ARG A 1 660 ? -0.508 -8.894 35.497 1.00 55.72 660 ARG A N 1
ATOM 5209 C CA . ARG A 1 660 ? -1.059 -7.633 34.868 1.00 55.72 660 ARG A CA 1
ATOM 5210 C C . ARG A 1 660 ? -0.416 -7.051 33.593 1.00 55.72 660 ARG A C 1
ATOM 5212 O O . ARG A 1 660 ? 0.768 -7.017 33.507 1.00 55.72 660 ARG A O 1
ATOM 5219 N N . ILE A 1 661 ? -1.190 -6.629 32.598 1.00 60.38 661 ILE A N 1
ATOM 5220 C CA . ILE A 1 661 ? -1.160 -7.265 31.275 1.00 60.38 661 ILE A CA 1
ATOM 5221 C C . ILE A 1 661 ? -1.690 -6.349 30.074 1.00 60.38 661 ILE A C 1
ATOM 5223 O O . ILE A 1 661 ? -2.825 -6.531 29.647 1.00 60.38 661 ILE A O 1
ATOM 5227 N N . GLU A 1 662 ? -1.016 -5.310 29.523 1.00 54.38 662 GLU A N 1
ATOM 5228 C CA . GLU A 1 662 ? -1.671 -4.338 28.553 1.00 54.38 662 GLU A CA 1
ATOM 5229 C C . GLU A 1 662 ? -0.854 -3.624 27.474 1.00 54.38 662 GLU A C 1
ATOM 5231 O O . GLU A 1 662 ? 0.352 -3.544 27.572 1.00 54.38 662 GLU A O 1
ATOM 5236 N N . GLU A 1 663 ? -1.613 -3.020 26.559 1.00 47.84 663 GLU A N 1
ATOM 5237 C CA . GLU A 1 663 ? -1.612 -1.659 25.960 1.00 47.84 663 GLU A CA 1
ATOM 5238 C C . GLU A 1 663 ? -1.177 -0.390 26.807 1.00 47.84 663 GLU A C 1
ATOM 5240 O O . GLU A 1 663 ? -2.073 0.336 27.213 1.00 47.84 663 GLU A O 1
ATOM 5245 N N . ILE A 1 664 ? 0.105 0.041 27.009 1.00 51.53 664 ILE A N 1
ATOM 5246 C CA . ILE A 1 664 ? 0.394 1.524 27.204 1.00 51.53 664 ILE A CA 1
ATOM 5247 C C . ILE A 1 664 ? -0.425 2.234 26.147 1.00 51.53 664 ILE A C 1
ATOM 5249 O O . ILE A 1 664 ? -1.074 3.249 26.389 1.00 51.53 664 ILE A O 1
ATOM 5253 N N . HIS A 1 665 ? -0.210 1.751 24.930 1.00 45.38 665 HIS A N 1
ATOM 5254 C CA . HIS A 1 665 ? -0.444 2.468 23.718 1.00 45.38 665 HIS A CA 1
ATOM 5255 C C . HIS A 1 665 ? -1.275 1.563 22.830 1.00 45.38 665 HIS A C 1
ATOM 5257 O O . HIS A 1 665 ? -1.240 0.333 22.967 1.00 45.38 665 HIS A O 1
ATOM 5263 N N . PRO A 1 666 ? -2.003 2.146 21.864 1.00 38.78 666 PRO A N 1
ATOM 5264 C CA . PRO A 1 666 ? -2.563 1.320 20.828 1.00 38.78 666 PRO A CA 1
ATOM 5265 C C . PRO A 1 666 ? -1.440 0.543 20.150 1.00 38.78 666 PRO A C 1
ATOM 5267 O O . PRO A 1 666 ? -1.678 -0.585 19.759 1.00 38.78 666 PRO A O 1
ATOM 5270 N N . TRP A 1 667 ? -0.243 1.142 20.114 1.00 41.00 667 TRP A N 1
ATOM 5271 C CA . TRP A 1 667 ? 1.007 0.577 19.656 1.00 41.00 667 TRP A CA 1
ATOM 5272 C C . TRP A 1 667 ? 2.011 0.155 20.771 1.00 41.00 667 TRP A C 1
ATOM 5274 O O . TRP A 1 667 ? 3.182 0.225 20.464 1.00 41.00 667 TRP A O 1
ATOM 5284 N N . ASP A 1 668 ? 1.689 -0.203 22.037 1.00 51.03 668 ASP A N 1
ATOM 5285 C CA . ASP A 1 668 ? 2.785 -0.505 23.026 1.00 51.03 668 ASP A CA 1
ATOM 5286 C C . ASP A 1 668 ? 2.413 -1.153 24.395 1.00 51.03 668 ASP A C 1
ATOM 5288 O O . ASP A 1 668 ? 1.327 -0.826 24.852 1.00 51.03 668 ASP A O 1
ATOM 5292 N N . LEU A 1 669 ? 3.243 -2.022 25.055 1.00 51.22 669 LEU A N 1
ATOM 5293 C CA . LEU A 1 669 ? 2.833 -3.294 25.775 1.00 51.22 669 LEU A CA 1
ATOM 5294 C C . LEU A 1 669 ? 3.667 -4.114 26.965 1.00 51.22 669 LEU A C 1
ATOM 5296 O O . LEU A 1 669 ? 4.720 -4.622 26.591 1.00 51.22 669 LEU A O 1
ATOM 5300 N N . ARG A 1 670 ? 3.228 -4.426 28.283 1.00 55.72 670 ARG A N 1
ATOM 5301 C CA . ARG A 1 670 ? 3.933 -5.161 29.514 1.00 55.72 670 ARG A CA 1
ATOM 5302 C C . ARG A 1 670 ? 3.170 -6.090 30.598 1.00 55.72 670 ARG A C 1
ATOM 5304 O O . ARG A 1 670 ? 1.959 -6.264 30.487 1.00 55.72 670 ARG A O 1
ATOM 5311 N N . LEU A 1 671 ? 3.871 -6.507 31.730 1.00 49.28 671 LEU A N 1
ATOM 5312 C CA . LEU A 1 671 ? 3.579 -6.942 33.191 1.00 49.28 671 LEU A CA 1
ATOM 5313 C C . LEU A 1 671 ? 3.411 -5.935 34.467 1.00 49.28 671 LEU A C 1
ATOM 5315 O O . LEU A 1 671 ? 4.401 -5.296 34.793 1.00 49.28 671 LEU A O 1
ATOM 5319 N N . VAL A 1 672 ? 2.346 -5.896 35.355 1.00 61.75 672 VAL A N 1
ATOM 5320 C CA . VAL A 1 672 ? 2.362 -5.517 36.868 1.00 61.75 672 VAL A CA 1
ATOM 5321 C C . VAL A 1 672 ? 2.353 -6.821 37.618 1.00 61.75 672 VAL A C 1
ATOM 5323 O O . VAL A 1 672 ? 1.753 -7.766 37.098 1.00 61.75 672 VAL A O 1
ATOM 5326 N N . ILE A 1 673 ? 2.864 -6.848 38.859 1.00 55.31 673 ILE A N 1
ATOM 5327 C CA . ILE A 1 673 ? 3.163 -8.085 39.556 1.00 55.31 673 ILE A CA 1
ATOM 5328 C C . ILE A 1 673 ? 2.628 -8.374 40.982 1.00 55.31 673 ILE A C 1
ATOM 5330 O O . ILE A 1 673 ? 3.392 -8.419 41.941 1.00 55.31 673 ILE A O 1
ATOM 5334 N N . ASP A 1 674 ? 1.356 -8.762 41.134 1.00 50.66 674 ASP A N 1
ATOM 5335 C CA . ASP A 1 674 ? 0.843 -9.137 42.464 1.00 50.66 674 ASP A CA 1
ATOM 5336 C C . ASP A 1 674 ? 0.764 -10.645 42.803 1.00 50.66 674 ASP A C 1
ATOM 5338 O O . ASP A 1 674 ? 0.063 -11.429 42.167 1.00 50.66 674 ASP A O 1
ATOM 5342 N N . ASP A 1 675 ? 1.338 -10.966 43.965 1.00 58.00 675 ASP A N 1
ATOM 5343 C CA . ASP A 1 675 ? 0.852 -11.891 45.009 1.00 58.00 675 ASP A CA 1
ATOM 5344 C C . ASP A 1 675 ? 1.159 -13.391 44.902 1.00 58.00 675 ASP A C 1
ATOM 5346 O O . ASP A 1 675 ? 0.377 -14.080 44.259 1.00 58.00 675 ASP A O 1
ATOM 5350 N N . PRO A 1 676 ? 2.157 -13.954 45.625 1.00 52.84 676 PRO A N 1
ATOM 5351 C CA . PRO A 1 676 ? 2.819 -15.235 45.328 1.00 52.84 676 PRO A CA 1
ATOM 5352 C C . PRO A 1 676 ? 2.033 -16.268 44.500 1.00 52.84 676 PRO A C 1
ATOM 5354 O O . PRO A 1 676 ? 1.114 -16.956 44.925 1.00 52.84 676 PRO A O 1
ATOM 5357 N N . ILE A 1 677 ? 2.465 -16.458 43.262 1.00 61.69 677 ILE A N 1
ATOM 5358 C CA . ILE A 1 677 ? 2.293 -17.711 42.560 1.00 61.69 677 ILE A CA 1
ATOM 5359 C C . ILE A 1 677 ? 3.136 -18.594 43.410 1.00 61.69 677 ILE A C 1
ATOM 5361 O O . ILE A 1 677 ? 4.152 -18.180 43.948 1.00 61.69 677 ILE A O 1
ATOM 5365 N N . THR A 1 678 ? 2.544 -19.684 43.797 1.00 55.28 678 THR A N 1
ATOM 5366 C CA . THR A 1 678 ? 3.048 -20.397 44.942 1.00 55.28 678 THR A CA 1
ATOM 5367 C C . THR A 1 678 ? 4.153 -21.272 44.374 1.00 55.28 678 THR A C 1
ATOM 5369 O O . THR A 1 678 ? 4.954 -20.853 43.546 1.00 55.28 678 THR A O 1
ATOM 5372 N N . PRO A 1 679 ? 4.113 -22.567 44.588 1.00 56.59 679 PRO A N 1
ATOM 5373 C CA . PRO A 1 679 ? 4.515 -23.428 43.496 1.00 56.59 679 PRO A CA 1
ATOM 5374 C C . PRO A 1 679 ? 3.433 -23.508 42.386 1.00 56.59 679 PRO A C 1
ATOM 5376 O O . PRO A 1 679 ? 3.085 -24.637 42.086 1.00 56.59 679 PRO A O 1
ATOM 5379 N N . GLU A 1 680 ? 2.929 -22.425 41.724 1.00 62.75 680 GLU A N 1
ATOM 5380 C CA . GLU A 1 680 ? 1.887 -22.495 40.637 1.00 62.75 680 GLU A CA 1
ATOM 5381 C C . GLU A 1 680 ? 2.156 -21.942 39.160 1.00 62.75 680 GLU A C 1
ATOM 5383 O O . GLU A 1 680 ? 1.287 -22.037 38.287 1.00 62.75 680 GLU A O 1
ATOM 5388 N N . GLY A 1 681 ? 3.374 -21.532 38.739 1.00 56.16 681 GLY A N 1
ATOM 5389 C CA . GLY A 1 681 ? 3.873 -21.388 37.309 1.00 56.16 681 GLY A CA 1
ATOM 5390 C C . GLY A 1 681 ? 4.798 -22.505 36.723 1.00 56.16 681 GLY A C 1
ATOM 5391 O O . GLY A 1 681 ? 4.270 -23.583 36.557 1.00 56.16 681 GLY A O 1
ATOM 5392 N N . TRP A 1 682 ? 6.088 -22.331 36.373 1.00 56.84 682 TRP A N 1
ATOM 5393 C CA . TRP A 1 682 ? 7.224 -23.325 36.199 1.00 56.84 682 TRP A CA 1
ATOM 5394 C C . TRP A 1 682 ? 7.038 -24.693 35.505 1.00 56.84 682 TRP A C 1
ATOM 5396 O O . TRP A 1 682 ? 8.018 -25.142 34.941 1.00 56.84 682 TRP A O 1
ATOM 5406 N N . ALA A 1 683 ? 5.888 -25.367 35.445 1.00 58.22 683 ALA A N 1
ATOM 5407 C CA . ALA A 1 683 ? 5.731 -26.598 34.658 1.00 58.22 683 ALA A CA 1
ATOM 5408 C C . ALA A 1 683 ? 4.354 -26.787 33.960 1.00 58.22 683 ALA A C 1
ATOM 5410 O O . ALA A 1 683 ? 3.983 -27.928 33.703 1.00 58.22 683 ALA A O 1
ATOM 5411 N N . ARG A 1 684 ? 3.494 -25.781 33.659 1.00 70.62 684 ARG A N 1
ATOM 5412 C CA . ARG A 1 684 ? 3.727 -24.391 33.199 1.00 70.62 684 ARG A CA 1
ATOM 5413 C C . ARG A 1 684 ? 5.136 -24.281 32.734 1.00 70.62 684 ARG A C 1
ATOM 5415 O O . ARG A 1 684 ? 5.486 -25.193 31.991 1.00 70.62 684 ARG A O 1
ATOM 5422 N N . MET A 1 685 ? 5.873 -23.268 33.204 1.00 55.81 685 MET A N 1
ATOM 5423 C CA . MET A 1 685 ? 6.971 -22.704 32.462 1.00 55.81 685 MET A CA 1
ATOM 5424 C C . MET A 1 685 ? 7.722 -23.787 31.724 1.00 55.81 685 MET A C 1
ATOM 5426 O O . MET A 1 685 ? 7.295 -23.998 30.628 1.00 55.81 685 MET A O 1
ATOM 5430 N N . HIS A 1 686 ? 8.529 -24.648 32.316 1.00 59.00 686 HIS A N 1
ATOM 5431 C CA . HIS A 1 686 ? 9.289 -25.733 31.670 1.00 59.00 686 HIS A CA 1
ATOM 5432 C C . HIS A 1 686 ? 8.731 -26.581 30.469 1.00 59.00 686 HIS A C 1
ATOM 5434 O O . HIS A 1 686 ? 9.482 -27.389 29.916 1.00 59.00 686 HIS A O 1
ATOM 5440 N N . SER A 1 687 ? 7.454 -26.564 30.068 1.00 70.88 687 SER A N 1
ATOM 5441 C CA . SER A 1 687 ? 6.896 -27.588 29.166 1.00 70.88 687 SER A CA 1
ATOM 5442 C C . SER A 1 687 ? 6.580 -27.266 27.688 1.00 70.88 687 SER A C 1
ATOM 5444 O O . SER A 1 687 ? 6.515 -28.260 26.963 1.00 70.88 687 SER A O 1
ATOM 5446 N N . TYR A 1 688 ? 6.456 -26.028 27.154 1.00 75.75 688 TYR A N 1
ATOM 5447 C CA . TYR A 1 688 ? 6.540 -25.815 25.676 1.00 75.75 688 TYR A CA 1
ATOM 5448 C C . TYR A 1 688 ? 7.184 -24.557 24.992 1.00 75.75 688 TYR A C 1
ATOM 5450 O O . TYR A 1 688 ? 7.115 -24.484 23.765 1.00 75.75 688 TYR A O 1
ATOM 5458 N N . ALA A 1 689 ? 7.974 -23.680 25.623 1.00 66.62 689 ALA A N 1
ATOM 5459 C CA . ALA A 1 689 ? 9.271 -23.271 25.022 1.00 66.62 689 ALA A CA 1
ATOM 5460 C C . ALA A 1 689 ? 9.940 -24.480 24.371 1.00 66.62 689 ALA A C 1
ATOM 5462 O O . ALA A 1 689 ? 10.366 -24.456 23.224 1.00 66.62 689 ALA A O 1
ATOM 5463 N N . SER A 1 690 ? 9.855 -25.623 25.061 1.00 68.56 690 SER A N 1
ATOM 5464 C CA . SER A 1 690 ? 10.185 -26.946 24.536 1.00 68.56 690 SER A CA 1
ATOM 5465 C C . SER A 1 690 ? 9.567 -27.295 23.163 1.00 68.56 690 SER A C 1
ATOM 5467 O O . SER A 1 690 ? 10.033 -28.242 22.537 1.00 68.56 690 SER A O 1
ATOM 5469 N N . ARG A 1 691 ? 8.552 -26.585 22.645 1.00 87.31 691 ARG A N 1
ATOM 5470 C CA . ARG A 1 691 ? 8.024 -26.747 21.276 1.00 87.31 691 ARG A CA 1
ATOM 5471 C C . ARG A 1 691 ? 8.376 -25.576 20.333 1.00 87.31 691 ARG A C 1
ATOM 5473 O O . ARG A 1 691 ? 7.816 -25.528 19.240 1.00 87.31 691 ARG A O 1
ATOM 5480 N N . ILE A 1 692 ? 9.197 -24.592 20.709 1.00 85.75 692 ILE A N 1
ATOM 5481 C CA . ILE A 1 692 ? 9.715 -23.565 19.781 1.00 85.75 692 ILE A CA 1
ATOM 5482 C C . ILE A 1 692 ? 10.805 -24.147 18.890 1.00 85.75 692 ILE A C 1
ATOM 5484 O O . ILE A 1 692 ? 11.508 -25.091 19.248 1.00 85.75 692 ILE A O 1
ATOM 5488 N N . THR A 1 693 ? 10.893 -23.584 17.685 1.00 87.69 693 THR A N 1
ATOM 5489 C CA . THR A 1 693 ? 11.988 -23.841 16.742 1.00 87.69 693 THR A CA 1
ATOM 5490 C C . THR A 1 693 ? 12.460 -22.573 16.027 1.00 87.69 693 THR A C 1
ATOM 5492 O O . THR A 1 693 ? 13.648 -22.480 15.717 1.00 87.69 693 THR A O 1
ATOM 5495 N N . ASN A 1 694 ? 11.572 -21.596 15.789 1.00 84.81 694 ASN A N 1
ATOM 5496 C CA . ASN A 1 694 ? 11.921 -20.317 15.166 1.00 84.81 694 ASN A CA 1
ATOM 5497 C C . ASN A 1 694 ? 11.532 -19.142 16.067 1.00 84.81 694 ASN A C 1
ATOM 5499 O O . ASN A 1 694 ? 10.409 -19.087 16.571 1.00 84.81 694 ASN A O 1
ATOM 5503 N N . LEU A 1 695 ? 12.482 -18.226 16.186 1.00 80.12 695 LEU A N 1
ATOM 5504 C CA . LEU A 1 695 ? 12.561 -17.075 17.065 1.00 80.12 695 LEU A CA 1
ATOM 5505 C C . LEU A 1 695 ? 13.100 -15.940 16.185 1.00 80.12 695 LEU A C 1
ATOM 5507 O O . LEU A 1 695 ? 14.119 -16.100 15.518 1.00 80.12 695 LEU A O 1
ATOM 5511 N N . ASP A 1 696 ? 12.378 -14.842 16.085 1.00 80.56 696 ASP A N 1
ATOM 5512 C CA . ASP A 1 696 ? 12.587 -13.814 15.054 1.00 80.56 696 ASP A CA 1
ATOM 5513 C C . ASP A 1 696 ? 12.595 -12.433 15.754 1.00 80.56 696 ASP A C 1
ATOM 5515 O O . ASP A 1 696 ? 12.013 -12.378 16.833 1.00 80.56 696 ASP A O 1
ATOM 5519 N N . LEU A 1 697 ? 13.183 -11.342 15.218 1.00 74.94 697 LEU A N 1
ATOM 5520 C CA . LEU A 1 697 ? 13.227 -9.979 15.819 1.00 74.94 697 LEU A CA 1
ATOM 5521 C C . LEU A 1 697 ? 13.088 -8.812 14.800 1.00 74.94 697 LEU A C 1
ATOM 5523 O O . LEU A 1 697 ? 13.875 -8.737 13.866 1.00 74.94 697 LEU A O 1
ATOM 5527 N N . TYR A 1 698 ? 12.099 -7.896 14.953 1.00 60.12 698 TYR A N 1
ATOM 5528 C CA . TYR A 1 698 ? 11.700 -6.848 13.975 1.00 60.12 698 TYR A CA 1
ATOM 5529 C C . TYR A 1 698 ? 10.607 -5.830 14.428 1.00 60.12 698 TYR A C 1
ATOM 5531 O O . TYR A 1 698 ? 9.750 -6.183 15.230 1.00 60.12 698 TYR A O 1
ATOM 5539 N N . LYS A 1 699 ? 10.555 -4.627 13.803 1.00 44.53 699 LYS A N 1
ATOM 5540 C CA . LYS A 1 699 ? 9.470 -3.596 13.816 1.00 44.53 699 LYS A CA 1
ATOM 5541 C C . LYS A 1 699 ? 9.216 -2.984 12.402 1.00 44.53 699 LYS A C 1
ATOM 5543 O O . LYS A 1 699 ? 10.201 -2.732 11.717 1.00 44.53 699 LYS A O 1
ATOM 5548 N N . PRO A 1 700 ? 7.963 -2.689 11.966 1.00 41.41 700 PRO A N 1
ATOM 5549 C CA . PRO A 1 700 ? 7.566 -2.279 10.602 1.00 41.41 700 PRO A CA 1
ATOM 5550 C C . PRO A 1 700 ? 7.147 -0.810 10.359 1.00 41.41 700 PRO A C 1
ATOM 5552 O O . PRO A 1 700 ? 6.839 -0.487 9.214 1.00 41.41 700 PRO A O 1
ATOM 5555 N N . ASN A 1 701 ? 7.038 0.071 11.360 1.00 35.81 701 ASN A N 1
ATOM 5556 C CA . ASN A 1 701 ? 6.553 1.446 11.133 1.00 35.81 701 ASN A CA 1
ATOM 5557 C C . ASN A 1 701 ? 7.716 2.410 10.813 1.00 35.81 701 ASN A C 1
ATOM 5559 O O . ASN A 1 701 ? 8.189 3.140 11.681 1.00 35.81 701 ASN A O 1
ATOM 5563 N N . GLY A 1 702 ? 8.177 2.391 9.559 1.00 36.09 702 GLY A N 1
ATOM 5564 C CA . GLY A 1 702 ? 9.235 3.270 9.036 1.00 36.09 702 GLY A CA 1
ATOM 5565 C C . GLY A 1 702 ? 8.727 4.656 8.631 1.00 36.09 702 GLY A C 1
ATOM 5566 O O . GLY A 1 702 ? 8.599 4.935 7.443 1.00 36.09 702 GLY A O 1
ATOM 5567 N N . GLY A 1 703 ? 8.366 5.492 9.604 1.00 28.94 703 GLY A N 1
ATOM 5568 C CA . GLY A 1 703 ? 7.723 6.794 9.400 1.00 28.94 703 GLY A CA 1
ATOM 5569 C C . GLY A 1 703 ? 8.659 8.002 9.489 1.00 28.94 703 GLY A C 1
ATOM 5570 O O . GLY A 1 703 ? 8.325 8.935 10.214 1.00 28.94 703 GLY A O 1
ATOM 5571 N N . THR A 1 704 ? 9.794 8.002 8.778 1.00 31.73 704 THR A N 1
ATOM 5572 C CA . THR A 1 704 ? 10.724 9.147 8.771 1.00 31.73 704 THR A CA 1
ATOM 5573 C C . THR A 1 704 ? 10.028 10.433 8.334 1.00 31.73 704 THR A C 1
ATOM 5575 O O . THR A 1 704 ? 9.400 10.499 7.273 1.00 31.73 704 THR A O 1
ATOM 5578 N N . SER A 1 705 ? 10.160 11.475 9.154 1.00 27.58 705 SER A N 1
ATOM 5579 C CA . SER A 1 705 ? 9.663 12.816 8.854 1.00 27.58 705 SER A CA 1
ATOM 5580 C C . SER A 1 705 ? 10.473 13.447 7.701 1.00 27.58 705 SER A C 1
ATOM 5582 O O . SER A 1 705 ? 11.692 13.302 7.613 1.00 27.58 705 SER A O 1
ATOM 5584 N N . GLY A 1 706 ? 9.803 14.103 6.742 1.00 26.97 706 GLY A N 1
ATOM 5585 C CA . GLY A 1 706 ? 10.478 14.641 5.549 1.00 26.97 706 GLY A CA 1
ATOM 5586 C C . GLY A 1 706 ? 9.550 15.272 4.503 1.00 26.97 706 GLY A C 1
ATOM 5587 O O . GLY A 1 706 ? 8.484 14.748 4.186 1.00 26.97 706 GLY A O 1
ATOM 5588 N N . ILE A 1 707 ? 9.953 16.421 3.946 1.00 27.47 707 ILE A N 1
ATOM 5589 C CA . ILE A 1 707 ? 9.084 17.320 3.160 1.00 27.47 707 ILE A CA 1
ATOM 5590 C C . ILE A 1 707 ? 9.372 17.235 1.648 1.00 27.47 707 ILE A C 1
ATOM 5592 O O . ILE A 1 707 ? 10.493 17.510 1.229 1.00 27.47 707 ILE A O 1
ATOM 5596 N N . TYR A 1 708 ? 8.342 17.009 0.814 1.00 24.75 708 TYR A N 1
ATOM 5597 C CA . TYR A 1 708 ? 8.400 17.198 -0.652 1.00 24.75 708 TYR A CA 1
ATOM 5598 C C . TYR A 1 708 ? 7.109 17.826 -1.245 1.00 24.75 708 TYR A C 1
ATOM 5600 O O . TYR A 1 708 ? 6.011 17.503 -0.790 1.00 24.75 708 TYR A O 1
ATOM 5608 N N . PRO A 1 709 ? 7.190 18.712 -2.269 1.00 27.11 709 PRO A N 1
ATOM 5609 C CA . PRO A 1 709 ? 6.053 19.528 -2.727 1.00 27.11 709 PRO A CA 1
ATOM 5610 C C . PRO A 1 709 ? 5.276 19.021 -3.977 1.00 27.11 709 PRO A C 1
ATOM 5612 O O . PRO A 1 709 ? 4.999 19.812 -4.878 1.00 27.11 709 PRO A O 1
ATOM 5615 N N . GLY A 1 710 ? 4.827 17.756 -3.989 1.00 22.88 710 GLY A N 1
ATOM 5616 C CA . GLY A 1 710 ? 3.769 17.228 -4.893 1.00 22.88 710 GLY A CA 1
ATOM 5617 C C . GLY A 1 710 ? 4.121 17.028 -6.388 1.00 22.88 710 GLY A C 1
ATOM 5618 O O . GLY A 1 710 ? 5.246 17.339 -6.773 1.00 22.88 710 GLY A O 1
ATOM 5619 N N . PRO A 1 711 ? 3.172 16.548 -7.237 1.00 33.59 711 PRO A N 1
ATOM 5620 C CA . PRO A 1 711 ? 1.751 16.241 -6.971 1.00 33.59 711 PRO A CA 1
ATOM 5621 C C . PRO A 1 711 ? 1.352 14.733 -7.016 1.00 33.59 711 PRO A C 1
ATOM 5623 O O . PRO A 1 711 ? 2.119 13.894 -7.455 1.00 33.59 711 PRO A O 1
ATOM 5626 N N . GLU A 1 712 ? 0.132 14.439 -6.525 1.00 32.75 712 GLU A N 1
ATOM 5627 C CA . GLU A 1 712 ? -0.795 13.282 -6.742 1.00 32.75 712 GLU A CA 1
ATOM 5628 C C . GLU A 1 712 ? -0.232 11.954 -7.339 1.00 32.75 712 GLU A C 1
ATOM 5630 O O . GLU A 1 712 ? 0.312 11.941 -8.434 1.00 32.75 712 GLU A O 1
ATOM 5635 N N . VAL A 1 713 ? -0.384 10.758 -6.732 1.00 23.09 713 VAL A N 1
ATOM 5636 C CA . VAL A 1 713 ? -1.621 10.031 -6.300 1.00 23.09 713 VAL A CA 1
ATOM 5637 C C . VAL A 1 713 ? -1.352 9.115 -5.056 1.00 23.09 713 VAL A C 1
ATOM 5639 O O . VAL A 1 713 ? -0.213 8.992 -4.620 1.00 23.09 713 VAL A O 1
ATOM 5642 N N . ARG A 1 714 ? -2.383 8.500 -4.430 1.00 38.72 714 ARG A N 1
ATOM 5643 C CA . ARG A 1 714 ? -2.336 7.741 -3.141 1.00 38.72 714 ARG A CA 1
ATOM 5644 C C . ARG A 1 714 ? -2.712 6.240 -3.227 1.00 38.72 714 ARG A C 1
ATOM 5646 O O . ARG A 1 714 ? -3.547 5.893 -4.054 1.00 38.72 714 ARG A O 1
ATOM 5653 N N . CYS A 1 715 ? -2.254 5.432 -2.251 1.00 22.70 715 CYS A N 1
ATOM 5654 C CA . CYS A 1 715 ? -2.857 4.172 -1.725 1.00 22.70 715 CYS A CA 1
ATOM 5655 C C . CYS A 1 715 ? -2.490 3.973 -0.213 1.00 22.70 715 CYS A C 1
ATOM 5657 O O . CYS A 1 715 ? -1.918 4.904 0.353 1.00 22.70 715 CYS A O 1
ATOM 5659 N N . LEU A 1 716 ? -2.892 2.876 0.470 1.00 40.16 716 LEU A N 1
ATOM 5660 C CA . LEU A 1 716 ? -3.054 2.776 1.956 1.00 40.16 716 LEU A CA 1
ATOM 5661 C C . LEU A 1 716 ? -2.455 1.504 2.654 1.00 40.16 716 LEU A C 1
ATOM 5663 O O . LEU A 1 716 ? -1.917 0.651 1.955 1.00 40.16 716 LEU A O 1
ATOM 5667 N N . ASP A 1 717 ? -2.589 1.432 4.008 1.00 28.11 717 ASP A N 1
ATOM 5668 C CA . ASP A 1 717 ? -2.425 0.302 4.996 1.00 28.11 717 ASP A CA 1
ATOM 5669 C C . ASP A 1 717 ? -1.174 0.371 5.977 1.00 28.11 717 ASP A C 1
ATOM 5671 O O . ASP A 1 717 ? -0.060 0.571 5.500 1.00 28.11 717 ASP A O 1
ATOM 5675 N N . ASN A 1 718 ? -1.296 0.240 7.341 1.00 38.25 718 ASN A N 1
ATOM 5676 C CA . ASN A 1 718 ? -0.256 0.619 8.388 1.00 38.25 718 ASN A CA 1
ATOM 5677 C C . ASN A 1 718 ? -0.168 -0.198 9.749 1.00 38.25 718 ASN A C 1
ATOM 5679 O O . ASN A 1 718 ? -1.161 -0.831 10.102 1.00 38.25 718 ASN A O 1
ATOM 5683 N N . TYR A 1 719 ? 0.948 -0.178 10.560 1.00 41.19 719 TYR A N 1
ATOM 5684 C CA . TYR A 1 719 ? 1.339 -1.317 11.483 1.00 41.19 719 TYR A CA 1
ATOM 5685 C C . TYR A 1 719 ? 1.937 -1.118 12.963 1.00 41.19 719 TYR A C 1
ATOM 5687 O O . TYR A 1 719 ? 2.720 -0.218 13.200 1.00 41.19 719 TYR A O 1
ATOM 5695 N N . TYR A 1 720 ? 1.666 -2.061 13.913 1.00 42.97 720 TYR A N 1
ATOM 5696 C CA . TYR A 1 720 ? 1.455 -2.188 15.424 1.00 42.97 720 TYR A CA 1
ATOM 5697 C C . TYR A 1 720 ? 2.499 -2.640 16.617 1.00 42.97 720 TYR A C 1
ATOM 5699 O O . TYR A 1 720 ? 2.835 -3.804 16.524 1.00 42.97 720 TYR A O 1
ATOM 5707 N N . ASP A 1 721 ? 2.896 -1.908 17.763 1.00 48.16 721 ASP A N 1
ATOM 5708 C CA . ASP A 1 721 ? 4.201 -1.945 18.677 1.00 48.16 721 ASP A CA 1
ATOM 5709 C C . ASP A 1 721 ? 4.295 -2.378 20.324 1.00 48.16 721 ASP A C 1
ATOM 5711 O O . ASP A 1 721 ? 3.289 -2.928 20.763 1.00 48.16 721 ASP A O 1
ATOM 5715 N N . LEU A 1 722 ? 5.398 -2.329 21.237 1.00 47.81 722 LEU A N 1
ATOM 5716 C CA . LEU A 1 722 ? 5.694 -3.093 22.623 1.00 47.81 722 LEU A CA 1
ATOM 5717 C C . LEU A 1 722 ? 6.968 -2.812 23.659 1.00 47.81 722 LEU A C 1
ATOM 5719 O O . LEU A 1 722 ? 8.013 -2.509 23.082 1.00 47.81 722 LEU A O 1
ATOM 5723 N N . ASP A 1 723 ? 7.003 -3.056 25.070 1.00 50.84 723 ASP A N 1
ATOM 5724 C CA . ASP A 1 723 ? 8.204 -3.095 26.128 1.00 50.84 723 ASP A CA 1
ATOM 5725 C C . ASP A 1 723 ? 8.113 -3.665 27.712 1.00 50.84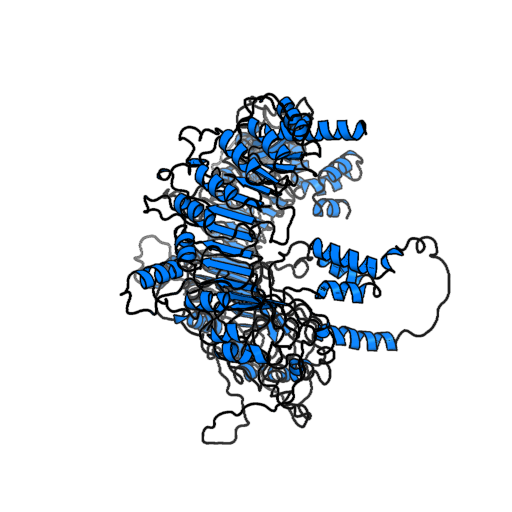 723 ASP A C 1
ATOM 5727 O O . ASP A 1 723 ? 7.042 -4.141 28.079 1.00 50.84 723 ASP A O 1
ATOM 5731 N N . ILE A 1 724 ? 9.159 -3.776 28.663 1.00 49.12 724 ILE A N 1
ATOM 5732 C CA . ILE A 1 724 ? 9.387 -4.729 29.905 1.00 49.12 724 ILE A CA 1
ATOM 5733 C C . ILE A 1 724 ? 9.718 -4.431 31.484 1.00 49.12 724 ILE A C 1
ATOM 5735 O O . ILE A 1 724 ? 9.526 -5.332 32.282 1.00 49.12 724 ILE A O 1
ATOM 5739 N N . ASP A 1 725 ? 10.085 -3.276 32.073 1.00 43.06 725 ASP A N 1
ATOM 5740 C CA . ASP A 1 725 ? 10.496 -2.803 33.489 1.00 43.06 725 ASP A CA 1
ATOM 5741 C C . ASP A 1 725 ? 10.042 -3.369 34.886 1.00 43.06 725 ASP A C 1
ATOM 5743 O O . ASP A 1 725 ? 8.926 -3.612 35.334 1.00 43.06 725 ASP A O 1
ATOM 5747 N N . ASP A 1 726 ? 11.101 -3.455 35.650 1.00 48.81 726 ASP A N 1
ATOM 5748 C CA . ASP A 1 726 ? 11.502 -3.391 37.015 1.00 48.81 726 ASP A CA 1
ATOM 5749 C C . ASP A 1 726 ? 10.511 -3.754 38.111 1.00 48.81 726 ASP A C 1
ATOM 5751 O O . ASP A 1 726 ? 10.697 -4.735 38.832 1.00 48.81 726 ASP A O 1
ATOM 5755 N N . GLY A 1 727 ? 9.403 -3.021 38.208 1.00 55.31 727 GLY A N 1
ATOM 5756 C CA . GLY A 1 727 ? 8.300 -3.401 39.092 1.00 55.31 727 GLY A CA 1
ATOM 5757 C C . GLY A 1 727 ? 7.765 -4.791 38.783 1.00 55.31 727 GLY A C 1
ATOM 5758 O O . GLY A 1 727 ? 7.265 -5.481 39.674 1.00 55.31 727 GLY A O 1
ATOM 5759 N N . ALA A 1 728 ? 7.920 -5.220 37.531 1.00 52.06 728 ALA A N 1
ATOM 5760 C CA . ALA A 1 728 ? 8.005 -6.625 37.226 1.00 52.06 728 ALA A CA 1
ATOM 5761 C C . ALA A 1 728 ? 9.212 -7.267 37.927 1.00 52.06 728 ALA A C 1
ATOM 5763 O O . ALA A 1 728 ? 9.203 -7.349 39.162 1.00 52.06 728 ALA A O 1
ATOM 5764 N N . PHE A 1 729 ? 10.153 -7.892 37.206 1.00 55.88 729 PHE A N 1
ATOM 5765 C CA . PHE A 1 729 ? 11.150 -8.708 37.896 1.00 55.88 729 PHE A CA 1
ATOM 5766 C C . PHE A 1 729 ? 12.050 -7.873 38.761 1.00 55.88 729 PHE A C 1
ATOM 5768 O O . PHE A 1 729 ? 13.036 -7.331 38.318 1.00 55.88 729 PHE A O 1
ATOM 5775 N N . GLU A 1 730 ? 11.705 -7.922 40.037 1.00 51.25 730 GLU A N 1
ATOM 5776 C CA . GLU A 1 730 ? 12.605 -7.665 41.125 1.00 51.25 730 GLU A CA 1
ATOM 5777 C C . GLU A 1 730 ? 12.325 -8.710 42.247 1.00 51.25 730 GLU A C 1
ATOM 5779 O O . GLU A 1 730 ? 13.216 -9.105 42.945 1.00 51.25 730 GLU A O 1
ATOM 5784 N N . MET A 1 731 ? 11.194 -9.413 42.370 1.00 51.53 731 MET A N 1
ATOM 5785 C CA . MET A 1 731 ? 11.013 -10.512 43.372 1.00 51.53 731 MET A CA 1
ATOM 5786 C C . MET A 1 731 ? 10.718 -11.870 42.691 1.00 51.53 731 MET A C 1
ATOM 5788 O O . MET A 1 731 ? 9.982 -12.702 43.189 1.00 51.53 731 MET A O 1
ATOM 5792 N N . ILE A 1 732 ? 11.414 -12.144 41.554 1.00 54.69 732 ILE A N 1
ATOM 5793 C CA . ILE A 1 732 ? 13.839 -13.566 40.798 1.00 54.69 732 ILE A CA 1
ATOM 5794 C C . ILE A 1 732 ? 15.241 -13.704 41.731 1.00 54.69 732 ILE A C 1
ATOM 5796 O O . ILE A 1 732 ? 15.674 -14.840 41.928 1.00 54.69 732 ILE A O 1
ATOM 5800 N N . SER A 1 733 ? 15.871 -12.716 42.443 1.00 52.94 733 SER A N 1
ATOM 5801 C CA . SER A 1 733 ? 16.446 -12.747 43.837 1.00 52.94 733 SER A CA 1
ATOM 5802 C C . SER A 1 733 ? 15.572 -12.553 45.125 1.00 52.94 733 SER A C 1
ATOM 5804 O O . SER A 1 733 ? 16.113 -12.754 46.206 1.00 52.94 733 SER A O 1
ATOM 5806 N N . SER A 1 734 ? 14.289 -12.134 45.098 1.00 49.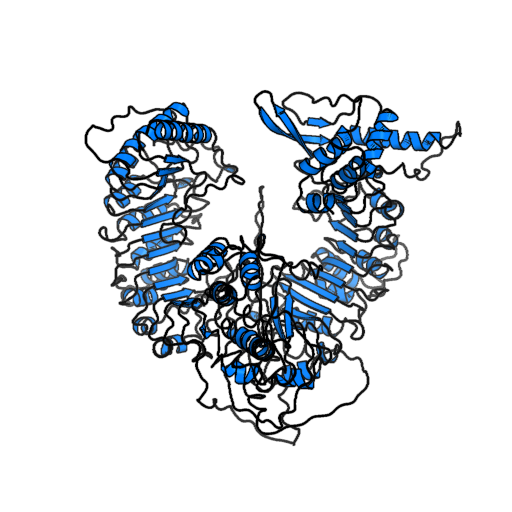88 734 SER A N 1
ATOM 5807 C CA . SER A 1 734 ? 13.435 -11.753 46.255 1.00 49.88 734 SER A CA 1
ATOM 5808 C C . SER A 1 734 ? 12.077 -12.507 46.481 1.00 49.88 734 SER A C 1
ATOM 5810 O O . SER A 1 734 ? 11.642 -12.562 47.619 1.00 49.88 734 SER A O 1
ATOM 5812 N N . HIS A 1 735 ? 11.439 -13.240 45.530 1.00 50.78 735 HIS A N 1
ATOM 5813 C CA . HIS A 1 735 ? 10.565 -14.427 45.828 1.00 50.78 735 HIS A CA 1
ATOM 5814 C C . HIS A 1 735 ? 11.178 -15.766 45.456 1.00 50.78 735 HIS A C 1
ATOM 5816 O O . HIS A 1 735 ? 11.110 -16.691 46.247 1.00 50.78 735 HIS A O 1
ATOM 5822 N N . ALA A 1 736 ? 12.039 -15.777 44.448 1.00 53.34 736 ALA A N 1
ATOM 5823 C CA . ALA A 1 736 ? 13.366 -16.384 44.557 1.00 53.34 736 ALA A CA 1
ATOM 5824 C C . ALA A 1 736 ? 14.350 -15.607 45.450 1.00 53.34 736 ALA A C 1
ATOM 5826 O O . ALA A 1 736 ? 15.559 -15.671 45.290 1.00 53.34 736 ALA A O 1
ATOM 5827 N N . GLY A 1 737 ? 13.749 -14.958 46.446 1.00 51.31 737 GLY A N 1
ATOM 5828 C CA . GLY A 1 737 ? 14.203 -14.682 47.799 1.00 51.31 737 GLY A CA 1
ATOM 5829 C C . GLY A 1 737 ? 13.084 -14.802 48.851 1.00 51.31 737 GLY A C 1
ATOM 5830 O O . GLY A 1 737 ? 13.358 -14.406 49.963 1.00 51.31 737 GLY A O 1
ATOM 5831 N N . TRP A 1 738 ? 11.890 -15.388 48.567 1.00 44.06 738 TRP A N 1
ATOM 5832 C CA . TRP A 1 738 ? 10.709 -15.614 49.462 1.00 44.06 738 TRP A CA 1
ATOM 5833 C C . TRP A 1 738 ? 10.003 -17.075 49.394 1.00 44.06 738 TRP A C 1
ATOM 5835 O O . TRP A 1 738 ? 8.796 -17.187 49.544 1.00 44.06 738 TRP A O 1
ATOM 5845 N N . MET A 1 739 ? 10.726 -18.232 49.283 1.00 49.56 739 MET A N 1
ATOM 5846 C CA . MET A 1 739 ? 10.501 -19.656 49.784 1.00 49.56 739 MET A CA 1
ATOM 5847 C C . MET A 1 739 ? 11.637 -20.480 50.651 1.00 49.56 739 MET A C 1
ATOM 5849 O O . MET A 1 739 ? 12.235 -21.303 49.961 1.00 49.56 739 MET A O 1
ATOM 5853 N N . ALA A 1 740 ? 12.084 -20.604 51.988 1.00 45.59 740 ALA A N 1
ATOM 5854 C CA . ALA A 1 740 ? 12.186 -20.216 53.528 1.00 45.59 740 ALA A CA 1
ATOM 5855 C C . ALA A 1 740 ? 11.291 -19.363 54.627 1.00 45.59 740 ALA A C 1
ATOM 5857 O O . ALA A 1 740 ? 10.449 -20.026 55.226 1.00 45.59 740 ALA A O 1
ATOM 5858 N N . ASP A 1 741 ? 11.384 -18.023 54.974 1.00 50.25 741 ASP A N 1
ATOM 5859 C CA . ASP A 1 741 ? 10.573 -17.220 56.027 1.00 50.25 741 ASP A CA 1
ATOM 5860 C C . ASP A 1 741 ? 10.001 -15.731 55.714 1.00 50.25 741 ASP A C 1
ATOM 5862 O O . ASP A 1 741 ? 10.553 -15.063 54.848 1.00 50.25 741 ASP A O 1
ATOM 5866 N N . GLY A 1 742 ? 8.946 -15.136 56.391 1.00 42.31 742 GLY A N 1
ATOM 5867 C CA . GLY A 1 742 ? 8.283 -13.780 56.075 1.00 42.31 742 GLY A CA 1
ATOM 5868 C C . GLY A 1 742 ? 6.965 -13.245 56.827 1.00 42.31 742 GLY A C 1
ATOM 5869 O O . GLY A 1 742 ? 6.452 -13.962 57.682 1.00 42.31 742 GLY A O 1
ATOM 5870 N N . ALA A 1 743 ? 6.421 -11.982 56.596 1.00 54.75 743 ALA A N 1
ATOM 5871 C CA . ALA A 1 743 ? 5.186 -11.340 57.263 1.00 54.75 743 ALA A CA 1
ATOM 5872 C C . ALA A 1 743 ? 4.607 -9.907 56.791 1.00 54.75 743 ALA A C 1
ATOM 5874 O O . ALA A 1 743 ? 5.290 -9.198 56.051 1.00 54.75 743 ALA A O 1
ATOM 5875 N N . GLY A 1 744 ? 3.411 -9.410 57.273 1.00 53.84 744 GLY A N 1
ATOM 5876 C CA . GLY A 1 744 ? 2.675 -8.138 56.860 1.00 53.84 744 GLY A CA 1
ATOM 5877 C C . GLY A 1 744 ? 1.699 -7.333 57.825 1.00 53.84 744 GLY A C 1
ATOM 5878 O O . GLY A 1 744 ? 1.592 -7.650 59.010 1.00 53.84 744 GLY A O 1
ATOM 5879 N N . LEU A 1 745 ? 0.999 -6.238 57.368 1.00 44.38 745 LEU A N 1
ATOM 5880 C CA . LEU A 1 745 ? 0.056 -5.348 58.168 1.00 44.38 745 LEU A CA 1
ATOM 5881 C C . LEU A 1 745 ? -0.866 -4.334 57.370 1.00 44.38 745 LEU A C 1
ATOM 5883 O O . LEU A 1 745 ? -0.659 -4.138 56.177 1.00 44.38 745 LEU A O 1
ATOM 5887 N N . ALA A 1 746 ? -1.852 -3.629 58.002 1.00 43.97 746 ALA A N 1
ATOM 5888 C CA . ALA A 1 746 ? -2.754 -2.620 57.352 1.00 43.97 746 ALA A CA 1
ATOM 5889 C C . ALA A 1 746 ? -3.456 -1.534 58.251 1.00 43.97 746 ALA A C 1
ATOM 5891 O O . ALA A 1 746 ? -4.046 -1.897 59.271 1.00 43.97 746 ALA A O 1
ATOM 5892 N N . ASN A 1 747 ? -3.484 -0.238 57.829 1.00 37.81 747 ASN A N 1
ATOM 5893 C CA . ASN A 1 747 ? -4.534 0.828 58.034 1.00 37.81 747 ASN A CA 1
ATOM 5894 C C . ASN A 1 747 ? -4.025 2.289 57.809 1.00 37.81 747 ASN A C 1
ATOM 5896 O O . ASN A 1 747 ? -3.092 2.689 58.497 1.00 37.81 747 ASN A O 1
ATOM 5900 N N . CYS A 1 748 ? -4.697 3.134 56.992 1.00 29.58 748 CYS A N 1
ATOM 5901 C CA . CYS A 1 748 ? -4.727 4.621 57.137 1.00 29.58 748 CYS A CA 1
ATOM 5902 C C . CYS A 1 748 ? -5.740 5.323 56.175 1.00 29.58 748 CYS A C 1
ATOM 5904 O O . CYS A 1 748 ? -5.995 4.788 55.095 1.00 29.58 748 CYS A O 1
ATOM 5906 N N . PRO A 1 749 ? -6.330 6.502 56.501 1.00 37.22 749 PRO A N 1
ATOM 5907 C CA . PRO A 1 749 ? -7.325 7.183 55.654 1.00 37.22 749 PRO A CA 1
ATOM 5908 C C . PRO A 1 749 ? -6.762 8.269 54.704 1.00 37.22 749 PRO A C 1
ATOM 5910 O O . PRO A 1 749 ? -5.667 8.792 54.879 1.00 37.22 749 PRO A O 1
ATOM 5913 N N . ARG A 1 750 ? -7.574 8.639 53.698 1.00 42.34 750 ARG A N 1
ATOM 5914 C CA . ARG A 1 750 ? -7.255 9.530 52.557 1.00 42.34 750 ARG A CA 1
ATOM 5915 C C . ARG A 1 750 ? -6.540 10.855 52.893 1.00 42.34 750 ARG A C 1
ATOM 5917 O O . ARG A 1 750 ? -7.105 11.713 53.568 1.00 42.34 750 ARG A O 1
ATOM 5924 N N . LEU A 1 751 ? -5.441 11.113 52.179 1.00 28.09 751 LEU A N 1
ATOM 5925 C CA . LEU A 1 751 ? -4.933 12.451 51.832 1.00 28.09 751 LEU A CA 1
ATOM 5926 C C . LEU A 1 751 ? -4.730 12.570 50.306 1.00 28.09 751 LEU A C 1
ATOM 5928 O O . LEU A 1 751 ? -4.714 11.566 49.599 1.00 28.09 751 LEU A O 1
ATOM 5932 N N . LYS A 1 752 ? -4.608 13.801 49.785 1.00 30.42 752 LYS A N 1
ATOM 5933 C CA . LYS A 1 752 ? -4.359 14.102 48.358 1.00 30.42 752 LYS A CA 1
ATOM 5934 C C . LYS A 1 752 ? -3.129 15.029 48.207 1.00 30.42 752 LYS A C 1
ATOM 5936 O O . LYS A 1 752 ? -3.285 16.226 48.428 1.00 30.42 752 LYS A O 1
ATOM 5941 N N . GLY A 1 753 ? -1.966 14.563 47.713 1.00 24.88 753 GLY A N 1
ATOM 5942 C CA . GLY A 1 753 ? -0.766 15.413 47.440 1.00 24.88 753 GLY A CA 1
ATOM 5943 C C . GLY A 1 753 ? 0.121 14.933 46.265 1.00 24.88 753 GLY A C 1
ATOM 5944 O O . GLY A 1 753 ? 0.236 13.730 46.100 1.00 24.88 753 GLY A O 1
ATOM 5945 N N . HIS A 1 754 ? 0.632 15.851 45.419 1.00 33.00 754 HIS A N 1
ATOM 5946 C CA . HIS A 1 754 ? 1.281 15.667 44.081 1.00 33.00 754 HIS A CA 1
ATOM 5947 C C . HIS A 1 754 ? 2.856 15.613 44.137 1.00 33.00 754 HIS A C 1
ATOM 5949 O O . HIS A 1 754 ? 3.418 16.299 44.986 1.00 33.00 754 HIS A O 1
ATOM 5955 N N . GLY A 1 755 ? 3.568 14.893 43.236 1.00 40.41 755 GLY A N 1
ATOM 5956 C CA . GLY A 1 755 ? 5.050 14.911 42.962 1.00 40.41 755 GLY A CA 1
ATOM 5957 C C . GLY A 1 755 ? 5.945 13.824 43.637 1.00 40.41 755 GLY A C 1
ATOM 5958 O O . GLY A 1 755 ? 5.748 13.603 44.819 1.00 40.41 755 GLY A O 1
ATOM 5959 N N . MET A 1 756 ? 6.911 13.178 42.932 1.00 35.06 756 MET A N 1
ATOM 5960 C CA . MET A 1 756 ? 7.548 11.823 43.153 1.00 35.06 756 MET A CA 1
ATOM 5961 C C . MET A 1 756 ? 8.294 11.440 44.470 1.00 35.06 756 MET A C 1
ATOM 5963 O O . MET A 1 756 ? 8.572 12.273 45.332 1.00 35.06 756 MET A O 1
ATOM 5967 N N . ILE A 1 757 ? 8.611 10.129 44.571 1.00 33.16 757 ILE A N 1
ATOM 5968 C CA . ILE A 1 757 ? 9.633 9.432 45.387 1.00 33.16 757 ILE A CA 1
ATOM 5969 C C . ILE A 1 757 ? 10.400 8.381 44.544 1.00 33.16 757 ILE A C 1
ATOM 5971 O O . ILE A 1 757 ? 9.765 7.688 43.767 1.00 33.16 757 ILE A O 1
ATOM 5975 N N . ALA A 1 758 ? 11.714 8.254 44.736 1.00 33.97 758 ALA A N 1
ATOM 5976 C CA . ALA A 1 758 ? 12.563 7.134 44.294 1.00 33.97 758 ALA A CA 1
ATOM 5977 C C . ALA A 1 758 ? 12.755 6.127 45.449 1.00 33.97 758 ALA A C 1
ATOM 5979 O O . ALA A 1 758 ? 12.584 6.506 46.610 1.00 33.97 758 ALA A O 1
ATOM 5980 N N . ILE A 1 759 ? 13.177 4.894 45.180 1.00 30.05 759 ILE A N 1
ATOM 5981 C CA . ILE A 1 759 ? 13.438 3.827 46.171 1.00 30.05 759 ILE A CA 1
ATOM 5982 C C . ILE A 1 759 ? 14.737 3.139 45.706 1.00 30.05 759 ILE A C 1
ATOM 5984 O O . ILE A 1 759 ? 14.941 2.961 44.525 1.00 30.05 759 ILE A O 1
ATOM 5988 N N . GLN A 1 760 ? 15.757 2.761 46.472 1.00 30.58 760 GLN A N 1
ATOM 5989 C CA . GLN A 1 760 ? 15.945 2.482 47.892 1.00 30.58 760 GLN A CA 1
ATOM 5990 C C . GLN A 1 760 ? 15.177 1.282 48.444 1.00 30.58 760 GLN A C 1
ATOM 5992 O O . GLN A 1 760 ? 14.417 1.426 49.395 1.00 30.58 760 GLN A O 1
ATOM 5997 N N . MET A 1 761 ? 15.424 0.103 47.856 1.00 26.31 761 MET A N 1
ATOM 5998 C CA . MET A 1 761 ? 15.069 -1.228 48.372 1.00 26.31 761 MET A CA 1
ATOM 5999 C C . MET A 1 761 ? 15.177 -1.230 49.906 1.00 26.31 761 MET A C 1
ATOM 6001 O O . MET A 1 761 ? 16.277 -1.196 50.462 1.00 26.31 761 MET A O 1
ATOM 6005 N N . LEU A 1 762 ? 14.034 -1.115 50.598 1.00 26.19 762 LEU A N 1
ATOM 6006 C CA . LEU A 1 762 ? 14.018 -0.766 52.021 1.00 26.19 762 LEU A CA 1
ATOM 6007 C C . LEU A 1 762 ? 14.349 -1.992 52.877 1.00 26.19 762 LEU A C 1
ATOM 6009 O O . LEU A 1 762 ? 13.475 -2.601 53.497 1.00 26.19 762 LEU A O 1
ATOM 6013 N N . THR A 1 763 ? 15.646 -2.284 52.984 1.00 30.12 763 THR A N 1
ATOM 6014 C CA . THR A 1 763 ? 16.205 -2.944 54.166 1.00 30.12 763 THR A CA 1
ATOM 6015 C C . THR A 1 763 ? 15.677 -2.228 55.418 1.00 30.12 763 THR A C 1
ATOM 6017 O O . THR A 1 763 ? 15.699 -0.990 55.458 1.00 30.12 763 THR A O 1
ATOM 6020 N N . PRO A 1 764 ? 15.178 -2.956 56.433 1.00 27.77 764 PRO A N 1
ATOM 6021 C CA . PRO A 1 764 ? 14.466 -2.355 57.555 1.00 27.77 764 PRO A CA 1
ATOM 6022 C C . PRO A 1 764 ? 15.348 -1.371 58.332 1.00 27.77 764 PRO A C 1
ATOM 6024 O O . PRO A 1 764 ? 16.545 -1.581 58.515 1.00 27.77 764 PRO A O 1
ATOM 6027 N N . ALA A 1 765 ? 14.745 -0.272 58.790 1.00 27.75 765 ALA A N 1
ATOM 6028 C CA . ALA A 1 765 ? 15.470 0.903 59.268 1.00 27.75 765 ALA A CA 1
ATOM 6029 C C . ALA A 1 765 ? 16.173 0.712 60.632 1.00 27.75 765 ALA A C 1
ATOM 6031 O O . ALA A 1 765 ? 15.703 1.194 61.664 1.00 27.75 765 ALA A O 1
ATOM 6032 N N . THR A 1 766 ? 17.358 0.095 60.628 1.00 32.41 766 THR A N 1
ATOM 6033 C CA . THR A 1 766 ? 18.322 0.128 61.742 1.00 32.41 766 THR A CA 1
ATOM 6034 C C . THR A 1 766 ? 19.587 0.896 61.354 1.00 32.41 766 THR A C 1
ATOM 6036 O O . THR A 1 766 ? 20.536 0.336 60.821 1.00 32.41 766 THR A O 1
ATOM 6039 N N . SER A 1 767 ? 19.564 2.202 61.633 1.00 34.97 767 SER A N 1
ATOM 6040 C CA . SER A 1 767 ? 20.700 3.124 61.827 1.00 34.97 767 SER A CA 1
ATOM 6041 C C . SER A 1 767 ? 22.106 2.762 61.288 1.00 34.97 767 SER A C 1
ATOM 6043 O O . SER A 1 767 ? 22.814 1.937 61.861 1.00 34.97 767 SER A O 1
ATOM 6045 N N . THR A 1 768 ? 22.580 3.616 60.370 1.00 38.16 768 THR A N 1
ATOM 6046 C CA . THR A 1 768 ? 23.978 4.092 60.208 1.00 38.16 768 THR A CA 1
ATOM 6047 C C . THR A 1 768 ? 25.098 3.116 59.793 1.00 38.16 768 THR A C 1
ATOM 6049 O O . THR A 1 768 ? 25.729 2.503 60.648 1.00 38.16 768 THR A O 1
ATOM 6052 N N . GLY A 1 769 ? 25.544 3.227 58.529 1.00 46.44 769 GLY A N 1
ATOM 6053 C CA . GLY A 1 769 ? 26.983 3.343 58.219 1.00 46.44 769 GLY A CA 1
ATOM 6054 C C . GLY A 1 769 ? 27.573 2.465 57.100 1.00 46.44 769 GLY A C 1
ATOM 6055 O O . GLY A 1 769 ? 27.426 1.252 57.111 1.00 46.44 769 GLY A O 1
ATOM 6056 N N . THR A 1 770 ? 28.394 3.095 56.244 1.00 42.31 770 THR A N 1
ATOM 6057 C CA . THR A 1 770 ? 29.321 2.505 55.238 1.00 42.31 770 THR A CA 1
ATOM 6058 C C . THR A 1 770 ? 28.717 1.780 54.021 1.00 42.31 770 THR A C 1
ATOM 6060 O O . THR A 1 770 ? 27.565 1.368 54.023 1.00 42.31 770 THR A O 1
ATOM 6063 N N . SER A 1 771 ? 29.505 1.704 52.940 1.00 51.62 771 SER A N 1
ATOM 6064 C CA . SER A 1 771 ? 29.122 1.244 51.593 1.00 51.62 771 SER A CA 1
ATOM 6065 C C . SER A 1 771 ? 29.860 -0.034 51.176 1.00 51.62 771 SER A C 1
ATOM 6067 O O . SER A 1 771 ? 31.035 -0.191 51.512 1.00 51.62 771 SER A O 1
ATOM 6069 N N . ALA A 1 772 ? 29.217 -0.884 50.370 1.00 41.06 772 ALA A N 1
ATOM 6070 C CA . ALA A 1 772 ? 29.790 -2.109 49.802 1.00 41.06 772 ALA A CA 1
ATOM 6071 C C . ALA A 1 772 ? 29.496 -2.232 48.290 1.00 41.06 772 ALA A C 1
ATOM 6073 O O . ALA A 1 772 ? 28.688 -1.479 47.752 1.00 41.06 772 ALA A O 1
ATOM 6074 N N . ILE A 1 773 ? 30.174 -3.171 47.621 1.00 49.59 773 ILE A N 1
ATOM 6075 C CA . ILE A 1 773 ? 30.042 -3.498 46.188 1.00 49.59 773 ILE A CA 1
ATOM 6076 C C . ILE A 1 773 ? 29.385 -4.896 46.069 1.00 49.59 773 ILE A C 1
ATOM 6078 O O . ILE A 1 773 ? 29.681 -5.734 46.928 1.00 49.59 773 ILE A O 1
ATOM 6082 N N . PRO A 1 774 ? 28.525 -5.177 45.064 1.00 39.25 774 PRO A N 1
ATOM 6083 C CA . PRO A 1 774 ? 27.870 -6.485 44.899 1.00 39.25 774 PRO A CA 1
ATOM 6084 C C . PRO A 1 774 ? 28.820 -7.667 44.616 1.00 39.25 774 PRO A C 1
ATOM 6086 O O . PRO A 1 774 ? 29.988 -7.484 44.264 1.00 39.25 774 PRO A O 1
ATOM 6089 N N . GLN A 1 775 ? 28.292 -8.892 44.728 1.00 43.91 775 GLN A N 1
ATOM 6090 C CA . GLN A 1 775 ? 28.915 -10.143 44.267 1.00 43.91 775 GLN A CA 1
ATOM 6091 C C . GLN A 1 775 ? 27.964 -10.905 43.321 1.00 43.91 775 GLN A C 1
ATOM 6093 O O . GLN A 1 775 ? 26.759 -10.743 43.470 1.00 43.91 775 GLN A O 1
ATOM 6098 N N . PRO A 1 776 ? 28.488 -11.731 42.391 1.00 44.56 776 PRO A N 1
ATOM 6099 C CA . PRO A 1 776 ? 27.687 -12.458 41.398 1.00 44.56 776 PRO A CA 1
ATOM 6100 C C . PRO A 1 776 ? 26.910 -13.668 41.973 1.00 44.56 776 PRO A C 1
ATOM 6102 O O . PRO A 1 776 ? 27.265 -14.171 43.047 1.00 44.56 776 PRO A O 1
ATOM 6105 N N . PRO A 1 777 ? 25.902 -14.198 41.246 1.00 41.62 777 PRO A N 1
ATOM 6106 C CA . PRO A 1 777 ? 24.879 -15.087 41.800 1.00 41.62 777 PRO A CA 1
ATOM 6107 C C . PRO A 1 777 ? 25.244 -16.591 41.746 1.00 41.62 777 PRO A C 1
ATOM 6109 O O . PRO A 1 777 ? 26.149 -17.008 41.016 1.00 41.62 777 PRO A O 1
ATOM 6112 N N . PRO A 1 778 ? 24.550 -17.455 42.521 1.00 49.16 778 PRO A N 1
ATOM 6113 C CA . PRO A 1 778 ? 24.902 -18.871 42.670 1.00 49.16 778 PRO A CA 1
ATOM 6114 C C . PRO A 1 778 ? 24.551 -19.764 41.459 1.00 49.16 778 PRO A C 1
ATOM 6116 O O . PRO A 1 778 ? 23.474 -19.715 40.871 1.00 49.16 778 PRO A O 1
ATOM 6119 N N . ALA A 1 779 ? 25.469 -20.677 41.134 1.00 50.78 779 ALA A N 1
ATOM 6120 C CA . ALA A 1 779 ? 25.657 -21.208 39.780 1.00 50.78 779 ALA A CA 1
ATOM 6121 C C . ALA A 1 779 ? 24.860 -22.478 39.377 1.00 50.78 779 ALA A C 1
ATOM 6123 O O . ALA A 1 779 ? 25.426 -23.361 38.726 1.00 50.78 779 ALA A O 1
ATOM 6124 N N . ARG A 1 780 ? 23.576 -22.623 39.752 1.00 55.88 780 ARG A N 1
ATOM 6125 C CA . ARG A 1 780 ? 22.698 -23.710 39.233 1.00 55.88 780 ARG A CA 1
ATOM 6126 C C . ARG A 1 780 ? 21.263 -23.260 38.951 1.00 55.88 780 ARG A C 1
ATOM 6128 O O . ARG A 1 780 ? 20.315 -23.613 39.654 1.00 55.88 780 ARG A O 1
ATOM 6135 N N . ALA A 1 781 ? 21.127 -22.500 37.876 1.00 51.28 781 ALA A N 1
ATOM 6136 C CA . ALA A 1 781 ? 19.904 -22.428 37.088 1.00 51.28 781 ALA A CA 1
ATOM 6137 C C . ALA A 1 781 ? 19.973 -23.449 35.919 1.00 51.28 781 ALA A C 1
ATOM 6139 O O . ALA A 1 781 ? 20.993 -24.125 35.752 1.00 51.28 781 ALA A O 1
ATOM 6140 N N . HIS A 1 782 ? 18.883 -23.633 35.178 1.00 62.34 782 HIS A N 1
ATOM 6141 C CA . HIS A 1 782 ? 18.755 -24.561 34.046 1.00 62.34 782 HIS A CA 1
ATOM 6142 C C . HIS A 1 782 ? 18.851 -23.817 32.692 1.00 62.34 782 HIS A C 1
ATOM 6144 O O . HIS A 1 782 ? 19.208 -22.645 32.648 1.00 62.34 782 HIS A O 1
ATOM 6150 N N . THR A 1 783 ? 18.621 -24.510 31.569 1.00 67.88 783 THR A N 1
ATOM 6151 C CA . THR A 1 783 ? 18.490 -23.877 30.241 1.00 67.88 783 THR A CA 1
ATOM 6152 C C . THR A 1 783 ? 17.061 -24.034 29.752 1.00 67.88 783 THR A C 1
ATOM 6154 O O . THR A 1 783 ? 16.473 -25.109 29.899 1.00 67.88 783 THR A O 1
ATOM 6157 N N . LEU A 1 784 ? 16.509 -22.979 29.154 1.00 64.19 784 LEU A N 1
ATOM 6158 C CA . LEU A 1 784 ? 15.121 -22.989 28.701 1.00 64.19 784 LEU A CA 1
ATOM 6159 C C . LEU A 1 784 ? 14.953 -23.528 27.271 1.00 64.19 784 LEU A C 1
ATOM 6161 O O . LEU A 1 784 ? 13.889 -24.041 26.935 1.00 64.19 784 LEU A O 1
ATOM 6165 N N . PHE A 1 785 ? 15.992 -23.432 26.427 1.00 79.56 785 PHE A N 1
ATOM 6166 C CA . PHE A 1 785 ? 15.888 -23.599 24.965 1.00 79.56 785 PHE A CA 1
ATOM 6167 C C . PHE A 1 785 ? 16.551 -24.854 24.387 1.00 79.56 785 PHE A C 1
ATOM 6169 O O . PHE A 1 785 ? 17.322 -24.759 23.429 1.00 79.56 785 PHE A O 1
ATOM 6176 N N . PRO A 1 786 ? 16.235 -26.077 24.854 1.00 62.47 786 PRO A N 1
ATOM 6177 C CA . PRO A 1 786 ? 16.850 -27.296 24.331 1.00 62.47 786 PRO A CA 1
ATOM 6178 C C . PRO A 1 786 ? 16.408 -27.652 22.892 1.00 62.47 786 PRO A C 1
ATOM 6180 O O . PRO A 1 786 ? 16.711 -28.751 22.426 1.00 62.47 786 PRO A O 1
ATOM 6183 N N . ARG A 1 787 ? 15.652 -26.780 22.199 1.00 79.31 787 ARG A N 1
ATOM 6184 C CA . ARG A 1 787 ? 15.186 -26.965 20.808 1.00 79.31 787 ARG A CA 1
ATOM 6185 C C . ARG A 1 787 ? 15.243 -25.718 19.910 1.00 79.31 787 ARG A C 1
ATOM 6187 O O . ARG A 1 787 ? 14.876 -25.832 18.738 1.00 79.31 787 ARG A O 1
ATOM 6194 N N . LEU A 1 788 ? 15.678 -24.564 20.416 1.00 86.06 788 LEU A N 1
ATOM 6195 C CA . LEU A 1 788 ? 15.765 -23.329 19.632 1.00 86.06 788 LEU A CA 1
ATOM 6196 C C . LEU A 1 788 ? 16.791 -23.474 18.501 1.00 86.06 788 LEU A C 1
ATOM 6198 O O . LEU A 1 788 ? 17.898 -23.944 18.731 1.00 86.06 788 LEU A O 1
ATOM 6202 N N . ARG A 1 789 ? 16.427 -23.063 17.279 1.00 86.12 789 ARG A N 1
ATOM 6203 C CA . ARG A 1 789 ? 17.288 -23.196 16.089 1.00 86.12 789 ARG A CA 1
ATOM 6204 C C . ARG A 1 789 ? 17.532 -21.900 15.350 1.00 86.12 789 ARG A C 1
ATOM 6206 O O . ARG A 1 789 ? 18.656 -21.677 14.920 1.00 86.12 789 ARG A O 1
ATOM 6213 N N . ASN A 1 790 ? 16.501 -21.087 15.160 1.00 86.44 790 ASN A N 1
ATOM 6214 C CA . ASN A 1 790 ? 16.617 -19.804 14.478 1.00 86.44 790 ASN A CA 1
ATOM 6215 C C . ASN A 1 790 ? 16.261 -18.710 15.468 1.00 86.44 790 ASN A C 1
ATOM 6217 O O . ASN A 1 790 ? 15.212 -18.838 16.083 1.00 86.44 790 ASN A O 1
ATOM 6221 N N . LEU A 1 791 ? 17.133 -17.713 15.592 1.00 83.50 791 LEU A N 1
ATOM 6222 C CA . LEU A 1 791 ? 17.100 -16.559 16.483 1.00 83.50 791 LEU A CA 1
ATOM 6223 C C . LEU A 1 791 ? 17.553 -15.341 15.664 1.00 83.50 791 LEU A C 1
ATOM 6225 O O . LEU A 1 791 ? 18.745 -15.116 15.493 1.00 83.50 791 LEU A O 1
ATOM 6229 N N . ASP A 1 792 ? 16.630 -14.574 15.096 1.00 84.62 792 ASP A N 1
ATOM 6230 C CA . ASP A 1 792 ? 16.986 -13.236 14.607 1.00 84.62 792 ASP A CA 1
ATOM 6231 C C . ASP A 1 792 ? 17.075 -12.283 15.813 1.00 84.62 792 ASP A C 1
ATOM 6233 O O . ASP A 1 792 ? 16.213 -12.385 16.681 1.00 84.62 792 ASP A O 1
ATOM 6237 N N . CYS A 1 793 ? 18.092 -11.408 15.871 1.00 77.94 793 CYS A N 1
ATOM 6238 C CA . CYS A 1 793 ? 18.241 -10.243 16.763 1.00 77.94 793 CYS A CA 1
ATOM 6239 C C . CYS A 1 793 ? 18.723 -8.970 16.011 1.00 77.94 793 CYS A C 1
ATOM 6241 O O . CYS A 1 793 ? 19.327 -8.086 16.620 1.00 77.94 793 CYS A O 1
ATOM 6243 N N . THR A 1 794 ? 18.472 -8.829 14.698 1.00 73.19 794 THR A N 1
ATOM 6244 C CA . THR A 1 794 ? 18.829 -7.627 13.886 1.00 73.19 794 THR A CA 1
ATOM 6245 C C . THR A 1 794 ? 18.176 -6.326 14.357 1.00 73.19 794 THR A C 1
ATOM 6247 O O . THR A 1 794 ? 18.554 -5.223 13.958 1.00 73.19 794 THR A O 1
ATOM 6250 N N . MET A 1 795 ? 17.136 -6.486 15.158 1.00 64.44 795 MET A N 1
ATOM 6251 C CA . MET A 1 795 ? 16.206 -5.473 15.630 1.00 64.44 795 MET A CA 1
ATOM 6252 C C . MET A 1 795 ? 16.077 -5.601 17.158 1.00 64.44 795 MET A C 1
ATOM 6254 O O . MET A 1 795 ? 15.024 -5.393 17.756 1.00 64.44 795 MET A O 1
ATOM 6258 N N . PHE A 1 796 ? 17.174 -6.038 17.777 1.00 63.41 796 PHE A N 1
ATOM 6259 C CA . PHE A 1 796 ? 17.419 -6.041 19.209 1.00 63.41 796 PHE A CA 1
ATOM 6260 C C . PHE A 1 796 ? 18.571 -5.103 19.516 1.00 63.41 796 PHE A C 1
ATOM 6262 O O . PHE A 1 796 ? 19.339 -4.714 18.639 1.00 63.41 796 PHE A O 1
ATOM 6269 N N . ALA A 1 797 ? 18.696 -4.783 20.788 1.00 64.56 797 ALA A N 1
ATOM 6270 C CA . ALA A 1 797 ? 19.829 -4.064 21.316 1.00 64.56 797 ALA A CA 1
ATOM 6271 C C . ALA A 1 797 ? 21.035 -5.012 21.468 1.00 64.56 797 ALA A C 1
ATOM 6273 O O . ALA A 1 797 ? 20.891 -6.044 22.123 1.00 64.56 797 ALA A O 1
ATOM 6274 N N . PRO A 1 798 ? 22.214 -4.700 20.907 1.00 56.47 798 PRO A N 1
ATOM 6275 C CA . PRO A 1 798 ? 23.430 -5.497 21.088 1.00 56.47 798 PRO A CA 1
ATOM 6276 C C . PRO A 1 798 ? 23.809 -5.739 22.552 1.00 56.47 798 PRO A C 1
ATOM 6278 O O . PRO A 1 798 ? 24.359 -6.788 22.888 1.00 56.47 798 PRO A O 1
ATOM 6281 N N . ARG A 1 799 ? 23.506 -4.777 23.432 1.00 59.09 799 ARG A N 1
ATOM 6282 C CA . ARG A 1 799 ? 23.687 -4.944 24.877 1.00 59.09 799 ARG A CA 1
ATOM 6283 C C . ARG A 1 799 ? 22.753 -6.021 25.454 1.00 59.09 799 ARG A C 1
ATOM 6285 O O . ARG A 1 799 ? 23.215 -6.765 26.311 1.00 59.09 799 ARG A O 1
ATOM 6292 N N . SER A 1 800 ? 21.540 -6.188 24.900 1.00 59.72 800 SER A N 1
ATOM 6293 C CA . SER A 1 800 ? 20.505 -7.166 25.304 1.00 59.72 800 SER A CA 1
ATOM 6294 C C . SER A 1 800 ? 20.830 -8.645 24.980 1.00 59.72 800 SER A C 1
ATOM 6296 O O . SER A 1 800 ? 19.945 -9.441 24.643 1.00 59.72 800 SER A O 1
ATOM 6298 N N . LEU A 1 801 ? 22.106 -9.026 25.024 1.00 58.88 801 LEU A N 1
ATOM 6299 C CA . LEU A 1 801 ? 22.614 -10.375 24.744 1.00 58.88 801 LEU A CA 1
ATOM 6300 C C . LEU A 1 801 ? 23.629 -10.878 25.788 1.00 58.88 801 LEU A C 1
ATOM 6302 O O . LEU A 1 801 ? 24.010 -12.050 25.760 1.00 58.88 801 LEU A O 1
ATOM 6306 N N . ALA A 1 802 ? 24.109 -10.009 26.677 1.00 55.78 802 ALA A N 1
ATOM 6307 C CA . ALA A 1 802 ? 25.164 -10.310 27.639 1.00 55.78 802 ALA A CA 1
ATOM 6308 C C . ALA A 1 802 ? 24.656 -11.149 28.828 1.00 55.78 802 ALA A C 1
ATOM 6310 O O . ALA A 1 802 ? 25.307 -12.078 29.308 1.00 55.78 802 ALA A O 1
ATOM 6311 N N . LEU A 1 803 ? 23.471 -10.824 29.313 1.00 50.59 803 LEU A N 1
ATOM 6312 C CA . LEU A 1 803 ? 22.909 -11.294 30.574 1.00 50.59 803 LEU A CA 1
ATOM 6313 C C . LEU A 1 803 ? 22.233 -12.675 30.428 1.00 50.59 803 LEU A C 1
ATOM 6315 O O . LEU A 1 803 ? 21.861 -13.309 31.416 1.00 50.59 803 LEU A O 1
ATOM 6319 N N . PHE A 1 804 ? 22.200 -13.180 29.188 1.00 60.00 804 PHE A N 1
ATOM 6320 C CA . PHE A 1 804 ? 21.476 -14.348 28.688 1.00 60.00 804 PHE A CA 1
ATOM 6321 C C . PHE A 1 804 ? 22.244 -15.693 28.495 1.00 60.00 804 PHE A C 1
ATOM 6323 O O . PHE A 1 804 ? 21.832 -16.471 27.634 1.00 60.00 804 PHE A O 1
ATOM 6330 N N . PRO A 1 805 ? 23.296 -16.103 29.246 1.00 59.62 805 PRO A N 1
ATOM 6331 C CA . PRO A 1 805 ? 24.021 -17.363 28.979 1.00 59.62 805 PRO A CA 1
ATOM 6332 C C . PRO A 1 805 ? 23.215 -18.677 28.859 1.00 59.62 805 PRO A C 1
ATOM 6334 O O . PRO A 1 805 ? 23.736 -19.623 28.278 1.00 59.62 805 PRO A O 1
ATOM 6337 N N . ALA A 1 806 ? 21.976 -18.778 29.367 1.00 60.28 806 ALA A N 1
ATOM 6338 C CA . ALA A 1 806 ? 21.105 -19.954 29.172 1.00 60.28 806 ALA A CA 1
ATOM 6339 C C . ALA A 1 806 ? 20.070 -19.806 28.028 1.00 60.28 806 ALA A C 1
ATOM 6341 O O . ALA A 1 806 ? 19.316 -20.745 27.749 1.00 60.28 806 ALA A O 1
ATOM 6342 N N . MET A 1 807 ? 20.081 -18.665 27.331 1.00 65.69 807 MET A N 1
ATOM 6343 C CA . MET A 1 807 ? 19.471 -18.449 26.011 1.00 65.69 807 MET A CA 1
ATOM 6344 C C . MET A 1 807 ? 20.260 -19.156 24.917 1.00 65.69 807 MET A C 1
ATOM 6346 O O . MET A 1 807 ? 19.692 -19.781 24.022 1.00 65.69 807 MET A O 1
ATOM 6350 N N . PHE A 1 808 ? 21.586 -19.045 25.013 1.00 70.69 808 PHE A N 1
ATOM 6351 C CA . PHE A 1 808 ? 22.551 -19.651 24.113 1.00 70.69 808 PHE A CA 1
ATOM 6352 C C . PHE A 1 808 ? 22.601 -21.152 24.396 1.00 70.69 808 PHE A C 1
ATOM 6354 O O . PHE A 1 808 ? 23.465 -21.697 25.078 1.00 70.69 808 PHE A O 1
ATOM 6361 N N . SER A 1 809 ? 21.567 -21.820 23.901 1.00 79.38 809 SER A N 1
ATOM 6362 C CA . SER A 1 809 ? 21.549 -23.255 23.738 1.00 79.38 809 SER A CA 1
ATOM 6363 C C . SER A 1 809 ? 22.624 -23.629 22.723 1.00 79.38 809 SER A C 1
ATOM 6365 O O . SER A 1 809 ? 22.667 -23.016 21.653 1.00 79.38 809 SER A O 1
ATOM 6367 N N . PRO A 1 810 ? 23.405 -24.696 22.963 1.00 69.75 810 PRO A N 1
ATOM 6368 C CA . PRO A 1 810 ? 24.298 -25.242 21.952 1.00 69.75 810 PRO A CA 1
ATOM 6369 C C . PRO A 1 810 ? 23.633 -25.439 20.584 1.00 69.75 810 PRO A C 1
ATOM 6371 O O . PRO A 1 810 ? 24.305 -25.286 19.578 1.00 69.75 810 PRO A O 1
ATOM 6374 N N . THR A 1 811 ? 22.314 -25.689 20.558 1.00 80.69 811 THR A N 1
ATOM 6375 C CA . THR A 1 811 ? 21.514 -26.005 19.360 1.00 80.69 811 THR A CA 1
ATOM 6376 C C . THR A 1 811 ? 21.141 -24.830 18.438 1.00 80.69 811 THR A C 1
ATOM 6378 O O . THR A 1 811 ? 20.488 -25.071 17.417 1.00 80.69 811 THR A O 1
ATOM 6381 N N . ILE A 1 812 ? 21.507 -23.576 18.750 1.00 88.50 812 ILE A N 1
ATOM 6382 C CA . ILE A 1 812 ? 21.157 -22.432 17.886 1.00 88.50 812 ILE A CA 1
ATOM 6383 C C . ILE A 1 812 ? 21.953 -22.494 16.580 1.00 88.50 812 ILE A C 1
ATOM 6385 O O . ILE A 1 812 ? 23.177 -22.427 16.574 1.00 88.50 812 ILE A O 1
ATOM 6389 N N . THR A 1 813 ? 21.235 -22.547 15.458 1.00 87.88 813 THR A N 1
ATOM 6390 C CA . THR A 1 813 ? 21.794 -22.656 14.103 1.00 87.88 813 THR A CA 1
ATOM 6391 C C . THR A 1 813 ? 21.687 -21.380 13.271 1.00 87.88 813 THR A C 1
ATOM 6393 O O . THR A 1 813 ? 22.475 -21.206 12.353 1.00 87.88 813 THR A O 1
ATOM 6396 N N . SER A 1 814 ? 20.772 -20.458 13.560 1.00 90.75 814 SER A N 1
ATOM 6397 C CA . SER A 1 814 ? 20.724 -19.147 12.908 1.00 90.75 814 SER A CA 1
ATOM 6398 C C . SER A 1 814 ? 20.668 -18.065 13.963 1.00 90.75 814 SER A C 1
ATOM 6400 O O . SER A 1 814 ? 19.789 -18.109 14.816 1.00 90.75 814 SER A O 1
ATOM 6402 N N . LEU A 1 815 ? 21.590 -17.113 13.867 1.00 88.56 815 LEU A N 1
ATOM 6403 C CA . LEU A 1 815 ? 21.653 -15.901 14.661 1.00 88.56 815 LEU A CA 1
ATOM 6404 C C . LEU A 1 815 ? 21.558 -14.695 13.719 1.00 88.56 815 LEU A C 1
ATOM 6406 O O . LEU A 1 815 ? 22.093 -14.698 12.606 1.00 88.56 815 LEU A O 1
ATOM 6410 N N . ALA A 1 816 ? 20.925 -13.636 14.183 1.00 89.56 816 ALA A N 1
ATOM 6411 C CA . ALA A 1 816 ? 21.143 -12.301 13.663 1.00 89.56 816 ALA A CA 1
ATOM 6412 C C . ALA A 1 816 ? 21.468 -11.378 14.825 1.00 89.56 816 ALA A C 1
ATOM 6414 O O . ALA A 1 816 ? 20.998 -11.631 15.921 1.00 89.56 816 ALA A O 1
ATOM 6415 N N . LEU A 1 817 ? 22.270 -10.346 14.609 1.00 84.88 817 LEU A N 1
ATOM 6416 C CA . LEU A 1 817 ? 22.713 -9.402 15.625 1.00 84.88 817 LEU A CA 1
ATOM 6417 C C . LEU A 1 817 ? 22.666 -7.997 15.030 1.00 84.88 817 LEU A C 1
ATOM 6419 O O . LEU A 1 817 ? 23.271 -7.757 13.995 1.00 84.88 817 LEU A O 1
ATOM 6423 N N . ARG A 1 818 ? 22.027 -7.037 15.685 1.00 83.25 818 ARG A N 1
ATOM 6424 C CA . ARG A 1 818 ? 22.471 -5.639 15.590 1.00 83.25 818 ARG A C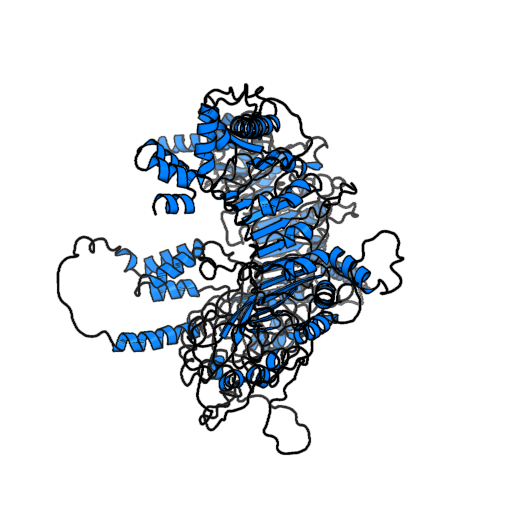A 1
ATOM 6425 C C . ARG A 1 818 ? 23.697 -5.507 16.495 1.00 83.25 818 ARG A C 1
ATOM 6427 O O . ARG A 1 818 ? 23.689 -6.119 17.563 1.00 83.25 818 ARG A O 1
ATOM 6434 N N . MET A 1 819 ? 24.747 -4.786 16.100 1.00 76.56 819 MET A N 1
ATOM 6435 C CA . MET A 1 819 ? 25.998 -4.759 16.877 1.00 76.56 819 MET A CA 1
ATOM 6436 C C . MET A 1 819 ? 26.529 -3.357 17.170 1.00 76.56 819 MET A C 1
ATOM 6438 O O . MET A 1 819 ? 26.767 -2.554 16.275 1.00 76.56 819 MET A O 1
ATOM 6442 N N . SER A 1 820 ? 26.770 -3.114 18.461 1.00 75.56 820 SER A N 1
ATOM 6443 C CA . SER A 1 820 ? 27.429 -1.935 19.020 1.00 75.56 820 SER A CA 1
ATOM 6444 C C . SER A 1 820 ? 28.702 -2.347 19.775 1.00 75.56 820 SER A C 1
ATOM 6446 O O . SER A 1 820 ? 29.016 -3.534 19.907 1.00 75.56 820 SER A O 1
ATOM 6448 N N . LYS A 1 821 ? 29.455 -1.362 20.279 1.00 72.62 821 LYS A N 1
ATOM 6449 C CA . LYS A 1 821 ? 30.775 -1.547 20.920 1.00 72.62 821 LYS A CA 1
ATOM 6450 C C . LYS A 1 821 ? 30.728 -2.346 22.227 1.00 72.62 821 LYS A C 1
ATOM 6452 O O . LYS A 1 821 ? 31.757 -2.793 22.717 1.00 72.62 821 LYS A O 1
ATOM 6457 N N . ASP A 1 822 ? 29.548 -2.539 22.804 1.00 64.44 822 ASP A N 1
ATOM 6458 C CA . ASP A 1 822 ? 29.397 -3.152 24.125 1.00 64.44 822 ASP A CA 1
ATOM 6459 C C . ASP A 1 822 ? 29.160 -4.671 24.066 1.00 64.44 822 ASP A C 1
ATOM 6461 O O . ASP A 1 822 ? 29.384 -5.383 25.047 1.00 64.44 822 ASP A O 1
ATOM 6465 N N . ALA A 1 823 ? 28.804 -5.195 22.890 1.00 69.06 823 ALA A N 1
ATOM 6466 C CA . ALA A 1 823 ? 28.663 -6.628 22.637 1.00 69.06 823 ALA A CA 1
ATOM 6467 C C . ALA A 1 823 ? 30.016 -7.337 22.370 1.00 69.06 823 ALA A C 1
ATOM 6469 O O . ALA A 1 823 ? 30.054 -8.504 21.979 1.00 69.06 823 ALA A O 1
ATOM 6470 N N . GLU A 1 824 ? 31.155 -6.673 22.599 1.00 71.75 824 GLU A N 1
ATOM 6471 C CA . GLU A 1 824 ? 32.499 -7.208 22.319 1.00 71.75 824 GLU A CA 1
ATOM 6472 C C . GLU A 1 824 ? 32.871 -8.453 23.141 1.00 71.75 824 GLU A C 1
ATOM 6474 O O . GLU A 1 824 ? 33.591 -9.325 22.652 1.00 71.75 824 GLU A O 1
ATOM 6479 N N . TRP A 1 825 ? 32.382 -8.597 24.378 1.00 70.81 825 TRP A N 1
ATOM 6480 C CA . TRP A 1 825 ? 32.640 -9.830 25.132 1.00 70.81 825 TRP A CA 1
ATOM 6481 C C . TRP A 1 825 ? 31.747 -10.984 24.661 1.00 70.81 825 TRP A C 1
ATOM 6483 O O . TRP A 1 825 ? 32.200 -12.126 24.667 1.00 70.81 825 TRP A O 1
ATOM 6493 N N . LEU A 1 826 ? 30.540 -10.706 24.156 1.00 76.31 826 LEU A N 1
ATOM 6494 C CA . LEU A 1 826 ? 29.769 -11.705 23.420 1.00 76.31 826 LEU A CA 1
ATOM 6495 C C . LEU A 1 826 ? 30.543 -12.099 22.154 1.00 76.31 826 LEU A C 1
ATOM 6497 O O . LEU A 1 826 ? 30.730 -13.282 21.899 1.00 76.31 826 LEU A O 1
ATOM 6501 N N . ALA A 1 827 ? 31.138 -11.141 21.438 1.00 77.06 827 ALA A N 1
ATOM 6502 C CA . ALA A 1 827 ? 32.053 -11.433 20.333 1.00 77.06 827 ALA A CA 1
ATOM 6503 C C . ALA A 1 827 ? 33.306 -12.247 20.753 1.00 77.06 827 ALA A C 1
ATOM 6505 O O . ALA A 1 827 ? 33.970 -12.861 19.916 1.00 77.06 827 ALA A O 1
ATOM 6506 N N . ARG A 1 828 ? 33.616 -12.329 22.052 1.00 77.81 828 ARG A N 1
ATOM 6507 C CA . ARG A 1 828 ? 34.616 -13.253 22.597 1.00 77.81 828 ARG A CA 1
ATOM 6508 C C . ARG A 1 828 ? 34.017 -14.627 22.921 1.00 77.81 828 ARG A C 1
ATOM 6510 O O . ARG A 1 828 ? 34.621 -15.622 22.534 1.00 77.81 828 ARG A O 1
ATOM 6517 N N . ASP A 1 829 ? 32.869 -14.705 23.590 1.00 75.81 829 ASP A N 1
ATOM 6518 C CA . ASP A 1 829 ? 32.412 -15.935 24.265 1.00 75.81 829 ASP A CA 1
ATOM 6519 C C . ASP A 1 829 ? 31.190 -16.619 23.606 1.00 75.81 829 ASP A C 1
ATOM 6521 O O . ASP A 1 829 ? 30.928 -17.791 23.878 1.00 75.81 829 ASP A O 1
ATOM 6525 N N . LEU A 1 830 ? 30.521 -15.972 22.638 1.00 86.44 830 LEU A N 1
ATOM 6526 C CA . LEU A 1 830 ? 29.508 -16.569 21.743 1.00 86.44 830 LEU A CA 1
ATOM 6527 C C . LEU A 1 830 ? 29.902 -17.948 21.166 1.00 86.44 830 LEU A C 1
ATOM 6529 O O . LEU A 1 830 ? 29.023 -18.801 21.076 1.00 86.44 830 LEU A O 1
ATOM 6533 N N . PRO A 1 831 ? 31.173 -18.235 20.807 1.00 73.50 831 PRO A N 1
ATOM 6534 C CA . PRO A 1 831 ? 31.575 -19.551 20.298 1.00 73.50 831 PRO A CA 1
ATOM 6535 C C . PRO A 1 831 ? 31.526 -20.682 21.336 1.00 73.50 831 PRO A C 1
ATOM 6537 O O . PRO A 1 831 ? 31.401 -21.846 20.959 1.00 73.50 831 PRO A O 1
ATOM 6540 N N . ASP A 1 832 ? 31.646 -20.356 22.626 1.00 81.88 832 ASP A N 1
ATOM 6541 C CA . ASP A 1 832 ? 31.561 -21.327 23.725 1.00 81.88 832 ASP A CA 1
ATOM 6542 C C . ASP A 1 832 ? 30.105 -21.495 24.218 1.00 81.88 832 ASP A C 1
ATOM 6544 O O . ASP A 1 832 ? 29.790 -22.453 24.924 1.00 81.88 832 ASP A O 1
ATOM 6548 N N . LEU A 1 833 ? 29.224 -20.571 23.811 1.00 76.94 833 LEU A N 1
ATOM 6549 C CA . LEU A 1 833 ? 27.803 -20.487 24.155 1.00 76.94 833 LEU A CA 1
ATOM 6550 C C . LEU A 1 833 ? 26.893 -21.081 23.053 1.00 76.94 833 LEU A C 1
ATOM 6552 O O . LEU A 1 833 ? 26.028 -21.901 23.345 1.00 76.94 833 LEU A O 1
ATOM 6556 N N . CYS A 1 834 ? 27.139 -20.744 21.782 1.00 86.12 834 CYS A N 1
ATOM 6557 C CA . CYS A 1 834 ? 26.471 -21.299 20.594 1.00 86.12 834 CYS A CA 1
ATOM 6558 C C . CYS A 1 834 ? 27.462 -22.006 19.644 1.00 86.12 834 CYS A C 1
ATOM 6560 O O . CYS A 1 834 ? 27.729 -21.511 18.544 1.00 86.12 834 CYS A O 1
ATOM 6562 N N . PRO A 1 835 ? 28.012 -23.173 20.033 1.00 69.06 835 PRO A N 1
ATOM 6563 C CA . PRO A 1 835 ? 28.900 -23.966 19.184 1.00 69.06 835 PRO A CA 1
ATOM 6564 C C . PRO A 1 835 ? 28.298 -24.416 17.837 1.00 69.06 835 PRO A C 1
ATOM 6566 O O . PRO A 1 835 ? 29.059 -24.499 16.874 1.00 69.06 835 PRO A O 1
ATOM 6569 N N . ASP A 1 836 ? 26.983 -24.667 17.720 1.00 82.94 836 ASP A N 1
ATOM 6570 C CA . ASP A 1 836 ? 26.369 -25.171 16.470 1.00 82.94 836 ASP A CA 1
ATOM 6571 C C . ASP A 1 836 ? 25.987 -24.051 15.463 1.00 82.94 836 ASP A C 1
ATOM 6573 O O . ASP A 1 836 ? 25.232 -24.293 14.513 1.00 82.94 836 ASP A O 1
ATOM 6577 N N . LEU A 1 837 ? 26.464 -22.811 15.651 1.00 88.88 837 LEU A N 1
ATOM 6578 C CA . LEU A 1 837 ? 25.949 -21.636 14.935 1.00 88.88 837 LEU A CA 1
ATOM 6579 C C . LEU A 1 837 ? 26.265 -21.610 13.428 1.00 88.88 837 LEU A C 1
ATOM 6581 O O . LEU A 1 837 ? 27.422 -21.695 13.030 1.00 88.88 837 LEU A O 1
ATOM 6585 N N . LYS A 1 838 ? 25.237 -21.386 12.589 1.00 89.06 838 LYS A N 1
ATOM 6586 C CA . LYS A 1 838 ? 25.291 -21.429 11.110 1.00 89.06 838 LYS A CA 1
ATOM 6587 C C . LYS A 1 838 ? 24.816 -20.162 10.383 1.00 89.06 838 LYS A C 1
ATOM 6589 O O . LYS A 1 838 ? 24.899 -20.109 9.163 1.00 89.06 838 LYS A O 1
ATOM 6594 N N . THR A 1 839 ? 24.310 -19.121 11.029 1.00 92.25 839 THR A N 1
ATOM 6595 C CA . THR A 1 839 ? 23.997 -17.840 10.353 1.00 92.25 839 THR A CA 1
ATOM 6596 C C . THR A 1 839 ? 24.273 -16.692 11.309 1.00 92.25 839 THR A C 1
ATOM 6598 O O . THR A 1 839 ? 24.087 -16.872 12.506 1.00 92.25 839 THR A O 1
ATOM 6601 N N . LEU A 1 840 ? 24.752 -15.559 10.796 1.00 91.00 840 LEU A N 1
ATOM 6602 C CA . LEU A 1 840 ? 25.104 -14.368 11.564 1.00 91.00 840 LEU A CA 1
ATOM 6603 C C . LEU A 1 840 ? 24.722 -13.098 10.783 1.00 91.00 840 LEU A C 1
ATOM 6605 O O . LEU A 1 840 ? 25.544 -12.506 10.087 1.00 91.00 840 LEU A O 1
ATOM 6609 N N . SER A 1 841 ? 23.461 -12.680 10.855 1.00 92.56 841 SER A N 1
ATOM 6610 C CA . SER A 1 841 ? 23.018 -11.432 10.216 1.00 92.56 841 SER A CA 1
ATOM 6611 C C . SER A 1 841 ? 23.360 -10.200 11.074 1.00 92.56 841 SER A C 1
ATOM 6613 O O . SER A 1 841 ? 22.576 -9.800 11.920 1.00 92.56 841 SER A O 1
ATOM 6615 N N . TRP A 1 842 ? 24.547 -9.625 10.868 1.00 88.25 842 TRP A N 1
ATOM 6616 C CA . TRP A 1 842 ? 25.126 -8.485 11.589 1.00 88.25 842 TRP A CA 1
ATOM 6617 C C . TRP A 1 842 ? 24.717 -7.092 11.056 1.00 88.25 842 TRP A C 1
ATOM 6619 O O . TRP A 1 842 ? 25.295 -6.632 10.080 1.00 88.25 842 TRP A O 1
ATOM 6629 N N . ARG A 1 843 ? 23.805 -6.345 11.685 1.00 84.50 843 ARG A N 1
ATOM 6630 C CA . ARG A 1 843 ? 23.511 -4.948 11.289 1.00 84.50 843 ARG A CA 1
ATOM 6631 C C . ARG A 1 843 ? 24.338 -3.905 12.050 1.00 84.50 843 ARG A C 1
ATOM 6633 O O . ARG A 1 843 ? 24.605 -4.072 13.239 1.00 84.50 843 ARG A O 1
ATOM 6640 N N . SER A 1 844 ? 24.679 -2.838 11.330 1.00 78.12 844 SER A N 1
ATOM 6641 C CA . SER A 1 844 ? 25.216 -1.560 11.814 1.00 78.12 844 SER A CA 1
ATOM 6642 C C . SER A 1 844 ? 24.251 -0.416 11.458 1.00 78.12 844 SER A C 1
ATOM 6644 O O . SER A 1 844 ? 23.462 -0.535 10.515 1.00 78.12 844 SER A O 1
ATOM 6646 N N . ASP A 1 845 ? 24.322 0.685 12.198 1.00 65.94 845 ASP A N 1
ATOM 6647 C CA . ASP A 1 845 ? 23.231 1.657 12.335 1.00 65.94 845 ASP A CA 1
ATOM 6648 C C . ASP A 1 845 ? 23.510 2.940 11.528 1.00 65.94 845 ASP A C 1
ATOM 6650 O O . ASP A 1 845 ? 23.787 3.998 12.092 1.00 65.94 845 ASP A O 1
ATOM 6654 N N . VAL A 1 846 ? 23.515 2.827 10.194 1.00 55.34 846 VAL A N 1
ATOM 6655 C CA . VAL A 1 846 ? 23.839 3.932 9.274 1.00 55.34 846 VAL A CA 1
ATOM 6656 C C . VAL A 1 846 ? 22.899 3.923 8.068 1.00 55.34 846 VAL A C 1
ATOM 6658 O O . VAL A 1 846 ? 22.870 2.945 7.324 1.00 55.34 846 VAL A O 1
ATOM 6661 N N . GLY A 1 847 ? 22.197 5.037 7.838 1.00 52.84 847 GLY A N 1
ATOM 6662 C CA . GLY A 1 847 ? 21.431 5.266 6.605 1.00 52.84 847 GLY A CA 1
ATOM 6663 C C . GLY A 1 847 ? 20.560 6.529 6.616 1.00 52.84 847 GLY A C 1
ATOM 6664 O O . GLY A 1 847 ? 20.551 7.297 5.654 1.00 52.84 847 GLY A O 1
ATOM 6665 N N . LEU A 1 848 ? 19.854 6.806 7.716 1.00 52.34 848 LEU A N 1
ATOM 6666 C CA . LEU A 1 848 ? 18.775 7.808 7.748 1.00 52.34 848 LEU A CA 1
ATOM 6667 C C . LEU A 1 848 ? 19.248 9.269 7.966 1.00 52.34 848 LEU A C 1
ATOM 6669 O O . LEU A 1 848 ? 18.902 9.918 8.946 1.00 52.34 848 LEU A O 1
ATOM 6673 N N . ARG A 1 849 ? 20.025 9.795 7.003 1.00 47.12 849 ARG A N 1
ATOM 6674 C CA . ARG A 1 849 ? 20.227 11.233 6.671 1.00 47.12 849 ARG A CA 1
ATOM 6675 C C . ARG A 1 849 ? 20.241 12.249 7.850 1.00 47.12 849 ARG A C 1
ATOM 6677 O O . ARG A 1 849 ? 19.517 13.242 7.802 1.00 47.12 849 ARG A O 1
ATOM 6684 N N . GLY A 1 850 ? 21.127 12.085 8.846 1.00 46.81 850 GLY A N 1
ATOM 6685 C CA . GLY A 1 850 ? 21.180 12.963 10.037 1.00 46.81 850 GLY A CA 1
ATOM 6686 C C . GLY A 1 850 ? 22.570 13.266 10.639 1.00 46.81 850 GLY A C 1
ATOM 6687 O O . GLY A 1 850 ? 22.918 12.751 11.696 1.00 46.81 850 GLY A O 1
ATOM 6688 N N . SER A 1 851 ? 23.317 14.211 10.049 1.00 46.44 851 SER A N 1
ATOM 6689 C CA . SER A 1 851 ? 24.585 14.796 10.563 1.00 46.44 851 SER A CA 1
ATOM 6690 C C . SER A 1 851 ? 25.866 13.922 10.536 1.00 46.44 851 SER A C 1
ATOM 6692 O O . SER A 1 851 ? 25.833 12.702 10.467 1.00 46.44 851 SER A O 1
ATOM 6694 N N . GLU A 1 852 ? 27.044 14.566 10.545 1.00 51.97 852 GLU A N 1
ATOM 6695 C CA . GLU A 1 852 ? 28.339 13.944 10.186 1.00 51.97 852 GLU A CA 1
ATOM 6696 C C . GLU A 1 852 ? 29.175 13.326 11.337 1.00 51.97 852 GLU A C 1
ATOM 6698 O O . GLU A 1 852 ? 30.335 12.968 11.107 1.00 51.97 852 GLU A O 1
ATOM 6703 N N . ARG A 1 853 ? 28.702 13.298 12.592 1.00 51.19 853 ARG A N 1
ATOM 6704 C CA . ARG A 1 853 ? 29.630 13.275 13.750 1.00 51.19 853 ARG A CA 1
ATOM 6705 C C . ARG A 1 853 ? 30.033 11.920 14.345 1.00 51.19 853 ARG A C 1
ATOM 6707 O O . ARG A 1 853 ? 31.113 11.876 14.929 1.00 51.19 853 ARG A O 1
ATOM 6714 N N . ASP A 1 854 ? 29.278 10.840 14.157 1.00 52.94 854 ASP A N 1
ATOM 6715 C CA . ASP A 1 854 ? 29.510 9.558 14.864 1.00 52.94 854 ASP A CA 1
ATOM 6716 C C . ASP A 1 854 ? 30.191 8.455 14.014 1.00 52.94 854 ASP A C 1
ATOM 6718 O O . ASP A 1 854 ? 29.964 7.257 14.185 1.00 52.94 854 ASP A O 1
ATOM 6722 N N . ARG A 1 855 ? 31.093 8.867 13.112 1.00 53.19 855 ARG A N 1
ATOM 6723 C CA . ARG A 1 855 ? 31.821 8.029 12.131 1.00 53.19 855 ARG A CA 1
ATOM 6724 C C . ARG A 1 855 ? 32.948 7.159 12.728 1.00 53.19 855 ARG A C 1
ATOM 6726 O O . ARG A 1 855 ? 34.130 7.415 12.489 1.00 53.19 855 ARG A O 1
ATOM 6733 N N . ALA A 1 856 ? 32.612 6.176 13.565 1.00 56.94 856 ALA A N 1
ATOM 6734 C CA . ALA A 1 856 ? 33.558 5.150 14.032 1.00 56.94 856 ALA A CA 1
ATOM 6735 C C . ALA A 1 856 ? 32.819 3.894 14.528 1.00 56.94 856 ALA A C 1
ATOM 6737 O O . ALA A 1 856 ? 32.517 3.778 15.721 1.00 56.94 856 ALA A O 1
ATOM 6738 N N . LEU A 1 857 ? 32.512 2.961 13.629 1.00 60.66 857 LEU A N 1
ATOM 6739 C CA . LEU A 1 857 ? 31.539 1.887 13.864 1.00 60.66 857 LEU A CA 1
ATOM 6740 C C . LEU A 1 857 ? 32.201 0.554 14.297 1.00 60.66 857 LEU A C 1
ATOM 6742 O O . LEU A 1 857 ? 33.357 0.296 13.966 1.00 60.66 857 LEU A O 1
ATOM 6746 N N . PRO A 1 858 ? 31.504 -0.307 15.065 1.00 63.88 858 PRO A N 1
ATOM 6747 C CA . PRO A 1 858 ? 32.018 -1.602 15.512 1.00 63.88 858 PRO A CA 1
ATOM 6748 C C . PRO A 1 858 ? 31.707 -2.701 14.490 1.00 63.88 858 PRO A C 1
ATOM 6750 O O . PRO A 1 858 ? 30.783 -3.504 14.639 1.00 63.88 858 PRO A O 1
ATOM 6753 N N . HIS A 1 859 ? 32.503 -2.740 13.431 1.00 79.81 859 HIS A N 1
ATOM 6754 C CA . HIS A 1 859 ? 32.471 -3.831 12.462 1.00 79.81 859 HIS A CA 1
ATOM 6755 C C . HIS A 1 859 ? 32.965 -5.151 13.119 1.00 79.81 859 HIS A C 1
ATOM 6757 O O . HIS A 1 859 ? 33.786 -5.089 14.040 1.00 79.81 859 HIS A O 1
ATOM 6763 N N . PRO A 1 860 ? 32.489 -6.344 12.702 1.00 82.88 860 PRO A N 1
ATOM 6764 C CA . PRO A 1 860 ? 32.813 -7.605 13.367 1.00 82.88 860 PRO A CA 1
ATOM 6765 C C . PRO A 1 860 ? 34.317 -7.852 13.567 1.00 82.88 860 PRO A C 1
ATOM 6767 O O . PRO A 1 860 ? 35.053 -7.925 12.577 1.00 82.88 860 PRO A O 1
ATOM 6770 N N . PRO A 1 861 ? 34.791 -8.084 14.810 1.00 81.19 861 PRO A N 1
ATOM 6771 C CA . PRO A 1 861 ? 36.187 -8.430 15.037 1.00 81.19 861 PRO A CA 1
ATOM 6772 C C . PRO A 1 861 ? 36.490 -9.755 14.316 1.00 81.19 861 PRO A C 1
ATOM 6774 O O . PRO A 1 861 ? 35.804 -10.756 14.570 1.00 81.19 861 PRO A O 1
ATOM 6777 N N . PRO A 1 862 ? 37.494 -9.814 13.416 1.00 73.19 862 PRO A N 1
ATOM 6778 C CA . PRO A 1 862 ? 37.799 -11.020 12.644 1.00 73.19 862 PRO A CA 1
ATOM 6779 C C . PRO A 1 862 ? 38.046 -12.263 13.514 1.00 73.19 862 PRO A C 1
ATOM 6781 O O . PRO A 1 862 ? 37.797 -13.388 13.076 1.00 73.19 862 PRO A O 1
ATOM 6784 N N . GLU A 1 863 ? 38.486 -12.065 14.756 1.00 79.69 863 GLU A N 1
ATOM 6785 C CA . GLU A 1 863 ? 38.692 -13.082 15.785 1.00 79.69 863 GLU A CA 1
ATOM 6786 C C . GLU A 1 863 ? 37.391 -13.786 16.208 1.00 79.69 863 GLU A C 1
ATOM 6788 O O . GLU A 1 863 ? 37.420 -15.003 16.401 1.00 79.69 863 GLU A O 1
ATOM 6793 N N . LEU A 1 864 ? 36.253 -13.075 16.297 1.00 83.88 864 LEU A N 1
ATOM 6794 C CA . LEU A 1 864 ? 34.937 -13.698 16.522 1.00 83.88 864 LEU A CA 1
ATOM 6795 C C . LEU A 1 864 ? 34.605 -14.616 15.355 1.00 83.88 864 LEU A C 1
ATOM 6797 O O . LEU A 1 864 ? 34.323 -15.801 15.543 1.00 83.88 864 LEU A O 1
ATOM 6801 N N . LEU A 1 865 ? 34.645 -14.051 14.144 1.00 85.19 865 LEU A N 1
ATOM 6802 C CA . LEU A 1 865 ? 34.265 -14.754 12.926 1.00 85.19 865 LEU A CA 1
ATOM 6803 C C . LEU A 1 865 ? 35.106 -16.031 12.788 1.00 85.19 865 LEU A C 1
ATOM 6805 O O . LEU A 1 865 ? 34.562 -17.094 12.526 1.00 85.19 865 LEU A O 1
ATOM 6809 N N . CYS A 1 866 ? 36.406 -15.969 13.094 1.00 76.62 866 CYS A N 1
ATOM 6810 C CA . CYS A 1 866 ? 37.302 -17.130 13.098 1.00 76.62 866 CYS A CA 1
ATOM 6811 C C . CYS A 1 866 ? 37.036 -18.172 14.209 1.00 76.62 866 CYS A C 1
ATOM 6813 O O . CYS A 1 866 ? 37.547 -19.293 14.107 1.00 76.62 866 CYS A O 1
ATOM 6815 N N . ARG A 1 867 ? 36.277 -17.849 15.267 1.00 82.12 867 ARG A N 1
ATOM 6816 C CA . ARG A 1 867 ? 35.877 -18.808 16.313 1.00 82.12 867 ARG A CA 1
ATOM 6817 C C . ARG A 1 867 ? 34.520 -19.478 16.040 1.00 82.12 867 ARG A C 1
ATOM 6819 O O . ARG A 1 867 ? 34.338 -20.602 16.504 1.00 82.12 867 ARG A O 1
ATOM 6826 N N . LEU A 1 868 ? 33.612 -18.861 15.277 1.00 84.81 868 LEU A N 1
ATOM 6827 C CA . LEU A 1 868 ? 32.267 -19.381 14.945 1.00 84.81 868 LEU A CA 1
ATOM 6828 C C . LEU A 1 868 ? 32.273 -20.434 13.816 1.00 84.81 868 LEU A C 1
ATOM 6830 O O . LEU A 1 868 ? 31.651 -20.255 12.772 1.00 84.81 868 LEU A O 1
ATOM 6834 N N . ARG A 1 869 ? 32.985 -21.544 14.037 1.00 78.25 869 ARG A N 1
ATOM 6835 C CA . ARG A 1 869 ? 33.438 -22.518 13.015 1.00 78.25 869 ARG A CA 1
ATOM 6836 C C . ARG A 1 869 ? 32.412 -22.940 11.954 1.00 78.25 869 ARG A C 1
ATOM 6838 O O . ARG A 1 869 ? 32.801 -23.131 10.803 1.00 78.25 869 ARG A O 1
ATOM 6845 N N . ASP A 1 870 ? 31.141 -23.070 12.326 1.00 80.69 870 ASP A N 1
ATOM 6846 C CA . ASP A 1 870 ? 30.081 -23.631 11.480 1.00 80.69 870 ASP A CA 1
ATOM 6847 C C . ASP A 1 870 ? 29.193 -22.569 10.791 1.00 80.69 870 ASP A C 1
ATOM 6849 O O . ASP A 1 870 ? 28.245 -22.930 10.086 1.00 80.69 870 ASP A O 1
ATOM 6853 N N . MET A 1 871 ? 29.520 -21.275 10.941 1.00 90.38 871 MET A N 1
ATOM 6854 C CA . MET A 1 871 ? 28.786 -20.124 10.392 1.00 90.38 871 MET A CA 1
ATOM 6855 C C . MET A 1 871 ? 28.710 -20.157 8.854 1.00 90.38 871 MET A C 1
ATOM 6857 O O . MET A 1 871 ? 29.675 -19.841 8.159 1.00 90.38 871 MET A O 1
ATOM 6861 N N . GLU A 1 872 ? 27.532 -20.514 8.337 1.00 90.19 872 GLU A N 1
ATOM 6862 C CA . GLU A 1 872 ? 27.187 -20.729 6.926 1.00 90.19 872 GLU A CA 1
ATOM 6863 C C . GLU A 1 872 ? 26.649 -19.483 6.188 1.00 90.19 872 GLU A C 1
ATOM 6865 O O . GLU A 1 872 ? 26.703 -19.431 4.961 1.00 90.19 872 GLU A O 1
ATOM 6870 N N . CYS A 1 873 ? 26.134 -18.465 6.877 1.00 92.25 873 CYS A N 1
ATOM 6871 C CA . CYS A 1 873 ? 25.558 -17.264 6.255 1.00 92.25 873 CYS A CA 1
ATOM 6872 C C . CYS A 1 873 ? 25.851 -16.008 7.084 1.00 92.25 873 CYS A C 1
ATOM 6874 O O . CYS A 1 873 ? 25.914 -16.084 8.308 1.00 92.25 873 CYS A O 1
ATOM 6876 N N . PHE A 1 874 ? 26.001 -14.860 6.426 1.00 91.81 874 PHE A N 1
ATOM 6877 C CA . PHE A 1 874 ? 26.133 -13.539 7.035 1.00 91.81 874 PHE A CA 1
ATOM 6878 C C . PHE A 1 874 ? 25.279 -12.517 6.266 1.00 91.81 874 PHE A C 1
ATOM 6880 O O . PHE A 1 874 ? 25.081 -12.663 5.063 1.00 91.81 874 PHE A O 1
ATOM 6887 N N . ILE A 1 875 ? 24.741 -11.498 6.936 1.00 91.44 875 ILE A N 1
ATOM 6888 C CA . ILE A 1 875 ? 23.912 -10.440 6.318 1.00 91.44 875 ILE A CA 1
ATOM 6889 C C . ILE A 1 875 ? 24.115 -9.135 7.099 1.00 91.44 875 ILE A C 1
ATOM 6891 O O . ILE A 1 875 ? 23.734 -9.130 8.265 1.00 91.44 875 ILE A O 1
ATOM 6895 N N . GLY A 1 876 ? 24.636 -8.042 6.523 1.00 85.75 876 GLY A N 1
ATOM 6896 C CA . GLY A 1 876 ? 24.943 -6.862 7.342 1.00 85.75 876 GLY A CA 1
ATOM 6897 C C . GLY A 1 876 ? 25.153 -5.490 6.706 1.00 85.75 876 GLY A C 1
ATOM 6898 O O . GLY A 1 876 ? 25.680 -5.371 5.616 1.00 85.75 876 GLY A O 1
ATOM 6899 N N . SER A 1 877 ? 24.769 -4.429 7.406 1.00 83.19 877 SER A N 1
ATOM 6900 C CA . SER A 1 877 ? 25.081 -3.031 7.057 1.00 83.19 877 SER A CA 1
ATOM 6901 C C . SER A 1 877 ? 26.403 -2.572 7.687 1.00 83.19 877 SER A C 1
ATOM 6903 O O . SER A 1 877 ? 26.845 -3.168 8.671 1.00 83.19 877 SER A O 1
ATOM 6905 N N . GLY A 1 878 ? 27.044 -1.532 7.134 1.00 76.00 878 GLY A N 1
ATOM 6906 C CA . GLY A 1 878 ? 28.298 -0.974 7.661 1.00 76.00 878 GLY A CA 1
ATOM 6907 C C . GLY A 1 878 ? 29.446 -1.989 7.714 1.00 76.00 878 GLY A C 1
ATOM 6908 O O . GLY A 1 878 ? 30.049 -2.195 8.768 1.00 76.00 878 GLY A O 1
ATOM 6909 N N . VAL A 1 879 ? 29.723 -2.677 6.604 1.00 81.44 879 VAL A N 1
ATOM 6910 C CA . VAL A 1 879 ? 30.719 -3.762 6.526 1.00 81.44 879 VAL A CA 1
ATOM 6911 C C . VAL A 1 879 ? 32.083 -3.229 6.071 1.00 81.44 879 VAL A C 1
ATOM 6913 O O . VAL A 1 879 ? 32.303 -3.072 4.875 1.00 81.44 879 VAL A O 1
ATOM 6916 N N . CYS A 1 880 ? 33.018 -3.001 7.004 1.00 86.81 880 CYS A N 1
ATOM 6917 C CA . CYS A 1 880 ? 34.377 -2.542 6.672 1.00 86.81 880 CYS A CA 1
ATOM 6918 C C . CYS A 1 880 ? 35.240 -3.600 5.963 1.00 86.81 880 CYS A C 1
ATOM 6920 O O . CYS A 1 880 ? 34.922 -4.800 5.938 1.00 86.81 880 CYS A O 1
ATOM 6922 N N . ILE A 1 881 ? 36.400 -3.169 5.462 1.00 84.88 881 ILE A N 1
ATOM 6923 C CA . ILE A 1 881 ? 37.410 -4.004 4.805 1.00 84.88 881 ILE A CA 1
ATOM 6924 C C . ILE A 1 881 ? 37.897 -5.140 5.728 1.00 84.88 881 ILE A C 1
ATOM 6926 O O . ILE A 1 881 ? 37.940 -6.295 5.293 1.00 84.88 881 ILE A O 1
ATOM 6930 N N . GLU A 1 882 ? 38.222 -4.889 7.003 1.00 84.94 882 GLU A N 1
ATOM 6931 C CA . GLU A 1 882 ? 38.682 -5.938 7.937 1.00 84.94 882 GLU A CA 1
ATOM 6932 C C . GLU A 1 882 ? 37.601 -6.982 8.229 1.00 84.94 882 GLU A C 1
ATOM 6934 O O . GLU A 1 882 ? 37.893 -8.178 8.328 1.00 84.94 882 GLU A O 1
ATOM 6939 N N . THR A 1 883 ? 36.345 -6.551 8.324 1.00 86.88 883 THR A N 1
ATOM 6940 C CA . THR A 1 883 ? 35.202 -7.449 8.512 1.00 86.88 883 THR A CA 1
ATOM 6941 C C . THR A 1 883 ? 35.025 -8.346 7.313 1.00 86.88 883 THR A C 1
ATOM 6943 O O . THR A 1 883 ? 34.988 -9.572 7.438 1.00 86.88 883 THR A O 1
ATOM 6946 N N . LEU A 1 884 ? 34.961 -7.734 6.135 1.00 88.25 884 LEU A N 1
ATOM 6947 C CA . LEU A 1 884 ? 34.836 -8.433 4.872 1.00 88.25 884 LEU A CA 1
ATOM 6948 C C . LEU A 1 884 ? 36.018 -9.412 4.699 1.00 88.25 884 LEU A C 1
ATOM 6950 O O . LEU A 1 884 ? 35.844 -10.487 4.127 1.00 88.25 884 LEU A O 1
ATOM 6954 N N . ALA A 1 885 ? 37.181 -9.123 5.306 1.00 87.25 885 ALA A N 1
ATOM 6955 C CA . ALA A 1 885 ? 38.338 -10.014 5.361 1.00 87.25 885 ALA A CA 1
ATOM 6956 C C . ALA A 1 885 ? 38.147 -11.190 6.329 1.00 87.25 885 ALA A C 1
ATOM 6958 O O . ALA A 1 885 ? 38.539 -12.313 6.005 1.00 87.25 885 ALA A O 1
ATOM 6959 N N . GLY A 1 886 ? 37.554 -10.963 7.503 1.00 86.00 886 GLY A N 1
ATOM 6960 C CA . GLY A 1 886 ? 37.168 -12.019 8.442 1.00 86.00 886 GLY A CA 1
ATOM 6961 C C . GLY A 1 886 ? 36.142 -12.980 7.835 1.00 86.00 886 GLY A C 1
ATOM 6962 O O . GLY A 1 886 ? 36.328 -14.197 7.891 1.00 86.00 886 GLY A O 1
ATOM 6963 N N . LEU A 1 887 ? 35.122 -12.438 7.163 1.00 90.19 887 LEU A N 1
ATOM 6964 C CA . LEU A 1 887 ? 34.085 -13.200 6.459 1.00 90.19 887 LEU A CA 1
ATOM 6965 C C . LEU A 1 887 ? 34.667 -13.997 5.288 1.00 90.19 887 LEU A C 1
ATOM 6967 O O . LEU A 1 887 ? 34.415 -15.195 5.173 1.00 90.19 887 LEU A O 1
ATOM 6971 N N . ALA A 1 888 ? 35.522 -13.370 4.474 1.00 85.88 888 ALA A N 1
ATOM 6972 C CA . ALA A 1 888 ? 36.230 -14.022 3.374 1.00 85.88 888 ALA A CA 1
ATOM 6973 C C . ALA A 1 888 ? 37.084 -15.216 3.836 1.00 85.88 888 ALA A C 1
ATOM 6975 O O . ALA A 1 888 ? 37.183 -16.240 3.151 1.00 85.88 888 ALA A O 1
ATOM 6976 N N . ARG A 1 889 ? 37.665 -15.118 5.038 1.00 83.94 889 ARG A N 1
ATOM 6977 C CA . ARG A 1 889 ? 38.472 -16.178 5.656 1.00 83.94 889 ARG A CA 1
ATOM 6978 C C . ARG A 1 889 ? 37.635 -17.292 6.299 1.00 83.94 889 ARG A C 1
ATOM 6980 O O . ARG A 1 889 ? 38.231 -18.331 6.614 1.00 83.94 889 ARG A O 1
ATOM 6987 N N . HIS A 1 890 ? 36.321 -17.126 6.480 1.00 85.81 890 HIS A N 1
ATOM 6988 C CA . HIS A 1 890 ? 35.497 -18.083 7.219 1.00 85.81 890 HIS A CA 1
ATOM 6989 C C . HIS A 1 890 ? 35.196 -19.366 6.414 1.00 85.81 890 HIS A C 1
ATOM 6991 O O . HIS A 1 890 ? 34.627 -19.282 5.327 1.00 85.81 890 HIS A O 1
ATOM 6997 N N . PRO A 1 891 ? 35.538 -20.572 6.918 1.00 76.31 891 PRO A N 1
ATOM 6998 C CA . PRO A 1 891 ? 35.466 -21.810 6.139 1.00 76.31 891 PRO A CA 1
ATOM 6999 C C . PRO A 1 891 ? 34.055 -22.383 5.952 1.00 76.31 891 PRO A C 1
ATOM 7001 O O . PRO A 1 891 ? 33.901 -23.306 5.156 1.00 76.31 891 PRO A O 1
ATOM 7004 N N . ALA A 1 892 ? 33.029 -21.869 6.636 1.00 87.62 892 ALA A N 1
ATOM 7005 C CA . ALA A 1 892 ? 31.644 -22.308 6.430 1.00 87.62 892 ALA A CA 1
ATOM 7006 C C . ALA A 1 892 ? 30.777 -21.301 5.648 1.00 87.62 892 ALA A C 1
ATOM 7008 O O . ALA A 1 892 ? 29.801 -21.730 5.031 1.00 87.62 892 ALA A O 1
ATOM 7009 N N . ILE A 1 893 ? 31.140 -20.006 5.592 1.00 90.06 893 ILE A N 1
ATOM 7010 C CA . ILE A 1 893 ? 30.284 -18.966 4.989 1.00 90.06 893 ILE A CA 1
ATOM 7011 C C . ILE A 1 893 ? 30.043 -19.277 3.512 1.00 90.06 893 ILE A C 1
ATOM 7013 O O . ILE A 1 893 ? 30.981 -19.483 2.748 1.00 90.06 893 ILE A O 1
ATOM 7017 N N . HIS A 1 894 ? 28.776 -19.300 3.113 1.00 87.94 894 HIS A N 1
ATOM 7018 C CA . HIS A 1 894 ? 28.329 -19.436 1.732 1.00 87.94 894 HIS A CA 1
ATOM 7019 C C . HIS A 1 894 ? 27.127 -18.540 1.417 1.00 87.94 894 HIS A C 1
ATOM 7021 O O . HIS A 1 894 ? 26.571 -18.639 0.336 1.00 87.94 894 HIS A O 1
ATOM 7027 N N . SER A 1 895 ? 26.716 -17.624 2.286 1.00 92.75 895 SER A N 1
ATOM 7028 C CA . SER A 1 895 ? 25.743 -16.593 1.914 1.00 92.75 895 SER A CA 1
ATOM 7029 C C . SER A 1 895 ? 26.129 -15.256 2.521 1.00 92.75 895 SER A C 1
ATOM 7031 O O . SER A 1 895 ? 26.559 -15.204 3.670 1.00 92.75 895 SER A O 1
ATOM 7033 N N . LEU A 1 896 ? 25.991 -14.202 1.722 1.00 93.19 896 LEU A N 1
ATOM 7034 C CA . LEU A 1 896 ? 26.159 -12.808 2.092 1.00 93.19 896 LEU A CA 1
ATOM 7035 C C . LEU A 1 896 ? 24.939 -11.998 1.649 1.00 93.19 896 LEU A C 1
ATOM 7037 O O . LEU A 1 896 ? 24.333 -12.247 0.603 1.00 93.19 896 LEU A O 1
ATOM 7041 N N . GLN A 1 897 ? 24.641 -10.967 2.418 1.00 92.50 897 GLN A N 1
ATOM 7042 C CA . GLN A 1 897 ? 23.974 -9.757 1.957 1.00 92.50 897 GLN A CA 1
ATOM 7043 C C . GLN A 1 897 ? 24.612 -8.586 2.708 1.00 92.50 897 GLN A C 1
ATOM 7045 O O . GLN A 1 897 ? 25.019 -8.773 3.852 1.00 92.50 897 GLN A O 1
ATOM 7050 N N . PHE A 1 898 ? 24.737 -7.408 2.110 1.00 88.25 898 PHE A N 1
ATOM 7051 C CA . PHE A 1 898 ? 25.173 -6.228 2.846 1.00 88.25 898 PHE A CA 1
ATOM 7052 C C . PHE A 1 898 ? 24.727 -4.911 2.213 1.00 88.25 898 PHE A C 1
ATOM 7054 O O . PHE A 1 898 ? 24.559 -4.821 0.998 1.00 88.25 898 PHE A O 1
ATOM 7061 N N . LEU A 1 899 ? 24.531 -3.906 3.068 1.00 84.44 899 LEU A N 1
ATOM 7062 C CA . LEU A 1 899 ? 24.380 -2.512 2.655 1.00 84.44 899 LEU A CA 1
ATOM 7063 C C . LEU A 1 899 ? 25.782 -1.940 2.423 1.00 84.44 899 LEU A C 1
ATOM 7065 O O . LEU A 1 899 ? 26.662 -2.115 3.269 1.00 84.44 899 LEU A O 1
ATOM 7069 N N . VAL A 1 900 ? 25.987 -1.298 1.277 1.00 84.69 900 VAL A N 1
ATOM 7070 C CA . VAL A 1 900 ? 27.220 -0.601 0.911 1.00 84.69 900 VAL A CA 1
ATOM 7071 C C . VAL A 1 900 ? 26.914 0.893 0.871 1.00 84.69 900 VAL A C 1
ATOM 7073 O O . VAL A 1 900 ? 26.515 1.451 -0.153 1.00 84.69 900 VAL A O 1
ATOM 7076 N N . ASP A 1 901 ? 27.068 1.493 2.041 1.00 82.69 901 ASP A N 1
ATOM 7077 C CA . ASP A 1 901 ? 26.822 2.901 2.330 1.00 82.69 901 ASP A CA 1
ATOM 7078 C C . ASP A 1 901 ? 27.972 3.825 1.869 1.00 82.69 901 ASP A C 1
ATOM 7080 O O . ASP A 1 901 ? 29.037 3.387 1.413 1.00 82.69 901 ASP A O 1
ATOM 7084 N N . GLU A 1 902 ? 27.774 5.141 2.007 1.00 80.75 902 GLU A N 1
ATOM 7085 C CA . GLU A 1 902 ? 28.834 6.128 1.770 1.00 80.75 902 GLU A CA 1
ATOM 7086 C C . GLU A 1 902 ? 30.072 5.937 2.661 1.00 80.75 902 GLU A C 1
ATOM 7088 O O . GLU A 1 902 ? 31.158 6.369 2.273 1.00 80.75 902 GLU A O 1
ATOM 7093 N N . GLU A 1 903 ? 29.947 5.382 3.869 1.00 81.19 903 GLU A N 1
ATOM 7094 C CA . GLU A 1 903 ? 31.083 5.245 4.783 1.00 81.19 903 GLU A CA 1
ATOM 7095 C C . GLU A 1 903 ? 32.040 4.161 4.298 1.00 81.19 903 GLU A C 1
ATOM 7097 O O . GLU A 1 903 ? 33.243 4.413 4.255 1.00 81.19 903 GLU A O 1
ATOM 7102 N N . PHE A 1 904 ? 31.525 3.041 3.789 1.00 82.69 904 PHE A N 1
ATOM 7103 C CA . PHE A 1 904 ? 32.332 2.065 3.061 1.00 82.69 904 PHE A CA 1
ATOM 7104 C C . PHE A 1 904 ? 33.002 2.686 1.826 1.00 82.69 904 PHE A C 1
ATOM 7106 O O . PHE A 1 904 ? 34.198 2.488 1.610 1.00 82.69 904 PHE A O 1
ATOM 7113 N N . ILE A 1 905 ? 32.280 3.487 1.025 1.00 81.88 905 ILE A N 1
ATOM 7114 C CA . ILE A 1 905 ? 32.896 4.210 -0.106 1.00 81.88 905 ILE A CA 1
ATOM 7115 C C . ILE A 1 905 ? 34.052 5.075 0.398 1.00 81.88 905 ILE A C 1
ATOM 7117 O O . ILE A 1 905 ? 35.135 5.035 -0.179 1.00 81.88 905 ILE A O 1
ATOM 7121 N N . ARG A 1 906 ? 33.835 5.823 1.484 1.00 84.19 906 ARG A N 1
ATOM 7122 C CA . ARG A 1 906 ? 34.797 6.744 2.100 1.00 84.19 906 ARG A CA 1
ATOM 7123 C C . ARG A 1 906 ? 35.996 6.011 2.703 1.00 84.19 906 ARG A C 1
ATOM 7125 O O . ARG A 1 906 ? 37.108 6.513 2.579 1.00 84.19 906 ARG A O 1
ATOM 7132 N N . GLU A 1 907 ? 35.805 4.834 3.291 1.00 82.62 907 GLU A N 1
ATOM 7133 C CA . GLU A 1 907 ? 36.855 3.948 3.810 1.00 82.62 907 GLU A CA 1
ATOM 7134 C C . GLU A 1 907 ? 37.743 3.424 2.672 1.00 82.62 907 GLU A C 1
ATOM 7136 O O . GLU A 1 907 ? 38.969 3.562 2.724 1.00 82.62 907 GLU A O 1
ATOM 7141 N N . VAL A 1 908 ? 37.136 2.906 1.599 1.00 82.44 908 VAL A N 1
ATOM 7142 C CA . VAL A 1 908 ? 37.851 2.442 0.398 1.00 82.44 908 VAL A CA 1
ATOM 7143 C C . VAL A 1 908 ? 38.591 3.595 -0.277 1.00 82.44 908 VAL A C 1
ATOM 7145 O O . VAL A 1 908 ? 39.772 3.479 -0.595 1.00 82.44 908 VAL A O 1
ATOM 7148 N N . ASP A 1 909 ? 37.936 4.740 -0.448 1.00 84.19 909 ASP A N 1
ATOM 7149 C CA . ASP A 1 909 ? 38.552 5.921 -1.043 1.00 84.19 909 ASP A CA 1
ATOM 7150 C C . ASP A 1 909 ? 39.674 6.501 -0.158 1.00 84.19 909 ASP A C 1
ATOM 7152 O O . ASP A 1 909 ? 40.637 7.031 -0.703 1.00 84.19 909 ASP A O 1
ATOM 7156 N N . THR A 1 910 ? 39.591 6.415 1.176 1.00 83.94 910 THR A N 1
ATOM 7157 C CA . THR A 1 910 ? 40.621 6.945 2.098 1.00 83.94 910 THR A CA 1
ATOM 7158 C C . THR A 1 910 ? 41.814 6.000 2.210 1.00 83.94 910 THR A C 1
ATOM 7160 O O . THR A 1 910 ? 42.950 6.440 2.045 1.00 83.94 910 THR A O 1
ATOM 7163 N N . SER A 1 911 ? 41.577 4.693 2.363 1.00 75.88 911 SER A N 1
ATOM 7164 C CA . SER A 1 911 ? 42.629 3.661 2.340 1.00 75.88 911 SER A CA 1
ATOM 7165 C C . SER A 1 911 ? 43.367 3.569 0.992 1.00 75.88 911 SER A C 1
ATOM 7167 O O . SER A 1 911 ? 44.488 3.066 0.942 1.00 75.88 911 SER A O 1
ATOM 7169 N N . MET A 1 912 ? 42.786 4.109 -0.090 1.00 76.25 912 MET A N 1
ATOM 7170 C CA . MET A 1 912 ? 43.455 4.314 -1.385 1.00 76.25 912 MET A CA 1
ATOM 7171 C C . MET A 1 912 ? 44.115 5.695 -1.576 1.00 76.25 912 MET A C 1
ATOM 7173 O O . MET A 1 912 ? 44.858 5.865 -2.546 1.00 76.25 912 MET A O 1
ATOM 7177 N N . LYS A 1 913 ? 43.843 6.688 -0.715 1.00 79.12 913 LYS A N 1
ATOM 7178 C CA . LYS A 1 913 ? 44.377 8.066 -0.823 1.00 79.12 913 LYS A CA 1
ATOM 7179 C C . LYS A 1 913 ? 45.516 8.352 0.150 1.00 79.12 913 LYS A C 1
ATOM 7181 O O . LYS A 1 913 ? 46.442 9.073 -0.225 1.00 79.12 913 LYS A O 1
ATOM 7186 N N . ASP A 1 914 ? 45.452 7.816 1.366 1.00 65.69 914 ASP A N 1
ATOM 7187 C CA . ASP A 1 914 ? 46.550 7.918 2.326 1.00 65.69 914 ASP A CA 1
ATOM 7188 C C . ASP A 1 914 ? 47.746 7.046 1.899 1.00 65.69 914 ASP A C 1
ATOM 7190 O O . ASP A 1 914 ? 47.616 6.106 1.116 1.00 65.69 914 ASP A O 1
ATOM 7194 N N . ASP A 1 915 ? 48.945 7.419 2.359 1.00 51.41 915 ASP A N 1
ATOM 7195 C CA . ASP A 1 915 ? 50.222 6.901 1.848 1.00 51.41 915 ASP A CA 1
ATOM 7196 C C . ASP A 1 915 ? 50.263 5.357 1.821 1.00 51.41 915 ASP A C 1
ATOM 7198 O O . ASP A 1 915 ? 49.986 4.694 2.821 1.00 51.41 915 ASP A O 1
ATOM 7202 N N . VAL A 1 916 ? 50.695 4.793 0.685 1.00 53.19 916 VAL A N 1
ATOM 7203 C CA . VAL A 1 916 ? 50.831 3.350 0.379 1.00 53.19 916 VAL A CA 1
ATOM 7204 C C . VAL A 1 916 ? 51.675 2.578 1.416 1.00 53.19 916 VAL A C 1
ATOM 7206 O O . VAL A 1 916 ? 51.693 1.349 1.428 1.00 53.19 916 VAL A O 1
ATOM 7209 N N . ASN A 1 917 ? 52.384 3.292 2.293 1.00 49.47 917 ASN A N 1
ATOM 7210 C CA . ASN A 1 917 ? 53.215 2.754 3.368 1.00 49.47 917 ASN A CA 1
ATOM 7211 C C . ASN A 1 917 ? 52.572 2.833 4.775 1.00 49.47 917 ASN A C 1
ATOM 7213 O O . ASN A 1 917 ? 53.191 2.368 5.734 1.00 49.47 917 ASN A O 1
ATOM 7217 N N . ALA A 1 918 ? 51.392 3.451 4.927 1.00 49.34 918 ALA A N 1
ATOM 7218 C CA . ALA A 1 918 ? 50.763 3.750 6.220 1.00 49.34 918 ALA A CA 1
ATOM 7219 C C . ALA A 1 918 ? 49.703 2.719 6.647 1.00 49.34 918 ALA A C 1
ATOM 7221 O O . ALA A 1 918 ? 49.715 2.282 7.798 1.00 49.34 918 ALA A O 1
ATOM 7222 N N . PHE A 1 919 ? 48.828 2.291 5.731 1.00 46.06 919 PHE A N 1
ATOM 7223 C CA . PHE A 1 919 ? 47.981 1.111 5.936 1.00 46.06 919 PHE A CA 1
ATOM 7224 C C . PHE A 1 919 ? 48.730 -0.160 5.496 1.00 46.06 919 PHE A C 1
ATOM 7226 O O . PHE A 1 919 ? 49.477 -0.120 4.514 1.00 46.06 919 PHE A O 1
ATOM 7233 N N . PRO A 1 920 ? 48.551 -1.312 6.174 1.00 50.62 920 PRO A N 1
ATOM 7234 C CA . PRO A 1 920 ? 49.009 -2.583 5.623 1.00 50.62 920 PRO A CA 1
ATOM 7235 C C . PRO A 1 920 ? 48.272 -2.811 4.293 1.00 50.62 920 PRO A C 1
ATOM 7237 O O . PRO A 1 920 ? 47.047 -2.710 4.281 1.00 50.62 920 PRO A O 1
ATOM 7240 N N . PRO A 1 921 ? 48.965 -3.107 3.176 1.00 55.34 921 PRO A N 1
ATOM 7241 C CA . PRO A 1 921 ? 48.331 -3.147 1.863 1.00 55.34 921 PRO A CA 1
ATOM 7242 C C . PRO A 1 921 ? 47.192 -4.166 1.868 1.00 55.34 921 PRO A C 1
ATOM 7244 O O . PRO A 1 921 ? 47.429 -5.364 2.061 1.00 55.34 921 PRO A O 1
ATOM 7247 N N . CYS A 1 922 ? 45.967 -3.669 1.687 1.00 52.44 922 CYS A N 1
ATOM 7248 C CA . CYS A 1 922 ? 44.728 -4.429 1.782 1.00 52.44 922 CYS A CA 1
ATOM 7249 C C . CYS A 1 922 ? 44.669 -5.467 0.654 1.00 52.44 922 CYS A C 1
ATOM 7251 O O . CYS A 1 922 ? 44.144 -5.213 -0.428 1.00 52.44 922 CYS A O 1
ATOM 7253 N N . LEU A 1 923 ? 45.277 -6.634 0.895 1.00 60.91 923 LEU A N 1
ATOM 7254 C CA . LEU A 1 923 ? 45.255 -7.768 -0.024 1.00 60.91 923 LEU A CA 1
ATOM 7255 C C . LEU A 1 923 ? 43.796 -8.088 -0.360 1.00 60.91 923 LEU A C 1
ATOM 7257 O O . LEU A 1 923 ? 43.018 -8.264 0.579 1.00 60.91 923 LEU A O 1
ATOM 7261 N N . PRO A 1 924 ? 43.422 -8.174 -1.649 1.00 73.19 924 PRO A N 1
ATOM 7262 C CA . PRO A 1 924 ? 42.025 -8.247 -2.042 1.00 73.19 924 PRO A CA 1
ATOM 7263 C C . PRO A 1 924 ? 41.359 -9.482 -1.431 1.00 73.19 924 PRO A C 1
ATOM 7265 O O . PRO A 1 924 ? 41.956 -10.558 -1.319 1.00 73.19 924 PRO A O 1
ATOM 7268 N N . LEU A 1 925 ? 40.125 -9.309 -0.969 1.00 82.19 925 LEU A N 1
ATOM 7269 C CA . LEU A 1 925 ? 39.531 -10.214 0.010 1.00 82.19 925 LEU A CA 1
ATOM 7270 C C . LEU A 1 925 ? 38.987 -11.480 -0.655 1.00 82.19 925 LEU A C 1
ATOM 7272 O O . LEU A 1 925 ? 37.933 -11.461 -1.286 1.00 82.19 925 LEU A O 1
ATOM 7276 N N . GLN A 1 926 ? 39.717 -12.589 -0.532 1.00 80.50 926 GLN A N 1
ATOM 7277 C CA . GLN A 1 926 ? 39.345 -13.849 -1.171 1.00 80.50 926 GLN A CA 1
ATOM 7278 C C . GLN A 1 926 ? 38.390 -14.682 -0.313 1.00 80.50 926 GLN A C 1
ATOM 7280 O O . GLN A 1 926 ? 38.809 -15.311 0.662 1.00 80.50 926 GLN A O 1
ATOM 7285 N N . PHE A 1 927 ? 37.119 -14.739 -0.712 1.00 84.56 927 PHE A N 1
ATOM 7286 C CA . PHE A 1 927 ? 36.151 -15.670 -0.135 1.00 84.56 927 PHE A CA 1
ATOM 7287 C C . PHE A 1 927 ? 36.564 -17.111 -0.445 1.00 84.56 927 PHE A C 1
ATOM 7289 O O . PHE A 1 927 ? 36.699 -17.500 -1.604 1.00 84.56 927 PHE A O 1
ATOM 7296 N N . ARG A 1 928 ? 36.798 -17.902 0.607 1.00 80.94 928 ARG A N 1
ATOM 7297 C CA . ARG A 1 928 ? 37.313 -19.282 0.504 1.00 80.94 928 ARG A CA 1
ATOM 7298 C C . ARG A 1 928 ? 36.305 -20.307 -0.015 1.00 80.94 928 ARG A C 1
ATOM 7300 O O . ARG A 1 928 ? 36.703 -21.418 -0.357 1.00 80.94 928 ARG A O 1
ATOM 7307 N N . ASN A 1 929 ? 35.032 -19.936 -0.047 1.00 84.75 929 ASN A N 1
ATOM 7308 C CA . ASN A 1 929 ? 33.903 -20.798 -0.361 1.00 84.75 929 ASN A CA 1
ATOM 7309 C C . ASN A 1 929 ? 33.108 -20.263 -1.548 1.00 84.75 929 ASN A C 1
ATOM 7311 O O . ASN A 1 929 ? 33.062 -19.060 -1.799 1.00 84.75 929 ASN A O 1
ATOM 7315 N N . THR A 1 930 ? 32.370 -21.163 -2.198 1.00 84.44 930 THR A N 1
ATOM 7316 C CA . THR A 1 930 ? 31.315 -20.772 -3.129 1.00 84.44 930 THR A CA 1
ATOM 7317 C C . THR A 1 930 ? 30.132 -20.156 -2.374 1.00 84.44 930 THR A C 1
ATOM 7319 O O . THR A 1 930 ? 29.335 -20.854 -1.745 1.00 84.44 930 THR A O 1
ATOM 7322 N N . MET A 1 931 ? 29.987 -18.844 -2.492 1.00 92.88 931 MET A N 1
ATOM 7323 C CA . MET A 1 931 ? 28.879 -18.039 -2.002 1.00 92.88 931 MET A CA 1
ATOM 7324 C C . MET A 1 931 ? 27.581 -18.377 -2.753 1.00 92.88 931 MET A C 1
ATOM 7326 O O . MET A 1 931 ? 27.329 -17.869 -3.833 1.00 92.88 931 MET A O 1
ATOM 7330 N N . ARG A 1 932 ? 26.692 -19.200 -2.197 1.00 92.38 932 ARG A N 1
ATOM 7331 C CA . ARG A 1 932 ? 25.311 -19.383 -2.681 1.00 92.38 932 ARG A CA 1
ATOM 7332 C C . ARG A 1 932 ? 24.577 -18.065 -2.951 1.00 92.38 932 ARG A C 1
ATOM 7334 O O . ARG A 1 932 ? 23.766 -18.051 -3.869 1.00 92.38 932 ARG A O 1
ATOM 7341 N N . HIS A 1 933 ? 24.850 -17.006 -2.187 1.00 92.75 933 HIS A N 1
ATOM 7342 C CA . HIS A 1 933 ? 24.246 -15.682 -2.361 1.00 92.75 933 HIS A CA 1
ATOM 7343 C C . HIS A 1 933 ? 25.213 -14.546 -1.966 1.00 92.75 933 HIS A C 1
ATOM 7345 O O . HIS A 1 933 ? 26.009 -14.727 -1.044 1.00 92.75 933 HIS A O 1
ATOM 7351 N N . ILE A 1 934 ? 25.126 -13.401 -2.647 1.00 93.88 934 ILE A N 1
ATOM 7352 C CA . ILE A 1 934 ? 25.694 -12.088 -2.301 1.00 93.88 934 ILE A CA 1
ATOM 7353 C C . ILE A 1 934 ? 24.666 -11.037 -2.760 1.00 93.88 934 ILE A C 1
ATOM 7355 O O . ILE A 1 934 ? 24.563 -10.795 -3.959 1.00 93.88 934 ILE A O 1
ATOM 7359 N N . LYS A 1 935 ? 23.904 -10.413 -1.855 1.00 93.44 935 LYS A N 1
ATOM 7360 C CA . LYS A 1 935 ? 23.028 -9.268 -2.195 1.00 93.44 935 LYS A CA 1
ATOM 7361 C C . LYS A 1 935 ? 23.616 -7.959 -1.700 1.00 93.44 935 LYS A C 1
ATOM 7363 O O . LYS A 1 935 ? 23.940 -7.860 -0.525 1.00 93.44 935 LYS A O 1
ATOM 7368 N N . LEU A 1 936 ? 23.730 -6.974 -2.578 1.00 93.00 936 LEU A N 1
ATOM 7369 C CA . LEU A 1 936 ? 24.186 -5.637 -2.249 1.00 93.00 936 LEU A CA 1
ATOM 7370 C C . LEU A 1 936 ? 23.002 -4.683 -2.307 1.00 93.00 936 LEU A C 1
ATOM 7372 O O . LEU A 1 936 ? 22.347 -4.539 -3.338 1.00 93.00 936 LEU A O 1
ATOM 7376 N N . ASP A 1 937 ? 22.749 -4.025 -1.194 1.00 89.06 937 ASP A N 1
ATOM 7377 C CA . ASP A 1 937 ? 21.949 -2.813 -1.155 1.00 89.06 937 ASP A CA 1
ATOM 7378 C C . ASP A 1 937 ? 22.949 -1.649 -1.256 1.00 89.06 937 ASP A C 1
ATOM 7380 O O . ASP A 1 937 ? 23.979 -1.679 -0.588 1.00 89.06 937 ASP A O 1
ATOM 7384 N N . LEU A 1 938 ? 22.749 -0.708 -2.180 1.00 88.62 938 LEU A N 1
ATOM 7385 C CA . LEU A 1 938 ? 23.766 0.271 -2.583 1.00 88.62 938 LEU A CA 1
ATOM 7386 C C . LEU A 1 938 ? 23.160 1.675 -2.537 1.00 88.62 938 LEU A C 1
ATOM 7388 O O . LEU A 1 938 ? 22.321 2.003 -3.378 1.00 88.62 938 LEU A O 1
ATOM 7392 N N . ASP A 1 939 ? 23.591 2.512 -1.598 1.00 83.94 939 ASP A N 1
ATOM 7393 C CA . ASP A 1 939 ? 23.033 3.865 -1.478 1.00 83.94 939 ASP A CA 1
ATOM 7394 C C . ASP A 1 939 ? 23.442 4.710 -2.692 1.00 83.94 939 ASP A C 1
ATOM 7396 O O . ASP A 1 939 ? 22.594 5.154 -3.466 1.00 83.94 939 ASP A O 1
ATOM 7400 N N . ALA A 1 940 ? 24.752 4.813 -2.936 1.00 84.88 940 ALA A N 1
ATOM 7401 C CA . ALA A 1 940 ? 25.307 5.403 -4.151 1.00 84.88 940 ALA A CA 1
ATOM 7402 C C . ALA A 1 940 ? 25.668 4.313 -5.183 1.00 84.88 940 ALA A C 1
ATOM 7404 O O . ALA A 1 940 ? 26.238 3.279 -4.814 1.00 84.88 940 ALA A O 1
ATOM 7405 N N . PRO A 1 941 ? 25.451 4.513 -6.499 1.00 83.31 941 PRO A N 1
ATOM 7406 C CA . PRO A 1 941 ? 25.775 3.493 -7.495 1.00 83.31 941 PRO A CA 1
ATOM 7407 C C . PRO A 1 941 ? 27.283 3.231 -7.590 1.00 83.31 941 PRO A C 1
ATOM 7409 O O . PRO A 1 941 ? 27.692 2.104 -7.874 1.00 83.31 941 PRO A O 1
ATOM 7412 N N . ALA A 1 942 ? 28.109 4.240 -7.292 1.00 86.06 942 ALA A N 1
ATOM 7413 C CA . ALA A 1 942 ? 29.558 4.133 -7.155 1.00 86.06 942 ALA A CA 1
ATOM 7414 C C . ALA A 1 942 ? 30.022 3.050 -6.162 1.00 86.06 942 ALA A C 1
ATOM 7416 O O . ALA A 1 942 ? 31.139 2.535 -6.307 1.00 86.06 942 ALA A O 1
ATOM 7417 N N . ALA A 1 943 ? 29.195 2.699 -5.169 1.00 87.56 943 ALA A N 1
ATOM 7418 C CA . ALA A 1 943 ? 29.507 1.753 -4.099 1.00 87.56 943 ALA A CA 1
ATOM 7419 C C . ALA A 1 943 ? 29.899 0.362 -4.613 1.00 87.56 943 ALA A C 1
ATOM 7421 O O . ALA A 1 943 ? 30.857 -0.242 -4.127 1.00 87.56 943 ALA A O 1
ATOM 7422 N N . LEU A 1 944 ? 29.222 -0.114 -5.662 1.00 90.62 944 LEU A N 1
ATOM 7423 C CA . LEU A 1 944 ? 29.478 -1.413 -6.288 1.00 90.62 944 LEU A CA 1
ATOM 7424 C C . LEU A 1 944 ? 30.910 -1.513 -6.846 1.00 90.62 944 LEU A C 1
ATOM 7426 O O . LEU A 1 944 ? 31.575 -2.540 -6.693 1.00 90.62 944 LEU A O 1
ATOM 7430 N N . ALA A 1 945 ? 31.428 -0.418 -7.407 1.00 87.00 945 ALA A N 1
ATOM 7431 C CA . ALA A 1 945 ? 32.815 -0.321 -7.849 1.00 87.00 945 ALA A CA 1
ATOM 7432 C C . ALA A 1 945 ? 33.819 -0.353 -6.697 1.00 87.00 945 ALA A C 1
ATOM 7434 O O . ALA A 1 945 ? 34.869 -0.982 -6.820 1.00 87.00 945 ALA A O 1
ATOM 7435 N N . ARG A 1 946 ? 33.509 0.280 -5.559 1.00 87.31 946 ARG A N 1
ATOM 7436 C CA . ARG A 1 946 ? 34.386 0.251 -4.378 1.00 87.31 946 ARG A CA 1
ATOM 7437 C C . ARG A 1 946 ? 34.391 -1.151 -3.767 1.00 87.31 946 ARG A C 1
ATOM 7439 O O . ARG A 1 946 ? 35.460 -1.671 -3.458 1.00 87.31 946 ARG A O 1
ATOM 7446 N N . PHE A 1 947 ? 33.240 -1.822 -3.738 1.00 89.81 947 PHE A N 1
ATOM 7447 C CA . PHE A 1 947 ? 33.120 -3.201 -3.268 1.00 89.81 947 PHE A CA 1
ATOM 7448 C C . PHE A 1 947 ? 34.003 -4.177 -4.067 1.00 89.81 947 PHE A C 1
ATOM 7450 O O . PHE A 1 947 ? 34.811 -4.904 -3.483 1.00 89.81 947 PHE A O 1
ATOM 7457 N N . PHE A 1 948 ? 33.933 -4.153 -5.402 1.00 88.38 948 PHE A N 1
ATOM 7458 C CA . PHE A 1 948 ? 34.760 -5.031 -6.245 1.00 88.38 948 PHE A CA 1
ATOM 7459 C C . PHE A 1 948 ? 36.245 -4.648 -6.316 1.00 88.38 948 PHE A C 1
ATOM 7461 O O . PHE A 1 948 ? 37.047 -5.445 -6.799 1.00 88.38 948 PHE A O 1
ATOM 7468 N N . ARG A 1 949 ? 36.633 -3.462 -5.832 1.00 84.44 949 ARG A N 1
ATOM 7469 C CA . ARG A 1 949 ? 38.046 -3.091 -5.640 1.00 84.44 949 ARG A CA 1
ATOM 7470 C C . ARG A 1 949 ? 38.624 -3.669 -4.343 1.00 84.44 949 ARG A C 1
ATOM 7472 O O . ARG A 1 949 ? 39.813 -3.969 -4.300 1.00 84.44 949 ARG A O 1
ATOM 7479 N N . VAL A 1 950 ? 37.795 -3.844 -3.313 1.00 83.44 950 VAL A N 1
ATOM 7480 C CA . VAL A 1 950 ? 38.179 -4.467 -2.034 1.00 83.44 950 VAL A CA 1
ATOM 7481 C C . VAL A 1 950 ? 38.223 -5.992 -2.140 1.00 83.44 950 VAL A C 1
ATOM 7483 O O . VAL A 1 950 ? 39.143 -6.638 -1.637 1.00 83.44 950 VAL A O 1
ATOM 7486 N N . VAL A 1 951 ? 37.220 -6.597 -2.771 1.00 84.50 951 VAL A N 1
ATOM 7487 C CA . VAL A 1 951 ? 37.057 -8.055 -2.803 1.00 84.50 951 VAL A CA 1
ATOM 7488 C C . VAL A 1 951 ? 37.826 -8.686 -3.959 1.00 84.50 951 VAL A C 1
ATOM 7490 O O . VAL A 1 951 ? 37.865 -8.140 -5.058 1.00 84.50 951 VAL A O 1
ATOM 7493 N N . GLN A 1 952 ? 38.432 -9.860 -3.738 1.00 78.62 952 GLN A N 1
ATOM 7494 C CA . GLN A 1 952 ? 39.159 -10.544 -4.806 1.00 78.62 952 GLN A CA 1
ATOM 7495 C C . GLN A 1 952 ? 38.191 -11.142 -5.828 1.00 78.62 952 GLN A C 1
ATOM 7497 O O . GLN A 1 952 ? 37.661 -12.241 -5.656 1.00 78.62 952 GLN A O 1
ATOM 7502 N N . THR A 1 953 ? 38.026 -10.420 -6.927 1.00 75.25 953 THR A N 1
ATOM 7503 C CA . THR A 1 953 ? 37.420 -10.915 -8.158 1.00 75.25 953 THR A CA 1
ATOM 7504 C C . THR A 1 953 ? 38.372 -11.917 -8.848 1.00 75.25 953 THR A C 1
ATOM 7506 O O . THR A 1 953 ? 39.597 -11.742 -8.798 1.00 75.25 953 THR A O 1
ATOM 7509 N N . PRO A 1 954 ? 37.869 -12.998 -9.477 1.00 82.62 954 PRO A N 1
ATOM 7510 C CA . PRO A 1 954 ? 36.471 -13.425 -9.539 1.00 82.62 954 PRO A CA 1
ATOM 7511 C C . PRO A 1 954 ? 35.980 -14.107 -8.244 1.00 82.62 954 PRO A C 1
ATOM 7513 O O . PRO A 1 954 ? 36.524 -15.115 -7.791 1.00 82.62 954 PRO A O 1
ATOM 7516 N N . LEU A 1 955 ? 34.884 -13.590 -7.692 1.00 87.75 955 LEU A N 1
ATOM 7517 C CA . LEU A 1 955 ? 34.114 -14.155 -6.586 1.00 87.75 955 LEU A CA 1
ATOM 7518 C C . LEU A 1 955 ? 33.389 -15.434 -7.008 1.00 87.75 955 LEU A C 1
ATOM 7520 O O . LEU A 1 955 ? 32.544 -15.415 -7.903 1.00 87.75 955 LEU A O 1
ATOM 7524 N N . GLN A 1 956 ? 33.602 -16.534 -6.295 1.00 91.94 956 GLN A N 1
ATOM 7525 C CA . GLN A 1 956 ? 32.777 -17.727 -6.479 1.00 91.94 956 GLN A CA 1
ATOM 7526 C C . GLN A 1 956 ? 31.392 -17.510 -5.863 1.00 91.94 956 GLN A C 1
ATOM 7528 O O . GLN A 1 956 ? 31.163 -17.900 -4.729 1.00 91.94 956 GLN A O 1
ATOM 7533 N N . VAL A 1 957 ? 30.466 -16.882 -6.589 1.00 93.44 957 VAL A N 1
ATOM 7534 C CA . VAL A 1 957 ? 29.074 -16.672 -6.161 1.00 93.44 957 VAL A CA 1
ATOM 7535 C C . VAL A 1 957 ? 28.097 -17.429 -7.058 1.00 93.44 957 VAL A C 1
ATOM 7537 O O . VAL A 1 957 ? 28.374 -17.606 -8.234 1.00 93.44 957 VAL A O 1
ATOM 7540 N N . ILE A 1 958 ? 26.969 -17.900 -6.517 1.00 94.50 958 ILE A N 1
ATOM 7541 C CA . ILE A 1 958 ? 25.879 -18.565 -7.248 1.00 94.50 958 ILE A CA 1
ATOM 7542 C C . ILE A 1 958 ? 24.734 -17.595 -7.528 1.00 94.50 958 ILE A C 1
ATOM 7544 O O . ILE A 1 958 ? 24.128 -17.671 -8.591 1.00 94.50 958 ILE A O 1
ATOM 7548 N N . ALA A 1 959 ? 24.443 -16.671 -6.622 1.00 93.81 959 ALA A N 1
ATOM 7549 C CA . ALA A 1 959 ? 23.439 -15.646 -6.844 1.00 93.81 959 ALA A CA 1
ATOM 7550 C C . ALA A 1 959 ? 23.922 -14.295 -6.343 1.00 93.81 959 ALA A C 1
ATOM 7552 O O . ALA A 1 959 ? 24.167 -14.124 -5.155 1.00 93.81 959 ALA A O 1
ATOM 7553 N N . PHE A 1 960 ? 24.062 -13.353 -7.259 1.00 94.50 960 PHE A N 1
ATOM 7554 C CA . PHE A 1 960 ? 24.373 -11.973 -6.966 1.00 94.50 960 PHE A CA 1
ATOM 7555 C C . PHE A 1 960 ? 23.125 -11.097 -7.121 1.00 94.50 960 PHE A C 1
ATOM 7557 O O . PHE A 1 960 ? 22.264 -11.367 -7.964 1.00 94.50 960 PHE A O 1
ATOM 7564 N N . ASP A 1 961 ? 23.038 -10.048 -6.318 1.00 93.56 961 ASP A N 1
ATOM 7565 C CA . ASP A 1 961 ? 22.033 -8.996 -6.408 1.00 93.56 961 ASP A CA 1
ATOM 7566 C C . ASP A 1 961 ? 22.685 -7.656 -6.051 1.00 93.56 961 ASP A C 1
ATOM 7568 O O . ASP A 1 961 ? 23.592 -7.620 -5.224 1.00 93.56 961 ASP A O 1
ATOM 7572 N N . ALA A 1 962 ? 22.276 -6.580 -6.711 1.00 93.25 962 ALA A N 1
ATOM 7573 C CA . ALA A 1 962 ? 22.745 -5.219 -6.494 1.00 93.25 962 ALA A CA 1
ATOM 7574 C C . ALA A 1 962 ? 21.599 -4.253 -6.783 1.00 93.25 962 ALA A C 1
ATOM 7576 O O . ALA A 1 962 ? 21.014 -4.295 -7.867 1.00 93.25 962 ALA A O 1
ATOM 7577 N N . GLN A 1 963 ? 21.290 -3.392 -5.817 1.00 90.44 963 GLN A N 1
ATOM 7578 C CA . GLN A 1 963 ? 20.152 -2.476 -5.863 1.00 90.44 963 GLN A CA 1
ATOM 7579 C C . GLN A 1 963 ? 20.666 -1.070 -5.546 1.00 90.44 963 GLN A C 1
ATOM 7581 O O . GLN A 1 963 ? 20.968 -0.782 -4.394 1.00 90.44 963 GLN A O 1
ATOM 7586 N N . CYS A 1 964 ? 20.848 -0.238 -6.577 1.00 88.81 964 CYS A N 1
ATOM 7587 C CA . CYS A 1 964 ? 21.225 1.171 -6.434 1.00 88.81 964 CYS A CA 1
ATOM 7588 C C . CYS A 1 964 ? 19.980 2.014 -6.143 1.00 88.81 964 CYS A C 1
ATOM 7590 O O . CYS A 1 964 ? 19.029 1.971 -6.930 1.00 88.81 964 CYS A O 1
ATOM 7592 N N . TRP A 1 965 ? 19.997 2.767 -5.042 1.00 81.44 965 TRP A N 1
ATOM 7593 C CA . TRP A 1 965 ? 18.835 3.519 -4.554 1.00 81.44 965 TRP A CA 1
ATOM 7594 C C . TRP A 1 965 ? 18.853 5.006 -4.916 1.00 81.44 965 TRP A C 1
ATOM 7596 O O . TRP A 1 965 ? 17.795 5.558 -5.220 1.00 81.44 965 TRP A O 1
ATOM 7606 N N . GLU A 1 966 ? 20.022 5.651 -4.908 1.00 74.00 966 GLU A N 1
ATOM 7607 C CA . GLU A 1 966 ? 20.166 7.070 -5.246 1.00 74.00 966 GLU A CA 1
ATOM 7608 C C . GLU A 1 966 ? 21.009 7.304 -6.510 1.00 74.00 966 GLU A C 1
ATOM 7610 O O . GLU A 1 966 ? 21.674 6.410 -7.032 1.00 74.00 966 GLU A O 1
ATOM 7615 N N . VAL A 1 967 ? 20.980 8.545 -7.002 1.00 64.12 967 VAL A N 1
ATOM 7616 C CA . VAL A 1 967 ? 21.812 9.033 -8.107 1.00 64.12 967 VAL A CA 1
ATOM 7617 C C . VAL A 1 967 ? 22.669 10.183 -7.600 1.00 64.12 967 VAL A C 1
ATOM 7619 O O . VAL A 1 967 ? 22.156 11.154 -7.043 1.00 64.12 967 VAL A O 1
ATOM 7622 N N . GLU A 1 968 ? 23.978 10.083 -7.825 1.00 64.62 968 GLU A N 1
ATOM 7623 C CA . GLU A 1 968 ? 24.940 11.153 -7.562 1.00 64.62 968 GLU A CA 1
ATOM 7624 C C . GLU A 1 968 ? 24.678 12.313 -8.533 1.00 64.62 968 GLU A C 1
ATOM 7626 O O . GLU A 1 968 ? 25.166 12.325 -9.660 1.00 64.62 968 GLU A O 1
ATOM 7631 N N . ALA A 1 969 ? 23.876 13.288 -8.091 1.00 57.06 969 ALA A N 1
ATOM 7632 C CA . ALA A 1 969 ? 23.334 14.375 -8.916 1.00 57.06 969 ALA A CA 1
ATOM 7633 C C . ALA A 1 969 ? 24.383 15.312 -9.559 1.00 57.06 969 ALA A C 1
ATOM 7635 O O . ALA A 1 969 ? 24.019 16.157 -10.376 1.00 57.06 969 ALA A O 1
ATOM 7636 N N . ASP A 1 970 ? 25.661 15.161 -9.198 1.00 66.94 970 ASP A N 1
ATOM 7637 C CA . ASP A 1 970 ? 26.796 15.943 -9.695 1.00 66.94 970 ASP A CA 1
ATOM 7638 C C . ASP A 1 970 ? 27.848 15.102 -10.465 1.00 66.94 970 ASP A C 1
ATOM 7640 O O . ASP A 1 970 ? 28.821 15.687 -10.949 1.00 66.94 970 ASP A O 1
ATOM 7644 N N . ASP A 1 971 ? 27.705 13.770 -10.616 1.00 68.06 971 ASP A N 1
ATOM 7645 C CA . ASP A 1 971 ? 28.685 12.962 -11.377 1.00 68.06 971 ASP A CA 1
ATOM 7646 C C . ASP A 1 971 ? 28.360 12.927 -12.891 1.00 68.06 971 ASP A C 1
ATOM 7648 O O . ASP A 1 971 ? 27.361 12.327 -13.307 1.00 68.06 971 ASP A O 1
ATOM 7652 N N . PRO A 1 972 ? 29.200 13.518 -13.769 1.00 68.75 972 PRO A N 1
ATOM 7653 C CA . PRO A 1 972 ? 29.058 13.383 -15.218 1.00 68.75 972 PRO A CA 1
ATOM 7654 C C . PRO A 1 972 ? 29.454 11.992 -15.751 1.00 68.75 972 PRO A C 1
ATOM 7656 O O . PRO A 1 972 ? 29.371 11.765 -16.963 1.00 68.75 972 PRO A O 1
ATOM 7659 N N . HIS A 1 973 ? 29.943 11.078 -14.908 1.00 79.94 973 HIS A N 1
ATOM 7660 C CA . HIS A 1 973 ? 30.254 9.708 -15.291 1.00 79.94 973 HIS A CA 1
ATOM 7661 C C . HIS A 1 973 ? 29.042 8.783 -15.155 1.00 79.94 973 HIS A C 1
ATOM 7663 O O . HIS A 1 973 ? 28.406 8.695 -14.109 1.00 79.94 973 HIS A O 1
ATOM 7669 N N . ASP A 1 974 ? 28.773 8.005 -16.205 1.00 83.81 974 ASP A N 1
ATOM 7670 C CA . ASP A 1 974 ? 27.789 6.932 -16.139 1.00 83.81 974 ASP A CA 1
ATOM 7671 C C . ASP A 1 974 ? 28.320 5.730 -15.336 1.00 83.81 974 ASP A C 1
ATOM 7673 O O . ASP A 1 974 ? 28.777 4.717 -15.881 1.00 83.81 974 ASP A O 1
ATOM 7677 N N . VAL A 1 975 ? 28.208 5.835 -14.015 1.00 86.00 975 VAL A N 1
ATOM 7678 C CA . VAL A 1 975 ? 28.528 4.786 -13.037 1.00 86.00 975 VAL A CA 1
ATOM 7679 C C . VAL A 1 975 ? 27.818 3.454 -13.315 1.00 86.00 975 VAL A C 1
ATOM 7681 O O . VAL A 1 975 ? 28.361 2.401 -12.984 1.00 86.00 975 VAL A O 1
ATOM 7684 N N . ARG A 1 976 ? 26.660 3.442 -13.997 1.00 89.69 976 ARG A N 1
ATOM 7685 C CA . ARG A 1 976 ? 25.977 2.193 -14.398 1.00 89.69 976 ARG A CA 1
ATOM 7686 C C . ARG A 1 976 ? 26.797 1.410 -15.432 1.00 89.69 976 ARG A C 1
ATOM 7688 O O . ARG A 1 976 ? 26.811 0.178 -15.403 1.00 89.69 976 ARG A O 1
ATOM 7695 N N . THR A 1 977 ? 27.508 2.111 -16.319 1.00 90.69 977 THR A N 1
ATOM 7696 C CA . THR A 1 977 ? 28.415 1.500 -17.301 1.00 90.69 977 THR A CA 1
ATOM 7697 C C . THR A 1 977 ? 29.658 0.906 -16.631 1.00 90.69 977 THR A C 1
ATOM 7699 O O . THR A 1 977 ? 30.037 -0.210 -16.997 1.00 90.69 977 THR A O 1
ATOM 7702 N N . GLU A 1 978 ? 30.267 1.585 -15.643 1.00 90.12 978 GLU A N 1
ATOM 7703 C CA . GLU A 1 978 ? 31.358 0.995 -14.837 1.00 90.12 978 GLU A CA 1
ATOM 7704 C C . GLU A 1 978 ? 30.841 -0.259 -14.116 1.00 90.12 978 GLU A C 1
ATOM 7706 O O . GLU A 1 978 ? 31.430 -1.335 -14.222 1.00 90.12 978 GLU A O 1
ATOM 7711 N N . ASN A 1 979 ? 29.680 -0.148 -13.467 1.00 92.50 979 ASN A N 1
ATOM 7712 C CA . ASN A 1 979 ? 29.043 -1.215 -12.703 1.00 92.50 979 ASN A CA 1
ATOM 7713 C C . ASN A 1 979 ? 28.764 -2.480 -13.521 1.00 92.50 979 ASN A C 1
ATOM 7715 O O . ASN A 1 979 ? 29.088 -3.572 -13.061 1.00 92.50 979 ASN A O 1
ATOM 7719 N N . LEU A 1 980 ? 28.222 -2.375 -14.738 1.00 93.25 980 LEU A N 1
ATOM 7720 C CA . LEU A 1 980 ? 28.009 -3.555 -15.587 1.00 93.25 980 LEU A CA 1
ATOM 7721 C C . LEU A 1 980 ? 29.324 -4.185 -16.077 1.00 93.25 980 LEU A C 1
ATOM 7723 O O . LEU A 1 980 ? 29.414 -5.411 -16.154 1.00 93.25 980 LEU A O 1
ATOM 7727 N N . ASP A 1 981 ? 30.356 -3.383 -16.365 1.00 91.31 981 ASP A N 1
ATOM 7728 C CA . ASP A 1 981 ? 31.700 -3.887 -16.690 1.00 91.31 981 ASP A CA 1
ATOM 7729 C C . ASP A 1 981 ? 32.335 -4.623 -15.502 1.00 91.31 981 ASP A C 1
ATOM 7731 O O . ASP A 1 981 ? 32.960 -5.671 -15.679 1.00 91.31 981 ASP A O 1
ATOM 7735 N N . LEU A 1 982 ? 32.181 -4.078 -14.296 1.00 91.00 982 LEU A N 1
ATOM 7736 C CA . LEU A 1 982 ? 32.672 -4.665 -13.055 1.00 91.00 982 LEU A CA 1
ATOM 7737 C C . LEU A 1 982 ? 31.942 -5.964 -12.745 1.00 91.00 982 LEU A C 1
ATOM 7739 O O . LEU A 1 982 ? 32.595 -6.983 -12.550 1.00 91.00 982 LEU A O 1
ATOM 7743 N N . LEU A 1 983 ? 30.606 -5.966 -12.797 1.00 93.31 983 LEU A N 1
ATOM 7744 C CA . LEU A 1 983 ? 29.801 -7.176 -12.662 1.00 93.31 983 LEU A CA 1
ATOM 7745 C C . LEU A 1 983 ? 30.244 -8.242 -13.668 1.00 93.31 983 LEU A C 1
ATOM 7747 O O . LEU A 1 983 ? 30.371 -9.398 -13.284 1.00 93.31 983 LEU A O 1
ATOM 7751 N N . ALA A 1 984 ? 30.582 -7.873 -14.910 1.00 90.75 984 ALA A N 1
ATOM 7752 C CA . ALA A 1 984 ? 31.090 -8.782 -15.949 1.00 90.75 984 ALA A CA 1
ATOM 7753 C C . ALA A 1 984 ? 32.515 -9.327 -15.717 1.00 90.75 984 ALA A C 1
ATOM 7755 O O . ALA A 1 984 ? 33.004 -10.109 -16.528 1.00 90.75 984 ALA A O 1
ATOM 7756 N N . GLN A 1 985 ? 33.181 -8.920 -14.635 1.00 89.12 985 GLN A N 1
ATOM 7757 C CA . GLN A 1 985 ? 34.497 -9.408 -14.197 1.00 89.12 985 GLN A CA 1
ATOM 7758 C C . GLN A 1 985 ? 34.481 -9.885 -12.731 1.00 89.12 985 GLN A C 1
ATOM 7760 O O . GLN A 1 985 ? 35.437 -10.497 -12.258 1.00 89.12 985 GLN A O 1
ATOM 7765 N N . ALA A 1 986 ? 33.402 -9.590 -12.004 1.00 88.69 986 ALA A N 1
ATOM 7766 C CA . ALA A 1 986 ? 33.309 -9.715 -10.562 1.00 88.69 986 ALA A CA 1
ATOM 7767 C C . ALA A 1 986 ? 33.288 -11.151 -10.046 1.00 88.69 986 ALA A C 1
ATOM 7769 O O . ALA A 1 986 ? 33.751 -11.383 -8.932 1.00 88.69 986 ALA A O 1
ATOM 7770 N N . PHE A 1 987 ? 32.739 -12.096 -10.810 1.00 93.50 987 PHE A N 1
ATOM 7771 C CA . PHE A 1 987 ? 32.337 -13.424 -10.347 1.00 93.50 987 PHE A CA 1
ATOM 7772 C C . PHE A 1 987 ? 33.007 -14.550 -11.140 1.00 93.50 987 PHE A C 1
ATOM 7774 O O . PHE A 1 987 ? 33.583 -14.335 -12.201 1.00 93.50 987 PHE A O 1
ATOM 7781 N N . ASP A 1 988 ? 32.913 -15.778 -10.638 1.00 92.12 988 ASP A N 1
ATOM 7782 C CA . ASP A 1 988 ? 33.383 -16.986 -11.316 1.00 92.12 988 ASP A CA 1
ATOM 7783 C C . ASP A 1 988 ? 32.310 -17.532 -12.289 1.00 92.12 988 ASP A C 1
ATOM 7785 O O . ASP A 1 988 ? 31.230 -17.944 -11.838 1.00 92.12 988 ASP A O 1
ATOM 7789 N N . PRO A 1 989 ? 32.605 -17.614 -13.606 1.00 89.06 989 PRO A N 1
ATOM 7790 C CA . PRO A 1 989 ? 31.746 -18.229 -14.625 1.00 89.06 989 PRO A CA 1
ATOM 7791 C C . PRO A 1 989 ? 31.216 -19.630 -14.311 1.00 89.06 989 PRO A C 1
ATOM 7793 O O . PRO A 1 989 ? 30.137 -20.002 -14.781 1.00 89.06 989 PRO A O 1
ATOM 7796 N N . ALA A 1 990 ? 31.945 -20.428 -13.529 1.00 91.06 990 ALA A N 1
ATOM 7797 C CA . ALA A 1 990 ? 31.514 -21.773 -13.157 1.00 91.06 990 ALA A CA 1
ATOM 7798 C C . ALA A 1 990 ? 30.380 -21.779 -12.116 1.00 91.06 990 ALA A C 1
ATOM 7800 O O . ALA A 1 990 ? 29.679 -22.787 -11.982 1.00 91.06 990 ALA A O 1
ATOM 7801 N N . HIS A 1 991 ? 30.198 -20.677 -11.383 1.00 92.75 991 HIS A N 1
ATOM 7802 C CA . HIS A 1 991 ? 29.355 -20.638 -10.194 1.00 92.75 991 HIS A CA 1
ATOM 7803 C C . HIS A 1 991 ? 28.085 -19.801 -10.363 1.00 92.75 991 HIS A C 1
ATOM 7805 O O . HIS A 1 991 ? 27.030 -20.269 -9.921 1.00 92.75 991 HIS A O 1
ATOM 7811 N N . VAL A 1 992 ? 28.146 -18.626 -11.006 1.00 95.12 992 VAL A N 1
ATOM 7812 C CA . VAL A 1 992 ? 27.044 -17.650 -10.928 1.00 95.12 992 VAL A CA 1
ATOM 7813 C C . VAL A 1 992 ? 25.852 -17.998 -11.824 1.00 95.12 992 VAL A C 1
ATOM 7815 O O . VAL A 1 992 ? 25.909 -18.007 -13.047 1.00 95.12 992 VAL A O 1
ATOM 7818 N N . LYS A 1 993 ? 24.731 -18.290 -11.164 1.00 95.62 993 LYS A N 1
ATOM 7819 C CA . LYS A 1 993 ? 23.430 -18.655 -11.733 1.00 95.62 993 LYS A CA 1
ATOM 7820 C C . LYS A 1 993 ? 22.408 -17.527 -11.654 1.00 95.62 993 LYS A C 1
ATOM 7822 O O . LYS A 1 993 ? 21.410 -17.583 -12.359 1.00 95.62 993 LYS A O 1
ATOM 7827 N N . GLN A 1 994 ? 22.623 -16.520 -10.821 1.00 94.69 994 GLN A N 1
ATOM 7828 C CA . GLN A 1 994 ? 21.771 -15.340 -10.746 1.00 94.69 994 GLN A CA 1
ATOM 7829 C C . GLN A 1 994 ? 22.634 -14.080 -10.689 1.00 94.69 994 GLN A C 1
ATOM 7831 O O . GLN A 1 994 ? 23.572 -14.035 -9.900 1.00 94.69 994 GLN A O 1
ATOM 7836 N N . ILE A 1 995 ? 22.281 -13.058 -11.467 1.00 95.31 995 ILE A N 1
ATOM 7837 C CA . ILE A 1 995 ? 22.731 -11.673 -11.275 1.00 95.31 995 ILE A CA 1
ATOM 7838 C C . ILE A 1 995 ? 21.500 -10.774 -11.357 1.00 95.31 995 ILE A C 1
ATOM 7840 O O . ILE A 1 995 ? 20.749 -10.849 -12.329 1.00 95.31 995 ILE A O 1
ATOM 7844 N N . LEU A 1 996 ? 21.295 -9.937 -10.345 1.00 93.50 996 LEU A N 1
ATOM 7845 C CA . LEU A 1 996 ? 20.393 -8.788 -10.384 1.00 93.50 996 LEU A CA 1
ATOM 7846 C C . LEU A 1 996 ? 21.266 -7.526 -10.358 1.00 93.50 996 LEU A C 1
ATOM 7848 O O . LEU A 1 996 ? 22.209 -7.446 -9.571 1.00 93.50 996 LEU A O 1
ATOM 7852 N N . TYR A 1 997 ? 20.946 -6.557 -11.209 1.00 93.69 997 TYR A N 1
ATOM 7853 C CA . TYR A 1 997 ? 21.424 -5.182 -11.128 1.00 93.69 997 TYR A CA 1
ATOM 7854 C C . TYR A 1 997 ? 20.242 -4.243 -11.374 1.00 93.69 997 TYR A C 1
ATOM 7856 O O . TYR A 1 997 ? 19.849 -4.008 -12.516 1.00 93.69 997 TYR A O 1
ATOM 7864 N N . TYR A 1 998 ? 19.650 -3.739 -10.298 1.00 89.38 998 TYR A N 1
ATOM 7865 C CA . TYR A 1 998 ? 18.606 -2.725 -10.353 1.00 89.38 998 TYR A CA 1
ATOM 7866 C C . TYR A 1 998 ? 19.199 -1.360 -10.021 1.00 89.38 998 TYR A C 1
ATOM 7868 O O . TYR A 1 998 ? 20.037 -1.227 -9.129 1.00 89.38 998 TYR A O 1
ATOM 7876 N N . HIS A 1 999 ? 18.726 -0.346 -10.725 1.00 85.56 999 HIS A N 1
ATOM 7877 C CA . HIS A 1 999 ? 18.964 1.053 -10.433 1.00 85.56 999 HIS A CA 1
ATOM 7878 C C . HIS A 1 999 ? 17.581 1.700 -10.344 1.00 85.56 999 HIS A C 1
ATOM 7880 O O . HIS A 1 999 ? 16.887 1.819 -11.357 1.00 85.56 999 HIS A O 1
ATOM 7886 N N . ASP A 1 1000 ? 17.132 1.998 -9.124 1.00 70.62 1000 ASP A N 1
ATOM 7887 C CA . ASP A 1 1000 ? 15.803 2.566 -8.891 1.00 70.62 1000 ASP A CA 1
ATOM 7888 C C . ASP A 1 1000 ? 15.753 4.035 -9.385 1.00 70.62 1000 ASP A C 1
ATOM 7890 O O . ASP A 1 1000 ? 16.653 4.544 -10.057 1.00 70.62 1000 ASP A O 1
ATOM 7894 N N . ARG A 1 1001 ? 14.621 4.685 -9.125 1.00 62.38 1001 ARG A N 1
ATOM 7895 C CA . ARG A 1 1001 ? 14.237 6.054 -9.473 1.00 62.38 1001 ARG A CA 1
ATOM 7896 C C . ARG A 1 1001 ? 15.393 7.061 -9.547 1.00 62.38 1001 ARG A C 1
ATOM 7898 O O . ARG A 1 1001 ? 16.253 7.125 -8.679 1.00 62.38 1001 ARG A O 1
ATOM 7905 N N . ASN A 1 1002 ? 15.242 7.975 -10.511 1.00 68.56 1002 ASN A N 1
ATOM 7906 C CA . ASN A 1 1002 ? 16.036 9.197 -10.727 1.00 68.56 1002 ASN A CA 1
ATOM 7907 C C . ASN A 1 1002 ? 17.270 9.067 -11.640 1.00 68.56 1002 ASN A C 1
ATOM 7909 O O . ASN A 1 1002 ? 18.080 9.988 -11.647 1.00 68.56 1002 ASN A O 1
ATOM 7913 N N . ILE A 1 1003 ? 17.388 7.998 -12.449 1.00 71.44 1003 ILE A N 1
ATOM 7914 C CA . ILE A 1 1003 ? 18.455 7.850 -13.466 1.00 71.44 1003 ILE A CA 1
ATOM 7915 C C . ILE A 1 1003 ? 18.621 9.148 -14.274 1.00 71.44 1003 ILE A C 1
ATOM 7917 O O . ILE A 1 1003 ? 17.707 9.555 -14.999 1.00 71.44 1003 ILE A O 1
ATOM 7921 N N . GLU A 1 1004 ? 19.800 9.763 -14.167 1.00 74.69 1004 GLU A N 1
ATOM 7922 C CA . GLU A 1 1004 ? 20.095 11.066 -14.760 1.00 74.69 1004 GLU A CA 1
ATOM 7923 C C . GLU A 1 1004 ? 20.032 11.012 -16.297 1.00 74.69 1004 GLU A C 1
ATOM 7925 O O . GLU A 1 1004 ? 20.656 10.172 -16.952 1.00 74.69 1004 GLU A O 1
ATOM 7930 N N . LEU A 1 1005 ? 19.248 11.915 -16.895 1.00 75.62 1005 LEU A N 1
ATOM 7931 C CA . LEU A 1 1005 ? 18.933 11.868 -18.327 1.00 75.62 1005 LEU A CA 1
ATOM 7932 C C . LEU A 1 1005 ? 20.151 12.146 -19.220 1.00 75.62 1005 LEU A C 1
ATOM 7934 O O . LEU A 1 1005 ? 20.198 11.644 -20.346 1.00 75.62 1005 LEU A O 1
ATOM 7938 N N . SER A 1 1006 ? 21.138 12.903 -18.736 1.00 80.19 1006 SER A N 1
ATOM 7939 C CA . SER A 1 1006 ? 22.378 13.187 -19.468 1.00 80.19 1006 SER A CA 1
ATOM 7940 C C . SER A 1 1006 ? 23.365 12.014 -19.529 1.00 80.19 1006 SER A C 1
ATOM 7942 O O . SER A 1 1006 ? 24.221 12.018 -20.414 1.00 80.19 1006 SER A O 1
ATOM 7944 N N . TRP A 1 1007 ? 23.216 10.975 -18.693 1.00 80.62 1007 TRP A N 1
ATOM 7945 C CA . TRP A 1 1007 ? 24.012 9.743 -18.805 1.00 80.62 1007 TRP A CA 1
ATOM 7946 C C . TRP A 1 1007 ? 23.639 8.891 -20.034 1.00 80.62 1007 TRP A C 1
ATOM 7948 O O . TRP A 1 1007 ? 24.454 8.097 -20.502 1.00 80.62 1007 TRP A O 1
ATOM 7958 N N . GLY A 1 1008 ? 22.423 9.047 -20.574 1.00 84.94 1008 GLY A N 1
ATOM 7959 C CA . GLY A 1 1008 ? 21.944 8.299 -21.742 1.00 84.94 1008 GLY A CA 1
ATOM 7960 C C . GLY A 1 1008 ? 21.667 6.803 -21.487 1.00 84.94 1008 GLY A C 1
ATOM 7961 O O . GLY A 1 1008 ? 21.729 6.325 -20.349 1.00 84.94 1008 GLY A O 1
ATOM 7962 N N . PRO A 1 1009 ? 21.332 6.032 -22.536 1.00 86.81 1009 PRO A N 1
ATOM 7963 C CA . PRO A 1 1009 ? 21.162 4.587 -22.435 1.00 86.81 1009 PRO A CA 1
ATOM 7964 C C . PRO A 1 1009 ? 22.524 3.865 -22.433 1.00 86.81 1009 PRO A C 1
ATOM 7966 O O . PRO A 1 1009 ? 23.443 4.243 -23.160 1.00 86.81 1009 PRO A O 1
ATOM 7969 N N . ILE A 1 1010 ? 22.664 2.808 -21.631 1.00 89.06 1010 ILE A N 1
ATOM 7970 C CA . ILE A 1 1010 ? 23.921 2.050 -21.517 1.00 89.06 1010 ILE A CA 1
ATOM 7971 C C . ILE A 1 1010 ? 24.072 1.092 -22.710 1.00 89.06 1010 ILE A C 1
ATOM 7973 O O . ILE A 1 1010 ? 23.188 0.252 -22.898 1.00 89.06 1010 ILE A O 1
ATOM 7977 N N . PRO A 1 1011 ? 25.193 1.109 -23.459 1.00 92.31 1011 PRO A N 1
ATOM 7978 C CA . PRO A 1 1011 ? 25.411 0.196 -24.583 1.00 92.31 1011 PRO A CA 1
ATOM 7979 C C . PRO A 1 1011 ? 25.266 -1.280 -24.185 1.00 92.31 1011 PRO A C 1
ATOM 7981 O O . PRO A 1 1011 ? 26.020 -1.776 -23.340 1.00 92.31 1011 PRO A O 1
ATOM 7984 N N . PHE A 1 1012 ? 24.342 -2.018 -24.807 1.00 92.75 1012 PHE A N 1
ATOM 7985 C CA . PHE A 1 1012 ? 24.027 -3.383 -24.372 1.00 92.75 1012 PHE A CA 1
ATOM 7986 C C . PHE A 1 1012 ? 25.180 -4.385 -24.513 1.00 92.75 1012 PHE A C 1
ATOM 7988 O O . PHE A 1 1012 ? 25.201 -5.379 -23.792 1.00 92.75 1012 PHE A O 1
ATOM 7995 N N . GLU A 1 1013 ? 26.221 -4.106 -25.303 1.00 94.81 1013 GLU A N 1
ATOM 7996 C CA . GLU A 1 1013 ? 27.466 -4.896 -25.294 1.00 94.81 1013 GLU A CA 1
ATOM 7997 C C . GLU A 1 1013 ? 28.076 -5.037 -23.873 1.00 94.81 1013 GLU A C 1
ATOM 7999 O O . GLU A 1 1013 ? 28.797 -6.000 -23.622 1.00 94.81 1013 GLU A O 1
ATOM 8004 N N . ARG A 1 1014 ? 27.737 -4.170 -22.901 1.00 93.31 1014 ARG A N 1
ATOM 8005 C CA . ARG A 1 1014 ? 28.042 -4.366 -21.463 1.00 93.31 1014 ARG A CA 1
ATOM 8006 C C . ARG A 1 1014 ? 27.265 -5.538 -20.844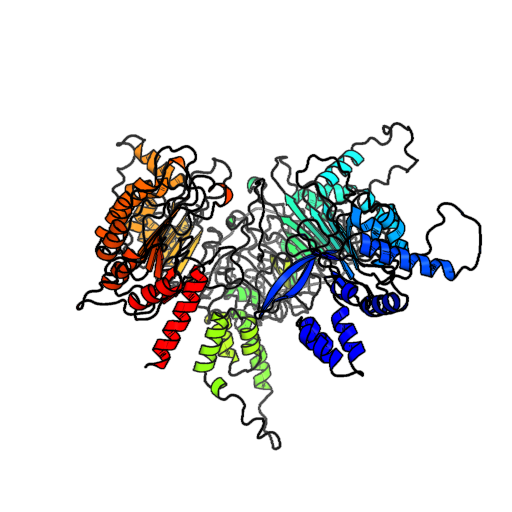 1.00 93.31 1014 ARG A C 1
ATOM 8008 O O . ARG A 1 1014 ? 27.862 -6.436 -20.254 1.00 93.31 1014 ARG A O 1
ATOM 8015 N N . VAL A 1 1015 ? 25.947 -5.567 -21.032 1.00 94.69 1015 VAL A N 1
ATOM 8016 C CA . VAL A 1 1015 ? 25.046 -6.656 -20.600 1.00 94.69 1015 VAL A CA 1
ATOM 8017 C C . VAL A 1 1015 ? 25.364 -7.963 -21.324 1.00 94.69 1015 VAL A C 1
ATOM 8019 O O . VAL A 1 1015 ? 25.357 -9.048 -20.746 1.00 94.69 1015 VAL A O 1
ATOM 8022 N N . LEU A 1 1016 ? 25.693 -7.868 -22.604 1.00 94.88 1016 LEU A N 1
ATOM 8023 C CA . LEU A 1 1016 ? 26.050 -9.008 -23.424 1.00 94.88 1016 LEU A CA 1
ATOM 8024 C C . LEU A 1 1016 ? 27.438 -9.557 -23.063 1.00 94.88 1016 LEU A C 1
ATOM 8026 O O . LEU A 1 1016 ? 27.640 -10.768 -23.111 1.00 94.88 1016 LEU A O 1
ATOM 8030 N N . ARG A 1 1017 ? 28.379 -8.708 -22.632 1.00 94.06 1017 ARG A N 1
ATOM 8031 C CA . ARG A 1 1017 ? 29.657 -9.126 -22.032 1.00 94.06 1017 ARG A CA 1
ATOM 8032 C C . ARG A 1 1017 ? 29.442 -9.860 -20.713 1.00 94.06 1017 ARG A C 1
ATOM 8034 O O . ARG A 1 1017 ? 29.955 -10.968 -20.583 1.00 94.06 1017 ARG A O 1
ATOM 8041 N N . LEU A 1 1018 ? 28.639 -9.298 -19.805 1.00 94.25 1018 LEU A N 1
ATOM 8042 C CA . LEU A 1 1018 ? 28.196 -9.948 -18.565 1.00 94.25 1018 LEU A CA 1
ATOM 8043 C C . LEU A 1 1018 ? 27.646 -11.355 -18.859 1.00 94.25 1018 LEU A C 1
ATOM 8045 O O . LEU A 1 1018 ? 28.123 -12.345 -18.313 1.00 94.25 1018 LEU A O 1
ATOM 8049 N N . ALA A 1 1019 ? 26.707 -11.464 -19.797 1.00 95.69 1019 ALA A N 1
ATOM 8050 C CA . ALA A 1 1019 ? 26.086 -12.732 -20.159 1.00 95.69 1019 ALA A CA 1
ATOM 8051 C C . ALA A 1 1019 ? 27.035 -13.734 -20.838 1.00 95.69 1019 ALA A C 1
ATOM 8053 O O . ALA A 1 1019 ? 27.030 -14.914 -20.496 1.00 95.69 1019 ALA A O 1
ATOM 8054 N N . ARG A 1 1020 ? 27.877 -13.288 -21.783 1.00 94.12 1020 ARG A N 1
ATOM 8055 C CA . ARG A 1 1020 ? 28.898 -14.140 -22.430 1.00 94.12 1020 ARG A CA 1
ATOM 8056 C C . ARG A 1 1020 ? 29.921 -14.669 -21.422 1.00 94.12 1020 ARG A C 1
ATOM 8058 O O . ARG A 1 1020 ? 30.455 -15.757 -21.625 1.00 94.12 1020 ARG A O 1
ATOM 8065 N N . TYR A 1 1021 ? 30.210 -13.894 -20.379 1.00 94.69 1021 TYR A N 1
ATOM 8066 C CA . TYR A 1 1021 ? 31.123 -14.269 -19.304 1.00 94.69 1021 TYR A CA 1
ATOM 8067 C C . TYR A 1 1021 ? 30.443 -15.202 -18.281 1.00 94.69 1021 TYR A C 1
ATOM 8069 O O . TYR A 1 1021 ? 31.105 -16.083 -17.741 1.00 94.69 1021 TYR A O 1
ATOM 8077 N N . TYR A 1 1022 ? 29.117 -15.116 -18.105 1.00 95.75 1022 TYR A N 1
ATOM 8078 C CA . TYR A 1 1022 ? 28.323 -15.977 -17.214 1.00 95.75 1022 TYR A CA 1
ATOM 8079 C C . TYR A 1 1022 ? 27.276 -16.848 -17.943 1.00 95.75 1022 TYR A C 1
ATOM 8081 O O . TYR A 1 1022 ? 26.071 -16.707 -17.718 1.00 95.75 1022 TYR A O 1
ATOM 8089 N N . PRO A 1 1023 ? 27.691 -17.829 -18.768 1.00 93.25 1023 PRO A N 1
ATOM 8090 C CA . PRO A 1 1023 ? 26.760 -18.696 -19.500 1.00 93.25 1023 PRO A CA 1
ATOM 8091 C C . PRO A 1 1023 ? 25.956 -19.658 -18.602 1.00 93.25 1023 PRO A C 1
ATOM 8093 O O . PRO A 1 1023 ? 25.064 -20.365 -19.072 1.00 93.25 1023 PRO A O 1
ATOM 8096 N N . SER A 1 1024 ? 26.279 -19.713 -17.308 1.00 94.94 1024 SER A N 1
ATOM 8097 C CA . SER A 1 1024 ? 25.615 -20.514 -16.279 1.00 94.94 1024 SER A CA 1
ATOM 8098 C C . SER A 1 1024 ? 24.409 -19.819 -15.623 1.00 94.94 1024 SER A C 1
ATOM 8100 O O . SER A 1 1024 ? 23.704 -20.479 -14.854 1.00 94.94 1024 SER A O 1
ATOM 8102 N N . LEU A 1 1025 ? 24.112 -18.552 -15.959 1.00 96.19 1025 LEU A N 1
ATOM 8103 C CA . LEU A 1 1025 ? 22.956 -17.823 -15.422 1.00 96.19 1025 LEU A CA 1
ATOM 8104 C C . LEU A 1 1025 ? 21.623 -18.513 -15.752 1.00 96.19 1025 LEU A C 1
ATOM 8106 O O . LEU A 1 1025 ? 21.229 -18.637 -16.911 1.00 96.19 1025 LEU A O 1
ATOM 8110 N N . SER A 1 1026 ? 20.900 -18.894 -14.699 1.00 95.88 1026 SER A N 1
ATOM 8111 C CA . SER A 1 1026 ? 19.467 -19.185 -14.703 1.00 95.88 1026 SER A CA 1
ATOM 8112 C C . SER A 1 1026 ? 18.604 -17.958 -14.392 1.00 95.88 1026 SER A C 1
ATOM 8114 O O . SER A 1 1026 ? 17.403 -18.000 -14.627 1.00 95.88 1026 SER A O 1
ATOM 8116 N N . TYR A 1 1027 ? 19.165 -16.860 -13.893 1.00 94.69 1027 TYR A N 1
ATOM 8117 C CA . TYR A 1 1027 ? 18.440 -15.613 -13.662 1.00 94.69 1027 TYR A CA 1
ATOM 8118 C C . TYR A 1 1027 ? 19.325 -14.426 -14.034 1.00 94.69 1027 TYR A C 1
ATOM 8120 O O . TYR A 1 1027 ? 20.452 -14.312 -13.555 1.00 94.69 1027 TYR A O 1
ATOM 8128 N N . LEU A 1 1028 ? 18.807 -13.521 -14.854 1.00 95.25 1028 LEU A N 1
ATOM 8129 C CA . LEU A 1 1028 ? 19.429 -12.226 -15.091 1.00 95.25 1028 LEU A CA 1
ATOM 8130 C C . LEU A 1 1028 ? 18.376 -11.130 -14.954 1.00 95.25 1028 LEU A C 1
ATOM 8132 O O . LEU A 1 1028 ? 17.382 -11.159 -15.670 1.00 95.25 1028 LEU A O 1
ATOM 8136 N N . ALA A 1 1029 ? 18.600 -10.162 -14.072 1.00 93.38 1029 ALA A N 1
ATOM 8137 C CA . ALA A 1 1029 ? 17.877 -8.897 -14.080 1.00 93.38 1029 ALA A CA 1
ATOM 8138 C C . ALA A 1 1029 ? 18.849 -7.735 -14.247 1.00 93.38 1029 ALA A C 1
ATOM 8140 O O . ALA A 1 1029 ? 19.846 -7.672 -13.532 1.00 93.38 1029 ALA A O 1
ATOM 8141 N N . ILE A 1 1030 ? 18.552 -6.826 -15.172 1.00 92.75 1030 ILE A N 1
ATOM 8142 C CA . ILE A 1 1030 ? 19.274 -5.566 -15.348 1.00 92.75 1030 ILE A CA 1
ATOM 8143 C C . ILE A 1 1030 ? 18.270 -4.459 -15.668 1.00 92.75 1030 ILE A C 1
ATOM 8145 O O . ILE A 1 1030 ? 17.754 -4.376 -16.782 1.00 92.75 1030 ILE A O 1
ATOM 8149 N N . ASP A 1 1031 ? 18.004 -3.591 -14.701 1.00 88.62 1031 ASP A N 1
ATOM 8150 C CA . ASP A 1 1031 ? 17.066 -2.478 -14.843 1.00 88.62 1031 ASP A CA 1
ATOM 8151 C C . ASP A 1 1031 ? 17.796 -1.166 -14.569 1.00 88.62 1031 ASP A C 1
ATOM 8153 O O . ASP A 1 1031 ? 17.953 -0.749 -13.425 1.00 88.62 1031 ASP A O 1
ATOM 8157 N N . CYS A 1 1032 ? 18.358 -0.578 -15.625 1.00 87.12 1032 CYS A N 1
ATOM 8158 C CA . CYS A 1 1032 ? 19.211 0.604 -15.510 1.00 87.12 1032 CYS A CA 1
ATOM 8159 C C . CYS A 1 1032 ? 19.256 1.472 -16.783 1.00 87.12 1032 CYS A C 1
ATOM 8161 O O . CYS A 1 1032 ? 20.199 2.241 -16.949 1.00 87.12 1032 CYS A O 1
ATOM 8163 N N . TRP A 1 1033 ? 18.240 1.399 -17.658 1.00 87.50 1033 TRP A N 1
ATOM 8164 C CA . TRP A 1 1033 ? 18.161 2.109 -18.947 1.00 87.50 1033 TRP A CA 1
ATOM 8165 C C . TRP A 1 1033 ? 19.268 1.720 -19.943 1.00 87.50 1033 TRP A C 1
ATOM 8167 O O . TRP A 1 1033 ? 20.355 2.296 -19.983 1.00 87.50 1033 TRP A O 1
ATOM 8177 N N . LEU A 1 1034 ? 18.952 0.718 -20.768 1.00 88.94 1034 LEU A N 1
ATOM 8178 C CA . LEU A 1 1034 ? 19.851 0.062 -21.725 1.00 88.94 1034 LEU A CA 1
ATOM 8179 C C . LEU A 1 1034 ? 19.580 0.507 -23.179 1.00 88.94 1034 LEU A C 1
ATOM 8181 O O . LEU A 1 1034 ? 18.437 0.793 -23.534 1.00 88.94 1034 LEU A O 1
ATOM 8185 N N . ASP A 1 1035 ? 20.616 0.509 -24.021 1.00 89.88 1035 ASP A N 1
ATOM 8186 C CA . ASP A 1 1035 ? 20.551 0.715 -25.479 1.00 89.88 1035 ASP A CA 1
ATOM 8187 C C . ASP A 1 1035 ? 20.609 -0.644 -26.189 1.00 89.88 1035 ASP A C 1
ATOM 8189 O O . ASP A 1 1035 ? 21.678 -1.254 -26.225 1.00 89.88 1035 ASP A O 1
ATOM 8193 N N . VAL A 1 1036 ? 19.466 -1.165 -26.656 1.00 90.56 1036 VAL A N 1
ATOM 8194 C CA . VAL A 1 1036 ? 19.303 -2.593 -27.000 1.00 90.56 1036 VAL A CA 1
ATOM 8195 C C . VAL A 1 1036 ? 18.640 -2.799 -28.360 1.00 90.56 1036 VAL A C 1
ATOM 8197 O O . VAL A 1 1036 ? 17.522 -2.333 -28.579 1.00 90.56 1036 VAL A O 1
ATOM 8200 N N . GLU A 1 1037 ? 19.266 -3.598 -29.228 1.00 94.50 1037 GLU A N 1
ATOM 8201 C CA . GLU A 1 1037 ? 18.675 -4.085 -30.483 1.00 94.50 1037 GLU A CA 1
ATOM 8202 C C . GLU A 1 1037 ? 18.217 -5.562 -30.418 1.00 94.50 1037 GLU A C 1
ATOM 8204 O O . GLU A 1 1037 ? 18.528 -6.321 -29.495 1.00 94.50 1037 GLU A O 1
ATOM 8209 N N . ASP A 1 1038 ? 17.528 -6.031 -31.464 1.00 94.81 1038 ASP A N 1
ATOM 8210 C CA . ASP A 1 1038 ? 17.257 -7.465 -31.660 1.00 94.81 1038 ASP A CA 1
ATOM 8211 C C . ASP A 1 1038 ? 18.540 -8.306 -31.749 1.00 94.81 1038 ASP A C 1
ATOM 8213 O O . ASP A 1 1038 ? 18.609 -9.397 -31.181 1.00 94.81 1038 ASP A O 1
ATOM 8217 N N . ALA A 1 1039 ? 19.574 -7.818 -32.444 1.00 95.88 1039 ALA A N 1
ATOM 8218 C CA . ALA A 1 1039 ? 20.840 -8.542 -32.595 1.00 95.88 1039 ALA A CA 1
ATOM 8219 C C . ALA A 1 1039 ? 21.517 -8.804 -31.237 1.00 95.88 1039 ALA A C 1
ATOM 8221 O O . ALA A 1 1039 ? 22.064 -9.889 -31.007 1.00 95.88 1039 ALA A O 1
ATOM 8222 N N . ASP A 1 1040 ? 21.406 -7.831 -30.335 1.00 95.81 1040 ASP A N 1
ATOM 8223 C CA . ASP A 1 1040 ? 21.883 -7.857 -28.959 1.00 95.81 1040 ASP A CA 1
ATOM 8224 C C . ASP A 1 1040 ? 21.133 -8.878 -28.100 1.00 95.81 1040 ASP A C 1
ATOM 8226 O O . ASP A 1 1040 ? 21.752 -9.779 -27.526 1.00 95.81 1040 ASP A O 1
ATOM 8230 N N . LEU A 1 1041 ? 19.797 -8.816 -28.060 1.00 95.94 1041 LEU A N 1
ATOM 8231 C CA . LEU A 1 1041 ? 19.001 -9.793 -27.311 1.00 95.94 1041 LEU A CA 1
ATOM 8232 C C . LEU A 1 1041 ? 19.129 -11.219 -27.892 1.00 95.94 1041 LEU A C 1
ATOM 8234 O O . LEU A 1 1041 ? 19.135 -12.192 -27.134 1.00 95.94 1041 LEU A O 1
ATOM 8238 N N . VAL A 1 1042 ? 19.302 -11.377 -29.212 1.00 95.81 1042 VAL A N 1
ATOM 8239 C CA . VAL A 1 1042 ? 19.551 -12.688 -29.845 1.00 95.81 1042 VAL A CA 1
ATOM 8240 C C . VAL A 1 1042 ? 20.914 -13.227 -29.409 1.00 95.81 1042 VAL A C 1
ATOM 8242 O O . VAL A 1 1042 ? 21.065 -14.429 -29.166 1.00 95.81 1042 VAL A O 1
ATOM 8245 N N . ALA A 1 1043 ? 21.917 -12.357 -29.291 1.00 96.62 1043 ALA A N 1
ATOM 8246 C CA . ALA A 1 1043 ? 23.217 -12.722 -28.753 1.00 96.62 1043 ALA A CA 1
ATOM 8247 C C . ALA A 1 1043 ? 23.161 -13.013 -27.240 1.00 96.62 1043 ALA A C 1
ATOM 8249 O O . ALA A 1 1043 ? 23.876 -13.908 -26.788 1.00 96.62 1043 ALA A O 1
ATOM 8250 N N . LEU A 1 1044 ? 22.277 -12.355 -26.479 1.00 96.88 1044 LEU A N 1
ATOM 8251 C CA . LEU A 1 1044 ? 22.040 -12.643 -25.060 1.00 96.88 1044 LEU A CA 1
ATOM 8252 C C . LEU A 1 1044 ? 21.425 -14.031 -24.862 1.00 96.88 1044 LEU A C 1
ATOM 8254 O O . LEU A 1 1044 ? 21.941 -14.826 -24.081 1.00 96.88 1044 LEU A O 1
ATOM 8258 N N . ALA A 1 1045 ? 20.368 -14.352 -25.612 1.00 96.75 1045 ALA A N 1
ATOM 8259 C CA . ALA A 1 1045 ? 19.739 -15.670 -25.585 1.00 96.75 1045 ALA A CA 1
ATOM 8260 C C . ALA A 1 1045 ? 20.763 -16.781 -25.880 1.00 96.75 1045 ALA A C 1
ATOM 8262 O O . ALA A 1 1045 ? 20.821 -17.789 -25.180 1.00 96.75 1045 ALA A O 1
ATOM 8263 N N . ARG A 1 1046 ? 21.636 -16.562 -26.876 1.00 95.69 1046 ARG A N 1
ATOM 8264 C CA . ARG A 1 1046 ? 22.761 -17.460 -27.205 1.00 95.69 1046 ARG A CA 1
ATOM 8265 C C . ARG A 1 1046 ? 23.801 -17.572 -26.093 1.00 95.69 1046 ARG A C 1
ATOM 8267 O O . ARG A 1 1046 ? 24.401 -18.635 -25.951 1.00 95.69 1046 ARG A O 1
ATOM 8274 N N . ALA A 1 1047 ? 24.047 -16.489 -25.361 1.00 96.12 1047 ALA A N 1
ATOM 8275 C CA . ALA A 1 1047 ? 25.007 -16.456 -24.267 1.00 96.12 1047 ALA A CA 1
ATOM 8276 C C . ALA A 1 1047 ? 24.493 -17.177 -23.011 1.00 96.12 1047 ALA A C 1
ATOM 8278 O O . ALA A 1 1047 ? 25.308 -17.734 -22.284 1.00 96.12 1047 ALA A O 1
ATOM 8279 N N . LEU A 1 1048 ? 23.172 -17.212 -22.781 1.00 97.06 1048 LEU A N 1
ATOM 8280 C CA . LEU A 1 1048 ? 22.546 -17.715 -21.551 1.00 97.06 1048 LEU A CA 1
ATOM 8281 C C . LEU A 1 1048 ? 21.708 -18.996 -21.770 1.00 97.06 1048 LEU A C 1
ATOM 8283 O O . LEU A 1 1048 ? 20.488 -18.988 -21.579 1.00 97.06 1048 LEU A O 1
ATOM 8287 N N . PRO A 1 1049 ? 22.319 -20.144 -22.122 1.00 95.88 1049 PRO A N 1
ATOM 8288 C CA . PRO A 1 1049 ? 21.589 -21.385 -22.398 1.00 95.88 1049 PRO A CA 1
ATOM 8289 C C . PRO A 1 1049 ? 20.911 -22.020 -21.170 1.00 95.88 1049 PRO A C 1
ATOM 8291 O O . PRO A 1 1049 ? 20.167 -22.997 -21.295 1.00 95.88 1049 PRO A O 1
ATOM 8294 N N . HIS A 1 1050 ? 21.169 -21.498 -19.970 1.00 96.00 1050 HIS A N 1
ATOM 8295 C CA . HIS A 1 1050 ? 20.584 -21.976 -18.718 1.00 96.00 1050 HIS A CA 1
ATOM 8296 C C . HIS A 1 1050 ? 19.485 -21.070 -18.149 1.00 96.00 1050 HIS A C 1
ATOM 8298 O O . HIS A 1 1050 ? 18.907 -21.428 -17.123 1.00 96.00 1050 HIS A O 1
ATOM 8304 N N . LEU A 1 1051 ? 19.154 -19.974 -18.840 1.00 96.62 1051 LEU A N 1
ATOM 8305 C CA . LEU A 1 1051 ? 18.231 -18.936 -18.385 1.00 96.62 1051 LEU A CA 1
ATOM 8306 C C . LEU A 1 1051 ? 16.835 -19.495 -18.069 1.00 96.62 1051 LEU A C 1
ATOM 8308 O O . LEU A 1 1051 ? 16.144 -20.028 -18.938 1.00 96.62 1051 LEU A O 1
ATOM 8312 N N . GLU A 1 1052 ? 16.433 -19.353 -16.808 1.00 95.31 1052 GLU A N 1
ATOM 8313 C CA . GLU A 1 1052 ? 15.087 -19.602 -16.289 1.00 95.31 1052 GLU A CA 1
ATOM 8314 C C . GLU A 1 1052 ? 14.309 -18.279 -16.167 1.00 95.31 1052 GLU A C 1
ATOM 8316 O O . GLU A 1 1052 ? 13.103 -18.267 -16.377 1.00 95.31 1052 GLU A O 1
ATOM 8321 N N . TYR A 1 1053 ? 14.969 -17.146 -15.908 1.00 93.62 1053 TYR A N 1
ATOM 8322 C CA . TYR A 1 1053 ? 14.327 -15.833 -15.775 1.00 93.62 1053 TYR A CA 1
ATOM 8323 C C . TYR A 1 1053 ? 15.192 -14.719 -16.377 1.00 93.62 1053 TYR A C 1
ATOM 8325 O O . TYR A 1 1053 ? 16.385 -14.639 -16.091 1.00 93.62 1053 TYR A O 1
ATOM 8333 N N . LEU A 1 1054 ? 14.578 -13.829 -17.155 1.00 94.69 1054 LEU A N 1
ATOM 8334 C CA . LEU A 1 1054 ? 15.181 -12.582 -17.628 1.00 94.69 1054 LEU A CA 1
ATOM 8335 C C . LEU A 1 1054 ? 14.334 -11.376 -17.206 1.00 94.69 1054 LEU A C 1
ATOM 8337 O O . LEU A 1 1054 ? 13.108 -11.436 -17.305 1.00 94.69 1054 LEU A O 1
ATOM 8341 N N . VAL A 1 1055 ? 14.982 -10.284 -16.804 1.00 92.12 1055 VAL A N 1
ATOM 8342 C CA . VAL A 1 1055 ? 14.397 -8.952 -16.596 1.00 92.12 1055 VAL A CA 1
ATOM 8343 C C . VAL A 1 1055 ? 15.340 -7.914 -17.214 1.00 92.12 1055 VAL A C 1
ATOM 8345 O O . VAL A 1 1055 ? 16.514 -7.889 -16.859 1.00 92.12 1055 VAL A O 1
ATOM 8348 N N . LEU A 1 1056 ? 14.876 -7.078 -18.145 1.00 91.44 1056 LEU A N 1
ATOM 8349 C CA . LEU A 1 1056 ? 15.666 -6.001 -18.754 1.00 91.44 1056 LEU A CA 1
ATOM 8350 C C . LEU A 1 1056 ? 14.829 -4.728 -18.930 1.00 91.44 1056 LEU A C 1
ATOM 8352 O O . LEU A 1 1056 ? 13.784 -4.771 -19.581 1.00 91.44 1056 LEU A O 1
ATOM 8356 N N . ASP A 1 1057 ? 15.335 -3.608 -18.404 1.00 83.00 1057 ASP A N 1
ATOM 8357 C CA . ASP A 1 1057 ? 14.778 -2.248 -18.560 1.00 83.00 1057 ASP A CA 1
ATOM 8358 C C . ASP A 1 1057 ? 13.269 -2.132 -18.245 1.00 83.00 1057 ASP A C 1
ATOM 8360 O O . ASP A 1 1057 ? 12.517 -1.482 -18.965 1.00 83.00 1057 ASP A O 1
ATOM 8364 N N . THR A 1 1058 ? 12.768 -2.803 -17.206 1.00 71.69 1058 THR A N 1
ATOM 8365 C CA . THR A 1 1058 ? 11.326 -2.883 -16.915 1.00 71.69 1058 THR A CA 1
ATOM 8366 C C . THR A 1 1058 ? 10.767 -1.752 -16.046 1.00 71.69 1058 THR A C 1
ATOM 8368 O O . THR A 1 1058 ? 9.557 -1.505 -16.096 1.00 71.69 1058 THR A O 1
ATOM 8371 N N . HIS A 1 1059 ? 11.609 -1.049 -15.285 1.00 66.06 1059 HIS A N 1
ATOM 8372 C CA . HIS A 1 1059 ? 11.210 -0.034 -14.303 1.00 66.06 1059 HIS A CA 1
ATOM 8373 C C . HIS A 1 1059 ? 11.543 1.407 -14.710 1.00 66.06 1059 HIS A C 1
ATOM 8375 O O . HIS A 1 1059 ? 10.878 2.334 -14.235 1.00 66.06 1059 HIS A O 1
ATOM 8381 N N . ALA A 1 1060 ? 12.469 1.617 -15.653 1.00 56.06 1060 ALA A N 1
ATOM 8382 C CA . ALA A 1 1060 ? 12.931 2.939 -16.104 1.00 56.06 1060 ALA A CA 1
ATOM 8383 C C . ALA A 1 1060 ? 11.854 3.853 -16.757 1.00 56.06 1060 ALA A C 1
ATOM 8385 O O . ALA A 1 1060 ? 12.181 4.935 -17.250 1.00 56.06 1060 ALA A O 1
ATOM 8386 N N . MET A 1 1061 ? 10.583 3.432 -16.782 1.00 49.75 1061 MET A N 1
ATOM 8387 C CA . MET A 1 1061 ? 9.426 4.091 -17.411 1.00 49.75 1061 MET A CA 1
ATOM 8388 C C . MET A 1 1061 ? 8.464 4.791 -16.427 1.00 49.75 1061 MET A C 1
ATOM 8390 O O . MET A 1 1061 ? 7.560 5.499 -16.868 1.00 49.75 1061 MET A O 1
ATOM 8394 N N . ASN A 1 1062 ? 8.645 4.657 -15.105 1.00 55.03 1062 ASN A N 1
ATOM 8395 C CA . ASN A 1 1062 ? 7.744 5.276 -14.109 1.00 55.03 1062 ASN A CA 1
ATOM 8396 C C . ASN A 1 1062 ? 7.724 6.824 -14.140 1.00 55.03 1062 ASN A C 1
ATOM 8398 O O . ASN A 1 1062 ? 6.803 7.442 -13.606 1.00 55.03 1062 ASN A O 1
ATOM 8402 N N . HIS A 1 1063 ? 8.693 7.467 -14.796 1.00 57.56 1063 HIS A N 1
ATOM 8403 C CA . HIS A 1 1063 ? 8.836 8.924 -14.886 1.00 57.56 1063 HIS A CA 1
ATOM 8404 C C . HIS A 1 1063 ? 7.888 9.569 -15.927 1.00 57.56 1063 HIS A C 1
ATOM 8406 O O . HIS A 1 1063 ? 8.332 10.267 -16.842 1.00 57.56 1063 HIS A O 1
ATOM 8412 N N . ARG A 1 1064 ? 6.565 9.364 -15.778 1.00 49.91 1064 ARG A N 1
ATOM 8413 C CA . ARG A 1 1064 ? 5.512 9.903 -16.677 1.00 49.91 1064 ARG A CA 1
ATOM 8414 C C . ARG A 1 1064 ? 5.629 11.411 -16.944 1.00 49.91 1064 ARG A C 1
ATOM 8416 O O . ARG A 1 1064 ? 5.273 11.848 -18.033 1.00 49.91 1064 ARG A O 1
ATOM 8423 N N . GLU A 1 1065 ? 6.119 12.191 -15.982 1.00 54.56 1065 GLU A N 1
ATOM 8424 C CA . GLU A 1 1065 ? 6.169 13.659 -16.069 1.00 54.56 1065 GLU A CA 1
ATOM 8425 C C . GLU A 1 1065 ? 7.307 14.206 -16.952 1.00 54.56 1065 GLU A C 1
ATOM 8427 O O . GLU A 1 1065 ? 7.205 15.323 -17.456 1.00 54.56 1065 GLU A O 1
ATOM 8432 N N . TYR A 1 1066 ? 8.363 13.421 -17.203 1.00 52.12 1066 TYR A N 1
ATOM 8433 C CA . TYR A 1 1066 ? 9.547 13.866 -17.959 1.00 52.12 1066 TYR A CA 1
ATOM 8434 C C . TYR A 1 1066 ? 9.580 13.367 -19.414 1.00 52.12 1066 TYR A C 1
ATOM 8436 O O . TYR A 1 1066 ? 10.344 13.872 -20.237 1.00 52.12 1066 TYR A O 1
ATOM 8444 N N . LEU A 1 1067 ? 8.702 12.428 -19.780 1.00 49.16 1067 LEU A N 1
ATOM 8445 C CA . LEU A 1 1067 ? 8.637 11.795 -21.107 1.00 49.16 1067 LEU A CA 1
ATOM 8446 C C . LEU A 1 1067 ? 7.904 12.649 -22.168 1.00 49.16 1067 LEU A C 1
ATOM 8448 O O . LEU A 1 1067 ? 7.118 12.144 -22.970 1.00 49.16 1067 LEU A O 1
ATOM 8452 N N . THR A 1 1068 ? 8.178 13.959 -22.179 1.00 50.47 1068 THR A N 1
ATOM 8453 C CA . THR A 1 1068 ? 7.896 14.846 -23.327 1.00 50.47 1068 THR A CA 1
ATOM 8454 C C . THR A 1 1068 ? 9.065 14.915 -24.312 1.00 50.47 1068 THR A C 1
ATOM 8456 O O . THR A 1 1068 ? 8.866 15.311 -25.460 1.00 50.47 1068 THR A O 1
ATOM 8459 N N . VAL A 1 1069 ? 10.260 14.482 -23.892 1.00 49.16 1069 VAL A N 1
ATOM 8460 C CA . VAL A 1 1069 ? 11.346 14.109 -24.808 1.00 49.16 1069 VAL A CA 1
ATOM 8461 C C . VAL A 1 1069 ? 10.853 12.972 -25.705 1.00 49.16 1069 VAL A C 1
ATOM 8463 O O . VAL A 1 1069 ? 10.112 12.094 -25.254 1.00 49.16 1069 VAL A O 1
ATOM 8466 N N . GLU A 1 1070 ? 11.229 13.017 -26.983 1.00 51.00 1070 GLU A N 1
ATOM 8467 C CA . GLU A 1 1070 ? 10.786 12.058 -27.995 1.00 51.00 1070 GLU A CA 1
ATOM 8468 C C . GLU A 1 1070 ? 11.031 10.615 -27.526 1.00 51.00 1070 GLU A C 1
ATOM 8470 O O . GLU A 1 1070 ? 12.042 10.318 -26.887 1.00 51.00 1070 GLU A O 1
ATOM 8475 N N . ARG A 1 1071 ? 10.042 9.742 -27.773 1.00 55.47 1071 ARG A N 1
ATOM 8476 C CA . ARG A 1 1071 ? 9.962 8.380 -27.216 1.00 55.47 1071 ARG A CA 1
ATOM 8477 C C . ARG A 1 1071 ? 11.322 7.684 -27.287 1.00 55.47 1071 ARG A C 1
ATOM 8479 O O . ARG A 1 1071 ? 11.843 7.540 -28.386 1.00 55.47 1071 ARG A O 1
ATOM 8486 N N . ARG A 1 1072 ? 11.826 7.174 -26.150 1.00 65.81 1072 ARG A N 1
ATOM 8487 C CA . ARG A 1 1072 ? 12.940 6.206 -26.127 1.00 65.81 1072 ARG A CA 1
ATOM 8488 C C . ARG A 1 1072 ? 12.616 5.099 -27.129 1.00 65.81 1072 ARG A C 1
ATOM 8490 O O . ARG A 1 1072 ? 11.694 4.317 -26.873 1.00 65.81 1072 ARG A O 1
ATOM 8497 N N . ASP A 1 1073 ? 13.305 5.082 -28.264 1.00 69.00 1073 ASP A N 1
ATOM 8498 C CA . ASP A 1 1073 ? 12.967 4.149 -29.325 1.00 69.00 1073 ASP A CA 1
ATOM 8499 C C . ASP A 1 1073 ? 13.352 2.735 -28.901 1.00 69.00 1073 ASP A C 1
ATOM 8501 O O . ASP A 1 1073 ? 14.469 2.443 -28.485 1.00 69.00 1073 ASP A O 1
ATOM 8505 N N . VAL A 1 1074 ? 12.358 1.857 -28.943 1.00 75.81 1074 VAL A N 1
ATOM 8506 C CA . VAL A 1 1074 ? 12.523 0.446 -28.621 1.00 75.81 1074 VAL A CA 1
ATOM 8507 C C . VAL A 1 1074 ? 13.015 -0.230 -29.898 1.00 75.81 1074 VAL A C 1
ATOM 8509 O O . VAL A 1 1074 ? 12.228 -0.425 -30.822 1.00 75.81 1074 VAL A O 1
ATOM 8512 N N . HIS A 1 1075 ? 14.324 -0.487 -29.977 1.00 84.38 1075 HIS A N 1
ATOM 8513 C CA . HIS A 1 1075 ? 14.989 -1.065 -31.155 1.00 84.38 1075 HIS A CA 1
ATOM 8514 C C . HIS A 1 1075 ? 14.989 -2.609 -31.161 1.00 84.38 1075 HIS A C 1
ATOM 8516 O O . HIS A 1 1075 ? 15.240 -3.236 -32.190 1.00 84.38 1075 HIS A O 1
ATOM 8522 N N . THR A 1 1076 ? 14.667 -3.234 -30.029 1.00 90.56 1076 THR A N 1
ATOM 8523 C CA . THR A 1 1076 ? 14.268 -4.645 -29.927 1.00 90.56 1076 THR A CA 1
ATOM 8524 C C . THR A 1 1076 ? 12.901 -4.868 -30.577 1.00 90.56 1076 THR A C 1
ATOM 8526 O O . THR A 1 1076 ? 12.048 -3.983 -30.556 1.00 90.56 1076 THR A O 1
ATOM 8529 N N . THR A 1 1077 ? 12.632 -6.060 -31.109 1.00 94.06 1077 THR A N 1
ATOM 8530 C CA . THR A 1 1077 ? 11.332 -6.418 -31.697 1.00 94.06 1077 THR A CA 1
ATOM 8531 C C . THR A 1 1077 ? 10.897 -7.827 -31.285 1.00 94.06 1077 THR A C 1
ATOM 8533 O O . THR A 1 1077 ? 11.616 -8.568 -30.615 1.00 94.06 1077 THR A O 1
ATOM 8536 N N . LEU A 1 1078 ? 9.713 -8.265 -31.717 1.00 93.38 1078 LEU A N 1
ATOM 8537 C CA . LEU A 1 1078 ? 9.319 -9.677 -31.604 1.00 93.38 1078 LEU A CA 1
ATOM 8538 C C . LEU A 1 1078 ? 10.320 -10.659 -32.257 1.00 93.38 1078 LEU A C 1
ATOM 8540 O O . LEU A 1 1078 ? 10.307 -11.845 -31.916 1.00 93.38 1078 LEU A O 1
ATOM 8544 N N . GLY A 1 1079 ? 11.195 -10.179 -33.152 1.00 94.31 1079 GLY A N 1
ATOM 8545 C CA . GLY A 1 1079 ? 12.268 -10.922 -33.823 1.00 94.31 1079 GLY A CA 1
ATOM 8546 C C . GLY A 1 1079 ? 13.162 -11.738 -32.895 1.00 94.31 1079 GLY A C 1
ATOM 8547 O O . GLY A 1 1079 ? 13.635 -12.805 -33.294 1.00 94.31 1079 GLY A O 1
ATOM 8548 N N . VAL A 1 1080 ? 13.342 -11.306 -31.644 1.00 95.12 1080 VAL A N 1
ATOM 8549 C CA . VAL A 1 1080 ? 14.210 -12.009 -30.692 1.00 95.12 1080 VAL A CA 1
ATOM 8550 C C . VAL A 1 1080 ? 13.571 -13.184 -29.948 1.00 95.12 1080 VAL A C 1
ATOM 8552 O O . VAL A 1 1080 ? 14.275 -14.084 -29.485 1.00 95.12 1080 VAL A O 1
ATOM 8555 N N . LEU A 1 1081 ? 12.245 -13.232 -29.822 1.00 95.06 1081 LEU A N 1
ATOM 8556 C CA . LEU A 1 1081 ? 11.584 -14.258 -29.006 1.00 95.06 1081 LEU A CA 1
ATOM 8557 C C . LEU A 1 1081 ? 11.845 -15.708 -29.476 1.00 95.06 1081 LEU A C 1
ATOM 8559 O O . LEU A 1 1081 ? 12.082 -16.560 -28.613 1.00 95.06 1081 LEU A O 1
ATOM 8563 N N . PRO A 1 1082 ? 11.928 -16.010 -30.792 1.00 94.75 1082 PRO A N 1
ATOM 8564 C CA . PRO A 1 1082 ? 12.410 -17.297 -31.293 1.00 94.75 1082 PRO A CA 1
ATOM 8565 C C . PRO A 1 1082 ? 13.801 -17.682 -30.771 1.00 94.75 1082 PRO A C 1
ATOM 8567 O O . PRO A 1 1082 ? 14.046 -18.857 -30.504 1.00 94.75 1082 PRO A O 1
ATOM 8570 N N . ALA A 1 1083 ? 14.708 -16.716 -30.581 1.00 94.75 1083 ALA A N 1
ATOM 8571 C CA . ALA A 1 1083 ? 16.039 -16.980 -30.042 1.00 94.75 1083 ALA A CA 1
ATOM 8572 C C . ALA A 1 1083 ? 15.975 -17.353 -28.555 1.00 94.75 1083 ALA A C 1
ATOM 8574 O O . ALA A 1 1083 ? 16.576 -18.355 -28.169 1.00 94.75 1083 ALA A O 1
ATOM 8575 N N . PHE A 1 1084 ? 15.199 -16.639 -27.733 1.00 95.38 1084 PHE A N 1
ATOM 8576 C CA . PHE A 1 1084 ? 14.985 -17.043 -26.336 1.00 95.38 1084 PHE A CA 1
ATOM 8577 C C . PHE A 1 1084 ? 14.355 -18.437 -26.234 1.00 95.38 1084 PHE A C 1
ATOM 8579 O O . PHE A 1 1084 ? 14.837 -19.265 -25.463 1.00 95.38 1084 PHE A O 1
ATOM 8586 N N . ALA A 1 1085 ? 13.356 -18.755 -27.061 1.00 94.25 1085 ALA A N 1
ATOM 8587 C CA . ALA A 1 1085 ? 12.719 -20.071 -27.025 1.00 94.25 1085 ALA A CA 1
ATOM 8588 C C . ALA A 1 1085 ? 13.621 -21.235 -27.481 1.00 94.25 1085 ALA A C 1
ATOM 8590 O O . ALA A 1 1085 ? 13.434 -22.366 -27.026 1.00 94.25 1085 ALA A O 1
ATOM 8591 N N . HIS A 1 1086 ? 14.579 -20.961 -28.372 1.00 93.12 1086 HIS A N 1
ATOM 8592 C CA . HIS A 1 1086 ? 15.503 -21.938 -28.957 1.00 93.12 1086 HIS A CA 1
ATOM 8593 C C . HIS A 1 1086 ? 16.790 -22.120 -28.134 1.00 93.12 1086 HIS A C 1
ATOM 8595 O O . HIS A 1 1086 ? 17.305 -23.235 -28.023 1.00 93.12 1086 HIS A O 1
ATOM 8601 N N . TYR A 1 1087 ? 17.344 -21.034 -27.582 1.00 95.31 1087 TYR A N 1
ATOM 8602 C CA . TYR A 1 1087 ? 18.606 -21.067 -26.837 1.00 95.31 1087 TYR A CA 1
ATOM 8603 C C . TYR A 1 1087 ? 18.414 -21.226 -25.325 1.00 95.31 1087 TYR A C 1
ATOM 8605 O O . TYR A 1 1087 ? 19.275 -21.842 -24.705 1.00 95.31 1087 TYR A O 1
ATOM 8613 N N . CYS A 1 1088 ? 17.297 -20.770 -24.743 1.00 96.25 1088 CYS A N 1
ATOM 8614 C CA . CYS A 1 1088 ? 17.024 -20.828 -23.300 1.00 96.25 1088 CYS A CA 1
ATOM 8615 C C . CYS A 1 1088 ? 15.924 -21.867 -22.967 1.00 96.25 1088 CYS A C 1
ATOM 8617 O O . CYS A 1 1088 ? 14.819 -21.500 -22.564 1.00 96.25 1088 CYS A O 1
ATOM 8619 N N . PRO A 1 1089 ? 16.174 -23.188 -23.093 1.00 95.31 1089 PRO A N 1
ATOM 8620 C CA . PRO A 1 1089 ? 15.143 -24.222 -22.955 1.00 95.31 1089 PRO A CA 1
ATOM 8621 C C . PRO A 1 1089 ? 14.536 -24.349 -21.546 1.00 95.31 1089 PRO A C 1
ATOM 8623 O O . PRO A 1 1089 ? 13.613 -25.139 -21.359 1.00 95.31 1089 PRO A O 1
ATOM 8626 N N . ARG A 1 1090 ? 15.034 -23.613 -20.546 1.00 95.56 1090 ARG A N 1
ATOM 8627 C CA . ARG A 1 1090 ? 14.501 -23.621 -19.176 1.00 95.56 1090 ARG A CA 1
ATOM 8628 C C . ARG A 1 1090 ? 13.688 -22.381 -18.801 1.00 95.56 1090 ARG A C 1
ATOM 8630 O O . ARG A 1 1090 ? 13.288 -22.282 -17.645 1.00 95.56 1090 ARG A O 1
ATOM 8637 N N . LEU A 1 1091 ? 13.470 -21.457 -19.737 1.00 95.62 1091 LEU A N 1
ATOM 8638 C CA . LEU A 1 1091 ? 12.822 -20.173 -19.480 1.00 95.62 1091 LEU A CA 1
ATOM 8639 C C . LEU A 1 1091 ? 11.446 -20.337 -18.802 1.00 95.62 1091 LEU A C 1
ATOM 8641 O O . LEU A 1 1091 ? 10.660 -21.221 -19.131 1.00 95.62 1091 LEU A O 1
ATOM 8645 N N . ARG A 1 1092 ? 11.180 -19.471 -17.830 1.00 94.12 1092 ARG A N 1
ATOM 8646 C CA . ARG A 1 1092 ? 9.968 -19.372 -16.999 1.00 94.12 1092 ARG A CA 1
ATOM 8647 C C . ARG A 1 1092 ? 9.553 -17.920 -16.816 1.00 94.12 1092 ARG A C 1
ATOM 8649 O O . ARG A 1 1092 ? 8.366 -17.654 -16.687 1.00 94.12 1092 ARG A O 1
ATOM 8656 N N . GLY A 1 1093 ? 10.524 -17.006 -16.798 1.00 92.31 1093 GLY A N 1
ATOM 8657 C CA . GLY A 1 1093 ? 10.327 -15.564 -16.762 1.00 92.31 1093 GLY A CA 1
ATOM 8658 C C . GLY A 1 1093 ? 11.008 -14.856 -17.930 1.00 92.31 1093 GLY A C 1
ATOM 8659 O O . GLY A 1 1093 ? 12.184 -15.100 -18.186 1.00 92.31 1093 GLY A O 1
ATOM 8660 N N . LEU A 1 1094 ? 10.303 -13.956 -18.614 1.00 93.75 1094 LEU A N 1
ATOM 8661 C CA . LEU A 1 1094 ? 10.876 -13.112 -19.666 1.00 93.75 1094 LEU A CA 1
ATOM 8662 C C . LEU A 1 1094 ? 10.282 -11.699 -19.634 1.00 93.75 1094 LEU A C 1
ATOM 8664 O O . LEU A 1 1094 ? 9.200 -11.457 -20.165 1.00 93.75 1094 LEU A O 1
ATOM 8668 N N . CYS A 1 1095 ? 10.998 -10.766 -19.016 1.00 91.88 1095 CYS A N 1
ATOM 8669 C CA . CYS A 1 1095 ? 10.577 -9.378 -18.860 1.00 91.88 1095 CYS A CA 1
ATOM 8670 C C . CYS A 1 1095 ? 11.504 -8.493 -19.690 1.00 91.88 1095 CYS A C 1
ATOM 8672 O O . CYS A 1 1095 ? 12.647 -8.286 -19.298 1.00 91.88 1095 CYS A O 1
ATOM 8674 N N . ILE A 1 1096 ? 11.051 -8.027 -20.850 1.00 90.38 1096 ILE A N 1
ATOM 8675 C CA . ILE A 1 1096 ? 11.865 -7.247 -21.793 1.00 90.38 1096 ILE A CA 1
ATOM 8676 C C . ILE A 1 1096 ? 10.978 -6.249 -22.541 1.00 90.38 1096 ILE A C 1
ATOM 8678 O O . ILE A 1 1096 ? 9.827 -6.552 -22.852 1.00 90.38 1096 ILE A O 1
ATOM 8682 N N . ARG A 1 1097 ? 11.506 -5.070 -22.872 1.00 86.50 1097 ARG A N 1
ATOM 8683 C CA . ARG A 1 1097 ? 10.836 -4.120 -23.777 1.00 86.50 1097 ARG A CA 1
ATOM 8684 C C . ARG A 1 1097 ? 11.044 -4.562 -25.228 1.00 86.50 1097 ARG A C 1
ATOM 8686 O O . ARG A 1 1097 ? 12.143 -4.995 -25.568 1.00 86.50 1097 ARG A O 1
ATOM 8693 N N . LEU A 1 1098 ? 10.001 -4.483 -26.058 1.00 87.88 1098 LEU A N 1
ATOM 8694 C CA . LEU A 1 1098 ? 9.968 -4.915 -27.463 1.00 87.88 1098 LEU A CA 1
ATOM 8695 C C . LEU A 1 1098 ? 9.131 -3.956 -28.327 1.00 87.88 1098 LEU A C 1
ATOM 8697 O O . LEU A 1 1098 ? 8.134 -3.395 -27.878 1.00 87.88 1098 LEU A O 1
ATOM 8701 N N . ASP A 1 1099 ? 9.452 -3.833 -29.608 1.00 89.19 1099 ASP A N 1
ATOM 8702 C CA . ASP A 1 1099 ? 8.519 -3.315 -30.601 1.00 89.19 1099 ASP A CA 1
ATOM 8703 C C . ASP A 1 1099 ? 7.765 -4.477 -31.275 1.00 89.19 1099 ASP A C 1
ATOM 8705 O O . ASP A 1 1099 ? 8.324 -5.307 -31.993 1.00 89.19 1099 ASP A O 1
ATOM 8709 N N . ALA A 1 1100 ? 6.463 -4.556 -31.007 1.00 89.75 1100 ALA A N 1
ATOM 8710 C CA . ALA A 1 1100 ? 5.531 -5.505 -31.605 1.00 89.75 1100 ALA A CA 1
ATOM 8711 C C . ALA A 1 1100 ? 4.641 -4.836 -32.675 1.00 89.75 1100 ALA A C 1
ATOM 8713 O O . ALA A 1 1100 ? 3.501 -5.258 -32.911 1.00 89.75 1100 ALA A O 1
ATOM 8714 N N . THR A 1 1101 ? 5.117 -3.754 -33.308 1.00 88.56 1101 THR A N 1
ATOM 8715 C CA . THR A 1 1101 ? 4.461 -3.169 -34.490 1.00 88.56 1101 THR A CA 1
ATOM 8716 C C . THR A 1 1101 ? 4.749 -3.932 -35.778 1.00 88.56 1101 THR A C 1
ATOM 8718 O O . THR A 1 1101 ? 3.878 -3.960 -36.651 1.00 88.56 1101 THR A O 1
ATOM 8721 N N . GLU A 1 1102 ? 5.875 -4.638 -35.870 1.00 90.31 1102 GLU A N 1
ATOM 8722 C CA . GLU A 1 1102 ? 6.161 -5.576 -36.958 1.00 90.31 1102 GLU A CA 1
ATOM 8723 C C . GLU A 1 1102 ? 6.189 -7.028 -36.461 1.00 90.31 1102 GLU A C 1
ATOM 8725 O O . GLU A 1 1102 ? 6.402 -7.312 -35.281 1.00 90.31 1102 GLU A O 1
ATOM 8730 N N . LEU A 1 1103 ? 5.911 -7.961 -37.374 1.00 89.50 1103 LEU A N 1
ATOM 8731 C CA . LEU A 1 1103 ? 5.881 -9.397 -37.109 1.00 89.50 1103 LEU A CA 1
ATOM 8732 C C . LEU A 1 1103 ? 6.980 -10.081 -37.931 1.00 89.50 1103 LEU A C 1
ATOM 8734 O O . LEU A 1 1103 ? 6.892 -10.079 -39.162 1.00 89.50 1103 LEU A O 1
ATOM 8738 N N . PRO A 1 1104 ? 8.002 -10.669 -37.287 1.00 92.31 1104 PRO A N 1
ATOM 8739 C CA . PRO A 1 1104 ? 9.095 -11.332 -37.985 1.00 92.31 1104 PRO A CA 1
ATOM 8740 C C . PRO A 1 1104 ? 8.614 -12.627 -38.656 1.00 92.31 1104 PRO A C 1
ATOM 8742 O O . PRO A 1 1104 ? 7.667 -13.281 -38.210 1.00 92.31 1104 PRO A O 1
ATOM 8745 N N . ALA A 1 1105 ? 9.314 -13.048 -39.709 1.00 90.19 1105 ALA A N 1
ATOM 8746 C CA . ALA A 1 1105 ? 9.107 -14.367 -40.293 1.00 90.19 1105 ALA A CA 1
ATOM 8747 C C . ALA A 1 1105 ? 9.602 -15.456 -39.322 1.00 90.19 1105 ALA A C 1
ATOM 8749 O O . ALA A 1 1105 ? 10.779 -15.492 -38.967 1.00 90.19 1105 ALA A O 1
ATOM 8750 N N . LEU A 1 1106 ? 8.703 -16.346 -38.894 1.00 86.31 1106 LEU A N 1
ATOM 8751 C CA . LEU A 1 1106 ? 9.004 -17.391 -37.916 1.00 86.31 1106 LEU A CA 1
ATOM 8752 C C . LEU A 1 1106 ? 9.689 -18.604 -38.574 1.00 86.31 1106 LEU A C 1
ATOM 8754 O O . LEU A 1 1106 ? 9.023 -19.561 -38.967 1.00 86.31 1106 LEU A O 1
ATOM 8758 N N . ASP A 1 1107 ? 11.021 -18.578 -38.660 1.00 83.38 1107 ASP A N 1
ATOM 8759 C CA . ASP A 1 1107 ? 11.840 -19.766 -38.942 1.00 83.38 1107 ASP A CA 1
ATOM 8760 C C . ASP A 1 1107 ? 12.478 -20.293 -37.646 1.00 83.38 1107 ASP A C 1
ATOM 8762 O O . ASP A 1 1107 ? 13.461 -19.752 -37.141 1.00 83.38 1107 ASP A O 1
ATOM 8766 N N . LEU A 1 1108 ? 11.884 -21.348 -37.083 1.00 74.81 1108 LEU A N 1
ATOM 8767 C CA . LEU A 1 1108 ? 12.374 -22.018 -35.870 1.00 74.81 1108 LEU A CA 1
ATOM 8768 C C . LEU A 1 1108 ? 13.396 -23.134 -36.163 1.00 74.81 1108 LEU A C 1
ATOM 8770 O O . LEU A 1 1108 ? 14.019 -23.648 -35.229 1.00 74.81 1108 LEU A O 1
ATOM 8774 N N . GLY A 1 1109 ? 13.566 -23.520 -37.434 1.00 75.62 1109 GLY A N 1
ATOM 8775 C CA . GLY A 1 1109 ? 14.261 -24.745 -37.833 1.00 75.62 1109 GLY A CA 1
ATOM 8776 C C . GLY A 1 1109 ? 13.519 -26.039 -37.451 1.00 75.62 1109 GLY A C 1
ATOM 8777 O O . GLY A 1 1109 ? 12.618 -26.057 -36.614 1.00 75.62 1109 GLY A O 1
ATOM 8778 N N . ALA A 1 1110 ? 13.904 -27.156 -38.080 1.00 69.69 1110 ALA A N 1
ATOM 8779 C CA . ALA A 1 1110 ? 13.325 -28.474 -37.790 1.00 69.69 1110 ALA A CA 1
ATOM 8780 C C . ALA A 1 1110 ? 13.941 -29.153 -36.547 1.00 69.69 1110 ALA A C 1
ATOM 8782 O O . ALA A 1 1110 ? 13.246 -29.872 -35.833 1.00 69.69 1110 ALA A O 1
ATOM 8783 N N . ASP A 1 1111 ? 15.227 -28.902 -36.280 1.00 61.59 1111 ASP A N 1
ATOM 8784 C CA . ASP A 1 1111 ? 16.024 -29.586 -35.255 1.00 61.59 1111 ASP A CA 1
ATOM 8785 C C . ASP A 1 1111 ? 16.586 -28.599 -34.215 1.00 61.59 1111 ASP A C 1
ATOM 8787 O O . ASP A 1 1111 ? 17.674 -28.056 -34.435 1.00 61.59 1111 ASP A O 1
ATOM 8791 N N . LYS A 1 1112 ? 15.887 -28.382 -33.081 1.00 54.19 1112 LYS A N 1
ATOM 8792 C CA . LYS A 1 1112 ? 16.456 -27.972 -31.765 1.00 54.19 1112 LYS A CA 1
ATOM 8793 C C . LYS A 1 1112 ? 15.399 -27.842 -30.648 1.00 54.19 1112 LYS A C 1
ATOM 8795 O O . LYS A 1 1112 ? 14.206 -27.935 -30.942 1.00 54.19 1112 LYS A O 1
ATOM 8800 N N . PRO A 1 1113 ? 15.802 -27.736 -29.359 1.00 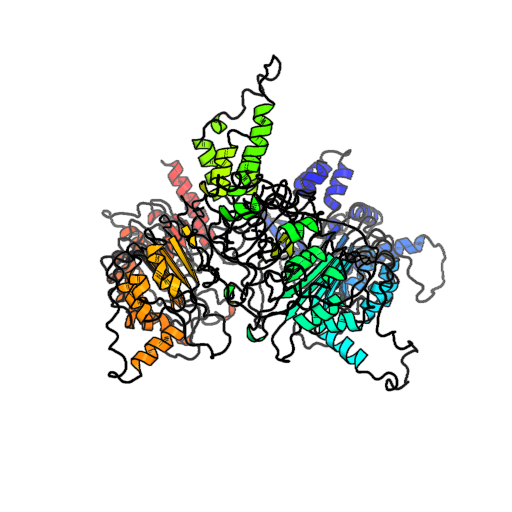53.19 1113 PRO A N 1
ATOM 8801 C CA . PRO A 1 1113 ? 14.856 -27.758 -28.251 1.00 53.19 1113 PRO A CA 1
ATOM 8802 C C . PRO A 1 1113 ? 14.017 -26.481 -28.198 1.00 53.19 1113 PRO A C 1
ATOM 8804 O O . PRO A 1 1113 ? 14.450 -25.409 -28.611 1.00 53.19 1113 PRO A O 1
ATOM 8807 N N . ARG A 1 1114 ? 12.819 -26.626 -27.636 1.00 77.31 1114 ARG A N 1
ATOM 8808 C CA . ARG A 1 1114 ? 11.953 -25.524 -27.213 1.00 77.31 1114 ARG A CA 1
ATOM 8809 C C . ARG A 1 1114 ? 12.082 -25.346 -25.702 1.00 77.31 1114 ARG A C 1
ATOM 8811 O O . ARG A 1 1114 ? 12.598 -26.237 -25.019 1.00 77.31 1114 ARG A O 1
ATOM 8818 N N . VAL A 1 1115 ? 11.543 -24.248 -25.178 1.00 88.44 1115 VAL A N 1
ATOM 8819 C CA . VAL A 1 1115 ? 11.317 -24.101 -23.736 1.00 88.44 1115 VAL A CA 1
ATOM 8820 C C . VAL A 1 1115 ? 10.508 -25.287 -23.205 1.00 88.44 1115 VAL A C 1
ATOM 8822 O O . VAL A 1 1115 ? 9.535 -25.708 -23.827 1.00 88.44 1115 VAL A O 1
ATOM 8825 N N . GLN A 1 1116 ? 10.949 -25.857 -22.084 1.00 87.50 1116 GLN A N 1
ATOM 8826 C CA . GLN A 1 1116 ? 10.425 -27.101 -21.506 1.00 87.50 1116 GLN A CA 1
ATOM 8827 C C . GLN A 1 1116 ? 9.231 -26.897 -20.560 1.00 87.50 1116 GLN A C 1
ATOM 8829 O O . GLN A 1 1116 ? 8.706 -27.871 -20.026 1.00 87.50 1116 GLN A O 1
ATOM 8834 N N . GLY A 1 1117 ? 8.805 -25.654 -20.343 1.00 89.69 1117 GLY A N 1
ATOM 8835 C CA . GLY A 1 1117 ? 7.664 -25.300 -19.508 1.00 89.69 1117 GLY A CA 1
ATOM 8836 C C . GLY A 1 1117 ? 7.069 -23.954 -19.913 1.00 89.69 1117 GLY A C 1
ATOM 8837 O O . GLY A 1 1117 ? 7.577 -23.286 -20.813 1.00 89.69 1117 GLY A O 1
ATOM 8838 N N . HIS A 1 1118 ? 5.982 -23.581 -19.244 1.00 91.50 1118 HIS A N 1
ATOM 8839 C CA . HIS A 1 1118 ? 5.252 -22.348 -19.512 1.00 91.50 1118 HIS A CA 1
ATOM 8840 C C . HIS A 1 1118 ? 6.091 -21.097 -19.179 1.00 91.50 1118 HIS A C 1
ATOM 8842 O O . HIS A 1 1118 ? 6.623 -20.979 -18.069 1.00 91.50 1118 HIS A O 1
ATOM 8848 N N . VAL A 1 1119 ? 6.132 -20.124 -20.097 1.00 91.81 1119 VAL A N 1
ATOM 8849 C CA . VAL A 1 1119 ? 6.855 -18.850 -19.910 1.00 91.81 1119 VAL A CA 1
ATOM 8850 C C . VAL A 1 1119 ? 5.907 -17.732 -19.477 1.00 91.81 1119 VAL A C 1
ATOM 8852 O O . VAL A 1 1119 ? 4.985 -17.360 -20.200 1.00 91.81 1119 VAL A O 1
ATOM 8855 N N . ARG A 1 1120 ? 6.161 -17.143 -18.310 1.00 90.00 1120 ARG A N 1
ATOM 8856 C CA . ARG A 1 1120 ? 5.509 -15.920 -17.834 1.00 90.00 1120 ARG A CA 1
ATOM 8857 C C . ARG A 1 1120 ? 6.308 -14.715 -18.336 1.00 90.00 1120 ARG A C 1
ATOM 8859 O O . ARG A 1 1120 ? 7.523 -14.651 -18.166 1.00 90.00 1120 ARG A O 1
ATOM 8866 N N . MET A 1 1121 ? 5.644 -13.799 -19.026 1.00 89.06 1121 MET A N 1
ATOM 8867 C CA . MET A 1 1121 ? 6.276 -12.731 -19.800 1.00 89.06 1121 MET A CA 1
ATOM 8868 C C . MET A 1 1121 ? 5.774 -11.361 -19.354 1.00 89.06 1121 MET A C 1
ATOM 8870 O O . MET A 1 1121 ? 4.613 -11.219 -18.974 1.00 89.06 1121 MET A O 1
ATOM 8874 N N . TYR A 1 1122 ? 6.621 -10.341 -19.439 1.00 84.88 1122 TYR A N 1
ATOM 8875 C CA . TYR A 1 1122 ? 6.246 -8.957 -19.160 1.00 84.88 1122 TYR A CA 1
ATOM 8876 C C . TYR A 1 1122 ? 6.874 -8.023 -20.194 1.00 84.88 1122 TYR A C 1
ATOM 8878 O O . TYR A 1 1122 ? 8.092 -7.963 -20.330 1.00 84.88 1122 TYR A O 1
ATOM 8886 N N . PHE A 1 1123 ? 6.036 -7.289 -20.925 1.00 79.44 1123 PHE A N 1
ATOM 8887 C CA . PHE A 1 1123 ? 6.475 -6.461 -22.053 1.00 79.44 1123 PHE A CA 1
ATOM 8888 C C . PHE A 1 1123 ? 6.354 -4.946 -21.797 1.00 79.44 1123 PHE A C 1
ATOM 8890 O O . PHE A 1 1123 ? 6.495 -4.162 -22.730 1.00 79.44 1123 PHE A O 1
ATOM 8897 N N . ALA A 1 1124 ? 6.119 -4.508 -20.554 1.00 72.56 1124 ALA A N 1
ATOM 8898 C CA . ALA A 1 1124 ? 6.064 -3.088 -20.173 1.00 72.56 1124 ALA A CA 1
ATOM 8899 C C . ALA A 1 1124 ? 5.205 -2.209 -21.127 1.00 72.56 1124 ALA A C 1
ATOM 8901 O O . ALA A 1 1124 ? 4.032 -2.503 -21.354 1.00 72.56 1124 ALA A O 1
ATOM 8902 N N . ASP A 1 1125 ? 5.779 -1.137 -21.681 1.00 69.56 1125 ASP A N 1
ATOM 8903 C CA . ASP A 1 1125 ? 5.161 -0.134 -22.567 1.00 69.56 1125 ASP A CA 1
ATOM 8904 C C . ASP A 1 1125 ? 5.182 -0.494 -24.071 1.00 69.56 1125 ASP A C 1
ATOM 8906 O O . ASP A 1 1125 ? 4.775 0.319 -24.904 1.00 69.56 1125 ASP A O 1
ATOM 8910 N N . SER A 1 1126 ? 5.656 -1.694 -24.425 1.00 74.62 1126 SER A N 1
ATOM 8911 C CA . SER A 1 1126 ? 5.934 -2.152 -25.799 1.00 74.62 1126 SER A CA 1
ATOM 8912 C C . SER A 1 1126 ? 4.861 -1.776 -26.836 1.00 74.62 1126 SER A C 1
ATOM 8914 O O . SER A 1 1126 ? 3.682 -2.122 -26.685 1.00 74.62 1126 SER A O 1
ATOM 8916 N N . LYS A 1 1127 ? 5.269 -1.121 -27.937 1.00 79.25 1127 LYS A N 1
ATOM 8917 C CA . LYS A 1 1127 ? 4.375 -0.748 -29.055 1.00 79.25 1127 LYS A CA 1
ATOM 8918 C C . LYS A 1 1127 ? 3.782 -2.011 -29.702 1.00 79.25 1127 LYS A C 1
ATOM 8920 O O . LYS A 1 1127 ? 4.460 -3.027 -29.765 1.00 79.25 1127 LYS A O 1
ATOM 8925 N N . LEU A 1 1128 ? 2.540 -1.971 -30.206 1.00 85.06 1128 LEU A N 1
ATOM 8926 C CA . LEU A 1 1128 ? 1.852 -3.176 -30.704 1.00 85.06 1128 LEU A CA 1
ATOM 8927 C C . LEU A 1 1128 ? 0.810 -2.894 -31.810 1.00 85.06 1128 LEU A C 1
ATOM 8929 O O . LEU A 1 1128 ? -0.160 -2.157 -31.593 1.00 85.06 1128 LEU A O 1
ATOM 8933 N N . SER A 1 1129 ? 0.966 -3.522 -32.985 1.00 86.81 1129 SER A N 1
ATOM 8934 C CA . SER A 1 1129 ? 0.093 -3.336 -34.166 1.00 86.81 1129 SER A CA 1
ATOM 8935 C C . SER A 1 1129 ? -1.017 -4.387 -34.308 1.00 86.81 1129 SER A C 1
ATOM 8937 O O . SER A 1 1129 ? -2.181 -4.026 -34.520 1.00 86.81 1129 SER A O 1
ATOM 8939 N N . HIS A 1 1130 ? -0.689 -5.675 -34.157 1.00 90.56 1130 HIS A N 1
ATOM 8940 C CA . HIS A 1 1130 ? -1.564 -6.797 -34.522 1.00 90.56 1130 HIS A CA 1
ATOM 8941 C C . HIS A 1 1130 ? -1.687 -7.852 -33.399 1.00 90.56 1130 HIS A C 1
ATOM 8943 O O . HIS A 1 1130 ? -1.211 -8.976 -33.567 1.00 90.56 1130 HIS A O 1
ATOM 8949 N N . PRO A 1 1131 ? -2.363 -7.545 -32.271 1.00 88.62 1131 PRO A N 1
ATOM 8950 C CA . PRO A 1 1131 ? -2.377 -8.380 -31.062 1.00 88.62 1131 PRO A CA 1
ATOM 8951 C C . PRO A 1 1131 ? -2.705 -9.859 -31.279 1.00 88.62 1131 PRO A C 1
ATOM 8953 O O . PRO A 1 1131 ? -2.037 -10.724 -30.724 1.00 88.62 1131 PRO A O 1
ATOM 8956 N N . VAL A 1 1132 ? -3.679 -10.162 -32.140 1.00 92.56 1132 VAL A N 1
ATOM 8957 C CA . VAL A 1 1132 ? -4.071 -11.540 -32.481 1.00 92.56 1132 VAL A CA 1
ATOM 8958 C C . VAL A 1 1132 ? -2.942 -12.317 -33.169 1.00 92.56 1132 VAL A C 1
ATOM 8960 O O . VAL A 1 1132 ? -2.701 -13.484 -32.866 1.00 92.56 1132 VAL A O 1
ATOM 8963 N N . ALA A 1 1133 ? -2.225 -11.678 -34.093 1.00 93.25 1133 ALA A N 1
ATOM 8964 C CA . ALA A 1 1133 ? -1.114 -12.310 -34.795 1.00 93.25 1133 ALA A CA 1
ATOM 8965 C C . ALA A 1 1133 ? 0.144 -12.392 -33.909 1.00 93.25 1133 ALA A C 1
ATOM 8967 O O . ALA A 1 1133 ? 0.871 -13.378 -33.986 1.00 93.25 1133 ALA A O 1
ATOM 8968 N N . VAL A 1 1134 ? 0.333 -11.432 -32.995 1.00 93.94 1134 VAL A N 1
ATOM 8969 C CA . VAL A 1 1134 ? 1.368 -11.480 -31.949 1.00 93.94 1134 VAL A CA 1
ATOM 8970 C C . VAL A 1 1134 ? 1.108 -12.604 -30.943 1.00 93.94 1134 VAL A C 1
ATOM 8972 O O . VAL A 1 1134 ? 2.029 -13.343 -30.624 1.00 93.94 1134 VAL A O 1
ATOM 8975 N N . ALA A 1 1135 ? -0.132 -12.826 -30.503 1.00 92.19 1135 ALA A N 1
ATOM 8976 C CA . ALA A 1 1135 ? -0.475 -13.959 -29.638 1.00 92.19 1135 ALA A CA 1
ATOM 8977 C C . ALA A 1 1135 ? -0.209 -15.318 -30.310 1.00 92.19 1135 ALA A C 1
ATOM 8979 O O . ALA A 1 1135 ? 0.326 -16.227 -29.679 1.00 92.19 1135 ALA A O 1
ATOM 8980 N N . ARG A 1 1136 ? -0.520 -15.451 -31.607 1.00 93.94 1136 ARG A N 1
ATOM 8981 C CA . ARG A 1 1136 ? -0.206 -16.667 -32.382 1.00 93.94 1136 ARG A CA 1
ATOM 8982 C C . ARG A 1 1136 ? 1.299 -16.871 -32.506 1.00 93.94 1136 ARG A C 1
ATOM 8984 O O . ARG A 1 1136 ? 1.777 -17.957 -32.206 1.00 93.94 1136 ARG A O 1
ATOM 8991 N N . PHE A 1 1137 ? 2.037 -15.814 -32.836 1.00 94.88 1137 PHE A N 1
ATOM 8992 C CA . PHE A 1 1137 ? 3.497 -15.826 -32.855 1.00 94.88 1137 PHE A CA 1
ATOM 8993 C C . PHE A 1 1137 ? 4.092 -16.255 -31.501 1.00 94.88 1137 PHE A C 1
ATOM 8995 O O . PHE A 1 1137 ? 4.919 -17.160 -31.459 1.00 94.88 1137 PHE A O 1
ATOM 9002 N N . LEU A 1 1138 ? 3.619 -15.683 -30.388 1.00 93.94 1138 LEU A N 1
ATOM 9003 C CA . LEU A 1 1138 ? 4.061 -16.032 -29.034 1.00 93.94 1138 LEU A CA 1
ATOM 9004 C C . LEU A 1 1138 ? 3.780 -17.494 -28.669 1.00 93.94 1138 LEU A C 1
ATOM 9006 O O . LEU A 1 1138 ? 4.655 -18.145 -28.107 1.00 93.94 1138 LEU A O 1
ATOM 9010 N N . ARG A 1 1139 ? 2.603 -18.028 -29.017 1.00 92.75 1139 ARG A N 1
ATOM 9011 C CA . ARG A 1 1139 ? 2.272 -19.453 -28.846 1.00 92.75 1139 ARG A CA 1
ATOM 9012 C C . ARG A 1 1139 ? 3.182 -20.353 -29.685 1.00 92.75 1139 ARG A C 1
ATOM 9014 O O . ARG A 1 1139 ? 3.655 -21.379 -29.203 1.00 92.75 1139 ARG A O 1
ATOM 9021 N N . ASP A 1 1140 ? 3.410 -19.985 -30.943 1.00 92.50 1140 ASP A N 1
ATOM 9022 C CA . ASP A 1 1140 ? 4.178 -20.797 -31.892 1.00 92.50 1140 ASP A CA 1
ATOM 9023 C C . ASP A 1 1140 ? 5.678 -20.816 -31.533 1.00 92.50 1140 ASP A C 1
ATOM 9025 O O . ASP A 1 1140 ? 6.355 -21.823 -31.747 1.00 92.50 1140 ASP A O 1
ATOM 9029 N N . VAL A 1 1141 ? 6.165 -19.743 -30.899 1.00 93.62 1141 VAL A N 1
ATOM 9030 C CA . VAL A 1 1141 ? 7.476 -19.646 -30.239 1.00 93.62 1141 VAL A CA 1
ATOM 9031 C C . VAL A 1 1141 ? 7.513 -20.452 -28.926 1.00 93.62 1141 VAL A C 1
ATOM 9033 O O . VAL A 1 1141 ? 8.386 -21.304 -28.747 1.00 93.62 1141 VAL A O 1
ATOM 9036 N N . PHE A 1 1142 ? 6.559 -20.237 -28.015 1.00 93.69 1142 PHE A N 1
ATOM 9037 C CA . PHE A 1 1142 ? 6.508 -20.844 -26.677 1.00 93.69 1142 PHE A CA 1
ATOM 9038 C C . PHE A 1 1142 ? 5.473 -21.977 -26.592 1.00 93.69 1142 PHE A C 1
ATOM 9040 O O . PHE A 1 1142 ? 4.486 -21.914 -25.863 1.00 93.69 1142 PHE A O 1
ATOM 9047 N N . ALA A 1 1143 ? 5.732 -23.067 -27.317 1.00 89.19 1143 ALA A N 1
ATOM 9048 C CA . ALA A 1 1143 ? 4.794 -24.185 -27.488 1.00 89.19 1143 ALA A CA 1
ATOM 9049 C C . ALA A 1 1143 ? 4.460 -25.023 -26.222 1.00 89.19 1143 ALA A C 1
ATOM 9051 O O . ALA A 1 1143 ? 3.806 -26.055 -26.351 1.00 89.19 1143 ALA A O 1
ATOM 9052 N N . GLN A 1 1144 ? 4.919 -24.624 -25.029 1.00 88.88 1144 GLN A N 1
ATOM 9053 C CA . GLN A 1 1144 ? 4.535 -25.195 -23.722 1.00 88.88 1144 GLN A CA 1
ATOM 9054 C C . GLN A 1 1144 ? 3.622 -24.244 -22.913 1.00 88.88 1144 GLN A C 1
ATOM 9056 O O . GLN A 1 1144 ? 3.479 -24.399 -21.702 1.00 88.88 1144 GLN A O 1
ATOM 9061 N N . GLY A 1 1145 ? 3.021 -23.254 -23.583 1.00 90.56 1145 GLY A N 1
ATOM 9062 C CA . GLY A 1 1145 ? 2.173 -22.219 -22.987 1.00 90.56 1145 GLY A CA 1
ATOM 9063 C C . GLY A 1 1145 ? 2.956 -20.963 -22.600 1.00 90.56 1145 GLY A C 1
ATOM 9064 O O . GLY A 1 1145 ? 4.156 -21.019 -22.305 1.00 90.56 1145 GLY A O 1
ATOM 9065 N N . CYS A 1 1146 ? 2.286 -19.813 -22.606 1.00 93.00 1146 CYS A N 1
ATOM 9066 C CA . CYS A 1 1146 ? 2.877 -18.558 -22.149 1.00 93.00 1146 CYS A CA 1
ATOM 9067 C C . CYS A 1 1146 ? 1.824 -17.508 -21.757 1.00 93.00 1146 CYS A C 1
ATOM 9069 O O . CYS A 1 1146 ? 0.828 -17.297 -22.446 1.00 93.00 1146 CYS A O 1
ATOM 9071 N N . SER A 1 1147 ? 2.072 -16.790 -20.659 1.00 90.69 1147 SER A N 1
ATOM 9072 C CA . SER A 1 1147 ? 1.160 -15.764 -20.130 1.00 90.69 1147 SER A CA 1
ATOM 9073 C C . SER A 1 1147 ? 1.824 -14.398 -20.021 1.00 90.69 1147 SER A C 1
ATOM 9075 O O . SER A 1 1147 ? 3.037 -14.291 -19.858 1.00 90.69 1147 SER A O 1
ATOM 9077 N N . ILE A 1 1148 ? 1.014 -13.339 -20.095 1.00 87.25 1148 ILE A N 1
ATOM 9078 C CA . ILE A 1 1148 ? 1.459 -11.955 -19.895 1.00 87.25 1148 ILE A CA 1
ATOM 9079 C C . ILE A 1 1148 ? 1.129 -11.538 -18.458 1.00 87.25 1148 ILE A C 1
ATOM 9081 O O . ILE A 1 1148 ? -0.049 -11.409 -18.126 1.00 87.25 1148 ILE A O 1
ATOM 9085 N N . ALA A 1 1149 ? 2.138 -11.325 -17.618 1.00 80.19 1149 ALA A N 1
ATOM 9086 C CA . ALA A 1 1149 ? 1.986 -10.792 -16.263 1.00 80.19 1149 ALA A CA 1
ATOM 9087 C C . ALA A 1 1149 ? 1.665 -9.285 -16.271 1.00 80.19 1149 ALA A C 1
ATOM 9089 O O . ALA A 1 1149 ? 1.929 -8.597 -17.260 1.00 80.19 1149 ALA A O 1
ATOM 9090 N N . SER A 1 1150 ? 1.114 -8.761 -15.171 1.00 65.88 1150 SER A N 1
ATOM 9091 C CA . SER A 1 1150 ? 0.809 -7.327 -15.023 1.00 65.88 1150 SER A CA 1
ATOM 9092 C C . SER A 1 1150 ? 1.967 -6.499 -14.449 1.00 65.88 1150 SER A C 1
ATOM 9094 O O . SER A 1 1150 ? 1.967 -5.283 -14.624 1.00 65.88 1150 SER A O 1
ATOM 9096 N N . GLN A 1 1151 ? 2.967 -7.126 -13.818 1.00 65.25 1151 GLN A N 1
ATOM 9097 C CA . GLN A 1 1151 ? 4.179 -6.473 -13.297 1.00 65.25 1151 GLN A CA 1
ATOM 9098 C C . GLN A 1 1151 ? 5.429 -7.354 -13.506 1.00 65.25 1151 GLN A C 1
ATOM 9100 O O . GLN A 1 1151 ? 5.294 -8.581 -13.585 1.00 65.25 1151 GLN A O 1
ATOM 9105 N N . PRO A 1 1152 ? 6.644 -6.769 -13.557 1.00 65.31 1152 PRO A N 1
ATOM 9106 C CA . PRO A 1 1152 ? 7.890 -7.530 -13.567 1.00 65.31 1152 PRO A CA 1
ATOM 9107 C C . PRO A 1 1152 ? 8.226 -8.073 -12.160 1.00 65.31 1152 PRO A C 1
ATOM 9109 O O . PRO A 1 1152 ? 7.667 -7.607 -11.158 1.00 65.31 1152 PRO A O 1
ATOM 9112 N N . PRO A 1 1153 ? 9.167 -9.026 -12.049 1.00 65.25 1153 PRO A N 1
ATOM 9113 C CA . PRO A 1 1153 ? 9.767 -9.400 -10.779 1.00 65.25 1153 PRO A CA 1
ATOM 9114 C C . PRO A 1 1153 ? 10.594 -8.258 -10.199 1.00 65.25 1153 PRO A C 1
ATOM 9116 O O . PRO A 1 1153 ? 11.553 -7.805 -10.814 1.00 65.25 1153 PRO A O 1
ATOM 9119 N N . ARG A 1 1154 ? 10.252 -7.843 -8.977 1.00 58.75 1154 ARG A N 1
ATOM 9120 C CA . ARG A 1 1154 ? 11.032 -6.867 -8.199 1.00 58.75 1154 ARG A CA 1
ATOM 9121 C C . ARG A 1 1154 ? 12.209 -7.510 -7.446 1.00 58.75 1154 ARG A C 1
ATOM 9123 O O . ARG A 1 1154 ? 13.045 -6.805 -6.902 1.00 58.75 1154 ARG A O 1
ATOM 9130 N N . GLU A 1 1155 ? 12.248 -8.845 -7.350 1.00 57.75 1155 GLU A N 1
ATOM 9131 C CA . GLU A 1 1155 ? 13.112 -9.603 -6.426 1.00 57.75 1155 GLU A CA 1
ATOM 9132 C C . GLU A 1 1155 ? 13.563 -10.946 -7.047 1.00 57.75 1155 GLU A C 1
ATOM 9134 O O . GLU A 1 1155 ? 12.866 -11.497 -7.897 1.00 57.75 1155 GLU A O 1
ATOM 9139 N N . GLY A 1 1156 ? 14.729 -11.475 -6.644 1.00 51.62 1156 GLY A N 1
ATOM 9140 C CA . GLY A 1 1156 ? 15.376 -12.642 -7.280 1.00 51.62 1156 GLY A CA 1
ATOM 9141 C C . GLY A 1 1156 ? 15.000 -14.023 -6.713 1.00 51.62 1156 GLY A C 1
ATOM 9142 O O . GLY A 1 1156 ? 14.346 -14.131 -5.675 1.00 51.62 1156 GLY A O 1
ATOM 9143 N N . MET A 1 1157 ? 15.491 -15.103 -7.348 1.00 41.91 1157 MET A N 1
ATOM 9144 C CA . MET A 1 1157 ? 15.126 -16.515 -7.062 1.00 41.91 1157 MET A CA 1
ATOM 9145 C C . MET A 1 1157 ? 15.335 -16.967 -5.608 1.00 41.91 1157 MET A C 1
ATOM 9147 O O . MET A 1 1157 ? 14.807 -18.007 -5.208 1.00 41.91 1157 MET A O 1
ATOM 9151 N N . TYR A 1 1158 ? 16.178 -16.257 -4.856 1.00 47.38 1158 TYR A N 1
ATOM 9152 C CA . TYR A 1 1158 ? 16.628 -16.649 -3.519 1.00 47.38 1158 TYR A CA 1
ATOM 9153 C C . TYR A 1 1158 ? 15.744 -16.105 -2.390 1.00 47.38 1158 TYR A C 1
ATOM 9155 O O . TYR A 1 1158 ? 15.869 -16.565 -1.253 1.00 47.38 1158 TYR A O 1
ATOM 9163 N N . LYS A 1 1159 ? 14.787 -15.213 -2.686 1.00 48.09 1159 LYS A N 1
ATOM 9164 C CA . LYS A 1 1159 ? 13.700 -14.914 -1.745 1.00 48.09 1159 LYS A CA 1
ATOM 9165 C C . LYS A 1 1159 ? 12.674 -16.058 -1.735 1.00 48.09 1159 LYS A C 1
ATOM 9167 O O . LYS A 1 1159 ? 12.559 -16.831 -2.683 1.00 48.09 1159 LYS A O 1
ATOM 9172 N N . ARG A 1 1160 ? 11.911 -16.194 -0.642 1.00 37.38 1160 ARG A N 1
ATOM 9173 C CA . ARG A 1 1160 ? 11.012 -17.350 -0.397 1.00 37.38 1160 ARG A CA 1
ATOM 9174 C C . ARG A 1 1160 ? 9.884 -17.543 -1.428 1.00 37.38 1160 ARG A C 1
ATOM 9176 O O . ARG A 1 1160 ? 9.297 -18.623 -1.459 1.00 37.38 1160 ARG A O 1
ATOM 9183 N N . TRP A 1 1161 ? 9.590 -16.543 -2.258 1.00 38.97 1161 TRP A N 1
ATOM 9184 C CA . TRP A 1 1161 ? 8.489 -16.537 -3.224 1.00 38.97 1161 TRP A CA 1
ATOM 9185 C C . TRP A 1 1161 ? 9.014 -16.791 -4.646 1.00 38.97 1161 TRP A C 1
ATOM 9187 O O . TRP A 1 1161 ? 9.485 -15.879 -5.317 1.00 38.97 1161 TRP A O 1
ATOM 9197 N N . ARG A 1 1162 ? 8.957 -18.048 -5.109 1.00 44.00 1162 ARG A N 1
ATOM 9198 C CA . ARG A 1 1162 ? 9.541 -18.467 -6.404 1.00 44.00 1162 ARG A CA 1
ATOM 9199 C C . ARG A 1 1162 ? 8.802 -17.962 -7.644 1.00 44.00 1162 ARG A C 1
ATOM 9201 O O . ARG A 1 1162 ? 9.387 -17.911 -8.723 1.00 44.00 1162 ARG A O 1
ATOM 9208 N N . ASP A 1 1163 ? 7.537 -17.593 -7.495 1.00 46.03 1163 ASP A N 1
ATOM 9209 C CA . ASP A 1 1163 ? 6.638 -17.276 -8.607 1.00 46.03 1163 ASP A CA 1
ATOM 9210 C C . ASP A 1 1163 ? 6.495 -15.758 -8.808 1.00 46.03 1163 ASP A C 1
ATOM 9212 O O . ASP A 1 1163 ? 5.413 -15.264 -9.113 1.00 46.03 1163 ASP A O 1
ATOM 9216 N N . GLY A 1 1164 ? 7.609 -15.032 -8.625 1.00 51.44 1164 GLY A N 1
ATOM 9217 C CA . GLY A 1 1164 ? 7.722 -13.582 -8.394 1.00 51.44 1164 GLY A CA 1
ATOM 9218 C C . GLY A 1 1164 ? 7.263 -12.618 -9.496 1.00 51.44 1164 GLY A C 1
ATOM 9219 O O . GLY A 1 1164 ? 7.680 -11.467 -9.488 1.00 51.44 1164 GLY A O 1
ATOM 9220 N N . PHE A 1 1165 ? 6.410 -13.045 -10.422 1.00 54.25 1165 PHE A N 1
ATOM 9221 C CA . PHE A 1 1165 ? 5.584 -12.135 -11.214 1.00 54.25 1165 PHE A CA 1
ATOM 9222 C C . PHE A 1 1165 ? 4.256 -11.912 -10.486 1.00 54.25 1165 PHE A C 1
ATOM 9224 O O . PHE A 1 1165 ? 3.589 -12.871 -10.083 1.00 54.25 1165 PHE A O 1
ATOM 9231 N N . TRP A 1 1166 ? 3.831 -10.661 -10.381 1.00 56.34 1166 TRP A N 1
ATOM 9232 C CA . TRP A 1 1166 ? 2.568 -10.305 -9.740 1.00 56.34 1166 TRP A CA 1
ATOM 9233 C C . TRP A 1 1166 ? 1.443 -10.315 -10.785 1.00 56.34 1166 TRP A C 1
ATOM 9235 O O . TRP A 1 1166 ? 1.659 -9.954 -11.945 1.00 56.34 1166 TRP A O 1
ATOM 9245 N N . ASP A 1 1167 ? 0.267 -10.809 -10.394 1.00 48.00 1167 ASP A N 1
ATOM 9246 C CA . ASP A 1 1167 ? -0.939 -10.893 -11.242 1.00 48.00 1167 ASP A CA 1
ATOM 9247 C C . ASP A 1 1167 ? -2.148 -10.216 -10.573 1.00 48.00 1167 ASP A C 1
ATOM 9249 O O . ASP A 1 1167 ? -3.304 -10.537 -10.846 1.00 48.00 1167 ASP A O 1
ATOM 9253 N N . ASP A 1 1168 ? -1.861 -9.271 -9.675 1.00 49.72 1168 ASP A N 1
ATOM 9254 C CA . ASP A 1 1168 ? -2.852 -8.575 -8.862 1.00 49.72 1168 ASP A CA 1
ATOM 9255 C C . ASP A 1 1168 ? -3.767 -7.751 -9.774 1.00 49.72 1168 ASP A C 1
ATOM 9257 O O . ASP A 1 1168 ? -3.333 -6.831 -10.472 1.00 49.72 1168 ASP A O 1
ATOM 9261 N N . ALA A 1 1169 ? -5.043 -8.132 -9.816 1.00 41.19 1169 ALA A N 1
ATOM 9262 C CA . ALA A 1 1169 ? -5.969 -7.711 -10.864 1.00 41.19 1169 ALA A CA 1
ATOM 9263 C C . ALA A 1 1169 ? -6.598 -6.319 -10.645 1.00 41.19 1169 ALA A C 1
ATOM 9265 O O . ALA A 1 1169 ? -7.400 -5.889 -11.474 1.00 41.19 1169 ALA A O 1
ATOM 9266 N N . GLU A 1 1170 ? -6.277 -5.637 -9.539 1.00 40.25 1170 GLU A N 1
ATOM 9267 C CA . GLU A 1 1170 ? -7.131 -4.571 -8.988 1.00 40.25 1170 GLU A CA 1
ATOM 9268 C C . GLU A 1 1170 ? -6.470 -3.184 -8.839 1.00 40.25 1170 GLU A C 1
ATOM 9270 O O . GLU A 1 1170 ? -7.191 -2.222 -8.586 1.00 40.25 1170 GLU A O 1
ATOM 9275 N N . THR A 1 1171 ? -5.143 -3.029 -8.996 1.00 42.69 1171 THR A N 1
ATOM 9276 C CA . THR A 1 1171 ? -4.438 -1.823 -8.482 1.00 42.69 1171 THR A CA 1
ATOM 9277 C C . THR A 1 1171 ? -3.438 -1.105 -9.403 1.00 42.69 1171 THR A C 1
ATOM 9279 O O . THR A 1 1171 ? -2.909 -0.071 -8.998 1.00 42.69 1171 THR A O 1
ATOM 9282 N N . SER A 1 1172 ? -3.151 -1.564 -10.630 1.00 41.91 1172 SER A N 1
ATOM 9283 C CA . SER A 1 1172 ? -2.138 -0.906 -11.484 1.00 41.91 1172 SER A CA 1
ATOM 9284 C C . SER A 1 1172 ? -2.716 -0.007 -12.589 1.00 41.91 1172 SER A C 1
ATOM 9286 O O . SER A 1 1172 ? -3.217 -0.510 -13.594 1.00 41.91 1172 SER A O 1
ATOM 9288 N N . ASP A 1 1173 ? -2.469 1.308 -12.499 1.00 42.19 1173 ASP A N 1
ATOM 9289 C CA . ASP A 1 1173 ? -2.659 2.328 -13.562 1.00 42.19 1173 ASP A CA 1
ATOM 9290 C C . ASP A 1 1173 ? -1.738 2.147 -14.798 1.00 42.19 1173 ASP A C 1
ATOM 9292 O O . ASP A 1 1173 ? -1.571 3.043 -15.640 1.00 42.19 1173 ASP A O 1
ATOM 9296 N N . TRP A 1 1174 ? -1.099 0.984 -14.915 1.00 50.50 1174 TRP A N 1
ATOM 9297 C CA . TRP A 1 1174 ? -0.308 0.594 -16.071 1.00 50.50 1174 TRP A CA 1
ATOM 9298 C C . TRP A 1 1174 ? -1.238 0.240 -17.225 1.00 50.50 1174 TRP A C 1
ATOM 9300 O O . TRP A 1 1174 ? -2.057 -0.675 -17.148 1.00 50.50 1174 TRP A O 1
ATOM 9310 N N . ALA A 1 1175 ? -1.093 0.961 -18.334 1.00 46.91 1175 ALA A N 1
ATOM 9311 C CA . ALA A 1 1175 ? -1.857 0.693 -19.537 1.00 46.91 1175 ALA A CA 1
ATOM 9312 C C . ALA A 1 1175 ? -1.382 -0.624 -20.172 1.00 46.91 1175 ALA A C 1
ATOM 9314 O O . ALA A 1 1175 ? -0.527 -0.620 -21.056 1.00 46.91 1175 ALA A O 1
ATOM 9315 N N . VAL A 1 1176 ? -2.010 -1.745 -19.799 1.00 53.47 1176 VAL A N 1
ATOM 9316 C CA . VAL A 1 1176 ? -1.862 -3.076 -20.432 1.00 53.47 1176 VAL A CA 1
ATOM 9317 C C . VAL A 1 1176 ? -2.437 -3.081 -21.870 1.00 53.47 1176 VAL A C 1
ATOM 9319 O O . VAL A 1 1176 ? -2.963 -4.079 -22.349 1.00 53.47 1176 VAL A O 1
ATOM 9322 N N . GLY A 1 1177 ? -2.418 -1.938 -22.566 1.00 63.03 1177 GLY A N 1
ATOM 9323 C CA . GLY A 1 1177 ? -3.493 -1.479 -23.448 1.00 63.03 1177 GLY A CA 1
ATOM 9324 C C . GLY A 1 1177 ? -3.883 -2.490 -24.516 1.00 63.03 1177 GLY A C 1
ATOM 9325 O O . GLY A 1 1177 ? -4.996 -3.012 -24.502 1.00 63.03 1177 GLY A O 1
ATOM 9326 N N . ARG A 1 1178 ? -2.940 -2.810 -25.405 1.00 74.44 1178 ARG A N 1
ATOM 9327 C CA . ARG A 1 1178 ? -3.130 -3.835 -26.444 1.00 74.44 1178 ARG A CA 1
ATOM 9328 C C . ARG A 1 1178 ? -2.527 -5.191 -26.066 1.00 74.44 1178 ARG A C 1
ATOM 9330 O O . ARG A 1 1178 ? -2.902 -6.210 -26.634 1.00 74.44 1178 ARG A O 1
ATOM 9337 N N . TRP A 1 1179 ? -1.658 -5.241 -25.056 1.00 82.25 1179 TRP A N 1
ATOM 9338 C CA . TRP A 1 1179 ? -1.113 -6.495 -24.518 1.00 82.25 1179 TRP A CA 1
ATOM 9339 C C . TRP A 1 1179 ? -2.155 -7.324 -23.758 1.00 82.25 1179 TRP A C 1
ATOM 9341 O O . TRP A 1 1179 ? -2.059 -8.548 -23.714 1.00 82.25 1179 TRP A O 1
ATOM 9351 N N . LEU A 1 1180 ? -3.220 -6.696 -23.260 1.00 79.00 1180 LEU A N 1
ATOM 9352 C CA . LEU A 1 1180 ? -4.393 -7.382 -22.730 1.00 79.00 1180 LEU A CA 1
ATOM 9353 C C . LEU A 1 1180 ? -5.186 -8.096 -23.839 1.00 79.00 1180 LEU A C 1
ATOM 9355 O O . LEU A 1 1180 ? -5.761 -9.151 -23.581 1.00 79.00 1180 LEU A O 1
ATOM 9359 N N . GLU A 1 1181 ? -5.196 -7.572 -25.073 1.00 87.19 1181 GLU A N 1
ATOM 9360 C CA . GLU A 1 1181 ? -5.724 -8.298 -26.241 1.00 87.19 1181 GLU A CA 1
ATOM 9361 C C . GLU A 1 1181 ? -4.857 -9.541 -26.528 1.00 87.19 1181 GLU A C 1
ATOM 9363 O O . GLU A 1 1181 ? -5.399 -10.628 -26.723 1.00 87.19 1181 GLU A O 1
ATOM 9368 N N . VAL A 1 1182 ? -3.521 -9.417 -26.453 1.00 87.44 1182 VAL A N 1
ATOM 9369 C CA . VAL A 1 1182 ? -2.575 -10.545 -26.606 1.00 87.44 1182 VAL A CA 1
ATOM 9370 C C . VAL A 1 1182 ? -2.798 -11.609 -25.531 1.00 87.44 1182 VAL A C 1
ATOM 9372 O O . VAL A 1 1182 ? -2.933 -12.782 -25.865 1.00 87.44 1182 VAL A O 1
ATOM 9375 N N . ARG A 1 1183 ? -2.907 -11.219 -24.253 1.00 86.62 1183 ARG A N 1
ATOM 9376 C CA . ARG A 1 1183 ? -3.181 -12.136 -23.129 1.00 86.62 1183 ARG A CA 1
ATOM 9377 C C . ARG A 1 1183 ? -4.509 -12.882 -23.306 1.00 86.62 1183 ARG A C 1
ATOM 9379 O O . ARG A 1 1183 ? -4.590 -14.068 -22.997 1.00 86.62 1183 ARG A O 1
ATOM 9386 N N . LYS A 1 1184 ? -5.545 -12.203 -23.816 1.00 85.75 1184 LYS A N 1
ATOM 9387 C CA . LYS A 1 1184 ? -6.869 -12.794 -24.085 1.00 85.75 1184 LYS A CA 1
ATOM 9388 C C . LYS A 1 1184 ? -6.854 -13.767 -25.267 1.00 85.75 1184 LYS A C 1
ATOM 9390 O O . LYS A 1 1184 ? -7.492 -14.816 -25.175 1.00 85.75 1184 LYS A O 1
ATOM 9395 N N . GLU A 1 1185 ? -6.141 -13.451 -26.350 1.00 93.25 1185 GLU A N 1
ATOM 9396 C CA . GLU A 1 1185 ? -5.983 -14.369 -27.488 1.00 93.25 1185 GLU A CA 1
ATOM 9397 C C . GLU A 1 1185 ? -5.091 -15.563 -27.103 1.00 93.25 1185 GLU A C 1
ATOM 9399 O O . GLU A 1 1185 ? -5.498 -16.690 -27.354 1.00 93.25 1185 GLU A O 1
ATOM 9404 N N . LEU A 1 1186 ? -3.958 -15.367 -26.409 1.00 90.06 1186 LEU A N 1
ATOM 9405 C CA . LEU A 1 1186 ? -3.100 -16.456 -25.900 1.00 90.06 1186 LEU A CA 1
ATOM 9406 C C . LEU A 1 1186 ? -3.905 -17.472 -25.088 1.00 90.06 1186 LEU A C 1
ATOM 9408 O O . LEU A 1 1186 ? -4.025 -18.626 -25.495 1.00 90.06 1186 LEU A O 1
ATOM 9412 N N . ALA A 1 1187 ? -4.588 -17.006 -24.039 1.00 86.19 1187 ALA A N 1
ATOM 9413 C CA . ALA A 1 1187 ? -5.448 -17.851 -23.218 1.00 86.19 1187 ALA A CA 1
ATOM 9414 C C . ALA A 1 1187 ? -6.625 -18.464 -24.003 1.00 86.19 1187 ALA A C 1
ATOM 9416 O O . ALA A 1 1187 ? -7.302 -19.355 -23.501 1.00 86.19 1187 ALA A O 1
ATOM 9417 N N . THR A 1 1188 ? -6.954 -17.980 -25.206 1.00 91.88 1188 THR A N 1
ATOM 9418 C CA . THR A 1 1188 ? -7.957 -18.594 -26.095 1.00 91.88 1188 THR A CA 1
ATOM 9419 C C . THR A 1 1188 ? -7.336 -19.686 -26.962 1.00 91.88 1188 THR A C 1
ATOM 9421 O O . THR A 1 1188 ? -7.897 -20.776 -27.021 1.00 91.88 1188 THR A O 1
ATOM 9424 N N . LEU A 1 1189 ? -6.159 -19.445 -27.541 1.00 88.62 1189 LEU A N 1
ATOM 9425 C CA . LEU A 1 1189 ? -5.417 -20.422 -28.340 1.00 88.62 1189 LEU A CA 1
ATOM 9426 C C . LEU A 1 1189 ? -4.917 -21.608 -27.495 1.00 88.62 1189 LEU A C 1
ATOM 9428 O O . LEU A 1 1189 ? -4.927 -22.737 -27.975 1.00 88.62 1189 LEU A O 1
ATOM 9432 N N . GLU A 1 1190 ? -4.524 -21.380 -26.239 1.00 86.75 1190 GLU A N 1
ATOM 9433 C CA . GLU A 1 1190 ? -4.184 -22.449 -25.284 1.00 86.75 1190 GLU A CA 1
ATOM 9434 C C . GLU A 1 1190 ? -5.402 -23.357 -25.039 1.00 86.75 1190 GLU A C 1
ATOM 9436 O O . GLU A 1 1190 ? -5.326 -24.565 -25.251 1.00 86.75 1190 GLU A O 1
ATOM 9441 N N . ARG A 1 1191 ? -6.581 -22.771 -24.777 1.00 86.81 1191 ARG A N 1
ATOM 9442 C CA . ARG A 1 1191 ? -7.856 -23.511 -24.671 1.00 86.81 1191 ARG A CA 1
ATOM 9443 C C . ARG A 1 1191 ? -8.311 -24.182 -25.975 1.00 86.81 1191 ARG A C 1
ATOM 9445 O O . ARG A 1 1191 ? -9.202 -25.027 -25.921 1.00 86.81 1191 ARG A O 1
ATOM 9452 N N . GLU A 1 1192 ? -7.770 -23.818 -27.138 1.00 88.38 1192 GLU A N 1
ATOM 9453 C CA . GLU A 1 1192 ? -7.976 -24.564 -28.389 1.00 88.38 1192 GLU A CA 1
ATOM 9454 C C . GLU A 1 1192 ? -7.034 -25.769 -28.484 1.00 88.38 1192 GLU A C 1
ATOM 9456 O O . GLU A 1 1192 ? -7.471 -26.842 -28.900 1.00 88.38 1192 GLU A O 1
ATOM 9461 N N . VAL A 1 1193 ? -5.780 -25.633 -28.039 1.00 79.00 1193 VAL A N 1
ATOM 9462 C CA . VAL A 1 1193 ? -4.818 -26.742 -27.947 1.00 79.00 1193 VAL A CA 1
ATOM 9463 C C . VAL A 1 1193 ? -5.295 -27.794 -26.938 1.00 79.00 1193 VAL A C 1
ATOM 9465 O O . VAL A 1 1193 ? -5.369 -28.966 -27.299 1.00 79.00 1193 VAL A O 1
ATOM 9468 N N . ASP A 1 1194 ? -5.741 -27.382 -25.747 1.00 78.56 1194 ASP A N 1
ATOM 9469 C CA . ASP A 1 1194 ? -6.305 -28.257 -24.699 1.00 78.56 1194 ASP A CA 1
ATOM 9470 C C . ASP A 1 1194 ? -7.593 -28.996 -25.122 1.00 78.56 1194 ASP A C 1
ATOM 9472 O O . ASP A 1 1194 ? -8.043 -29.916 -24.443 1.00 78.56 1194 ASP A O 1
ATOM 9476 N N . ARG A 1 1195 ? -8.224 -28.580 -26.229 1.00 82.38 1195 ARG A N 1
ATOM 9477 C CA . ARG A 1 1195 ? -9.398 -29.238 -26.834 1.00 82.38 1195 ARG A CA 1
ATOM 9478 C C . ARG A 1 1195 ? -9.054 -30.151 -28.011 1.00 82.38 1195 ARG A C 1
ATOM 9480 O O . ARG A 1 1195 ? -9.942 -30.845 -28.505 1.00 82.38 1195 ARG A O 1
ATOM 9487 N N . CYS A 1 1196 ? -7.819 -30.088 -28.503 1.00 70.75 1196 CYS A N 1
ATOM 9488 C CA . CYS A 1 1196 ? -7.325 -30.898 -29.617 1.00 70.75 1196 CYS A CA 1
ATOM 9489 C C . CYS A 1 1196 ? -6.427 -32.060 -29.159 1.00 70.75 1196 CYS A C 1
ATOM 9491 O O . CYS A 1 1196 ? -6.110 -32.920 -29.983 1.00 70.75 1196 CYS A O 1
ATOM 9493 N N . GLN A 1 1197 ? -6.013 -32.060 -27.887 1.00 63.97 1197 GLN A N 1
ATOM 9494 C CA . GLN A 1 1197 ? -5.331 -33.164 -27.199 1.00 63.97 1197 GLN A CA 1
ATOM 9495 C C . GLN A 1 1197 ? -6.340 -34.119 -26.539 1.00 63.97 1197 GLN A C 1
ATOM 9497 O O . GLN A 1 1197 ? -6.002 -35.320 -26.456 1.00 63.97 1197 GLN A O 1
#

Organism: Schizophyllum commune (strain H4-8 / FGSC 9210) (NCBI:txid578458)

Secondary structure (DSSP, 8-state):
-HHHHHHHTT-HHHHHHHHHH-HHHHHHHHHHHHHEES-SHHHHTT-SS-------TTS-------SPPPHHHHHHHHHHHTT--EEE----TTS---EEEEEPTTS-EEEEE----HHHHHHHHHHHHHHHHHTS---S---TTPPPP----S-TT--EEEETTS-HHHHTT-GGG--TT-SEEEEE-BGGGHHHHHHHHHH-TT--EEEEE-----S------B--S--HHHHTT-TT--EEEESS--HHHHHHHTT-TT--EEEEEE-HHHHHHHHHHHHS-TTTS--SS---PPPPPSSB--SS-EEEEEEEESSTHHHHHHHHHBPSSB-EEEEEEEEEPPP---SS-HHHHHHHHHHHHB-TTT--EEEEEEE----GGG-PEETTSSHHHHTT-TT-SEEEEES-EE-BGGGGHHHHHH-TT--EEE-S----BTTB---GGGS--B--SS-THHHHHH----S-EE---EE-------TTSPPP-----------S-EESSTTTHHHHHTSSSSS--B------TTTTTS--TT-S--TTS--TT-BB-TTHHHHHHTTHHHHHHHHHHHHTT--------S-TTTGGGS-GGGG-HHHHHHHHHHHHHTT-HHHHHHHHHH-HHHHHHHHHHHTTEESBTTTTSBT-SSSEEEEEETTEEEEE--S---S-SSTTGGGSGGG--EE--B---------------------------TTSTTSSSSSTT-SS--------------S--------------------PPPS----S-TT--EE--TTS-TTTTSS-TTT--TT--EEEEE--GGGGTHHHHHHHH-TT--EEEEE----S---S------PPPHHHHHH-TT--EEEESS--HHHHHHHHH-SS--EEEEEE-HHHHHHHHHHTTS-TTTS-----B--SS-BSEEEEEESSTTHHHHHHHHB-SSB-BSEEEEEE----TT--S-HHHHHHHHHHHHB-TTT--EEEEEE-S---GGG-PEETHHHHHHHHH-TT-SEEEEES-EE-BHHHHHHHHHH-TT-SEEEES-STT--TTTTTS-----B-BGGGHHHHHHH-TT--EEE---BBSS-------SSSPPPSSPEEEE-TT--BS-HHHHHHHHHHH-TT-EEE-SS--SS-TTSS-TT-----SSS-----TTHHHHHHHHHHHHHHHTTT-

Radius of gyration: 35.19 Å; chains: 1; bounding box: 106×95×102 Å

Sequence (1197 aa):
MICAELQHAHCYGSLAAFAAANTLICDIALDAIWQHQDNLVYLLMTLPEHHIQGLHPWDDLRLVIDGPITPEGWARLHSYASRIAKLDLRYHNGGISAFYTVPVEGGGVMFRDLDISITAFEQITCYARSLSADEKGYPGNAAPFGTPAIPHTLFPRLRNLDCTVFKPKSLSRFPVLLSPSITSLSIRISKDAEWLVRDLPNICPGLRTLSWHGFASLGGKGRDRALPHPPPELLRRLRTLETLITSDLCIKMVECATKLPSLHSLQFFIGGDFVREVDAFLKTPAGTLGMSKVNAMTPPSPSLHFSNAMRHIKLELEDRAGLVMFFKIVQNPLKVTAFDAECYEEEYDDGADVRVKNLALLAQTLDPAHLRQLLYYHDCDIELSRGPVPVVHVLRLAQRYPNLSYLGIDCWLDLADADHIELARALPQLEYFALDTHAIDNGEYLDIGARNVRTTLGVLPAFAHYCPQLRSLCIRLDATEIPALDEGGEEPRLRGHVRMYFAHSELSDPVAVARFLRQVFVRGCSIASWPPREGMYKRRHDQFWDDAEVPRNWAVGQWLEVRKELVMLEHVLTSTITVLSSSTRPHSSYASLSEAMSLRCLDLPEIAILICAELQRSQAYGSLTAFAATNTLICDIALDALWQWQNNLVFLFKTLPQHRIEEIHPWDLRLVIDDPITPEGWARMHSYASRITNLDLYKPNGGTSGIYPGPEVRCLDNYYDLDIDDGAFEMISSHAGWMADGAGLANCPRLKGHGMIAIQMLTPATSTGTSAIPQPPPARAHTLFPRLRNLDCTMFAPRSLALFPAMFSPTITSLALRMSKDAEWLARDLPDLCPDLKTLSWRSDVGLRGSERDRALPHPPPELLCRLRDMECFIGSGVCIETLAGLARHPAIHSLQFLVDEEFIREVDTSMKDDVNAFPPCLPLQFRNTMRHIKLDLDAPAALARFFRVVQTPLQVIAFDAQCWEVEADDPHDVRTENLDLLAQAFDPAHVKQILYYHDRNIELSWGPIPFERVLRLARYYPSLSYLAIDCWLDVEDADLVALARALPHLEYLVLDTHAMNHREYLTVERRDVHTTLGVLPAFAHYCPRLRGLCIRLDATELPALDLGADKPRVQGHVRMYFADSKLSHPVAVARFLRDVFAQGCSIASQPPREGMYKRWRDGFWDDAETSDWAVGRWLEVRKELATLEREVDRCQ

pLDDT: mean 72.24, std 18.32, range [22.7, 97.06]

Foldseek 3Di:
DVLVVCLVVVVLVVLVVVLVPDVVCVVVSLLSNQQADQACVVLVVQQDPFPLDQDDDPDARERDGPDQRDPVRLVRSLVSLQSYAAYNYADDDPASWDWDWDQDDVGDTDIHTYRYDLVVLLSNVVVLQVVVVVVDPDPDDDDPDDPRDQGDASRQNHAAYEAQHDPQLSVLSVSNPFALNHQAYAHEHAPSCVVCLVCVCVRNVNHAHYHYQYPPDPPDPDPRPGDQDRALNSLQSNLNHQEYEHAEDALSVLLRLLVRNNHQYYEYEYEVVNVVRLVCLVPCDPPPPPDDPDDDDDSPPQAGHNPDQRAEYEYEYADLCSLVSVLSRHHAQRRYQAYHYEAEYDDDDDLDDSLLVNLQSLLTHHQLVRHQHYFYHYPDPDPCVNPARELFRVLQSQLQNLNHQAAHRADGHAAEAFQLLSSQQRNQAYHAEEYHWDQDDQFFGDQCVSRVAHYAALFLCSVAVGHAEAAYYAAAHEALFQAAAAALQPFGDHDFFYAAEAAFAAHAALLSVCCDQLWHWAFDDAFDDFAFLCQVVPPPPPDRDQQLDADQFAAAFLLCLCPQLLQQVLVVVVVVVVVVPDPDDDDDDDCPPVVVPPPCLLVDLVSLLVVLVVCVVSSNLSVLVVQLVPDPSSVVNSCLSSSAADRHSTRRNGHRTGWHHYDSGSAEGHTQHHTTSRSPPSSSRQDPSVSYAAHAHTDDRNDDDDDDDDDDDDDDDDHGHYHYDRSNHRCSVPNSHHHRRDDDDDDDDDDRDGIRDGGDSDPDDDDDDDDDDDDGHDDDDAARNLRYAAHECLNHNLLNPPSYLSSLHLRHAEYEHADFPNNVVCLVCVCVRHVNYAEYAYEDRDDPDDDDPPLDGDARDLSSLQSNQQHAEYEYEPHELNNLQSQLPHPRHQEYEYEQDVSNVVRLVVLVVPDPPPDDNLDARHRPDQRQYYEYEYAELCSLVSNLVRHDPQANYAAYHYEYEDYPPPDLDPSLLVNLQSLLTHHQLVHYQYYADHYAPDQDVNNAAHELVSVLSSLLSNLNHQYYADARHHDDALVSLLSSLQSHLQHQAYHYNQHVPPCPPPPPPDDPDARAALSNLLSNQFRHQNYAYEEEAHAAQDDDDDDNDPDTHGNPAEHEYEHAPHHHRDLLVVLVSNCVRHVRAYAYAPGHFPDDCPPPDNNRGDRPPPDDPGCCPSVVVNRVNRVVVVVVVVVVD